Protein 8Q0N (pdb70)

Sequence (1009 aa):
ELPEDNETAVYTLMPMVMADQHRSVSELLSNSKFDVNYAFGRVKRSLLHIAANCGSVECLVLLLKKGANPNYQDISGCTPLHLAARNGQKKCMSKLLEYSADVNICNNEGLTAIHWLAVNGRTELLHDLVQHVSDVDVEDAMGQTALHVACQNGHKTTVQCLLDSGADINRPNVSGATPLYFACSHGQRDTAQILLLRGAKYLPDKNGVTPLDLCVQGGYGETCEVLIQYHPRLFQTIIQMTQNEDLRENMLRQVLEHLSQQSESQYLKILTSLAEVATTNGHKLLSLSSNYDAQMKSLLRIVRMFCHVFRIGPSSPNKTPRSQVFKPLELLWHSLDEWLVLIATELMKNKRDSTEITSILLKQASADCQDVISMTANRLSAVIQAFYMCCSCQMPPGMTSPRFIEFVCKHDEVLKCFVNRNPKIIFDHFHFLLECPELMSRFMHIIKAQPFKDRCEWFYEHLHSGQPDSDMVHRPVNENDILLVHRDSIFRSSCEVVSKANCAKLKQGIAVRFHGEEGMGQGVVREWFDILSNEIVNPDYALFTQSADGTTFQPNSNSYVNPDHLNYFRFAGQILGLALNHRQLVNIYFTRSFYKHILGIPVNYQDVASIDPEYAKNLQWILDNDISDLGLELTFSVETDVFGAMEEVPLKPGGGSILVTQNNKAEYVQLVTELRMTRAIQPQINAFLQGFHMFIPPSLIQLFDEYELELLLSGMPEIDVSDWIKNTEYTSGYEREDPVIQWFWEVVEDITQEERVLLLQFVTGSSRVPHGGFANIMGGSGLQNFTIAAVPYTPNLLPTSSTCINMLKLPEYPSKEILKDRLLVALHCGSMQAIKCVVVGDGAVGKTCLLISYTTNAFPGEYIPTVFDNYSANVMVDGKPVNLGLWDTAGLEDYDRLRPLSYPQTDVFLICFSLVSPASFENVRAKWYPEVRHHCPNTPIILVGTKLDLRDDKDTIEKLKEKKLTPITYPQGLAMAKEIGAVKYLECSALTQRGLKTVFDEAIRAVLC

GO terms:
  GO:0004842 ubiquitin-protein transferase activity (F, IDA)
  GO:0000139 Golgi membrane (C, IDA)
  GO:0031267 small GTPase binding (F, IDA)
  GO:0016567 protein ubiquitination (P, IDA)
  GO:0006511 ubiquitin-dependent protein catabolic process (P, IDA)
  GO:0007030 Golgi organization (P, IDA)
  GO:0070936 protein K48-linked ubiquitination (P, IDA)
  GO:0016601 Rac protein signal transduction (P, TAS)
  GO:0030334 regulation of cell migration (P, IMP)
  GO:0061025 membrane fusion (P, IMP)
  GO:0031267 small GTPase binding (F, IPI)
  GO:0005515 protein binding (F, IPI)
  GO:0005783 endoplasmic reticulum (C, IDA)

Organism: Homo sapiens (NCBI:txid9606)

Secondary structure (DSSP, 8-state):
---SSHHHHHHHHHHHHHHT-HHHHHHHHHT----TT-EETTTTEEHHHHHHHSS-HHHHHHHHHTT--TT---TT---HHHHHHHHT-HHHHHHHHHTT--S----TT---HHHHHHHHT-HHHHHHHHHH-S-S----TTS--HHHHHHHTT-HHHHHHHHHTT--SS---SS---HHHHHHHTT-SHHHHHHHHHT------TTS--HHHHHHHHT-HHHHHHHHHH-THHHHHHHHHTT-TTS-HHHHHHHHHHHHHH-HHHHHHHHHHHHHHHHHHHHHHHSSSS-HHHHHHHHHHHHHHHHHHHHS-------THHHHTHHHHHHHHHHHHHHHHHHHHHHHHHHHHHHHHHHHHHH--HHHHHHHHHHHHHHHHHHHHHHHHHHHTTSSTT---HHHHHHHHHTHHHHHHHHHH-THHHHHT--GGGT-HHHHHHHHHHHHHS-HHHHHHHHHHHHHHT----TTT--PPPTTTSEEE-SSSHHHHHHHHHHHS-HHHHHT---EEETT-----HHHHHHHHHHHHHHHH-TTTTSEEE-SSSS-EEE-TTGGGSTTHHHHHHHHHHHHHHHHHHT------B-HHHHHHHHTPPP-GGGGGGT-HHHHHHHHHHHHS--TTTT---BSEEEEEETTEEEEEESSTTGGGSB--TTTHHHHHHHHHIIIIISTTHHHHHHHHHHHTTTS-HHHHHTS-HHHHHHHHH-BS---THHHHT-S--S-SSSSSHHHHHHHHHHHHHS-HHHHHHHHHHHHS-SSB-TTGGGG-EETTEE---EEEEE---TT---B--TTS-EEEEE--SSHHHHHHHHHHHHHHH-/-EEEEEEEEE-TTSSHHHHHHHHHH-----S----S-EEEEEEEEETTEEEEEEEEE---SHHHHHHHHHT-TT--EEEEEEESS-HHHHHHIIIIIHHHHHHH--SS-EEEEEE-HHHHH-HHHHHHHHHTT-----HHHHHHHHHHTT-SEEEE--SSS-TTHHHHHHHHHHHHH-

Structure (mmCIF, N/CA/C/O backbone):
data_8Q0N
#
_entry.id   8Q0N
#
_cell.length_a   1.00
_cell.length_b   1.00
_cell.length_c   1.00
_cell.angle_alpha   90.00
_cell.angle_beta   90.00
_cell.angle_gamma   90.00
#
_symmetry.space_group_name_H-M   'P 1'
#
loop_
_entity.id
_entity.type
_entity.pdbx_description
1 polymer 'E3 ubiquitin-protein ligase HACE1'
2 polymer 'Ras-related C3 botulinum toxin substrate 1'
3 non-polymer 'iodoacetic acid'
4 non-polymer "GUANOSINE-5'-TRIPHOSPHATE"
#
loop_
_atom_site.group_PDB
_atom_site.id
_atom_site.type_symbol
_atom_site.label_atom_id
_atom_site.label_alt_id
_atom_site.label_comp_id
_atom_site.label_asym_id
_atom_site.label_entity_id
_atom_site.label_seq_id
_atom_site.pdbx_PDB_ins_code
_atom_site.Cartn_x
_atom_site.Cartn_y
_atom_site.Cartn_z
_atom_site.occupancy
_atom_site.B_iso_or_equiv
_atom_site.auth_seq_id
_atom_site.auth_comp_id
_atom_site.auth_asym_id
_atom_site.auth_atom_id
_atom_site.pdbx_PDB_model_num
ATOM 1 N N . GLU A 1 2 ? 119.164 150.323 182.162 1.00 554.67 22 GLU B N 1
ATOM 2 C CA . GLU A 1 2 ? 118.905 148.894 182.503 1.00 554.67 22 GLU B CA 1
ATOM 3 C C . GLU A 1 2 ? 117.768 148.340 181.654 1.00 554.67 22 GLU B C 1
ATOM 4 O O . GLU A 1 2 ? 117.055 149.091 180.987 1.00 554.67 22 GLU B O 1
ATOM 16 N N . LEU A 1 3 ? 117.603 147.021 181.680 1.00 451.55 23 LEU B N 1
ATOM 17 C CA . LEU A 1 3 ? 116.546 146.397 180.901 1.00 451.55 23 LEU B CA 1
ATOM 18 C C . LEU A 1 3 ? 115.181 146.779 181.473 1.00 451.55 23 LEU B C 1
ATOM 19 O O . LEU A 1 3 ? 115.030 146.892 182.694 1.00 451.55 23 LEU B O 1
ATOM 35 N N . PRO A 1 4 ? 114.171 146.984 180.629 1.00 434.17 24 PRO B N 1
ATOM 36 C CA . PRO A 1 4 ? 112.822 147.237 181.147 1.00 434.17 24 PRO B CA 1
ATOM 37 C C . PRO A 1 4 ? 112.208 145.970 181.724 1.00 434.17 24 PRO B C 1
ATOM 38 O O . PRO A 1 4 ? 112.668 144.851 181.491 1.00 434.17 24 PRO B O 1
ATOM 49 N N . GLU A 1 5 ? 111.140 146.167 182.500 1.00 437.13 25 GLU B N 1
ATOM 50 C CA . GLU A 1 5 ? 110.428 145.028 183.068 1.00 437.13 25 GLU B CA 1
ATOM 51 C C . GLU A 1 5 ? 109.842 144.137 181.980 1.00 437.13 25 GLU B C 1
ATOM 52 O O . GLU A 1 5 ? 109.646 142.936 182.201 1.00 437.13 25 GLU B O 1
ATOM 64 N N . ASP A 1 6 ? 109.558 144.699 180.808 1.00 421.47 26 ASP B N 1
ATOM 65 C CA . ASP A 1 6 ? 109.004 143.926 179.706 1.00 421.47 26 ASP B CA 1
ATOM 66 C C . ASP A 1 6 ? 110.088 143.056 179.082 1.00 421.47 26 ASP B C 1
ATOM 67 O O . ASP A 1 6 ? 111.175 143.541 178.752 1.00 421.47 26 ASP B O 1
ATOM 76 N N . ASN A 1 7 ? 109.788 141.765 178.921 1.00 422.16 27 ASN B N 1
ATOM 77 C CA . ASN A 1 7 ? 110.769 140.842 178.361 1.00 422.16 27 ASN B CA 1
ATOM 78 C C . ASN A 1 7 ? 111.056 141.152 176.897 1.00 422.16 27 ASN B C 1
ATOM 79 O O . ASN A 1 7 ? 112.204 141.046 176.449 1.00 422.16 27 ASN B O 1
ATOM 90 N N . GLU A 1 8 ? 110.029 141.533 176.134 1.00 440.76 28 GLU B N 1
ATOM 91 C CA . GLU A 1 8 ? 110.227 141.785 174.709 1.00 440.76 28 GLU B CA 1
ATOM 92 C C . GLU A 1 8 ? 111.259 142.881 174.483 1.00 440.76 28 GLU B C 1
ATOM 93 O O . GLU A 1 8 ? 112.143 142.746 173.629 1.00 440.76 28 GLU B O 1
ATOM 105 N N . THR A 1 9 ? 111.164 143.978 175.236 1.00 440.36 29 THR B N 1
ATOM 106 C CA . THR A 1 9 ? 112.184 145.017 175.147 1.00 440.36 29 THR B CA 1
ATOM 107 C C . THR A 1 9 ? 113.517 144.524 175.698 1.00 440.36 29 THR B C 1
ATOM 108 O O . THR A 1 9 ? 114.582 144.907 175.199 1.00 440.36 29 THR B O 1
ATOM 119 N N . ALA A 1 10 ? 113.478 143.677 176.729 1.00 430.02 30 ALA B N 1
ATOM 120 C CA . ALA A 1 10 ? 114.710 143.191 177.340 1.00 430.02 30 ALA B CA 1
ATOM 121 C C . ALA A 1 10 ? 115.540 142.386 176.347 1.00 430.02 30 ALA B C 1
ATOM 122 O O . ALA A 1 10 ? 116.749 142.608 176.207 1.00 430.02 30 ALA B O 1
ATOM 129 N N . VAL A 1 11 ? 114.908 141.441 175.647 1.00 407.08 31 VAL B N 1
ATOM 130 C CA . VAL A 1 11 ? 115.649 140.609 174.703 1.00 407.08 31 VAL B CA 1
ATOM 131 C C . VAL A 1 11 ? 116.132 141.444 173.523 1.00 407.08 31 VAL B C 1
ATOM 132 O O . VAL A 1 11 ? 117.255 141.263 173.038 1.00 407.08 31 VAL B O 1
ATOM 145 N N . TYR A 1 12 ? 115.296 142.366 173.039 1.00 425.72 32 TYR B N 1
ATOM 146 C CA . TYR A 1 12 ? 115.739 143.270 171.981 1.00 425.72 32 TYR B CA 1
ATOM 147 C C . TYR A 1 12 ? 116.963 144.074 172.406 1.00 425.72 32 TYR B C 1
ATOM 148 O O . TYR A 1 12 ? 117.789 144.433 171.560 1.00 425.72 32 TYR B O 1
ATOM 166 N N . THR A 1 13 ? 117.086 144.387 173.700 1.00 400.55 33 THR B N 1
ATOM 167 C CA . THR A 1 13 ? 118.296 145.027 174.212 1.00 400.55 33 THR B CA 1
ATOM 168 C C . THR A 1 13 ? 119.434 144.027 174.392 1.00 400.55 33 THR B C 1
ATOM 169 O O . THR A 1 13 ? 120.586 144.332 174.066 1.00 400.55 33 THR B O 1
ATOM 180 N N . LEU A 1 14 ? 119.134 142.833 174.908 1.00 354.43 34 LEU B N 1
ATOM 181 C CA . LEU A 1 14 ? 120.177 141.834 175.123 1.00 354.43 34 LEU B CA 1
ATOM 182 C C . LEU A 1 14 ? 120.686 141.269 173.801 1.00 354.43 34 LEU B C 1
ATOM 183 O O . LEU A 1 14 ? 121.875 140.957 173.668 1.00 354.43 34 LEU B O 1
ATOM 199 N N . MET A 1 15 ? 119.798 141.119 172.821 1.00 338.04 35 MET B N 1
ATOM 200 C CA . MET A 1 15 ? 120.182 140.481 171.566 1.00 338.04 35 MET B CA 1
ATOM 201 C C . MET A 1 15 ? 121.351 141.171 170.868 1.00 338.04 35 MET B C 1
ATOM 202 O O . MET A 1 15 ? 122.230 140.457 170.357 1.00 338.04 35 MET B O 1
ATOM 216 N N . PRO A 1 16 ? 121.428 142.502 170.782 1.00 330.29 36 PRO B N 1
ATOM 217 C CA . PRO A 1 16 ? 122.609 143.109 170.145 1.00 330.29 36 PRO B CA 1
ATOM 218 C C . PRO A 1 16 ? 123.902 142.955 170.936 1.00 330.29 36 PRO B C 1
ATOM 219 O O . PRO A 1 16 ? 124.961 142.802 170.316 1.00 330.29 36 PRO B O 1
ATOM 230 N N . MET A 1 17 ? 123.868 142.989 172.274 1.00 340.35 37 MET B N 1
ATOM 231 C CA . MET A 1 17 ? 125.128 142.902 173.013 1.00 340.35 37 MET B CA 1
ATOM 232 C C . MET A 1 17 ? 125.754 141.512 172.940 1.00 340.35 37 MET B C 1
ATOM 233 O O . MET A 1 17 ? 126.984 141.396 172.983 1.00 340.35 37 MET B O 1
ATOM 247 N N . VAL A 1 18 ? 124.951 140.450 172.832 1.00 321.88 38 VAL B N 1
ATOM 248 C CA . VAL A 1 18 ? 125.520 139.106 172.934 1.00 321.88 38 VAL B CA 1
ATOM 249 C C . VAL A 1 18 ? 126.537 138.867 171.820 1.00 321.88 38 VAL B C 1
ATOM 250 O O . VAL A 1 18 ? 127.559 138.204 172.031 1.00 321.88 38 VAL B O 1
ATOM 263 N N . MET A 1 19 ? 126.278 139.396 170.619 1.00 326.87 39 MET B N 1
ATOM 264 C CA . MET A 1 19 ? 127.284 139.323 169.561 1.00 326.87 39 MET B CA 1
ATOM 265 C C . MET A 1 19 ? 128.549 140.081 169.943 1.00 326.87 39 MET B C 1
ATOM 266 O O . MET A 1 19 ? 129.663 139.575 169.760 1.00 326.87 39 MET B O 1
ATOM 280 N N . ALA A 1 20 ? 128.400 141.294 170.478 1.00 327.45 40 ALA B N 1
ATOM 281 C CA . ALA A 1 20 ? 129.564 142.089 170.850 1.00 327.45 40 ALA B CA 1
ATOM 282 C C . ALA A 1 20 ? 130.377 141.435 171.958 1.00 327.45 40 ALA B C 1
ATOM 283 O O . ALA A 1 20 ? 131.568 141.731 172.095 1.00 327.45 40 ALA B O 1
ATOM 290 N N . ASP A 1 21 ? 129.762 140.554 172.746 1.00 365.10 41 ASP B N 1
ATOM 291 C CA . ASP A 1 21 ? 130.443 139.839 173.823 1.00 365.10 41 ASP B CA 1
ATOM 292 C C . ASP A 1 21 ? 131.039 140.821 174.834 1.00 365.10 41 ASP B C 1
ATOM 293 O O . ASP A 1 21 ? 132.249 140.871 175.063 1.00 365.10 41 ASP B O 1
ATOM 302 N N . GLN A 1 22 ? 130.157 141.621 175.427 1.00 378.39 42 GLN B N 1
ATOM 303 C CA . GLN A 1 22 ? 130.513 142.457 176.572 1.00 378.39 42 GLN B CA 1
ATOM 304 C C . GLN A 1 22 ? 130.273 141.624 177.824 1.00 378.39 42 GLN B C 1
ATOM 305 O O . GLN A 1 22 ? 129.189 141.633 178.409 1.00 378.39 42 GLN B O 1
ATOM 319 N N . HIS A 1 23 ? 131.307 140.888 178.235 1.00 375.41 43 HIS B N 1
ATOM 320 C CA . HIS A 1 23 ? 131.164 139.972 179.362 1.00 375.41 43 HIS B CA 1
ATOM 321 C C . HIS A 1 23 ? 130.730 140.709 180.623 1.00 375.41 43 HIS B C 1
ATOM 322 O O . HIS A 1 23 ? 129.854 140.235 181.356 1.00 375.41 43 HIS B O 1
ATOM 336 N N . ARG A 1 24 ? 131.329 141.870 180.894 1.00 402.51 44 ARG B N 1
ATOM 337 C CA . ARG A 1 24 ? 130.961 142.622 182.089 1.00 402.51 44 ARG B CA 1
ATOM 338 C C . ARG A 1 24 ? 129.563 143.215 181.959 1.00 402.51 44 ARG B C 1
ATOM 339 O O . ARG A 1 24 ? 128.743 143.096 182.876 1.00 402.51 44 ARG B O 1
ATOM 360 N N . SER A 1 25 ? 129.265 143.835 180.815 1.00 389.78 45 SER B N 1
ATOM 361 C CA . SER A 1 25 ? 128.035 144.614 180.687 1.00 389.78 45 SER B CA 1
ATOM 362 C C . SER A 1 25 ? 126.802 143.752 180.936 1.00 389.78 45 SER B C 1
ATOM 363 O O . SER A 1 25 ? 125.887 144.154 181.664 1.00 389.78 45 SER B O 1
ATOM 371 N N . VAL A 1 26 ? 126.759 142.561 180.337 1.00 394.63 46 VAL B N 1
ATOM 372 C CA . VAL A 1 26 ? 125.604 141.686 180.522 1.00 394.63 46 VAL B CA 1
ATOM 373 C C . VAL A 1 26 ? 125.490 141.241 181.974 1.00 394.63 46 VAL B C 1
ATOM 374 O O . VAL A 1 26 ? 124.381 141.027 182.479 1.00 394.63 46 VAL B O 1
ATOM 387 N N . SER A 1 27 ? 126.621 141.097 182.668 1.00 400.40 47 SER B N 1
ATOM 388 C CA . SER A 1 27 ? 126.595 140.571 184.030 1.00 400.40 47 SER B CA 1
ATOM 389 C C . SER A 1 27 ? 125.686 141.402 184.930 1.00 400.40 47 SER B C 1
ATOM 390 O O . SER A 1 27 ? 124.825 140.857 185.630 1.00 400.40 47 SER B O 1
ATOM 398 N N . GLU A 1 28 ? 125.862 142.726 184.929 1.00 439.31 48 GLU B N 1
ATOM 399 C CA . GLU A 1 28 ? 125.021 143.568 185.777 1.00 439.31 48 GLU B CA 1
ATOM 400 C C . GLU A 1 28 ? 123.558 143.473 185.364 1.00 439.31 48 GLU B C 1
ATOM 401 O O . GLU A 1 28 ? 122.670 143.364 186.218 1.00 439.31 48 GLU B O 1
ATOM 413 N N . LEU A 1 29 ? 123.286 143.514 184.058 1.00 420.85 49 LEU B N 1
ATOM 414 C CA . LEU A 1 29 ? 121.905 143.434 183.593 1.00 420.85 49 LEU B CA 1
ATOM 415 C C . LEU A 1 29 ? 121.279 142.095 183.963 1.00 420.85 49 LEU B C 1
ATOM 416 O O . LEU A 1 29 ? 120.126 142.041 184.408 1.00 420.85 49 LEU B O 1
ATOM 432 N N . LEU A 1 30 ? 122.024 141.001 183.786 1.00 421.73 50 LEU B N 1
ATOM 433 C CA . LEU A 1 30 ? 121.515 139.689 184.175 1.00 421.73 50 LEU B CA 1
ATOM 434 C C . LEU A 1 30 ? 121.266 139.615 185.676 1.00 421.73 50 LEU B C 1
ATOM 435 O O . LEU A 1 30 ? 120.245 139.074 186.118 1.00 421.73 50 LEU B O 1
ATOM 451 N N . SER A 1 31 ? 122.188 140.153 186.477 1.00 420.82 51 SER B N 1
ATOM 452 C CA . SER A 1 31 ? 122.072 140.030 187.927 1.00 420.82 51 SER B CA 1
ATOM 453 C C . SER A 1 31 ? 120.958 140.912 188.480 1.00 420.82 51 SER B C 1
ATOM 454 O O . SER A 1 31 ? 120.195 140.481 189.352 1.00 420.82 51 SER B O 1
ATOM 462 N N . ASN A 1 32 ? 120.846 142.146 187.987 1.00 415.10 52 ASN B N 1
ATOM 463 C CA . ASN A 1 32 ? 119.945 143.139 188.555 1.00 415.10 52 ASN B CA 1
ATOM 464 C C . ASN A 1 32 ? 118.618 143.233 187.808 1.00 415.10 52 ASN B C 1
ATOM 465 O O . ASN A 1 32 ? 117.922 144.248 187.925 1.00 415.10 52 ASN B O 1
ATOM 476 N N . SER A 1 33 ? 118.251 142.205 187.047 1.00 412.03 53 SER B N 1
ATOM 477 C CA . SER A 1 33 ? 116.990 142.185 186.322 1.00 412.03 53 SER B CA 1
ATOM 478 C C . SER A 1 33 ? 116.301 140.844 186.532 1.00 412.03 53 SER B C 1
ATOM 479 O O . SER A 1 33 ? 116.952 139.822 186.765 1.00 412.03 53 SER B O 1
ATOM 487 N N . LYS A 1 34 ? 114.971 140.861 186.448 1.00 391.37 54 LYS B N 1
ATOM 488 C CA . LYS A 1 34 ? 114.150 139.690 186.724 1.00 391.37 54 LYS B CA 1
ATOM 489 C C . LYS A 1 34 ? 113.734 138.935 185.468 1.00 391.37 54 LYS B C 1
ATOM 490 O O . LYS A 1 34 ? 112.961 137.977 185.569 1.00 391.37 54 LYS B O 1
ATOM 509 N N . PHE A 1 35 ? 114.219 139.333 184.294 1.00 404.50 55 PHE B N 1
ATOM 510 C CA . PHE A 1 35 ? 113.804 138.674 183.063 1.00 404.50 55 PHE B CA 1
ATOM 511 C C . PHE A 1 35 ? 114.243 137.213 183.066 1.00 404.50 55 PHE B C 1
ATOM 512 O O . PHE A 1 35 ? 115.304 136.860 183.588 1.00 404.50 55 PHE B O 1
ATOM 529 N N . ASP A 1 36 ? 113.411 136.361 182.474 1.00 397.28 56 ASP B N 1
ATOM 530 C CA . ASP A 1 36 ? 113.677 134.929 182.409 1.00 397.28 56 ASP B CA 1
ATOM 531 C C . ASP A 1 36 ? 114.481 134.621 181.151 1.00 397.28 56 ASP B C 1
ATOM 532 O O . ASP A 1 36 ? 114.064 134.969 180.040 1.00 397.28 56 ASP B O 1
ATOM 541 N N . VAL A 1 37 ? 115.630 133.967 181.327 1.00 373.90 57 VAL B N 1
ATOM 542 C CA . VAL A 1 37 ? 116.465 133.611 180.184 1.00 373.90 57 VAL B CA 1
ATOM 543 C C . VAL A 1 37 ? 115.764 132.576 179.312 1.00 373.90 57 VAL B C 1
ATOM 544 O O . VAL A 1 37 ? 115.863 132.613 178.080 1.00 373.90 57 VAL B O 1
ATOM 557 N N . ASN A 1 38 ? 115.048 131.637 179.933 1.00 385.59 58 ASN B N 1
ATOM 558 C CA . ASN A 1 38 ? 114.378 130.574 179.192 1.00 385.59 58 ASN B CA 1
ATOM 559 C C . ASN A 1 38 ? 113.201 131.074 178.365 1.00 385.59 58 ASN B C 1
ATOM 560 O O . ASN A 1 38 ? 112.675 130.309 177.550 1.00 385.59 58 ASN B O 1
ATOM 571 N N . TYR A 1 39 ? 112.774 132.322 178.554 1.00 374.64 59 TYR B N 1
ATOM 572 C CA . TYR A 1 39 ? 111.622 132.837 177.827 1.00 374.64 59 TYR B CA 1
ATOM 573 C C . TYR A 1 39 ? 111.839 132.729 176.323 1.00 374.64 59 TYR B C 1
ATOM 574 O O . TYR A 1 39 ? 112.913 133.061 175.811 1.00 374.64 59 TYR B O 1
ATOM 592 N N . ALA A 1 40 ? 110.813 132.264 175.617 1.00 355.41 60 ALA B N 1
ATOM 593 C CA . ALA A 1 40 ? 110.838 132.148 174.165 1.00 355.41 60 ALA B CA 1
ATOM 594 C C . ALA A 1 40 ? 110.178 133.375 173.551 1.00 355.41 60 ALA B C 1
ATOM 595 O O . ALA A 1 40 ? 109.095 133.784 173.982 1.00 355.41 60 ALA B O 1
ATOM 602 N N . PHE A 1 41 ? 110.831 133.957 172.548 1.00 331.21 61 PHE B N 1
ATOM 603 C CA . PHE A 1 41 ? 110.365 135.175 171.902 1.00 331.21 61 PHE B CA 1
ATOM 604 C C . PHE A 1 41 ? 110.144 134.927 170.417 1.00 331.21 61 PHE B C 1
ATOM 605 O O . PHE A 1 41 ? 110.906 134.193 169.779 1.00 331.21 61 PHE B O 1
ATOM 622 N N . GLY A 1 42 ? 109.098 135.544 169.873 1.00 307.61 62 GLY B N 1
ATOM 623 C CA . GLY A 1 42 ? 108.799 135.452 168.461 1.00 307.61 62 GLY B CA 1
ATOM 624 C C . GLY A 1 42 ? 107.994 134.214 168.107 1.00 307.61 62 GLY B C 1
ATOM 625 O O . GLY A 1 42 ? 107.762 133.317 168.921 1.00 307.61 62 GLY B O 1
ATOM 629 N N . ARG A 1 43 ? 107.558 134.176 166.846 1.00 321.64 63 ARG B N 1
ATOM 630 C CA . ARG A 1 43 ? 106.807 133.023 166.359 1.00 321.64 63 ARG B CA 1
ATOM 631 C C . ARG A 1 43 ? 107.652 131.758 166.414 1.00 321.64 63 ARG B C 1
ATOM 632 O O . ARG A 1 43 ? 107.161 130.688 166.794 1.00 321.64 63 ARG B O 1
ATOM 653 N N . VAL A 1 44 ? 108.930 131.860 166.038 1.00 341.87 64 VAL B N 1
ATOM 654 C CA . VAL A 1 44 ? 109.826 130.712 166.104 1.00 341.87 64 VAL B CA 1
ATOM 655 C C . VAL A 1 44 ? 110.010 130.229 167.535 1.00 341.87 64 VAL B C 1
ATOM 656 O O . VAL A 1 44 ? 110.380 129.070 167.753 1.00 341.87 64 VAL B O 1
ATOM 669 N N . LYS A 1 45 ? 109.763 131.092 168.521 1.00 318.51 65 LYS B N 1
ATOM 670 C CA . LYS A 1 45 ? 109.871 130.723 169.933 1.00 318.51 65 LYS B CA 1
ATOM 671 C C . LYS A 1 45 ? 111.277 130.228 170.269 1.00 318.51 65 LYS B C 1
ATOM 672 O O . LYS A 1 45 ? 111.454 129.277 171.033 1.00 318.51 65 LYS B O 1
ATOM 691 N N . ARG A 1 46 ? 112.285 130.879 169.694 1.00 319.67 66 ARG B N 1
ATOM 692 C CA . ARG A 1 46 ? 113.671 130.533 169.978 1.00 319.67 66 ARG B CA 1
ATOM 693 C C . ARG A 1 46 ? 114.130 131.225 171.255 1.00 319.67 66 ARG B C 1
ATOM 694 O O . ARG A 1 46 ? 113.965 132.439 171.409 1.00 319.67 66 ARG B O 1
ATOM 715 N N . SER A 1 47 ? 114.704 130.449 172.169 1.00 314.41 67 SER B N 1
ATOM 716 C CA . SER A 1 47 ? 115.205 131.000 173.418 1.00 314.41 67 SER B CA 1
ATOM 717 C C . SER A 1 47 ? 116.461 131.833 173.172 1.00 314.41 67 SER B C 1
ATOM 718 O O . SER A 1 47 ? 117.162 131.676 172.169 1.00 314.41 67 SER B O 1
ATOM 726 N N . LEU A 1 48 ? 116.737 132.739 174.114 1.00 327.69 68 LEU B N 1
ATOM 727 C CA . LEU A 1 48 ? 117.932 133.570 174.010 1.00 327.69 68 LEU B CA 1
ATOM 728 C C . LEU A 1 48 ? 119.198 132.725 173.970 1.00 327.69 68 LEU B C 1
ATOM 729 O O . LEU A 1 48 ? 120.200 133.137 173.374 1.00 327.69 68 LEU B O 1
ATOM 745 N N . LEU A 1 49 ? 119.176 131.546 174.596 1.00 319.34 69 LEU B N 1
ATOM 746 C CA . LEU A 1 49 ? 120.353 130.686 174.590 1.00 319.34 69 LEU B CA 1
ATOM 747 C C . LEU A 1 49 ? 120.710 130.237 173.180 1.00 319.34 69 LEU B C 1
ATOM 748 O O . LEU A 1 49 ? 121.893 130.067 172.864 1.00 319.34 69 LEU B O 1
ATOM 764 N N . HIS A 1 50 ? 119.708 130.037 172.321 1.00 325.64 70 HIS B N 1
ATOM 765 C CA . HIS A 1 50 ? 119.981 129.625 170.948 1.00 325.64 70 HIS B CA 1
ATOM 766 C C . HIS A 1 50 ? 120.824 130.666 170.220 1.00 325.64 70 HIS B C 1
ATOM 767 O O . HIS A 1 50 ? 121.792 130.326 169.530 1.00 325.64 70 HIS B O 1
ATOM 781 N N . ILE A 1 51 ? 120.468 131.944 170.362 1.00 323.50 71 ILE B N 1
ATOM 782 C CA . ILE A 1 51 ? 121.219 133.000 169.687 1.00 323.50 71 ILE B CA 1
ATOM 783 C C . ILE A 1 51 ? 122.640 133.072 170.230 1.00 323.50 71 ILE B C 1
ATOM 784 O O . ILE A 1 51 ? 123.607 133.194 169.468 1.00 323.50 71 ILE B O 1
ATOM 800 N N . ALA A 1 52 ? 122.791 133.000 171.554 1.00 312.02 72 ALA B N 1
ATOM 801 C CA . ALA A 1 52 ? 124.123 133.048 172.147 1.00 312.02 72 ALA B CA 1
ATOM 802 C C . ALA A 1 52 ? 124.964 131.855 171.710 1.00 312.02 72 ALA B C 1
ATOM 803 O O . ALA A 1 52 ? 126.144 132.007 171.372 1.00 312.02 72 ALA B O 1
ATOM 810 N N . ALA A 1 53 ? 124.372 130.659 171.707 1.00 317.93 73 ALA B N 1
ATOM 811 C CA . ALA A 1 53 ? 125.116 129.465 171.319 1.00 317.93 73 ALA B CA 1
ATOM 812 C C . ALA A 1 53 ? 125.556 129.536 169.863 1.00 317.93 73 ALA B C 1
ATOM 813 O O . ALA A 1 53 ? 126.665 129.110 169.520 1.00 317.93 73 ALA B O 1
ATOM 820 N N . ASN A 1 54 ? 124.698 130.067 168.989 1.00 306.91 74 ASN B N 1
ATOM 821 C CA . ASN A 1 54 ? 125.027 130.127 167.568 1.00 306.91 74 ASN B CA 1
ATOM 822 C C . ASN A 1 54 ? 126.311 130.914 167.335 1.00 306.91 74 ASN B C 1
ATOM 823 O O . ASN A 1 54 ? 127.181 130.492 166.564 1.00 306.91 74 ASN B O 1
ATOM 834 N N . CYS A 1 55 ? 126.446 132.060 167.992 1.00 331.51 75 CYS B N 1
ATOM 835 C CA . CYS A 1 55 ? 127.612 132.912 167.828 1.00 331.51 75 CYS B CA 1
ATOM 836 C C . CYS A 1 55 ? 128.743 132.458 168.749 1.00 331.51 75 CYS B C 1
ATOM 837 O O . CYS A 1 55 ? 128.580 131.576 169.595 1.00 331.51 75 CYS B O 1
ATOM 845 N N . GLY A 1 56 ? 129.906 133.078 168.572 1.00 319.65 76 GLY B N 1
ATOM 846 C CA . GLY A 1 56 ? 131.105 132.731 169.303 1.00 319.65 76 GLY B CA 1
ATOM 847 C C . GLY A 1 56 ? 131.273 133.417 170.640 1.00 319.65 76 GLY B C 1
ATOM 848 O O . GLY A 1 56 ? 132.348 133.316 171.240 1.00 319.65 76 GLY B O 1
ATOM 852 N N . SER A 1 57 ? 130.248 134.114 171.131 1.00 337.48 77 SER B N 1
ATOM 853 C CA . SER A 1 57 ? 130.323 134.805 172.418 1.00 337.48 77 SER B CA 1
ATOM 854 C C . SER A 1 57 ? 130.220 133.766 173.532 1.00 337.48 77 SER B C 1
ATOM 855 O O . SER A 1 57 ? 129.161 133.528 174.118 1.00 337.48 77 SER B O 1
ATOM 863 N N . VAL A 1 58 ? 131.361 133.141 173.830 1.00 337.30 78 VAL B N 1
ATOM 864 C CA . VAL A 1 58 ? 131.392 132.067 174.820 1.00 337.30 78 VAL B CA 1
ATOM 865 C C . VAL A 1 58 ? 130.975 132.586 176.190 1.00 337.30 78 VAL B C 1
ATOM 866 O O . VAL A 1 58 ? 130.328 131.874 176.968 1.00 337.30 78 VAL B O 1
ATOM 879 N N . GLU A 1 59 ? 131.345 133.826 176.513 1.00 351.35 79 GLU B N 1
ATOM 880 C CA . GLU A 1 59 ? 131.094 134.345 177.854 1.00 351.35 79 GLU B CA 1
ATOM 881 C C . GLU A 1 59 ? 129.605 134.341 178.179 1.00 351.35 79 GLU B C 1
ATOM 882 O O . GLU A 1 59 ? 129.198 133.919 179.267 1.00 351.35 79 GLU B O 1
ATOM 894 N N . CYS A 1 60 ? 128.772 134.795 177.242 1.00 352.90 80 CYS B N 1
ATOM 895 C CA . CYS A 1 60 ? 127.343 134.883 177.525 1.00 352.90 80 CYS B CA 1
ATOM 896 C C . CYS A 1 60 ? 126.743 133.514 177.817 1.00 352.90 80 CYS B C 1
ATOM 897 O O . CYS A 1 60 ? 125.782 133.412 178.588 1.00 352.90 80 CYS B O 1
ATOM 905 N N . LEU A 1 61 ? 127.287 132.454 177.215 1.00 319.84 81 LEU B N 1
ATOM 906 C CA . LEU A 1 61 ? 126.768 131.114 177.472 1.00 319.84 81 LEU B CA 1
ATOM 907 C C . LEU A 1 61 ? 126.857 130.766 178.954 1.00 319.84 81 LEU B C 1
ATOM 908 O O . LEU A 1 61 ? 125.873 130.330 179.561 1.00 319.84 81 LEU B O 1
ATOM 924 N N . VAL A 1 62 ? 128.032 130.962 179.556 1.00 305.71 82 VAL B N 1
ATOM 925 C CA . VAL A 1 62 ? 128.229 130.535 180.939 1.00 305.71 82 VAL B CA 1
ATOM 926 C C . VAL A 1 62 ? 127.394 131.382 181.895 1.00 305.71 82 VAL B C 1
ATOM 927 O O . VAL A 1 62 ? 126.850 130.869 182.880 1.00 305.71 82 VAL B O 1
ATOM 940 N N . LEU A 1 63 ? 127.277 132.687 181.631 1.00 278.18 83 LEU B N 1
ATOM 941 C CA . LEU A 1 63 ? 126.399 133.521 182.448 1.00 278.18 83 LEU B CA 1
ATOM 942 C C . LEU A 1 63 ? 124.946 133.077 182.323 1.00 278.18 83 LEU B C 1
ATOM 943 O O . LEU A 1 63 ? 124.234 132.958 183.327 1.00 278.18 83 LEU B O 1
ATOM 959 N N . LEU A 1 64 ? 124.487 132.824 181.095 1.00 297.81 84 LEU B N 1
ATOM 960 C CA . LEU A 1 64 ? 123.104 132.398 180.904 1.00 297.81 84 LEU B CA 1
ATOM 961 C C . LEU A 1 64 ? 122.843 131.052 181.569 1.00 297.81 84 LEU B C 1
ATOM 962 O O . LEU A 1 64 ? 121.820 130.870 182.240 1.00 297.81 84 LEU B O 1
ATOM 978 N N . LEU A 1 65 ? 123.757 130.094 181.394 1.00 307.49 85 LEU B N 1
ATOM 979 C CA . LEU A 1 65 ? 123.565 128.777 181.993 1.00 307.49 85 LEU B CA 1
ATOM 980 C C . LEU A 1 65 ? 123.547 128.860 183.514 1.00 307.49 85 LEU B C 1
ATOM 981 O O . LEU A 1 65 ? 122.733 128.199 184.170 1.00 307.49 85 LEU B O 1
ATOM 997 N N . LYS A 1 66 ? 124.438 129.666 184.096 1.00 287.31 86 LYS B N 1
ATOM 998 C CA . LYS A 1 66 ? 124.454 129.823 185.546 1.00 287.31 86 LYS B CA 1
ATOM 999 C C . LYS A 1 66 ? 123.185 130.486 186.065 1.00 287.31 86 LYS B C 1
ATOM 1000 O O . LYS A 1 66 ? 122.866 130.346 187.251 1.00 287.31 86 LYS B O 1
ATOM 1019 N N . LYS A 1 67 ? 122.456 131.200 185.208 1.00 299.98 87 LYS B N 1
ATOM 1020 C CA . LYS A 1 67 ? 121.200 131.830 185.594 1.00 299.98 87 LYS B CA 1
ATOM 1021 C C . LYS A 1 67 ? 120.012 130.881 185.516 1.00 299.98 87 LYS B C 1
ATOM 1022 O O . LYS A 1 67 ? 118.892 131.290 185.840 1.00 299.98 87 LYS B O 1
ATOM 1041 N N . GLY A 1 68 ? 120.225 129.633 185.098 1.00 300.70 88 GLY B N 1
ATOM 1042 C CA . GLY A 1 68 ? 119.158 128.660 184.973 1.00 300.70 88 GLY B CA 1
ATOM 1043 C C . GLY A 1 68 ? 118.752 128.343 183.551 1.00 300.70 88 GLY B C 1
ATOM 1044 O O . GLY A 1 68 ? 117.789 127.591 183.358 1.00 300.70 88 GLY B O 1
ATOM 1048 N N . ALA A 1 69 ? 119.443 128.886 182.552 1.00 319.05 89 ALA B N 1
ATOM 1049 C CA . ALA A 1 69 ? 119.123 128.569 181.167 1.00 319.05 89 ALA B CA 1
ATOM 1050 C C . ALA A 1 69 ? 119.289 127.075 180.921 1.00 319.05 89 ALA B C 1
ATOM 1051 O O . ALA A 1 69 ? 120.281 126.470 181.339 1.00 319.05 89 ALA B O 1
ATOM 1058 N N . ASN A 1 70 ? 118.312 126.481 180.236 1.00 315.29 90 ASN B N 1
ATOM 1059 C CA . ASN A 1 70 ? 118.301 125.043 180.006 1.00 315.29 90 ASN B CA 1
ATOM 1060 C C . ASN A 1 70 ? 119.039 124.731 178.709 1.00 315.29 90 ASN B C 1
ATOM 1061 O O . ASN A 1 70 ? 118.570 125.136 177.634 1.00 315.29 90 ASN B O 1
ATOM 1072 N N . PRO A 1 71 ? 120.175 124.027 178.748 1.00 306.34 91 PRO B N 1
ATOM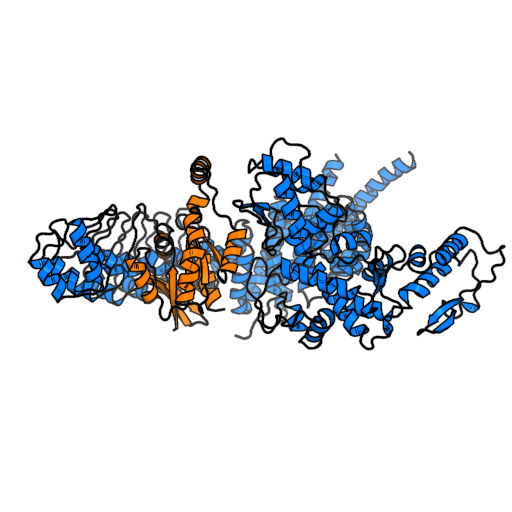 1073 C CA . PRO A 1 71 ? 120.844 123.659 177.489 1.00 306.34 91 PRO B CA 1
ATOM 1074 C C . PRO A 1 71 ? 120.104 122.596 176.697 1.00 306.34 91 PRO B C 1
ATOM 1075 O O . PRO A 1 71 ? 120.395 122.420 175.508 1.00 306.34 91 PRO B O 1
ATOM 1086 N N . ASN A 1 72 ? 119.165 121.880 177.314 1.00 338.34 92 ASN B N 1
ATOM 1087 C CA . ASN A 1 72 ? 118.412 120.832 176.639 1.00 338.34 92 ASN B CA 1
ATOM 1088 C C . ASN A 1 72 ? 117.164 121.367 175.944 1.00 338.34 92 ASN B C 1
ATOM 1089 O O . ASN A 1 72 ? 116.498 120.613 175.227 1.00 338.34 92 ASN B O 1
ATOM 1100 N N . TYR A 1 73 ? 116.842 122.646 176.122 1.00 316.61 93 TYR B N 1
ATOM 1101 C CA . TYR A 1 73 ? 115.621 123.194 175.547 1.00 316.61 93 TYR B CA 1
ATOM 1102 C C . TYR A 1 73 ? 115.647 123.101 174.027 1.00 316.61 93 TYR B C 1
ATOM 1103 O O . TYR A 1 73 ? 116.679 123.329 173.389 1.00 316.61 93 TYR B O 1
ATOM 1121 N N . GLN A 1 74 ? 114.498 122.761 173.448 1.00 331.63 94 GLN B N 1
ATOM 1122 C CA . GLN A 1 74 ? 114.331 122.654 172.007 1.00 331.63 94 GLN B CA 1
ATOM 1123 C C . GLN A 1 74 ? 113.203 123.572 171.558 1.00 331.63 94 GLN B C 1
ATOM 1124 O O . GLN A 1 74 ? 112.166 123.669 172.223 1.00 331.63 94 GLN B O 1
ATOM 1138 N N . ASP A 1 75 ? 113.410 124.243 170.429 1.00 366.80 95 ASP B N 1
ATOM 1139 C CA . ASP A 1 75 ? 112.416 125.157 169.882 1.00 366.80 95 ASP B CA 1
ATOM 1140 C C . ASP A 1 75 ? 111.367 124.362 169.104 1.00 366.80 95 ASP B C 1
ATOM 1141 O O . ASP A 1 75 ? 111.315 123.130 169.161 1.00 366.80 95 ASP B O 1
ATOM 1150 N N . ILE A 1 76 ? 110.509 125.068 168.364 1.00 364.62 96 ILE B N 1
ATOM 1151 C CA . ILE A 1 76 ? 109.488 124.392 167.567 1.00 364.62 96 ILE B CA 1
ATOM 1152 C C . ILE A 1 76 ? 110.140 123.488 166.530 1.00 364.62 96 ILE B C 1
ATOM 1153 O O . ILE A 1 76 ? 109.649 122.388 166.245 1.00 364.62 96 ILE B O 1
ATOM 1169 N N . SER A 1 77 ? 111.255 123.934 165.947 1.00 379.79 97 SER B N 1
ATOM 1170 C CA . SER A 1 77 ? 111.979 123.107 164.990 1.00 379.79 97 SER B CA 1
ATOM 1171 C C . SER A 1 77 ? 112.631 121.900 165.651 1.00 379.79 97 SER B C 1
ATOM 1172 O O . SER A 1 77 ? 113.045 120.973 164.947 1.00 379.79 97 SER B O 1
ATOM 1180 N N . GLY A 1 78 ? 112.733 121.891 166.978 1.00 367.34 98 GLY B N 1
ATOM 1181 C CA . GLY A 1 78 ? 113.365 120.804 167.693 1.00 367.34 98 GLY B CA 1
ATOM 1182 C C . GLY A 1 78 ? 114.868 120.912 167.819 1.00 367.34 98 GLY B C 1
ATOM 1183 O O . GLY A 1 78 ? 115.482 120.042 168.449 1.00 367.34 98 GLY B O 1
ATOM 1187 N N . CYS A 1 79 ? 115.481 121.944 167.245 1.00 326.64 99 CYS B N 1
ATOM 1188 C CA . CYS A 1 79 ? 116.922 122.124 167.347 1.00 326.64 99 CYS B CA 1
ATOM 1189 C C . CYS A 1 79 ? 117.270 122.780 168.677 1.00 326.64 99 CYS B C 1
ATOM 1190 O O . CYS A 1 79 ? 116.680 123.797 169.053 1.00 326.64 99 CYS B O 1
ATOM 1198 N N . THR A 1 80 ? 118.225 122.197 169.380 1.00 292.77 100 THR B N 1
ATOM 1199 C CA . THR A 1 80 ? 118.672 122.664 170.682 1.00 292.77 100 THR B CA 1
ATOM 1200 C C . THR A 1 80 ? 119.953 123.470 170.541 1.00 292.77 100 THR B C 1
ATOM 1201 O O . THR A 1 80 ? 120.536 123.558 169.457 1.00 292.77 100 THR B O 1
ATOM 1212 N N . PRO A 1 81 ? 120.427 124.085 171.628 1.00 302.82 101 PRO B N 1
ATOM 1213 C CA . PRO A 1 81 ? 121.700 124.818 171.543 1.00 302.82 101 PRO B CA 1
ATOM 1214 C C . PRO A 1 81 ? 122.852 123.960 171.056 1.00 302.82 101 PRO B C 1
ATOM 1215 O O . PRO A 1 81 ? 123.815 124.493 170.491 1.00 302.82 101 PRO B O 1
ATOM 1226 N N . LEU A 1 82 ? 122.787 122.643 171.263 1.00 281.53 102 LEU B N 1
ATOM 1227 C CA . LEU A 1 82 ? 123.834 121.761 170.760 1.00 281.53 102 LEU B CA 1
ATOM 1228 C C . LEU A 1 82 ? 123.965 121.884 169.246 1.00 281.53 102 LEU B C 1
ATOM 1229 O O . LEU A 1 82 ? 125.076 121.973 168.710 1.00 281.53 102 LEU B O 1
ATOM 1245 N N . HIS A 1 83 ? 122.833 121.892 168.540 1.00 322.67 103 HIS B N 1
ATOM 1246 C CA . HIS A 1 83 ? 122.862 121.882 167.081 1.00 322.67 103 HIS B CA 1
ATOM 1247 C C . HIS A 1 83 ? 123.488 123.158 166.530 1.00 322.67 103 HIS B C 1
ATOM 1248 O O . HIS A 1 83 ? 124.386 123.106 165.682 1.00 322.67 103 HIS B O 1
ATOM 1262 N N . LEU A 1 84 ? 123.024 124.318 167.000 1.00 329.03 104 LEU B N 1
ATOM 1263 C CA . LEU A 1 84 ? 123.530 125.582 166.470 1.00 329.03 104 LEU B CA 1
ATOM 1264 C C . LEU A 1 84 ? 125.023 125.728 166.737 1.00 329.03 104 LEU B C 1
ATOM 1265 O O . LEU A 1 84 ? 125.787 126.133 165.854 1.00 329.03 104 LEU B O 1
ATOM 1281 N N . ALA A 1 85 ? 125.459 125.400 167.955 1.00 321.67 105 ALA B N 1
ATOM 1282 C CA . ALA A 1 85 ? 126.885 125.437 168.258 1.00 321.67 105 ALA B CA 1
ATOM 1283 C C . ALA A 1 85 ? 127.644 124.361 167.493 1.00 321.67 105 ALA B C 1
ATOM 1284 O O . ALA A 1 85 ? 128.796 124.578 167.099 1.00 321.67 105 ALA B O 1
ATOM 1291 N N . ALA A 1 86 ? 127.022 123.200 167.277 1.00 316.13 106 ALA B N 1
ATOM 1292 C CA . ALA A 1 86 ? 127.691 122.124 166.553 1.00 316.13 106 ALA B CA 1
ATOM 1293 C C . ALA A 1 86 ? 128.011 122.535 165.121 1.00 316.13 106 ALA B C 1
ATOM 1294 O O . ALA A 1 86 ? 129.098 122.238 164.611 1.00 316.13 106 ALA B O 1
ATOM 1301 N N . ARG A 1 87 ? 127.077 123.216 164.454 1.00 313.49 107 ARG B N 1
ATOM 1302 C CA . ARG A 1 87 ? 127.294 123.597 163.062 1.00 313.49 107 ARG B CA 1
ATOM 1303 C C . ARG A 1 87 ? 128.518 124.494 162.923 1.00 313.49 107 ARG B C 1
ATOM 1304 O O . ARG A 1 87 ? 129.350 124.297 162.030 1.00 313.49 107 ARG B O 1
ATOM 1325 N N . ASN A 1 88 ? 128.645 125.489 163.802 1.00 337.53 108 ASN B N 1
ATOM 1326 C CA . ASN A 1 88 ? 129.764 126.419 163.740 1.00 337.53 108 ASN B CA 1
ATOM 1327 C C . ASN A 1 88 ? 131.049 125.843 164.320 1.00 337.53 108 ASN B C 1
ATOM 1328 O O . ASN A 1 88 ? 132.109 126.459 164.162 1.00 337.53 108 ASN B O 1
ATOM 1339 N N . GLY A 1 89 ? 130.985 124.689 164.979 1.00 324.57 109 GLY B N 1
ATOM 1340 C CA . GLY A 1 89 ? 132.177 124.038 165.486 1.00 324.57 109 GLY B CA 1
ATOM 1341 C C . GLY A 1 89 ? 132.934 124.859 166.509 1.00 324.57 109 GLY B C 1
ATOM 1342 O O . GLY A 1 89 ? 134.162 124.968 166.439 1.00 324.57 109 GLY B O 1
ATOM 1346 N N . GLN A 1 90 ? 132.216 125.443 167.466 1.00 319.04 110 GLN B N 1
ATOM 1347 C CA . GLN A 1 90 ? 132.831 126.226 168.535 1.00 319.04 110 GLN B CA 1
ATOM 1348 C C . GLN A 1 90 ? 133.225 125.262 169.647 1.00 319.04 110 GLN B C 1
ATOM 1349 O O . GLN A 1 90 ? 132.392 124.859 170.463 1.00 319.04 110 GLN B O 1
ATOM 1363 N N . LYS A 1 91 ? 134.507 124.889 169.680 1.00 343.30 111 LYS B N 1
ATOM 1364 C CA . LYS A 1 91 ? 134.965 123.906 170.657 1.00 343.30 111 LYS B CA 1
ATOM 1365 C C . LYS A 1 91 ? 134.800 124.421 172.082 1.00 343.30 111 LYS B C 1
ATOM 1366 O O . LYS A 1 91 ? 134.500 123.646 172.998 1.00 343.30 111 LYS B O 1
ATOM 1385 N N . LYS A 1 92 ? 134.996 125.725 172.294 1.00 349.20 112 LYS B N 1
ATOM 1386 C CA . LYS A 1 92 ? 134.770 126.290 173.621 1.00 349.20 112 LYS B CA 1
ATOM 1387 C C . LYS A 1 92 ? 133.320 126.112 174.053 1.00 349.20 112 LYS B C 1
ATOM 1388 O O . LYS A 1 92 ? 133.047 125.742 175.200 1.00 349.20 112 LYS B O 1
ATOM 1407 N N . CYS A 1 93 ? 132.376 126.370 173.146 1.00 342.53 113 CYS B N 1
ATOM 1408 C CA . CYS A 1 93 ? 130.966 126.199 173.480 1.00 342.53 113 CYS B CA 1
ATOM 1409 C C . CYS A 1 93 ? 130.656 124.747 173.824 1.00 342.53 113 CYS B C 1
ATOM 1410 O O . CYS A 1 93 ? 129.919 124.470 174.777 1.00 342.53 113 CYS B O 1
ATOM 1418 N N . MET A 1 94 ? 131.209 123.806 173.056 1.00 335.14 114 MET B N 1
ATOM 1419 C CA . MET A 1 94 ? 130.963 122.393 173.326 1.00 335.14 114 MET B CA 1
ATOM 1420 C C . MET A 1 94 ? 131.449 122.010 174.718 1.00 335.14 114 MET B C 1
ATOM 1421 O O . MET A 1 94 ? 130.737 121.341 175.475 1.00 335.14 114 MET B O 1
ATOM 1435 N N . SER A 1 95 ? 132.663 122.431 175.077 1.00 335.51 115 SER B N 1
ATOM 1436 C CA . SER A 1 95 ? 133.217 122.065 176.377 1.00 335.51 115 SER B CA 1
ATOM 1437 C C . SER A 1 95 ? 132.353 122.598 177.513 1.00 335.51 115 SER B C 1
ATOM 1438 O O . SER A 1 95 ? 132.044 121.874 178.467 1.00 335.51 115 SER B O 1
ATOM 1446 N N . LYS A 1 96 ? 131.942 123.865 177.425 1.00 336.39 116 LYS B N 1
ATOM 1447 C CA . LYS A 1 96 ? 131.137 124.450 178.491 1.00 336.39 116 LYS B CA 1
ATOM 1448 C C . LYS A 1 96 ? 129.721 123.890 178.501 1.00 336.39 116 LYS B C 1
ATOM 1449 O O . LYS A 1 96 ? 129.123 123.746 179.573 1.00 336.39 116 LYS B O 1
ATOM 1468 N N . LEU A 1 97 ? 129.167 123.573 177.330 1.00 318.37 117 LEU B N 1
ATOM 1469 C CA . LEU A 1 97 ? 127.844 122.958 177.286 1.00 318.37 117 LEU B CA 1
ATOM 1470 C C . LEU A 1 97 ? 127.847 121.617 178.009 1.00 318.37 117 LEU B C 1
ATOM 1471 O O . LEU A 1 97 ? 126.979 121.345 178.846 1.00 318.37 117 LEU B O 1
ATOM 1487 N N . LEU A 1 98 ? 128.835 120.770 177.711 1.00 343.19 118 LEU B N 1
ATOM 1488 C CA . LEU A 1 98 ? 128.925 119.472 178.374 1.00 343.19 118 LEU B CA 1
ATOM 1489 C C . LEU A 1 98 ? 129.175 119.633 179.867 1.00 343.19 118 LEU B C 1
ATOM 1490 O O . LEU A 1 98 ? 128.640 118.870 180.680 1.00 343.19 118 LEU B O 1
ATOM 1506 N N . GLU A 1 99 ? 129.993 120.618 180.247 1.00 355.18 119 GLU B N 1
ATOM 1507 C CA . GLU A 1 99 ? 130.327 120.811 181.655 1.00 355.18 119 GLU B CA 1
ATOM 1508 C C . GLU A 1 99 ? 129.077 120.957 182.515 1.00 355.18 119 GLU B C 1
ATOM 1509 O O . GLU A 1 99 ? 129.043 120.487 183.658 1.00 355.18 119 GLU B O 1
ATOM 1521 N N . TYR A 1 100 ? 128.038 121.600 181.983 1.00 325.10 120 TYR B N 1
ATOM 1522 C CA . TYR A 1 100 ? 126.851 121.962 182.752 1.00 325.10 120 TYR B CA 1
ATOM 1523 C C . TYR A 1 100 ? 125.631 121.138 182.343 1.00 325.10 120 TYR B C 1
ATOM 1524 O O . TYR A 1 100 ? 124.515 121.653 182.253 1.00 325.10 120 TYR B O 1
ATOM 1542 N N . SER A 1 101 ? 125.837 119.845 182.088 1.00 349.85 121 SER B N 1
ATOM 1543 C CA . SER A 1 101 ? 124.750 118.878 181.944 1.00 349.85 121 SER B CA 1
ATOM 1544 C C . SER A 1 101 ? 124.034 118.981 180.599 1.00 349.85 121 SER B C 1
ATOM 1545 O O . SER A 1 101 ? 122.829 118.736 180.516 1.00 349.85 121 SER B O 1
ATOM 1553 N N . ALA A 1 102 ? 124.749 119.342 179.537 1.00 350.33 122 ALA B N 1
ATOM 1554 C CA . ALA A 1 102 ? 124.172 119.301 178.200 1.00 350.33 122 ALA B CA 1
ATOM 1555 C C . ALA A 1 102 ? 124.352 117.907 177.610 1.00 350.33 122 ALA B C 1
ATOM 1556 O O . ALA A 1 102 ? 125.475 117.398 177.532 1.00 350.33 122 ALA B O 1
ATOM 1563 N N . ASP A 1 103 ? 123.248 117.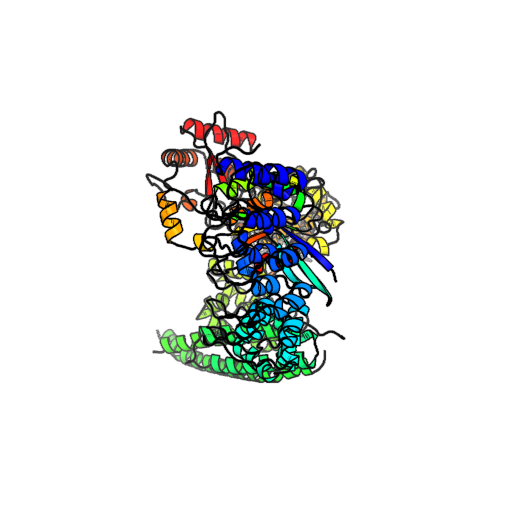295 177.191 1.00 364.13 123 ASP B N 1
ATOM 1564 C CA . ASP A 1 103 ? 123.259 115.943 176.650 1.00 364.13 123 ASP B CA 1
ATOM 1565 C C . ASP A 1 103 ? 123.220 115.998 175.129 1.00 364.13 123 ASP B C 1
ATOM 1566 O O . ASP A 1 103 ? 122.505 116.816 174.543 1.00 364.13 123 ASP B O 1
ATOM 1575 N N . VAL A 1 104 ? 123.997 115.115 174.493 1.00 321.18 124 VAL B N 1
ATOM 1576 C CA . VAL A 1 104 ? 124.184 115.160 173.044 1.00 321.18 124 VAL B CA 1
ATOM 1577 C C . VAL A 1 104 ? 123.230 114.253 172.279 1.00 321.18 124 VAL B C 1
ATOM 1578 O O . VAL A 1 104 ? 123.159 114.352 171.044 1.00 321.18 124 VAL B O 1
ATOM 1591 N N . ASN A 1 105 ? 122.495 113.374 172.962 1.00 351.79 125 ASN B N 1
ATOM 1592 C CA . ASN A 1 105 ? 121.672 112.382 172.282 1.00 351.79 125 ASN B CA 1
ATOM 1593 C C . ASN A 1 105 ? 120.315 112.914 171.836 1.00 351.79 125 ASN B C 1
ATOM 1594 O O . ASN A 1 105 ? 119.581 112.185 171.159 1.00 351.79 125 ASN B O 1
ATOM 1605 N N . ILE A 1 106 ? 119.959 114.151 172.187 1.00 324.93 126 ILE B N 1
ATOM 1606 C CA . ILE A 1 106 ? 118.662 114.685 171.789 1.00 324.93 126 ILE B CA 1
ATOM 1607 C C . ILE A 1 106 ? 118.630 114.878 170.277 1.00 324.93 126 ILE B C 1
ATOM 1608 O O . ILE A 1 106 ? 119.648 115.183 169.639 1.00 324.93 126 ILE B O 1
ATOM 1624 N N . CYS A 1 107 ? 117.445 114.698 169.695 1.00 337.58 127 CYS B N 1
ATOM 1625 C CA . CYS A 1 107 ? 117.253 114.785 168.256 1.00 337.58 127 CYS B CA 1
ATOM 1626 C C . CYS A 1 107 ? 116.138 115.772 167.945 1.00 337.58 127 CYS B C 1
ATOM 1627 O O . CYS A 1 107 ? 115.261 116.027 168.775 1.00 337.58 127 CYS B O 1
ATOM 1635 N N . ASN A 1 108 ? 116.186 116.328 166.738 1.00 342.35 128 ASN B N 1
ATOM 1636 C CA . ASN A 1 108 ? 115.192 117.295 166.293 1.00 342.35 128 ASN B CA 1
ATOM 1637 C C . ASN A 1 108 ? 113.965 116.559 165.755 1.00 342.35 128 ASN B C 1
ATOM 1638 O O . ASN A 1 108 ? 113.819 115.343 165.908 1.00 342.35 128 ASN B O 1
ATOM 1649 N N . ASN A 1 109 ? 113.058 117.301 165.113 1.00 328.71 129 ASN B N 1
ATOM 1650 C CA . ASN A 1 109 ? 111.849 116.688 164.574 1.00 328.71 129 ASN B CA 1
ATOM 1651 C C . ASN A 1 109 ? 112.182 115.653 163.506 1.00 328.71 129 ASN B C 1
ATOM 1652 O O . ASN A 1 109 ? 111.581 114.573 163.468 1.00 328.71 129 ASN B O 1
ATOM 1663 N N . GLU A 1 110 ? 113.136 115.963 162.630 1.00 357.25 130 GLU B N 1
ATOM 1664 C CA . GLU A 1 110 ? 113.510 115.064 161.546 1.00 357.25 130 GLU B CA 1
ATOM 1665 C C . GLU A 1 110 ? 114.530 114.014 161.967 1.00 357.25 130 GLU B C 1
ATOM 1666 O O . GLU A 1 110 ? 114.917 113.185 161.136 1.00 357.25 130 GLU B O 1
ATOM 1678 N N . GLY A 1 111 ? 114.973 114.025 163.224 1.00 350.65 131 GLY B N 1
ATOM 1679 C CA . GLY A 1 111 ? 115.930 113.058 163.712 1.00 350.65 131 GLY B CA 1
ATOM 1680 C C . GLY A 1 111 ? 117.377 113.494 163.641 1.00 350.65 131 GLY B C 1
ATOM 1681 O O . GLY A 1 111 ? 118.246 112.777 164.154 1.00 350.65 131 GLY B O 1
ATOM 1685 N N . LEU A 1 112 ? 117.668 114.635 163.022 1.00 353.90 132 LEU B N 1
ATOM 1686 C CA . LEU A 1 112 ? 119.040 115.124 162.971 1.00 353.90 132 LEU B CA 1
ATOM 1687 C C . LEU A 1 112 ? 119.541 115.422 164.378 1.00 353.90 132 LEU B C 1
ATOM 1688 O O . LEU A 1 112 ? 118.856 116.076 165.170 1.00 353.90 132 LEU B O 1
ATOM 1704 N N . THR A 1 113 ? 120.740 114.941 164.685 1.00 343.80 133 THR B N 1
ATOM 1705 C CA . THR A 1 113 ? 121.367 115.117 165.988 1.00 343.80 133 THR B CA 1
ATOM 1706 C C . THR A 1 113 ? 122.706 115.831 165.820 1.00 343.80 133 THR B C 1
ATOM 1707 O O . THR A 1 113 ? 123.076 116.261 164.725 1.00 343.80 133 THR B O 1
ATOM 1718 N N . ALA A 1 114 ? 123.435 115.954 166.931 1.00 352.45 134 ALA B N 1
ATOM 1719 C CA . ALA A 1 114 ? 124.721 116.643 166.899 1.00 352.45 134 ALA B CA 1
ATOM 1720 C C . ALA A 1 114 ? 125.701 115.942 165.967 1.00 352.45 134 ALA B C 1
ATOM 1721 O O . ALA A 1 114 ? 126.465 116.598 165.250 1.00 352.45 134 ALA B O 1
ATOM 1728 N N . ILE A 1 115 ? 125.698 114.607 165.966 1.00 325.32 135 ILE B N 1
ATOM 1729 C CA . ILE A 1 115 ? 126.637 113.866 165.126 1.00 325.32 135 ILE B CA 1
ATOM 1730 C C . ILE A 1 115 ? 126.379 114.161 163.653 1.00 325.32 135 ILE B C 1
ATOM 1731 O O . ILE A 1 115 ? 127.317 114.278 162.855 1.00 325.32 135 ILE B O 1
ATOM 1747 N N . HIS A 1 116 ? 125.106 114.286 163.268 1.00 312.93 136 HIS B N 1
ATOM 1748 C CA . HIS A 1 116 ? 124.781 114.521 161.864 1.00 312.93 136 HIS B CA 1
ATOM 1749 C C . HIS A 1 116 ? 125.291 115.881 161.401 1.00 312.93 136 HIS B C 1
ATOM 1750 O O . HIS A 1 116 ? 125.973 115.982 160.375 1.00 312.93 136 HIS B O 1
ATOM 1764 N N . TRP A 1 117 ? 124.974 116.941 162.148 1.00 361.75 137 TRP B N 1
ATOM 1765 C CA . TRP A 1 117 ? 125.498 118.260 161.805 1.00 361.75 137 TRP B CA 1
ATOM 1766 C C . TRP A 1 117 ? 127.018 118.270 161.863 1.00 361.75 137 TRP B C 1
ATOM 1767 O O . TRP A 1 117 ? 127.680 118.839 160.987 1.00 361.75 137 TRP B O 1
ATOM 1788 N N . LEU A 1 118 ? 127.589 117.643 162.893 1.00 338.15 138 LEU B N 1
ATOM 1789 C CA . LEU A 1 118 ? 129.041 117.563 162.998 1.00 338.15 138 LEU B CA 1
ATOM 1790 C C . LEU A 1 118 ? 129.631 116.781 161.831 1.00 338.15 138 LEU B C 1
ATOM 1791 O O . LEU A 1 118 ? 130.673 117.158 161.283 1.00 338.15 138 LEU B O 1
ATOM 1807 N N . ALA A 1 119 ? 128.976 115.686 161.437 1.00 348.18 139 ALA B N 1
ATOM 1808 C CA . ALA A 1 119 ? 129.461 114.897 160.309 1.00 348.18 139 ALA B CA 1
ATOM 1809 C C . ALA A 1 119 ? 129.427 115.702 159.015 1.00 348.18 139 ALA B C 1
ATOM 1810 O O . ALA A 1 119 ? 130.355 115.622 158.201 1.00 348.18 139 ALA B O 1
ATOM 1817 N N . VAL A 1 120 ? 128.363 116.480 158.804 1.00 354.00 140 VAL B N 1
ATOM 1818 C CA . VAL A 1 120 ? 128.232 117.243 157.565 1.00 354.00 140 VAL B CA 1
ATOM 1819 C C . VAL A 1 120 ? 129.402 118.207 157.410 1.00 354.00 140 VAL B C 1
ATOM 1820 O O . VAL A 1 120 ? 130.007 118.310 156.336 1.00 354.00 140 VAL B O 1
ATOM 1833 N N . ASN A 1 121 ? 129.737 118.930 158.479 1.00 334.29 141 ASN B N 1
ATOM 1834 C CA . ASN A 1 121 ? 130.858 119.860 158.432 1.00 334.29 141 ASN B CA 1
ATOM 1835 C C . ASN A 1 121 ? 132.206 119.155 158.515 1.00 334.29 141 ASN B C 1
ATOM 1836 O O . ASN A 1 121 ? 133.227 119.758 158.169 1.00 334.29 141 ASN B O 1
ATOM 1847 N N . GLY A 1 122 ? 132.232 117.904 158.963 1.00 322.16 142 GLY B N 1
ATOM 1848 C CA . GLY A 1 122 ? 133.462 117.131 158.984 1.00 322.16 142 GLY B CA 1
ATOM 1849 C C . GLY A 1 122 ? 134.522 117.648 159.933 1.00 322.16 142 GLY B C 1
ATOM 1850 O O . GLY A 1 122 ? 135.706 117.678 159.573 1.00 322.16 142 GLY B O 1
ATOM 1854 N N . ARG A 1 123 ? 134.129 118.057 161.138 1.00 336.23 143 ARG B N 1
ATOM 1855 C CA . ARG A 1 123 ? 135.081 118.464 162.172 1.00 336.23 143 ARG B CA 1
ATOM 1856 C C . ARG A 1 123 ? 135.479 117.213 162.946 1.00 336.23 143 ARG B C 1
ATOM 1857 O O . ARG A 1 123 ? 134.876 116.862 163.961 1.00 336.23 143 ARG B O 1
ATOM 1878 N N . THR A 1 124 ? 136.514 116.530 162.453 1.00 341.37 144 THR B N 1
ATOM 1879 C CA . THR A 1 124 ? 136.906 115.249 163.034 1.00 341.37 144 THR B CA 1
ATOM 1880 C C . THR A 1 124 ? 137.421 115.413 164.458 1.00 341.37 144 THR B C 1
ATOM 1881 O O . THR A 1 124 ? 137.220 114.532 165.302 1.00 341.37 144 THR B O 1
ATOM 1892 N N . GLU A 1 125 ? 138.092 116.530 164.746 1.00 342.49 145 GLU B N 1
ATOM 1893 C CA . GLU A 1 125 ? 138.621 116.743 166.090 1.00 342.49 145 GLU B CA 1
ATOM 1894 C C . GLU A 1 125 ? 137.504 116.712 167.125 1.00 342.49 145 GLU B C 1
ATOM 1895 O O . GLU A 1 125 ? 137.638 116.086 168.183 1.00 342.49 145 GLU B O 1
ATOM 1907 N N . LEU A 1 126 ? 136.389 117.386 166.837 1.00 328.09 146 LEU B N 1
ATOM 1908 C CA . LEU A 1 126 ? 135.239 117.322 167.732 1.00 328.09 146 LEU B CA 1
ATOM 1909 C C . LEU A 1 126 ? 134.637 115.922 167.755 1.00 328.09 146 LEU B C 1
ATOM 1910 O O . LEU A 1 126 ? 134.171 115.458 168.802 1.00 328.09 146 LEU B O 1
ATOM 1926 N N . LEU A 1 127 ? 134.635 115.235 166.609 1.00 325.67 147 LEU B N 1
ATOM 1927 C CA . LEU A 1 127 ? 134.081 113.885 166.559 1.00 325.67 147 LEU B CA 1
ATOM 1928 C C . LEU A 1 127 ? 134.827 112.945 167.499 1.00 325.67 147 LEU B C 1
ATOM 1929 O O . LEU A 1 127 ? 134.221 112.056 168.107 1.00 325.67 147 LEU B O 1
ATOM 1945 N N . HIS A 1 128 ? 136.143 113.124 167.628 1.00 325.15 148 HIS B N 1
ATOM 1946 C CA . HIS A 1 128 ? 136.934 112.231 168.468 1.00 325.15 148 HIS B CA 1
ATOM 1947 C C . HIS A 1 128 ? 136.382 112.181 169.888 1.00 325.15 148 HIS B C 1
ATOM 1948 O O . HIS A 1 128 ? 136.171 111.101 170.451 1.00 325.15 148 HIS B O 1
ATOM 1962 N N . ASP A 1 129 ? 136.145 113.350 170.486 1.00 348.40 149 ASP B N 1
ATOM 1963 C CA . ASP A 1 129 ? 135.619 113.397 171.846 1.00 348.40 149 ASP B CA 1
ATOM 1964 C C . ASP A 1 129 ? 134.126 113.091 171.888 1.00 348.40 149 ASP B C 1
ATOM 1965 O O . ASP A 1 129 ? 133.651 112.435 172.822 1.00 348.40 149 ASP B O 1
ATOM 1974 N N . LEU A 1 130 ? 133.371 113.556 170.889 1.00 334.40 150 LEU B N 1
ATOM 1975 C CA . LEU A 1 130 ? 131.918 113.422 170.937 1.00 334.40 150 LEU B CA 1
ATOM 1976 C C . LEU A 1 130 ? 131.487 111.960 170.929 1.00 334.40 150 LEU B C 1
ATOM 1977 O O . LEU A 1 130 ? 130.585 111.570 171.679 1.00 334.40 150 LEU B O 1
ATOM 1993 N N . VAL A 1 131 ? 132.118 111.135 170.091 1.00 313.35 151 VAL B N 1
ATOM 1994 C CA . VAL A 1 131 ? 131.704 109.738 169.979 1.00 313.35 151 VAL B CA 1
ATOM 1995 C C . VAL A 1 131 ? 131.848 109.030 171.320 1.00 313.35 151 VAL B C 1
ATOM 1996 O O . VAL A 1 131 ? 131.031 108.172 171.676 1.00 313.35 151 VAL B O 1
ATOM 2009 N N . GLN A 1 132 ? 132.889 109.371 172.083 1.00 334.05 152 GLN B N 1
ATOM 2010 C CA . GLN A 1 132 ? 133.054 108.773 173.404 1.00 334.05 152 GLN B CA 1
ATOM 2011 C C . GLN A 1 132 ? 131.844 109.039 174.290 1.00 334.05 152 GLN B C 1
ATOM 2012 O O . GLN A 1 132 ? 131.528 108.228 175.168 1.00 334.05 152 GLN B O 1
ATOM 2026 N N . HIS A 1 133 ? 131.157 110.161 174.077 1.00 337.03 153 HIS B N 1
ATOM 2027 C CA . HIS A 1 133 ? 129.972 110.495 174.856 1.00 337.03 153 HIS B CA 1
ATOM 2028 C C . HIS A 1 133 ? 128.683 110.012 174.204 1.00 337.03 153 HIS B C 1
ATOM 2029 O O . HIS A 1 133 ? 127.728 109.676 174.913 1.00 337.03 153 HIS B O 1
ATOM 2043 N N . VAL A 1 134 ? 128.634 109.968 172.871 1.00 318.39 154 VAL B N 1
ATOM 2044 C CA . VAL A 1 134 ? 127.419 109.562 172.177 1.00 318.39 154 VAL B CA 1
ATOM 2045 C C . VAL A 1 134 ? 127.130 108.094 172.456 1.00 318.39 154 VAL B C 1
ATOM 2046 O O . VAL A 1 134 ? 128.023 107.238 172.391 1.00 318.39 154 VAL B O 1
ATOM 2059 N N . SER A 1 135 ? 125.868 107.795 172.771 1.00 332.61 155 SER B N 1
ATOM 2060 C CA . SER A 1 135 ? 125.482 106.420 173.069 1.00 332.61 155 SER B CA 1
ATOM 2061 C C . SER A 1 135 ? 125.555 105.544 171.824 1.00 332.61 155 SER B C 1
ATOM 2062 O O . SER A 1 135 ? 126.122 104.446 171.858 1.00 332.61 155 SER B O 1
ATOM 2070 N N . ASP A 1 136 ? 124.986 106.013 170.714 1.00 345.14 156 ASP B N 1
ATOM 2071 C CA . ASP A 1 136 ? 124.945 105.255 169.472 1.00 345.14 156 ASP B CA 1
ATOM 2072 C C . ASP A 1 136 ? 125.383 106.140 168.315 1.00 345.14 156 ASP B C 1
ATOM 2073 O O . ASP A 1 136 ? 124.961 107.295 168.210 1.00 345.14 156 ASP B O 1
ATOM 2082 N N 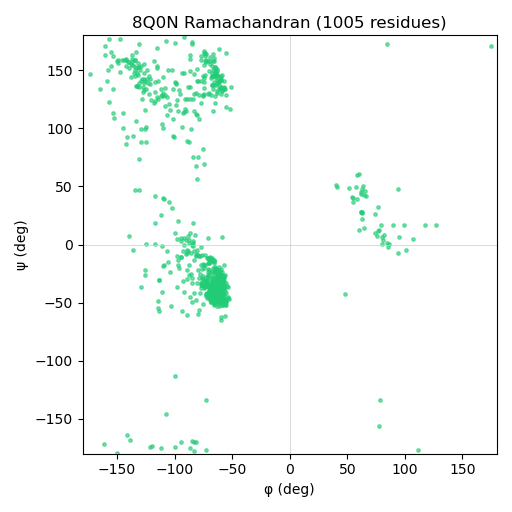. VAL A 1 137 ? 126.227 105.584 167.443 1.00 351.08 157 VAL B N 1
ATOM 2083 C CA . VAL A 1 137 ? 126.744 106.320 166.292 1.00 351.08 157 VAL B CA 1
ATOM 2084 C C . VAL A 1 137 ? 125.972 106.034 165.011 1.00 351.08 157 VAL B C 1
ATOM 2085 O O . VAL A 1 137 ? 126.146 106.766 164.023 1.00 351.08 157 VAL B O 1
ATOM 2098 N N . ASP A 1 138 ? 125.130 105.002 164.991 1.00 344.94 158 ASP B N 1
ATOM 2099 C CA . ASP A 1 138 ? 124.363 104.622 163.805 1.00 344.94 158 ASP B CA 1
ATOM 2100 C C . ASP A 1 138 ? 122.900 105.029 163.923 1.00 344.94 158 ASP B C 1
ATOM 2101 O O . ASP A 1 138 ? 122.007 104.307 163.471 1.00 344.94 158 ASP B O 1
ATOM 2110 N N . VAL A 1 139 ? 122.627 106.185 164.526 1.00 335.36 159 VAL B N 1
ATOM 2111 C CA . VAL A 1 139 ? 121.252 106.644 164.680 1.00 335.36 159 VAL B CA 1
ATOM 2112 C C . VAL A 1 139 ? 120.685 107.003 163.314 1.00 335.36 159 VAL B C 1
ATOM 2113 O O . VAL A 1 139 ? 121.289 107.770 162.553 1.00 335.36 159 VAL B O 1
ATOM 2126 N N . GLU A 1 140 ? 119.518 106.449 162.997 1.00 316.74 160 GLU B N 1
ATOM 2127 C CA . GLU A 1 140 ? 118.861 106.702 161.725 1.00 316.74 160 GLU B CA 1
ATOM 2128 C C . GLU A 1 140 ? 117.870 107.852 161.852 1.00 316.74 160 GLU B C 1
ATOM 2129 O O . GLU A 1 140 ? 117.261 108.062 162.905 1.00 316.74 160 GLU B O 1
ATOM 2141 N N . ASP A 1 141 ? 117.716 108.597 160.762 1.00 321.49 161 ASP B N 1
ATOM 2142 C CA . ASP A 1 141 ? 116.787 109.714 160.710 1.00 321.49 161 ASP B CA 1
ATOM 2143 C C . ASP A 1 141 ? 115.391 109.194 160.366 1.00 321.49 161 ASP B C 1
ATOM 2144 O O . ASP A 1 141 ? 115.133 107.987 160.375 1.00 321.49 161 ASP B O 1
ATOM 2153 N N . ALA A 1 142 ? 114.468 110.109 160.060 1.00 310.57 162 ALA B N 1
ATOM 2154 C CA . ALA A 1 142 ? 113.121 109.695 159.682 1.00 310.57 162 ALA B CA 1
ATOM 2155 C C . ALA A 1 142 ? 113.144 108.847 158.417 1.00 310.57 162 ALA B C 1
ATOM 2156 O O . ALA A 1 142 ? 112.415 107.853 158.313 1.00 310.57 162 ALA B O 1
ATOM 2163 N N . MET A 1 143 ? 113.974 109.222 157.446 1.00 323.71 163 MET B N 1
ATOM 2164 C CA . MET A 1 143 ? 114.107 108.474 156.203 1.00 323.71 163 MET B CA 1
ATOM 2165 C C . MET A 1 143 ? 115.042 107.275 156.332 1.00 323.71 163 MET B C 1
ATOM 2166 O O . MET A 1 143 ? 115.369 106.652 155.316 1.00 323.71 163 MET B O 1
ATOM 2180 N N . GLY A 1 144 ? 115.477 106.942 157.545 1.00 313.00 164 GLY B N 1
ATOM 2181 C CA . GLY A 1 144 ? 116.311 105.772 157.747 1.00 313.00 164 GLY B CA 1
ATOM 2182 C C . GLY A 1 144 ? 117.742 105.926 157.285 1.00 313.00 164 GLY B C 1
ATOM 2183 O O . GLY A 1 144 ? 118.387 104.926 156.954 1.00 313.00 164 GLY B O 1
ATOM 2187 N N . GLN A 1 145 ? 118.260 107.150 157.254 1.00 333.43 165 GLN B N 1
ATOM 2188 C CA . GLN A 1 145 ? 119.630 107.414 156.832 1.00 333.43 165 GLN B CA 1
ATOM 2189 C C . GLN A 1 145 ? 120.507 107.633 158.058 1.00 333.43 165 GLN B C 1
ATOM 2190 O O . GLN A 1 145 ? 120.126 108.364 158.978 1.00 333.43 165 GLN B O 1
ATOM 2204 N N . THR A 1 146 ? 121.674 106.992 158.069 1.00 360.33 166 THR B N 1
ATOM 2205 C CA . THR A 1 146 ? 122.588 107.072 159.195 1.00 360.33 166 THR B CA 1
ATOM 2206 C C . THR A 1 146 ? 123.590 108.208 158.986 1.00 360.33 166 THR B C 1
ATOM 2207 O O . THR A 1 146 ? 123.588 108.899 157.965 1.00 360.33 166 THR B O 1
ATOM 2218 N N . ALA A 1 147 ? 124.464 108.402 159.978 1.00 379.72 167 ALA B N 1
ATOM 2219 C CA . ALA A 1 147 ? 125.433 109.491 159.910 1.00 379.72 167 ALA B CA 1
ATOM 2220 C C . ALA A 1 147 ? 126.398 109.306 158.745 1.00 379.72 167 ALA B C 1
ATOM 2221 O O . ALA A 1 147 ? 126.724 110.269 158.041 1.00 379.72 167 ALA B O 1
ATOM 2228 N N . LEU A 1 148 ? 126.871 108.077 158.529 1.00 360.85 168 LEU B N 1
ATOM 2229 C CA . LEU A 1 148 ? 127.846 107.838 157.469 1.00 360.85 168 LEU B CA 1
ATOM 2230 C C . LEU A 1 148 ? 127.284 108.176 156.095 1.00 360.85 168 LEU B C 1
ATOM 2231 O O . LEU A 1 148 ? 128.044 108.522 155.184 1.00 360.85 168 LEU B O 1
ATOM 2247 N N . HIS A 1 149 ? 125.964 108.079 155.921 1.00 347.41 169 HIS B N 1
ATOM 2248 C CA . HIS A 1 149 ? 125.370 108.346 154.614 1.00 347.41 169 HIS B CA 1
ATOM 2249 C C . HIS A 1 149 ? 125.691 109.759 154.141 1.00 347.41 169 HIS B C 1
ATOM 2250 O O . HIS A 1 149 ? 126.180 109.957 153.023 1.00 347.41 169 HIS B O 1
ATOM 2264 N N . VAL A 1 150 ? 125.422 110.758 154.982 1.00 382.12 170 VAL B N 1
ATOM 2265 C CA . VAL A 1 150 ? 125.679 112.140 154.590 1.00 382.12 170 VAL B CA 1
ATOM 2266 C C . VAL A 1 150 ? 127.173 112.447 154.594 1.00 382.12 170 VAL B C 1
ATOM 2267 O O . VAL A 1 150 ? 127.652 113.218 153.754 1.00 382.12 170 VAL B O 1
ATOM 2280 N N . ALA A 1 151 ? 127.931 111.864 155.525 1.00 358.35 171 ALA B N 1
ATOM 2281 C CA . ALA A 1 151 ? 129.363 112.140 155.591 1.00 358.35 171 ALA B CA 1
ATOM 2282 C C . ALA A 1 151 ? 130.061 111.719 154.303 1.00 358.35 171 ALA B C 1
ATOM 2283 O O . ALA A 1 151 ? 130.893 112.456 153.763 1.00 358.35 171 ALA B O 1
ATOM 2290 N N . CYS A 1 152 ? 129.732 110.529 153.796 1.00 383.56 172 CYS B N 1
ATOM 2291 C CA . CYS A 1 152 ? 130.322 110.071 152.543 1.00 383.56 172 CYS B CA 1
ATOM 2292 C C . CYS A 1 152 ? 129.857 110.925 151.370 1.00 383.56 172 CYS B C 1
ATOM 2293 O O . CYS A 1 152 ? 130.623 111.170 150.430 1.00 383.56 172 CYS B O 1
ATOM 2301 N N . GLN A 1 153 ? 128.605 111.386 151.407 1.00 353.88 173 GLN B N 1
ATOM 2302 C CA . GLN A 1 153 ? 128.063 112.156 150.292 1.00 353.88 173 GLN B CA 1
ATOM 2303 C C . GLN A 1 153 ? 128.840 113.451 150.085 1.00 353.88 173 GLN B C 1
ATOM 2304 O O . GLN A 1 153 ? 129.090 113.858 148.944 1.00 353.88 173 GLN B O 1
ATOM 2318 N N . ASN A 1 154 ? 129.230 114.113 151.173 1.00 306.30 174 ASN B N 1
ATOM 2319 C CA . ASN A 1 154 ? 129.973 115.365 151.091 1.00 306.30 174 ASN B CA 1
ATOM 2320 C C . ASN A 1 154 ? 131.472 115.157 150.916 1.00 306.30 174 ASN B C 1
ATOM 2321 O O . ASN A 1 154 ? 132.214 116.143 150.855 1.00 306.30 174 ASN B O 1
ATOM 2332 N N . GLY A 1 155 ? 131.933 113.911 150.835 1.00 309.28 175 GLY B N 1
ATOM 2333 C CA . GLY A 1 155 ? 133.321 113.629 150.524 1.00 309.28 175 GLY B CA 1
ATOM 2334 C C . GLY A 1 155 ? 134.322 114.093 151.563 1.00 309.28 175 GLY B C 1
ATOM 2335 O O . GLY A 1 155 ? 135.342 114.697 151.217 1.00 309.28 175 GLY B O 1
ATOM 2339 N N . HIS A 1 156 ? 134.049 113.822 152.838 1.00 319.28 176 HIS B N 1
ATOM 2340 C CA . HIS A 1 156 ? 134.991 114.121 153.916 1.00 319.28 176 HIS B CA 1
ATOM 2341 C C . HIS A 1 156 ? 135.819 112.869 154.177 1.00 319.28 176 HIS B C 1
ATOM 2342 O O . HIS A 1 156 ? 135.364 111.933 154.839 1.00 319.28 176 HIS B O 1
ATOM 2356 N N . LYS A 1 157 ? 137.047 112.851 153.652 1.00 314.28 177 LYS B N 1
ATOM 2357 C CA . LYS A 1 157 ? 137.883 111.660 153.761 1.00 314.28 177 LYS B CA 1
ATOM 2358 C C . LYS A 1 157 ? 138.225 111.346 155.213 1.00 314.28 177 LYS B C 1
ATOM 2359 O O . LYS A 1 157 ? 138.215 110.179 155.621 1.00 314.28 177 LYS B O 1
ATOM 2378 N N . THR A 1 158 ? 138.541 112.370 156.008 1.00 309.23 178 THR B N 1
ATOM 2379 C CA . THR A 1 158 ? 138.930 112.124 157.393 1.00 309.23 178 THR B CA 1
ATOM 2380 C C . THR A 1 158 ? 137.729 111.763 158.258 1.00 309.23 178 THR B C 1
ATOM 2381 O O . THR A 1 158 ? 137.873 111.013 159.231 1.00 309.23 178 THR B O 1
ATOM 2392 N N . THR A 1 159 ? 136.545 112.281 157.928 1.00 308.38 179 THR B N 1
ATOM 2393 C CA . THR A 1 159 ? 135.359 111.987 158.726 1.00 308.38 179 THR B CA 1
ATOM 2394 C C . THR A 1 159 ? 135.011 110.504 158.667 1.00 308.38 179 THR B C 1
ATOM 2395 O O . THR A 1 159 ? 134.714 109.882 159.693 1.00 308.38 179 THR B O 1
ATOM 2406 N N . VAL A 1 160 ? 135.042 109.919 157.468 1.00 300.40 180 VAL B N 1
ATOM 2407 C CA . VAL A 1 160 ? 134.700 108.506 157.331 1.00 300.40 180 VAL B CA 1
ATOM 2408 C C . VAL A 1 160 ? 135.721 107.638 158.057 1.00 300.40 180 VAL B C 1
ATOM 2409 O O . VAL A 1 160 ? 135.363 106.641 158.695 1.00 300.40 180 VAL B O 1
ATOM 2422 N N . GLN A 1 161 ? 137.002 108.005 157.984 1.00 314.65 181 GLN B N 1
ATOM 2423 C CA . GLN A 1 161 ? 138.032 107.205 158.638 1.00 314.65 181 GLN B CA 1
ATOM 2424 C C . GLN A 1 161 ? 137.782 107.106 160.138 1.00 314.65 181 GLN B C 1
ATOM 2425 O O . GLN A 1 161 ? 137.893 106.022 160.723 1.00 314.65 181 GLN B O 1
ATOM 2439 N N . CYS A 1 162 ? 137.442 108.226 160.778 1.00 318.27 182 CYS B N 1
ATOM 2440 C CA . CYS A 1 162 ? 137.158 108.202 162.209 1.00 318.27 182 CYS B CA 1
ATOM 2441 C C . CYS A 1 162 ? 135.937 107.341 162.512 1.00 318.27 182 CYS B C 1
ATOM 2442 O O . CYS A 1 162 ? 135.948 106.535 163.450 1.00 318.27 182 CYS B O 1
ATOM 2450 N N . LEU A 1 163 ? 134.869 107.500 161.726 1.00 324.60 183 LEU B N 1
ATOM 2451 C CA . LEU A 1 163 ? 133.640 106.760 161.997 1.00 324.60 183 LEU B CA 1
ATOM 2452 C C . LEU A 1 163 ? 133.852 105.258 161.855 1.00 324.60 183 LEU B C 1
ATOM 2453 O O . LEU A 1 163 ? 133.379 104.476 162.689 1.00 324.60 183 LEU B O 1
ATOM 2469 N N . LEU A 1 164 ? 134.560 104.831 160.806 1.00 341.25 184 LEU B N 1
ATOM 2470 C CA . LEU A 1 164 ? 134.834 103.407 160.640 1.00 341.25 184 LEU B CA 1
ATOM 2471 C C . LEU A 1 164 ? 135.662 102.868 161.799 1.00 341.25 184 LEU B C 1
ATOM 2472 O O . LEU A 1 164 ? 135.406 101.763 162.294 1.00 341.25 184 LEU B O 1
ATOM 2488 N N . ASP A 1 165 ? 136.661 103.632 162.248 1.00 351.72 185 ASP B N 1
ATOM 2489 C CA . ASP A 1 165 ? 137.456 103.202 163.393 1.00 351.72 185 ASP B CA 1
ATOM 2490 C C . ASP A 1 165 ? 136.599 103.059 164.645 1.00 351.72 185 ASP B C 1
ATOM 2491 O O . ASP A 1 165 ? 136.958 102.309 165.559 1.00 351.72 185 ASP B O 1
ATOM 2500 N N . SER A 1 166 ? 135.472 103.765 164.705 1.00 338.32 186 SER B N 1
ATOM 2501 C CA . SER A 1 166 ? 134.564 103.694 165.842 1.00 338.32 186 SER B CA 1
ATOM 2502 C C . SER A 1 166 ? 133.537 102.576 165.713 1.00 338.32 186 SER B C 1
ATOM 2503 O O . SER A 1 166 ? 132.692 102.426 166.602 1.00 338.32 186 SER B O 1
ATOM 2511 N N . GLY A 1 167 ? 133.586 101.794 164.637 1.00 370.71 187 GLY B N 1
ATOM 2512 C CA . GLY A 1 167 ? 132.643 100.711 164.445 1.00 370.71 187 GLY B CA 1
ATOM 2513 C C . GLY A 1 167 ? 131.378 101.087 163.711 1.00 370.71 187 GLY B C 1
ATOM 2514 O O . GLY A 1 167 ? 130.398 100.335 163.774 1.00 370.71 187 GLY B O 1
ATOM 2518 N N . ALA A 1 168 ? 131.361 102.224 163.020 1.00 371.40 188 ALA B N 1
ATOM 2519 C CA . ALA A 1 168 ? 130.170 102.636 162.290 1.00 371.40 188 ALA B CA 1
ATOM 2520 C C . ALA A 1 168 ? 129.823 101.615 161.214 1.00 371.40 188 ALA B C 1
ATOM 2521 O O . ALA A 1 168 ? 130.705 101.047 160.564 1.00 371.40 188 ALA B O 1
ATOM 2528 N N . ASP A 1 169 ? 128.526 101.383 161.031 1.00 335.47 189 ASP B N 1
ATOM 2529 C CA . ASP A 1 169 ? 128.074 100.419 160.037 1.00 335.47 189 ASP B CA 1
ATOM 2530 C C . ASP A 1 169 ? 128.520 100.843 158.644 1.00 335.47 189 ASP B C 1
ATOM 2531 O O . ASP A 1 169 ? 128.493 102.027 158.297 1.00 335.47 189 ASP B O 1
ATOM 2540 N N . ILE A 1 170 ? 128.930 99.863 157.843 1.00 317.00 190 ILE B N 1
ATOM 2541 C CA . ILE A 1 170 ? 129.406 100.119 156.490 1.00 317.00 190 ILE B CA 1
ATOM 2542 C C . ILE A 1 170 ? 128.396 99.712 155.424 1.00 317.00 190 ILE B C 1
ATOM 2543 O O . ILE A 1 170 ? 128.548 100.129 154.265 1.00 317.00 190 ILE B O 1
ATOM 2559 N N . ASN A 1 171 ? 127.381 98.922 155.765 1.00 312.65 191 ASN B N 1
ATOM 2560 C CA . ASN A 1 171 ? 126.399 98.425 154.807 1.00 312.65 191 ASN B CA 1
ATOM 2561 C C . ASN A 1 171 ? 124.989 98.576 155.362 1.00 312.65 191 ASN B C 1
ATOM 2562 O O . ASN A 1 171 ? 124.167 97.659 155.307 1.00 312.65 191 ASN B O 1
ATOM 2573 N N . ARG A 1 172 ? 124.691 99.753 155.912 1.00 292.33 192 ARG B N 1
ATOM 2574 C CA . ARG A 1 172 ? 123.360 100.037 156.432 1.00 292.33 192 ARG B CA 1
ATOM 2575 C C . ARG A 1 172 ? 122.447 100.484 155.295 1.00 292.33 192 ARG B C 1
ATOM 2576 O O . ARG A 1 172 ? 122.681 101.542 154.698 1.00 292.33 192 ARG B O 1
ATOM 2597 N N . PRO A 1 173 ? 121.404 99.722 154.963 1.00 255.42 193 PRO B N 1
ATOM 2598 C CA . PRO A 1 173 ? 120.504 100.147 153.886 1.00 255.42 193 PRO B CA 1
ATOM 2599 C C . PRO A 1 173 ? 119.508 101.196 154.354 1.00 255.42 193 PRO B C 1
ATOM 2600 O O . PRO A 1 173 ? 118.975 101.130 155.465 1.00 255.42 193 PRO B O 1
ATOM 2611 N N . ASN A 1 174 ? 119.260 102.173 153.485 1.00 247.74 194 ASN B N 1
ATOM 2612 C CA . ASN A 1 174 ? 118.264 103.198 153.751 1.00 247.74 194 ASN B CA 1
ATOM 2613 C C . ASN A 1 174 ? 116.863 102.601 153.620 1.00 247.74 194 ASN B C 1
ATOM 2614 O O . ASN A 1 174 ? 116.685 101.401 153.388 1.00 247.74 194 ASN B O 1
ATOM 2625 N N . VAL A 1 175 ? 115.848 103.452 153.776 1.00 247.08 195 VAL B N 1
ATOM 2626 C CA . VAL A 1 175 ? 114.477 103.008 153.540 1.00 247.08 195 VAL B CA 1
ATOM 2627 C C . VAL A 1 175 ? 114.325 102.526 152.104 1.00 247.08 195 VAL B C 1
ATOM 2628 O O . VAL A 1 175 ? 113.685 101.501 151.840 1.00 247.08 195 VAL B O 1
ATOM 2641 N N . SER A 1 176 ? 114.909 103.257 151.154 1.00 242.18 196 SER B N 1
ATOM 2642 C CA . SER A 1 176 ? 114.929 102.830 149.762 1.00 242.18 196 SER B CA 1
ATOM 2643 C C . SER A 1 176 ? 116.008 101.793 149.478 1.00 242.18 196 SER B C 1
ATOM 2644 O O . SER A 1 176 ? 116.030 101.234 148.376 1.00 242.18 196 SER B O 1
ATOM 2652 N N . GLY A 1 177 ? 116.893 101.524 150.432 1.00 245.89 197 GLY B N 1
ATOM 2653 C CA . GLY A 1 177 ? 117.967 100.574 150.241 1.00 245.89 197 GLY B CA 1
ATOM 2654 C C . GLY A 1 177 ? 119.310 101.177 149.892 1.00 245.89 197 GLY B C 1
ATOM 2655 O O . GLY A 1 177 ? 120.186 100.448 149.414 1.00 245.89 197 GLY B O 1
ATOM 2659 N N . ALA A 1 178 ? 119.501 102.475 150.114 1.00 268.50 198 ALA B N 1
ATOM 2660 C CA . ALA A 1 178 ? 120.741 103.126 149.718 1.00 268.50 198 ALA B CA 1
ATOM 2661 C C . ALA A 1 178 ? 121.913 102.627 150.555 1.00 268.50 198 ALA B C 1
ATOM 2662 O O . ALA A 1 178 ? 121.774 102.329 151.744 1.00 268.50 198 ALA B O 1
ATOM 2669 N N . THR A 1 179 ? 123.073 102.542 149.915 1.00 308.16 199 THR B N 1
ATOM 2670 C CA . THR A 1 179 ? 124.355 102.128 150.459 1.00 308.16 199 THR B CA 1
ATOM 2671 C C . THR A 1 179 ? 125.293 103.333 150.536 1.00 308.16 199 THR B C 1
ATOM 2672 O O . THR A 1 179 ? 125.242 104.208 149.667 1.00 308.16 199 THR B O 1
ATOM 2683 N N . PRO A 1 180 ? 126.156 103.438 151.554 1.00 335.30 200 PRO B N 1
ATOM 2684 C CA . PRO A 1 180 ? 127.024 104.626 151.611 1.00 335.30 200 PRO B CA 1
ATOM 2685 C C . PRO A 1 180 ? 127.902 104.792 150.383 1.00 335.30 200 PRO B C 1
ATOM 2686 O O . PRO A 1 180 ? 128.331 105.915 150.091 1.00 335.30 200 PRO B O 1
ATOM 2697 N N . LEU A 1 181 ? 128.191 103.710 149.656 1.00 298.18 201 LEU B N 1
ATOM 2698 C CA . LEU A 1 181 ? 128.769 103.859 148.324 1.00 298.18 201 LEU B CA 1
ATOM 2699 C C . LEU A 1 181 ? 127.772 104.503 147.365 1.00 298.18 201 LEU B C 1
ATOM 2700 O O . LEU A 1 181 ? 128.153 105.316 146.514 1.00 298.18 201 LEU B O 1
ATOM 2716 N N . TYR A 1 182 ? 126.490 104.147 147.486 1.00 308.87 202 TYR B N 1
ATOM 2717 C CA . TYR A 1 182 ? 125.471 104.687 146.588 1.00 308.87 202 TYR B CA 1
ATOM 2718 C C . TYR A 1 182 ? 125.394 106.206 146.691 1.00 308.87 202 TYR B C 1
ATOM 2719 O O . TYR A 1 182 ? 125.323 106.904 145.673 1.00 308.87 202 TYR B O 1
ATOM 2737 N N . PHE A 1 183 ? 125.406 106.738 147.915 1.00 355.67 203 PHE B N 1
ATOM 2738 C CA . PHE A 1 183 ? 125.368 108.188 148.078 1.00 355.67 203 PHE B CA 1
ATOM 2739 C C . PHE A 1 183 ? 126.689 108.833 147.677 1.00 355.67 203 PHE B C 1
ATOM 2740 O O . PHE A 1 183 ? 126.695 109.957 147.161 1.00 355.67 203 PHE B O 1
ATOM 2757 N N . ALA A 1 184 ? 127.811 108.147 147.904 1.00 357.30 204 ALA B N 1
ATOM 2758 C CA . ALA A 1 184 ? 129.100 108.692 147.489 1.00 357.30 204 ALA B CA 1
ATOM 2759 C C . ALA A 1 184 ? 129.155 108.875 145.978 1.00 357.30 204 ALA B C 1
ATOM 2760 O O . ALA A 1 184 ? 129.648 109.896 145.485 1.00 357.30 204 ALA B O 1
ATOM 2767 N N . CYS A 1 185 ? 128.654 107.893 145.225 1.00 399.29 205 CYS B N 1
ATOM 2768 C CA . CYS A 1 185 ? 128.620 108.019 143.773 1.00 399.29 205 CYS B CA 1
ATOM 2769 C C . CYS A 1 185 ? 127.589 109.047 143.323 1.00 399.29 205 CYS B C 1
ATOM 2770 O O . CYS A 1 185 ? 127.706 109.598 142.223 1.00 399.29 205 CYS B O 1
ATOM 2778 N N . SER A 1 186 ? 126.576 109.314 144.152 1.00 392.77 206 SER B N 1
ATOM 2779 C CA . SER A 1 186 ? 125.558 110.290 143.778 1.00 392.77 206 SER B CA 1
ATOM 2780 C C . SER A 1 186 ? 126.171 111.668 143.560 1.00 392.77 206 SER B C 1
ATOM 2781 O O . SER A 1 186 ? 125.827 112.362 142.596 1.00 392.77 206 SER B O 1
ATOM 2789 N N . HIS A 1 187 ? 127.080 112.079 144.442 1.00 374.91 207 HIS B N 1
ATOM 2790 C CA . HIS A 1 187 ? 127.786 113.346 144.310 1.00 374.91 207 HIS B CA 1
ATOM 2791 C C . HIS A 1 187 ? 129.187 113.175 143.733 1.00 374.91 207 HIS B C 1
ATOM 2792 O O . HIS A 1 187 ? 129.970 114.130 143.736 1.00 374.91 207 HIS B O 1
ATOM 2806 N N . GLY A 1 188 ? 129.517 111.984 143.235 1.00 346.02 208 GLY B N 1
ATOM 2807 C CA . GLY A 1 188 ? 130.774 111.764 142.547 1.00 346.02 208 GLY B CA 1
ATOM 2808 C C . GLY A 1 188 ? 132.012 111.981 143.394 1.00 346.02 208 GLY B C 1
ATOM 2809 O O . GLY A 1 188 ? 132.947 112.662 142.964 1.00 346.02 208 GLY B O 1
ATOM 2813 N N . GLN A 1 189 ? 132.035 111.411 144.596 1.00 347.95 209 GLN B N 1
ATOM 2814 C CA . GLN A 1 189 ? 133.195 111.508 145.470 1.00 347.95 209 GLN B CA 1
ATOM 2815 C C . GLN A 1 189 ? 134.186 110.395 145.156 1.00 347.95 209 GLN B C 1
ATOM 2816 O O . GLN A 1 189 ? 133.802 109.235 144.977 1.00 347.95 209 GLN B O 1
ATOM 2830 N N . ARG A 1 190 ? 135.468 110.757 145.093 1.00 325.85 210 ARG B N 1
ATOM 2831 C CA . ARG A 1 190 ? 136.526 109.810 144.751 1.00 325.85 210 ARG B CA 1
ATOM 2832 C C . ARG A 1 190 ? 137.156 109.192 145.997 1.00 325.85 210 ARG B C 1
ATOM 2833 O O . ARG A 1 190 ? 137.178 107.967 146.147 1.00 325.85 210 ARG B O 1
ATOM 2854 N N . ASP A 1 191 ? 137.674 110.032 146.896 1.00 345.25 211 ASP B N 1
ATOM 2855 C CA . ASP A 1 191 ? 138.412 109.522 148.048 1.00 345.25 211 ASP B CA 1
ATOM 2856 C C . ASP A 1 191 ? 137.531 108.634 148.920 1.00 345.25 211 ASP B C 1
ATOM 2857 O O . ASP A 1 191 ? 137.942 107.541 149.327 1.00 345.25 211 ASP B O 1
ATOM 2866 N N . THR A 1 192 ? 136.311 109.087 149.217 1.00 354.46 212 THR B N 1
ATOM 2867 C CA . THR A 1 192 ? 135.423 108.295 150.062 1.00 354.46 212 THR B CA 1
ATOM 2868 C C . THR A 1 192 ? 135.063 106.973 149.396 1.00 354.46 212 THR B C 1
ATOM 2869 O O . THR A 1 192 ? 135.055 105.923 150.049 1.00 354.46 212 THR B O 1
ATOM 2880 N N . ALA A 1 193 ? 134.760 107.001 148.097 1.00 344.84 213 ALA B N 1
ATOM 2881 C CA . ALA A 1 193 ? 134.444 105.766 147.388 1.00 344.84 213 ALA B CA 1
ATOM 2882 C C . ALA A 1 193 ? 135.629 104.809 147.409 1.00 344.84 213 ALA B C 1
ATOM 2883 O O . ALA A 1 193 ? 135.473 103.613 147.682 1.00 344.84 213 ALA B O 1
ATOM 2890 N N . GLN A 1 194 ? 136.830 105.323 147.132 1.00 357.72 214 GLN B N 1
ATOM 2891 C CA . GLN A 1 194 ? 138.016 104.473 147.149 1.00 357.72 214 GLN B CA 1
ATOM 2892 C C . GLN A 1 194 ? 138.255 103.893 148.537 1.00 357.72 214 GLN B C 1
ATOM 2893 O O . GLN A 1 194 ? 138.619 102.719 148.674 1.00 357.72 214 GLN B O 1
ATOM 2907 N N . ILE A 1 195 ? 138.058 104.703 149.579 1.00 323.65 215 ILE B N 1
ATOM 2908 C CA . ILE A 1 195 ? 138.236 104.214 150.944 1.00 323.65 215 ILE B CA 1
ATOM 2909 C C . ILE A 1 195 ? 137.249 103.092 151.240 1.00 323.65 215 ILE B C 1
ATOM 2910 O O . ILE A 1 195 ? 137.604 102.078 151.852 1.00 323.65 215 ILE B O 1
ATOM 2926 N N . LEU A 1 196 ? 135.995 103.256 150.812 1.00 296.56 216 LEU B N 1
ATOM 2927 C CA . LEU A 1 196 ? 134.981 102.243 151.091 1.00 296.56 216 LEU B CA 1
ATOM 2928 C C . LEU A 1 196 ? 135.340 100.908 150.449 1.00 296.56 216 LEU B C 1
ATOM 2929 O O . LEU A 1 196 ? 135.156 99.849 151.060 1.00 296.56 216 LEU B O 1
ATOM 2945 N N . LEU A 1 197 ? 135.851 100.935 149.216 1.00 319.47 217 LEU B N 1
ATOM 2946 C CA . LEU A 1 197 ? 136.244 99.694 148.557 1.00 319.47 217 LEU B CA 1
ATOM 2947 C C . LEU A 1 197 ? 137.338 98.977 149.339 1.00 319.47 217 LEU B C 1
ATOM 2948 O O . LEU A 1 197 ? 137.328 97.745 149.447 1.00 319.47 217 LEU B O 1
ATOM 2964 N N . LEU A 1 198 ? 138.292 99.729 149.891 1.00 308.15 218 LEU B N 1
ATOM 2965 C CA . LEU A 1 198 ? 139.366 99.111 150.662 1.00 308.15 218 LEU B CA 1
ATOM 2966 C C . LEU A 1 198 ? 138.807 98.342 151.853 1.00 308.15 218 LEU B C 1
ATOM 2967 O O . LEU A 1 198 ? 139.223 97.211 152.128 1.00 308.15 218 LEU B O 1
ATOM 2983 N N . ARG A 1 199 ? 137.858 98.943 152.575 1.00 316.61 219 ARG B N 1
ATOM 2984 C CA . ARG A 1 199 ? 137.235 98.258 153.701 1.00 316.61 219 ARG B CA 1
ATOM 2985 C C . ARG A 1 199 ? 136.330 97.117 153.254 1.00 316.61 219 ARG B C 1
ATOM 2986 O O . ARG A 1 199 ? 135.978 96.265 154.077 1.00 316.61 219 ARG B O 1
ATOM 3007 N N . GLY A 1 200 ? 135.947 97.080 151.980 1.00 307.72 220 GLY B N 1
ATOM 3008 C CA . GLY A 1 200 ? 135.124 96.004 151.466 1.00 307.72 220 GLY B CA 1
ATOM 3009 C C . GLY A 1 200 ? 133.642 96.315 151.492 1.00 307.72 220 GLY B C 1
ATOM 3010 O O . GLY A 1 200 ? 132.838 95.499 151.952 1.00 307.72 220 GLY B O 1
ATOM 3014 N N . ALA A 1 201 ? 133.268 97.494 151.002 1.00 312.22 221 ALA B N 1
ATOM 3015 C CA . ALA A 1 201 ? 131.861 97.860 150.935 1.00 312.22 221 ALA B CA 1
ATOM 3016 C C . ALA A 1 201 ? 131.131 96.980 149.929 1.00 312.22 221 ALA B C 1
ATOM 3017 O O . ALA A 1 201 ? 131.632 96.711 148.833 1.00 312.22 221 ALA B O 1
ATOM 3024 N N . LYS A 1 202 ? 129.938 96.531 150.307 1.00 306.02 222 LYS B N 1
ATOM 3025 C CA . LYS A 1 202 ? 129.150 95.658 149.450 1.00 306.02 222 LYS B CA 1
ATOM 3026 C C . LYS A 1 202 ? 128.410 96.462 148.388 1.00 306.02 222 LYS B C 1
ATOM 3027 O O . LYS A 1 202 ? 128.056 97.627 148.589 1.00 306.02 222 LYS B O 1
ATOM 3046 N N . TYR A 1 203 ? 128.178 95.819 147.245 1.00 261.46 223 TYR B N 1
ATOM 3047 C CA . TYR A 1 203 ? 127.450 96.407 146.126 1.00 261.46 223 TYR B CA 1
ATOM 3048 C C . TYR A 1 203 ? 126.075 95.753 146.055 1.00 261.46 223 TYR B C 1
ATOM 3049 O O . TYR A 1 203 ? 125.963 94.566 145.731 1.00 261.46 223 TYR B O 1
ATOM 3067 N N . LEU A 1 204 ? 125.037 96.525 146.358 1.00 259.52 224 LEU B N 1
ATOM 3068 C CA . LEU A 1 204 ? 123.663 96.052 146.301 1.00 259.52 224 LEU B CA 1
ATOM 3069 C C . LEU A 1 204 ? 122.782 97.143 145.712 1.00 259.52 224 LEU B C 1
ATOM 3070 O O . LEU A 1 204 ? 123.097 98.332 145.839 1.00 259.52 224 LEU B O 1
ATOM 3086 N N . PRO A 1 205 ? 121.681 96.773 145.063 1.00 233.80 225 PRO B N 1
ATOM 3087 C CA . PRO A 1 205 ? 120.767 97.776 144.515 1.00 233.80 225 PRO B CA 1
ATOM 3088 C C . PRO A 1 205 ? 119.733 98.235 145.534 1.00 233.80 225 PRO B C 1
ATOM 3089 O O . PRO A 1 205 ? 119.490 97.592 146.558 1.00 233.80 225 PRO B O 1
ATOM 3100 N N . ASP A 1 206 ? 119.121 99.375 145.228 1.00 248.28 226 ASP B N 1
ATOM 3101 C CA . ASP A 1 206 ? 118.085 99.923 146.088 1.00 248.28 226 ASP B CA 1
ATOM 3102 C C . ASP A 1 206 ? 116.802 99.105 145.971 1.00 248.28 226 ASP B C 1
ATOM 3103 O O . ASP A 1 206 ? 116.573 98.386 144.993 1.00 248.28 226 ASP B O 1
ATOM 3112 N N . LYS A 1 207 ? 115.955 99.221 146.997 1.00 255.96 227 LYS B N 1
ATOM 3113 C CA . LYS A 1 207 ? 114.663 98.544 146.966 1.00 255.96 227 LYS B CA 1
ATOM 3114 C C . LYS A 1 207 ? 113.828 98.998 145.778 1.00 255.96 227 LYS B C 1
ATOM 3115 O O . LYS A 1 207 ? 113.046 98.211 145.231 1.00 255.96 227 LYS B O 1
ATOM 3134 N N . ASN A 1 208 ? 113.975 100.258 145.365 1.00 263.39 228 ASN B N 1
ATOM 3135 C CA . ASN A 1 208 ? 113.257 100.767 144.203 1.00 263.39 228 ASN B CA 1
ATOM 3136 C C . ASN A 1 208 ? 113.718 100.129 142.899 1.00 263.39 228 ASN B C 1
ATOM 3137 O O . ASN A 1 208 ? 113.036 100.285 141.881 1.00 263.39 228 ASN B O 1
ATOM 3148 N N . GLY A 1 209 ? 114.846 99.424 142.904 1.00 244.18 229 GLY B N 1
ATOM 3149 C CA . GLY A 1 209 ? 115.364 98.795 141.708 1.00 244.18 229 GLY B CA 1
ATOM 3150 C C . GLY A 1 209 ? 116.396 99.600 140.952 1.00 244.18 229 GLY B C 1
ATOM 3151 O O . GLY A 1 209 ? 116.798 99.185 139.859 1.00 244.18 229 GLY B O 1
ATOM 3155 N N . VAL A 1 210 ? 116.838 100.731 141.494 1.00 230.36 230 VAL B N 1
ATOM 3156 C CA . VAL A 1 210 ? 117.834 101.574 140.843 1.00 230.36 230 VAL B CA 1
ATOM 3157 C C . VAL A 1 210 ? 119.208 101.146 141.345 1.00 230.36 230 VAL B C 1
ATOM 3158 O O . VAL A 1 210 ? 119.525 101.302 142.527 1.00 230.36 230 VAL B O 1
ATOM 3171 N N . THR A 1 211 ? 120.027 100.604 140.445 1.00 294.48 231 THR B N 1
ATOM 3172 C CA . THR A 1 211 ? 121.367 100.187 140.813 1.00 294.48 231 THR B CA 1
ATOM 3173 C C . THR A 1 211 ? 122.259 101.407 141.032 1.00 294.48 231 THR B C 1
ATOM 3174 O O . THR A 1 211 ? 121.982 102.492 140.517 1.00 294.48 231 THR B O 1
ATOM 3185 N N . PRO A 1 212 ? 123.340 101.255 141.804 1.00 312.83 232 PRO B N 1
ATOM 3186 C CA . PRO A 1 212 ? 124.230 102.408 142.028 1.00 312.83 232 PRO B CA 1
ATOM 3187 C C . PRO A 1 212 ? 124.783 103.000 140.743 1.00 312.83 232 PRO B C 1
ATOM 3188 O O . PRO A 1 212 ? 124.935 104.224 140.645 1.00 312.83 232 PRO B O 1
ATOM 3199 N N . LEU A 1 213 ? 125.091 102.163 139.750 1.00 312.99 233 LEU B N 1
ATOM 3200 C CA . LEU A 1 213 ? 125.631 102.666 138.492 1.00 312.99 233 LEU B CA 1
ATOM 3201 C C . LEU A 1 213 ? 124.597 103.437 137.683 1.00 312.99 233 LEU B C 1
ATOM 3202 O O . LEU A 1 213 ? 124.972 104.161 136.755 1.00 312.99 233 LEU B O 1
ATOM 3218 N N . ASP A 1 214 ? 123.309 103.300 138.007 1.00 350.65 234 ASP B N 1
ATOM 3219 C CA . ASP A 1 214 ? 122.290 104.073 137.304 1.00 350.65 234 ASP B CA 1
ATOM 3220 C C . ASP A 1 214 ? 122.518 105.568 137.485 1.00 350.65 234 ASP B C 1
ATOM 3221 O O . ASP A 1 214 ? 122.410 106.341 136.526 1.00 350.65 234 ASP B O 1
ATOM 3230 N N . LEU A 1 215 ? 122.829 105.995 138.710 1.00 356.01 235 LEU B N 1
ATOM 3231 C CA . LEU A 1 215 ? 123.125 107.403 138.950 1.00 356.01 235 LEU B CA 1
ATOM 3232 C C . LEU A 1 215 ? 124.520 107.772 138.462 1.00 356.01 235 LEU B C 1
ATOM 3233 O O . LEU A 1 215 ? 124.735 108.891 137.981 1.00 356.01 235 LEU B O 1
ATOM 3249 N N . CYS A 1 216 ? 125.478 106.851 138.578 1.00 357.82 236 CYS B N 1
ATOM 3250 C CA . CYS A 1 216 ? 126.847 107.153 138.173 1.00 357.82 236 CYS B CA 1
ATOM 3251 C C . CYS A 1 216 ? 126.916 107.488 136.688 1.00 357.82 236 CYS B C 1
ATOM 3252 O O . CYS A 1 216 ? 127.557 108.467 136.289 1.00 357.82 236 CYS B O 1
ATOM 3260 N N . VAL A 1 217 ? 126.258 106.683 135.851 1.00 353.66 237 VAL B N 1
ATOM 3261 C CA . VAL A 1 217 ? 126.210 106.985 134.423 1.00 353.66 237 VAL B CA 1
ATOM 3262 C C . VAL A 1 217 ? 125.432 108.272 134.182 1.00 353.66 237 VAL B C 1
ATOM 3263 O O . VAL A 1 217 ? 125.824 109.108 133.360 1.00 353.66 237 VAL B O 1
ATOM 3276 N N . GLN A 1 218 ? 124.316 108.451 134.893 1.00 353.01 238 GLN B N 1
ATOM 3277 C CA . GLN A 1 218 ? 123.551 109.687 134.765 1.00 353.01 238 GLN B CA 1
ATOM 3278 C C . GLN A 1 218 ? 124.372 110.889 135.215 1.00 353.01 238 GLN B C 1
ATOM 3279 O O . GLN A 1 218 ? 124.345 111.945 134.573 1.00 353.01 238 GLN B O 1
ATOM 3293 N N . GLY A 1 219 ? 125.109 110.747 136.319 1.00 333.29 239 GLY B N 1
ATOM 3294 C CA . GLY A 1 219 ? 125.940 111.841 136.790 1.00 333.29 239 GLY B CA 1
ATOM 3295 C C . GLY A 1 219 ? 127.150 112.091 135.914 1.00 333.29 239 GLY B C 1
ATOM 3296 O O . GLY A 1 219 ? 127.667 113.211 135.870 1.00 333.29 239 GLY B O 1
ATOM 3300 N N . GLY A 1 220 ? 127.616 111.066 135.208 1.00 313.29 240 GLY B N 1
ATOM 3301 C CA . GLY A 1 220 ? 128.774 111.225 134.341 1.00 313.29 240 GLY B CA 1
ATOM 3302 C C . GLY A 1 220 ? 130.050 111.551 135.085 1.00 313.29 240 GLY B C 1
ATOM 3303 O O . GLY A 1 220 ? 130.823 112.410 134.641 1.00 313.29 240 GLY B O 1
ATOM 3307 N N . TYR A 1 221 ? 130.291 110.883 136.211 1.00 349.44 241 TYR B N 1
ATOM 3308 C CA . TYR A 1 221 ? 131.502 111.081 137.008 1.00 349.44 241 TYR B CA 1
ATOM 3309 C C . TYR A 1 221 ? 132.462 109.942 136.679 1.00 349.44 241 TYR B C 1
ATOM 3310 O O . TYR A 1 221 ? 132.424 108.873 137.288 1.00 349.44 241 TYR B O 1
ATOM 3328 N N . GLY A 1 222 ? 133.333 110.182 135.697 1.00 357.48 242 GLY B N 1
ATOM 3329 C CA . GLY A 1 222 ? 134.258 109.146 135.266 1.00 357.48 242 GLY B CA 1
ATOM 3330 C C . GLY A 1 222 ? 135.224 108.713 136.350 1.00 357.48 242 GLY B C 1
ATOM 3331 O O . GLY A 1 222 ? 135.693 107.572 136.348 1.00 357.48 242 GLY B O 1
ATOM 3335 N N . GLU A 1 223 ? 135.540 109.611 137.286 1.00 368.05 243 GLU B N 1
ATOM 3336 C CA . GLU A 1 223 ? 136.492 109.272 138.339 1.00 368.05 243 GLU B CA 1
ATOM 3337 C C . GLU A 1 223 ? 135.996 108.097 139.173 1.00 368.05 243 GLU B C 1
ATOM 3338 O O . GLU A 1 223 ? 136.772 107.197 139.515 1.00 368.05 243 GLU B O 1
ATOM 3350 N N . THR A 1 224 ? 134.706 108.090 139.516 1.00 379.09 244 THR B N 1
ATOM 3351 C CA . THR A 1 224 ? 134.162 106.995 140.312 1.00 379.09 244 THR B CA 1
ATOM 3352 C C . THR A 1 224 ? 134.054 105.707 139.505 1.00 379.09 244 THR B C 1
ATOM 3353 O O . THR A 1 224 ? 134.108 104.613 140.077 1.00 379.09 244 THR B O 1
ATOM 3364 N N . CYS A 1 225 ? 133.889 105.811 138.185 1.00 405.98 245 CYS B N 1
ATOM 3365 C CA . CYS A 1 225 ? 133.725 104.614 137.366 1.00 405.98 245 CYS B CA 1
ATOM 3366 C C . CYS A 1 225 ? 134.990 103.763 137.365 1.00 405.98 245 CYS B C 1
ATOM 3367 O O . CYS A 1 225 ? 134.926 102.538 137.520 1.00 405.98 245 CYS B O 1
ATOM 3375 N N . GLU A 1 226 ? 136.153 104.395 137.194 1.00 412.86 246 GLU B N 1
ATOM 3376 C CA . GLU A 1 226 ? 137.385 103.626 137.038 1.00 412.86 246 GLU B CA 1
ATOM 3377 C C . GLU A 1 226 ? 137.717 102.846 138.305 1.00 412.86 246 GLU B C 1
ATOM 3378 O O . GLU A 1 226 ? 138.173 101.699 138.230 1.00 412.86 246 GLU B O 1
ATOM 3390 N N . VAL A 1 227 ? 137.499 103.446 139.478 1.00 350.44 247 VAL B N 1
ATOM 3391 C CA . VAL A 1 227 ? 137.708 102.712 140.723 1.00 350.44 247 VAL B CA 1
ATOM 3392 C C . VAL A 1 227 ? 136.720 101.555 140.830 1.00 350.44 247 VAL B C 1
ATOM 3393 O O . VAL A 1 227 ? 137.089 100.442 141.225 1.00 350.44 247 VAL B O 1
ATOM 3406 N N . LEU A 1 228 ? 135.453 101.793 140.483 1.00 352.32 248 LEU B N 1
ATOM 3407 C CA . LEU A 1 228 ? 134.454 100.731 140.550 1.00 352.32 248 LEU B CA 1
ATOM 3408 C C . LEU A 1 228 ? 134.791 99.599 139.586 1.00 352.32 248 LEU B C 1
ATOM 3409 O O . LEU A 1 228 ? 134.750 98.420 139.955 1.00 352.32 248 LEU B O 1
ATOM 3425 N N . ILE A 1 229 ? 135.128 99.941 138.340 1.00 368.30 249 ILE B N 1
ATOM 3426 C CA . ILE A 1 229 ? 135.496 98.923 137.363 1.00 368.30 249 ILE B CA 1
ATOM 3427 C C . ILE A 1 229 ? 136.789 98.220 137.750 1.00 368.30 249 ILE B C 1
ATOM 3428 O O . ILE A 1 229 ? 137.026 97.086 137.318 1.00 368.30 249 ILE B O 1
ATOM 3444 N N . GLN A 1 230 ? 137.636 98.863 138.558 1.00 335.01 250 GLN B N 1
ATOM 3445 C CA . GLN A 1 230 ? 138.882 98.229 138.976 1.00 335.01 250 GLN B CA 1
ATOM 3446 C C . GLN A 1 230 ? 138.611 96.938 139.738 1.00 335.01 250 GLN B C 1
ATOM 3447 O O . GLN A 1 230 ? 139.291 95.927 139.526 1.00 335.01 250 GLN B O 1
ATOM 3461 N N . TYR A 1 231 ? 137.620 96.951 140.631 1.00 322.36 251 TYR B N 1
ATOM 3462 C CA . TYR A 1 231 ? 137.273 95.775 141.417 1.00 322.36 251 TYR B CA 1
ATOM 3463 C C . TYR A 1 231 ? 136.117 94.976 140.832 1.00 322.36 251 TYR B C 1
ATOM 3464 O O . TYR A 1 231 ? 135.948 93.808 141.198 1.00 322.36 251 TYR B O 1
ATOM 3482 N N . HIS A 1 232 ? 135.324 95.567 139.939 1.00 337.98 252 HIS B N 1
ATOM 3483 C CA . HIS A 1 232 ? 134.165 94.905 139.339 1.00 337.98 252 HIS B CA 1
ATOM 3484 C C . HIS A 1 232 ? 134.203 95.084 137.826 1.00 337.98 252 HIS B C 1
ATOM 3485 O O . HIS A 1 232 ? 133.429 95.864 137.258 1.00 337.98 252 HIS B O 1
ATOM 3499 N N . PRO A 1 233 ? 135.099 94.371 137.139 1.00 334.05 253 PRO B N 1
ATOM 3500 C CA . PRO A 1 233 ? 135.112 94.452 135.669 1.00 334.05 253 PRO B CA 1
ATOM 3501 C C . PRO A 1 233 ? 133.812 93.996 135.033 1.00 334.05 253 PRO B C 1
ATOM 3502 O O . PRO A 1 233 ? 133.495 94.422 133.916 1.00 334.05 253 PRO B O 1
ATOM 3513 N N . ARG A 1 234 ? 133.049 93.134 135.712 1.00 323.43 254 ARG B N 1
ATOM 3514 C CA . ARG A 1 234 ? 131.792 92.653 135.149 1.00 323.43 254 ARG B CA 1
ATOM 3515 C C . ARG A 1 234 ? 130.859 93.809 134.809 1.00 323.43 254 ARG B C 1
ATOM 3516 O O . ARG A 1 234 ? 130.157 93.773 133.792 1.00 323.43 254 ARG B O 1
ATOM 3537 N N . LEU A 1 235 ? 130.839 94.846 135.649 1.00 307.59 255 LEU B N 1
ATOM 3538 C CA . LEU A 1 235 ? 129.946 95.977 135.432 1.00 307.59 255 LEU B CA 1
ATOM 3539 C C . LEU A 1 235 ? 130.346 96.824 134.232 1.00 307.59 255 LEU B C 1
ATOM 3540 O O . LEU A 1 235 ? 129.558 97.679 133.812 1.00 307.59 255 LEU B O 1
ATOM 3556 N N . PHE A 1 236 ? 131.541 96.616 133.674 1.00 267.30 256 PHE B N 1
ATOM 3557 C CA . PHE A 1 236 ? 131.930 97.354 132.477 1.00 267.30 256 PHE B CA 1
ATOM 3558 C C . PHE A 1 236 ? 130.958 97.084 131.335 1.00 267.30 256 PHE B C 1
ATOM 3559 O O . PHE A 1 236 ? 130.569 98.006 130.609 1.00 267.30 256 PHE B O 1
ATOM 3576 N N . GLN A 1 237 ? 130.555 95.824 131.162 1.00 271.33 257 GLN B N 1
ATOM 3577 C CA . GLN A 1 237 ? 129.591 95.493 130.119 1.00 271.33 257 GLN B CA 1
ATOM 3578 C C . GLN A 1 237 ? 128.242 96.149 130.388 1.00 271.33 257 GLN B C 1
ATOM 3579 O O . GLN A 1 237 ? 127.547 96.563 129.453 1.00 271.33 257 GLN B O 1
ATOM 3593 N N . THR A 1 238 ? 127.854 96.253 131.663 1.00 289.10 258 THR B N 1
ATOM 3594 C CA . THR A 1 238 ? 126.568 96.858 131.997 1.00 289.10 258 THR B CA 1
ATOM 3595 C C . THR A 1 238 ? 126.458 98.276 131.453 1.00 289.10 258 THR B C 1
ATOM 3596 O O . THR A 1 238 ? 125.358 98.724 131.111 1.00 289.10 258 THR B O 1
ATOM 3607 N N . ILE A 1 239 ? 127.578 98.997 131.368 1.00 273.47 259 ILE B N 1
ATOM 3608 C CA . ILE A 1 239 ? 127.549 100.338 130.791 1.00 273.47 259 ILE B CA 1
ATOM 3609 C C . ILE A 1 239 ? 127.091 100.276 129.340 1.00 273.47 259 ILE B C 1
ATOM 3610 O O . ILE A 1 239 ? 126.279 101.096 128.892 1.00 273.47 259 ILE B O 1
ATOM 3626 N N . ILE A 1 240 ? 127.604 99.305 128.582 1.00 261.62 260 ILE B N 1
ATOM 3627 C CA . ILE A 1 240 ? 127.202 99.159 127.186 1.00 261.62 260 ILE B CA 1
ATOM 3628 C C . ILE A 1 240 ? 125.715 98.841 127.094 1.00 261.62 260 ILE B C 1
ATOM 3629 O O . ILE A 1 240 ? 125.000 99.385 126.243 1.00 261.62 260 ILE B O 1
ATOM 3645 N N . GLN A 1 241 ? 125.226 97.954 127.964 1.00 303.77 261 GLN B N 1
ATOM 3646 C CA . GLN A 1 241 ? 123.810 97.600 127.938 1.00 303.77 261 GLN B CA 1
ATOM 3647 C C . GLN A 1 241 ? 122.935 98.816 128.215 1.00 303.77 261 GLN B C 1
ATOM 3648 O O . GLN A 1 241 ? 121.885 98.991 127.586 1.00 303.77 261 GLN B O 1
ATOM 3662 N N . MET A 1 242 ? 123.350 99.667 129.156 1.00 294.94 262 MET B N 1
ATOM 3663 C CA . MET A 1 242 ? 122.566 100.850 129.489 1.00 294.94 262 MET B CA 1
ATOM 3664 C C . MET A 1 242 ? 122.377 101.772 128.292 1.00 294.94 262 MET B C 1
ATOM 3665 O O . MET A 1 242 ? 121.446 102.586 128.291 1.00 294.94 262 MET B O 1
ATOM 3679 N N . THR A 1 243 ? 123.238 101.668 127.276 1.00 278.48 263 THR B N 1
ATOM 3680 C CA . THR A 1 243 ? 123.081 102.496 126.084 1.00 278.48 263 THR B CA 1
ATOM 3681 C C . THR A 1 243 ? 121.716 102.296 125.439 1.00 278.48 263 THR B C 1
ATOM 3682 O O . THR A 1 243 ? 121.148 103.242 124.883 1.00 278.48 263 THR B O 1
ATOM 3693 N N . GLN A 1 244 ? 121.174 101.077 125.501 1.00 293.05 264 GLN B N 1
ATOM 3694 C CA . GLN A 1 244 ? 119.895 100.804 124.854 1.00 293.05 264 GLN B CA 1
ATOM 3695 C C . GLN A 1 244 ? 118.778 101.645 125.459 1.00 293.05 264 GLN B C 1
ATOM 3696 O O . GLN A 1 244 ? 117.915 102.157 124.735 1.00 293.05 264 GLN B O 1
ATOM 3710 N N . ASN A 1 245 ? 118.773 101.796 126.782 1.00 261.87 265 ASN B N 1
ATOM 3711 C CA . ASN A 1 245 ? 117.724 102.562 127.443 1.00 261.87 265 ASN B CA 1
ATOM 3712 C C . ASN A 1 245 ? 117.707 103.997 126.930 1.00 261.87 265 ASN B C 1
ATOM 3713 O O . ASN A 1 245 ? 118.755 104.634 126.790 1.00 261.87 265 ASN B O 1
ATOM 3724 N N . GLU A 1 246 ? 116.505 104.504 126.651 1.00 263.35 266 GLU B N 1
ATOM 3725 C CA . GLU A 1 246 ? 116.342 105.856 126.132 1.00 263.35 266 GLU B CA 1
ATOM 3726 C C . GLU A 1 246 ? 116.275 106.912 127.228 1.00 263.35 266 GLU B C 1
ATOM 3727 O O . GLU A 1 246 ? 116.277 108.107 126.911 1.00 263.35 266 GLU B O 1
ATOM 3739 N N . ASP A 1 247 ? 116.216 106.509 128.497 1.00 295.33 267 ASP B N 1
ATOM 3740 C CA . ASP A 1 247 ? 116.077 107.457 129.596 1.00 295.33 267 ASP B CA 1
ATOM 3741 C C . ASP A 1 247 ? 117.380 108.161 129.953 1.00 295.33 267 ASP B C 1
ATOM 3742 O O . ASP A 1 247 ? 117.351 109.113 130.740 1.00 295.33 267 ASP B O 1
ATOM 3751 N N . LEU A 1 248 ? 118.511 107.726 129.404 1.00 313.06 268 LEU B N 1
ATOM 3752 C CA . LEU A 1 248 ? 119.810 108.298 129.727 1.00 313.06 268 LEU B CA 1
ATOM 3753 C C . LEU A 1 248 ? 120.224 109.304 128.661 1.00 313.06 268 LEU B C 1
ATOM 3754 O O . LEU A 1 248 ? 120.040 109.068 127.463 1.00 313.06 268 LEU B O 1
ATOM 3770 N N . ARG A 1 249 ? 120.785 110.426 129.106 1.00 321.60 269 ARG B N 1
ATOM 3771 C CA . ARG A 1 249 ? 121.196 111.485 128.195 1.00 321.60 269 ARG B CA 1
ATOM 3772 C C . ARG A 1 249 ? 122.471 111.094 127.458 1.00 321.60 269 ARG B C 1
ATOM 3773 O O . ARG A 1 249 ? 123.388 110.504 128.037 1.00 321.60 269 ARG B O 1
ATOM 3794 N N . GLU A 1 250 ? 122.520 111.429 126.167 1.00 319.08 270 GLU B N 1
ATOM 3795 C CA . GLU A 1 250 ? 123.668 111.057 125.345 1.00 319.08 270 GLU B CA 1
ATOM 3796 C C . GLU A 1 250 ? 124.911 111.854 125.724 1.00 319.08 270 GLU B C 1
ATOM 3797 O O . GLU A 1 250 ? 126.026 111.321 125.702 1.00 319.08 270 GLU B O 1
ATOM 3809 N N . ASN A 1 251 ? 124.742 113.133 126.070 1.00 314.00 271 ASN B N 1
ATOM 3810 C CA . ASN A 1 251 ? 125.898 113.981 126.342 1.00 314.00 271 ASN B CA 1
ATOM 3811 C C . ASN A 1 251 ? 126.735 113.428 127.489 1.00 314.00 271 ASN B C 1
ATOM 3812 O O . ASN A 1 251 ? 127.969 113.401 127.410 1.00 314.00 271 ASN B O 1
ATOM 3823 N N . MET A 1 252 ? 126.083 112.982 128.565 1.00 312.54 272 MET B N 1
ATOM 3824 C CA . MET A 1 252 ? 126.822 112.472 129.715 1.00 312.54 272 MET B CA 1
ATOM 3825 C C . MET A 1 252 ? 127.644 111.243 129.345 1.00 312.54 272 MET B C 1
ATOM 3826 O O . MET A 1 252 ? 128.800 111.112 129.765 1.00 312.54 272 MET B O 1
ATOM 3840 N N . LEU A 1 253 ? 127.067 110.331 128.559 1.00 314.40 273 LEU B N 1
ATOM 3841 C CA . LEU A 1 253 ? 127.766 109.091 128.239 1.00 314.40 273 LEU B CA 1
ATOM 3842 C C . LEU A 1 253 ? 129.024 109.345 127.420 1.00 314.40 273 LEU B C 1
ATOM 3843 O O . LEU A 1 253 ? 129.984 108.571 127.505 1.00 314.40 273 LEU B O 1
ATOM 3859 N N . ARG A 1 254 ? 129.043 110.408 126.613 1.00 341.85 274 ARG B N 1
ATOM 3860 C CA . ARG A 1 254 ? 130.249 110.722 125.855 1.00 341.85 274 ARG B CA 1
ATOM 3861 C C . ARG A 1 254 ? 131.405 111.054 126.791 1.00 341.85 274 ARG B C 1
ATOM 3862 O O . ARG A 1 254 ? 132.482 110.455 126.703 1.00 341.85 274 ARG B O 1
ATOM 3883 N N . GLN A 1 255 ? 131.187 111.989 127.718 1.00 315.80 275 GLN B N 1
ATOM 3884 C CA . GLN A 1 255 ? 132.279 112.457 128.567 1.00 315.80 275 GLN B CA 1
ATOM 3885 C C . GLN A 1 255 ? 132.851 111.325 129.411 1.00 315.80 275 GLN B C 1
ATOM 3886 O O . GLN A 1 255 ? 134.073 111.200 129.547 1.00 315.80 275 GLN B O 1
ATOM 3900 N N . VAL A 1 256 ? 131.984 110.491 129.989 1.00 312.48 276 VAL B N 1
ATOM 3901 C CA . VAL A 1 256 ? 132.464 109.391 130.820 1.00 312.48 276 VAL B CA 1
ATOM 3902 C C . VAL A 1 256 ? 133.267 108.403 129.983 1.00 312.48 276 VAL B C 1
ATOM 3903 O O . VAL A 1 256 ? 134.315 107.908 130.416 1.00 312.48 276 VAL B O 1
ATOM 3916 N N . LEU A 1 257 ? 132.791 108.096 128.773 1.00 336.17 277 LEU B N 1
ATOM 3917 C CA . LEU A 1 257 ? 133.535 107.191 127.903 1.00 336.17 277 LEU B CA 1
ATOM 3918 C C . LEU A 1 257 ? 134.851 107.807 127.448 1.00 336.17 277 LEU B C 1
ATOM 3919 O O . LEU A 1 257 ? 135.841 107.086 127.278 1.00 336.17 277 LEU B O 1
ATOM 3935 N N . GLU A 1 258 ? 134.887 109.125 127.240 1.00 355.92 278 GLU B N 1
ATOM 3936 C CA . GLU A 1 258 ? 136.151 109.777 126.913 1.00 355.92 278 GLU B CA 1
ATOM 3937 C C . GLU A 1 258 ? 137.179 109.544 128.012 1.00 355.92 278 GLU B C 1
ATOM 3938 O O . GLU A 1 258 ? 138.284 109.058 127.748 1.00 355.92 278 GLU B O 1
ATOM 3950 N N . HIS A 1 259 ? 136.813 109.844 129.262 1.00 308.26 279 HIS B N 1
ATOM 3951 C CA . HIS A 1 259 ? 137.770 109.756 130.362 1.00 308.26 279 HIS B CA 1
ATOM 3952 C C . HIS A 1 259 ? 138.371 108.360 130.464 1.00 308.26 279 HIS B C 1
ATOM 3953 O O . HIS A 1 259 ? 139.583 108.210 130.656 1.00 308.26 279 HIS B O 1
ATOM 3967 N N . LEU A 1 260 ? 137.537 107.325 130.345 1.00 332.28 280 LEU B N 1
ATOM 3968 C CA . LEU A 1 260 ? 138.054 105.962 130.362 1.00 332.28 280 LEU B CA 1
ATOM 3969 C C . LEU A 1 260 ? 139.015 105.718 129.205 1.00 332.28 280 LEU B C 1
ATOM 3970 O O . LEU A 1 260 ? 139.946 104.914 129.330 1.00 332.28 280 LEU B O 1
ATOM 3986 N N . SER A 1 261 ? 138.806 106.399 128.076 1.00 340.19 281 SER B N 1
ATOM 3987 C CA . SER A 1 261 ? 139.617 106.138 126.891 1.00 340.19 281 SER B CA 1
ATOM 3988 C C . SER A 1 261 ? 141.076 106.531 127.105 1.00 340.19 281 SER B C 1
ATOM 3989 O O . SER A 1 261 ? 141.985 105.768 126.760 1.00 340.19 281 SER B O 1
ATOM 3997 N N . GLN A 1 262 ? 141.326 107.717 127.672 1.00 340.57 282 GLN B N 1
ATOM 3998 C CA . GLN A 1 262 ? 142.706 108.172 127.813 1.00 340.57 282 GLN B CA 1
ATOM 3999 C C . GLN A 1 262 ? 143.509 107.304 128.773 1.00 340.57 282 GLN B C 1
ATOM 4000 O O . GLN A 1 262 ? 144.742 107.384 128.772 1.00 340.57 282 GLN B O 1
ATOM 4014 N N . GLN A 1 263 ? 142.846 106.485 129.591 1.00 279.74 283 GLN B N 1
ATOM 4015 C CA . GLN A 1 263 ? 143.557 105.683 130.580 1.00 279.74 283 GLN B CA 1
ATOM 4016 C C . GLN A 1 263 ? 144.613 104.805 129.918 1.00 279.74 283 GLN B C 1
ATOM 4017 O O . GLN A 1 263 ? 145.811 104.927 130.199 1.00 279.74 283 GLN B O 1
ATOM 4031 N N . SER A 1 264 ? 144.183 103.910 129.032 1.00 264.34 284 SER B N 1
ATOM 4032 C CA . SER A 1 264 ? 145.110 103.041 128.320 1.00 264.34 284 SER B CA 1
ATOM 4033 C C . SER A 1 264 ? 144.472 102.607 127.010 1.00 264.34 284 SER B C 1
ATOM 4034 O O . SER A 1 264 ? 143.245 102.566 126.885 1.00 264.34 284 SER B O 1
ATOM 4042 N N . GLU A 1 265 ? 145.324 102.287 126.033 1.00 286.36 285 GLU B N 1
ATOM 4043 C CA . GLU A 1 265 ? 144.827 101.859 124.730 1.00 286.36 285 GLU B CA 1
ATOM 4044 C C . GLU A 1 265 ? 143.992 100.590 124.837 1.00 286.36 285 GLU B C 1
ATOM 4045 O O . GLU A 1 265 ? 143.073 100.383 124.036 1.00 286.36 285 GLU B O 1
ATOM 4057 N N . SER A 1 266 ? 144.293 99.728 125.811 1.00 292.40 286 SER B N 1
ATOM 4058 C CA . SER A 1 266 ? 143.555 98.475 125.944 1.00 292.40 286 SER B CA 1
ATOM 4059 C C . SER A 1 266 ? 142.071 98.737 126.174 1.00 292.40 286 SER B C 1
ATOM 4060 O O . SER A 1 266 ? 141.213 98.137 125.516 1.00 292.40 286 SER B O 1
ATOM 4068 N N . GLN A 1 267 ? 141.749 99.632 127.110 1.00 292.96 287 GLN B N 1
ATOM 4069 C CA . GLN A 1 267 ? 140.352 99.990 127.330 1.00 292.96 287 GLN B CA 1
ATOM 4070 C C . GLN A 1 267 ? 139.777 100.739 126.136 1.00 292.96 287 GLN B C 1
ATOM 4071 O O . GLN A 1 267 ? 138.582 100.616 125.843 1.00 292.96 287 GLN B O 1
ATOM 4085 N N . TYR A 1 268 ? 140.609 101.517 125.438 1.00 305.09 288 TYR B N 1
ATOM 4086 C CA . TYR A 1 268 ? 140.151 102.200 124.232 1.00 305.09 288 TYR B CA 1
ATOM 4087 C C . TYR A 1 268 ? 139.681 101.191 123.191 1.00 305.09 288 TYR B C 1
ATOM 4088 O O . TYR A 1 268 ? 138.626 101.371 122.570 1.00 305.09 288 TYR B O 1
ATOM 4106 N N . LEU A 1 269 ? 140.450 100.119 122.991 1.00 268.99 289 LEU B N 1
ATOM 4107 C CA . LEU A 1 269 ? 140.016 99.050 122.097 1.00 268.99 289 LEU B CA 1
ATOM 4108 C C . LEU A 1 269 ? 138.759 98.370 122.624 1.00 268.99 289 LEU B C 1
ATOM 4109 O O . LEU A 1 269 ? 137.845 98.052 121.853 1.00 268.99 289 LEU B O 1
ATOM 4125 N N . LYS A 1 270 ? 138.695 98.136 123.937 1.00 292.64 290 LYS B N 1
ATOM 4126 C CA . LYS A 1 270 ? 137.535 97.462 124.512 1.00 292.64 290 LYS B CA 1
ATOM 4127 C C . LYS A 1 270 ? 136.258 98.255 124.266 1.00 292.64 290 LYS B C 1
ATOM 4128 O O . LYS A 1 270 ? 135.218 97.680 123.925 1.00 292.64 290 LYS B O 1
ATOM 4147 N N . ILE A 1 271 ? 136.316 99.577 124.435 1.00 270.87 291 ILE B N 1
ATOM 4148 C CA . ILE A 1 271 ? 135.138 100.408 124.202 1.00 270.87 291 ILE B CA 1
ATOM 4149 C C . ILE A 1 271 ? 134.691 100.291 122.750 1.00 270.87 291 ILE B C 1
ATOM 4150 O O . ILE A 1 271 ? 133.501 100.123 122.458 1.00 270.87 291 ILE B O 1
ATOM 4166 N N . LEU A 1 272 ? 135.641 100.381 121.817 1.00 267.61 292 LEU B N 1
ATOM 4167 C CA . LEU A 1 272 ? 135.295 100.303 120.402 1.00 267.61 292 LEU B CA 1
ATOM 4168 C C . LEU A 1 272 ? 134.710 98.941 120.049 1.00 267.61 292 LEU B C 1
ATOM 4169 O O . LEU A 1 272 ? 133.706 98.855 119.332 1.00 267.61 292 LEU B O 1
ATOM 4185 N N . THR A 1 273 ? 135.324 97.864 120.543 1.00 265.69 293 THR B N 1
ATOM 4186 C CA . THR A 1 273 ? 134.844 96.524 120.218 1.00 265.69 293 THR B CA 1
ATOM 4187 C C . THR A 1 273 ? 133.439 96.297 120.764 1.00 265.69 293 THR B C 1
ATOM 4188 O O . THR A 1 273 ? 132.569 95.759 120.069 1.00 265.69 293 THR B O 1
ATOM 4199 N N . SER A 1 274 ? 133.200 96.702 122.013 1.00 264.88 294 SER B N 1
ATOM 4200 C CA . SER A 1 274 ? 131.880 96.516 122.606 1.00 264.88 294 SER B CA 1
ATOM 4201 C C . SER A 1 274 ? 130.822 97.312 121.854 1.00 264.88 294 SER B C 1
ATOM 4202 O O . SER A 1 274 ? 129.717 96.813 121.606 1.00 264.88 294 SER B O 1
ATOM 4210 N N . LEU A 1 275 ? 131.140 98.554 121.481 1.00 267.63 295 LEU B N 1
ATOM 4211 C CA . LEU A 1 275 ? 130.183 99.368 120.740 1.00 267.63 295 LEU B CA 1
ATOM 4212 C C . LEU A 1 275 ? 129.855 98.738 119.392 1.00 267.63 295 LEU B C 1
ATOM 4213 O O . LEU A 1 275 ? 128.694 98.729 118.968 1.00 267.63 295 LEU B O 1
ATOM 4229 N N . ALA A 1 276 ? 130.868 98.211 118.700 1.00 256.72 296 ALA B N 1
ATOM 4230 C CA . ALA A 1 276 ? 130.621 97.545 117.426 1.00 256.72 296 ALA B CA 1
ATOM 4231 C C . ALA A 1 276 ? 129.761 96.301 117.614 1.00 256.72 296 ALA B C 1
ATOM 4232 O O . ALA A 1 276 ? 128.848 96.042 116.821 1.00 256.72 296 ALA B O 1
ATOM 4239 N N . GLU A 1 277 ? 130.040 95.516 118.657 1.00 249.55 297 GLU B N 1
ATOM 4240 C CA . GLU A 1 277 ? 129.278 94.294 118.890 1.00 249.55 297 GLU B CA 1
ATOM 4241 C C . GLU A 1 277 ? 127.807 94.613 119.130 1.00 249.55 297 GLU B C 1
ATOM 4242 O O . GLU A 1 277 ? 126.922 94.076 118.454 1.00 249.55 297 GLU B O 1
ATOM 4254 N N . VAL A 1 278 ? 127.527 95.515 120.074 1.00 233.16 298 VAL B N 1
ATOM 4255 C CA . VAL A 1 278 ? 126.142 95.879 120.360 1.00 233.16 298 VAL B CA 1
ATOM 4256 C C . VAL A 1 278 ? 125.501 96.526 119.138 1.00 233.16 298 VAL B C 1
ATOM 4257 O O . VAL A 1 278 ? 124.316 96.314 118.854 1.00 233.16 298 VAL B O 1
ATOM 4270 N N . ALA A 1 279 ? 126.272 97.326 118.397 1.00 242.37 299 ALA B N 1
ATOM 4271 C CA . ALA A 1 279 ? 125.748 97.923 117.173 1.00 242.37 299 ALA B CA 1
ATOM 4272 C C . ALA A 1 279 ? 125.363 96.851 116.163 1.00 242.37 299 ALA B C 1
ATOM 4273 O O . ALA A 1 279 ? 124.332 96.961 115.490 1.00 242.37 299 ALA B O 1
ATOM 4280 N N . THR A 1 280 ? 126.184 95.805 116.040 1.00 224.77 300 THR B N 1
ATOM 4281 C CA . THR A 1 280 ? 125.856 94.713 115.128 1.00 224.77 300 THR B CA 1
ATOM 4282 C C . THR A 1 280 ? 124.553 94.036 115.532 1.00 224.77 300 THR B C 1
ATOM 4283 O O . THR A 1 280 ? 123.708 93.738 114.679 1.00 224.77 300 THR B O 1
ATOM 4294 N N . THR A 1 281 ? 124.372 93.782 116.830 1.00 237.07 301 THR B N 1
ATOM 4295 C CA . THR A 1 281 ? 123.137 93.156 117.293 1.00 237.07 301 THR B CA 1
ATOM 4296 C C . THR A 1 281 ? 121.931 94.039 117.001 1.00 237.07 301 THR B C 1
ATOM 4297 O O . THR A 1 281 ? 120.890 93.552 116.544 1.00 237.07 301 THR B O 1
ATOM 4308 N N . ASN A 1 282 ? 122.051 95.343 117.260 1.00 244.78 302 ASN B N 1
ATOM 4309 C CA . ASN A 1 282 ? 120.938 96.251 117.005 1.00 244.78 302 ASN B CA 1
ATOM 4310 C C . ASN A 1 282 ? 120.618 96.329 115.518 1.00 244.78 302 ASN B C 1
ATOM 4311 O O . ASN A 1 282 ? 119.445 96.387 115.130 1.00 244.78 302 ASN B O 1
ATOM 4322 N N . GLY A 1 283 ? 121.648 96.334 114.669 1.00 236.01 303 GLY B N 1
ATOM 4323 C CA . GLY A 1 283 ? 121.406 96.422 113.237 1.00 236.01 303 GLY B CA 1
ATOM 4324 C C . GLY A 1 283 ? 120.550 95.280 112.725 1.00 236.01 303 GLY B C 1
ATOM 4325 O O . GLY A 1 283 ? 119.584 95.492 111.989 1.00 236.01 303 GLY B O 1
ATOM 4329 N N . HIS A 1 284 ? 120.888 94.050 113.117 1.00 232.32 304 HIS B N 1
ATOM 4330 C CA . HIS A 1 284 ? 120.083 92.903 112.709 1.00 232.32 304 HIS B CA 1
ATOM 4331 C C . HIS A 1 284 ? 118.670 93.003 113.271 1.00 232.32 304 HIS B C 1
ATOM 4332 O O . HIS A 1 284 ? 117.694 92.687 112.580 1.00 232.32 304 HIS B O 1
ATOM 4346 N N . LYS A 1 285 ? 118.542 93.440 114.525 1.00 246.29 305 LYS B N 1
ATOM 4347 C CA . LYS A 1 285 ? 117.218 93.672 115.093 1.00 246.29 305 LYS B CA 1
ATOM 4348 C C . LYS A 1 285 ? 116.483 94.767 114.331 1.00 246.29 305 LYS B C 1
ATOM 4349 O O . LYS A 1 285 ? 115.268 94.677 114.115 1.00 246.29 305 LYS B O 1
ATOM 4368 N N . LEU A 1 286 ? 117.204 95.811 113.918 1.00 265.12 306 LEU B N 1
ATOM 4369 C CA . LEU A 1 286 ? 116.574 96.910 113.193 1.00 265.12 306 LEU B CA 1
ATOM 4370 C C . LEU A 1 286 ? 115.960 96.430 111.884 1.00 265.12 306 LEU B C 1
ATOM 4371 O O . LEU A 1 286 ? 114.848 96.834 111.527 1.00 265.12 306 LEU B O 1
ATOM 4387 N N . LEU A 1 287 ? 116.669 95.565 111.154 1.00 264.77 307 LEU B N 1
ATOM 4388 C CA . LEU A 1 287 ? 116.163 95.104 109.864 1.00 264.77 307 LEU B CA 1
ATOM 4389 C C . LEU A 1 287 ? 114.854 94.341 110.022 1.00 264.77 307 LEU B C 1
ATOM 4390 O O . LEU A 1 287 ? 113.976 94.415 109.153 1.00 264.77 307 LEU B O 1
ATOM 4406 N N . SER A 1 288 ? 114.703 93.600 111.118 1.00 325.43 308 SER B N 1
ATOM 4407 C CA . SER A 1 288 ? 113.491 92.819 111.329 1.00 325.43 308 SER B CA 1
ATOM 4408 C C . SER A 1 288 ? 112.267 93.726 111.335 1.00 325.43 308 SER B C 1
ATOM 4409 O O . SER A 1 288 ? 112.248 94.763 112.005 1.00 325.43 308 SER B O 1
ATOM 4417 N N . LEU A 1 289 ? 111.240 93.328 110.581 1.00 373.53 309 LEU B N 1
ATOM 4418 C CA . LEU A 1 289 ? 110.037 94.148 110.472 1.00 373.53 309 LEU B CA 1
ATOM 4419 C C . LEU A 1 289 ? 109.268 94.196 111.788 1.00 373.53 309 LEU B C 1
ATOM 4420 O O . LEU A 1 289 ? 108.691 95.232 112.138 1.00 373.53 309 LEU B O 1
ATOM 4436 N N . SER A 1 290 ? 109.247 93.088 112.532 1.00 373.67 310 SER B N 1
ATOM 4437 C CA . SER A 1 290 ? 108.438 93.025 113.746 1.00 373.67 310 SER B CA 1
ATOM 4438 C C . SER A 1 290 ? 108.955 93.967 114.827 1.00 373.67 310 SER B C 1
ATOM 4439 O O . SER A 1 290 ? 108.160 94.524 115.592 1.00 373.67 310 SER B O 1
ATOM 4447 N N . SER A 1 291 ? 110.270 94.156 114.909 1.00 314.71 311 SER B N 1
ATOM 4448 C CA . SER A 1 291 ? 110.845 94.952 115.984 1.00 314.71 311 SER B CA 1
ATOM 4449 C C . SER A 1 291 ? 110.369 96.399 115.904 1.00 314.71 311 SER B C 1
ATOM 4450 O O . SER A 1 291 ? 110.063 96.920 114.828 1.00 314.71 311 SER B O 1
ATOM 4458 N N . ASN A 1 292 ? 110.304 97.047 117.067 1.00 250.09 312 ASN B N 1
ATOM 4459 C CA . ASN A 1 292 ? 109.924 98.452 117.122 1.00 250.09 312 ASN B CA 1
ATOM 4460 C C . ASN A 1 292 ? 110.859 99.277 116.247 1.00 250.09 312 ASN B C 1
ATOM 4461 O O . ASN A 1 292 ? 112.081 99.113 116.297 1.00 250.09 312 ASN B O 1
ATOM 4472 N N . TYR A 1 293 ? 110.279 100.168 115.442 1.00 256.60 313 TYR B N 1
ATOM 4473 C CA . TYR A 1 293 ? 111.074 100.876 114.444 1.00 256.60 313 TYR B CA 1
ATOM 4474 C C . TYR A 1 293 ? 111.752 102.110 115.035 1.00 256.60 313 TYR B C 1
ATOM 4475 O O . TYR A 1 293 ? 112.959 102.298 114.859 1.00 256.60 313 TYR B O 1
ATOM 4493 N N . ASP A 1 294 ? 111.002 102.955 115.748 1.00 260.36 314 ASP B N 1
ATOM 4494 C CA . ASP A 1 294 ? 111.596 104.163 116.318 1.00 260.36 314 ASP B CA 1
ATOM 4495 C C . ASP A 1 294 ? 112.693 103.821 117.320 1.00 260.36 314 ASP B C 1
ATOM 4496 O O . ASP A 1 294 ? 113.795 104.379 117.267 1.00 260.36 314 ASP B O 1
ATOM 4505 N N . ALA A 1 295 ? 112.405 102.905 118.247 1.00 233.10 315 ALA B N 1
ATOM 4506 C CA . ALA A 1 295 ? 113.354 102.615 119.317 1.00 233.10 315 ALA B CA 1
ATOM 4507 C C . ALA A 1 295 ? 114.662 102.059 118.767 1.00 233.10 315 ALA B C 1
ATOM 4508 O O . ALA A 1 295 ? 115.747 102.444 119.219 1.00 233.10 315 ALA B O 1
ATOM 4515 N N . GLN A 1 296 ? 114.581 101.153 117.792 1.00 239.54 316 GLN B N 1
ATOM 4516 C CA . GLN A 1 296 ? 115.784 100.485 117.306 1.00 239.54 316 GLN B CA 1
ATOM 4517 C C . GLN A 1 296 ? 116.698 101.453 116.563 1.00 239.54 316 GLN B C 1
ATOM 4518 O O . GLN A 1 296 ? 117.906 101.499 116.822 1.00 239.54 316 GLN B O 1
ATOM 4532 N N . MET A 1 297 ? 116.144 102.237 115.634 1.00 269.07 317 MET B N 1
ATOM 4533 C CA . MET A 1 297 ? 116.982 103.164 114.878 1.00 269.07 317 MET B CA 1
ATOM 4534 C C . MET A 1 297 ? 117.601 104.208 115.797 1.00 269.07 317 MET B C 1
ATOM 4535 O O . MET A 1 297 ? 118.778 104.557 115.650 1.00 269.07 317 MET B O 1
ATOM 4549 N N . LYS A 1 298 ? 116.822 104.718 116.753 1.00 256.16 318 LYS B N 1
ATOM 4550 C CA . LYS A 1 298 ? 117.360 105.684 117.704 1.00 256.16 318 LYS B CA 1
ATOM 4551 C C . LYS A 1 298 ? 118.492 105.073 118.519 1.00 256.16 318 LYS B C 1
ATOM 4552 O O . LYS A 1 298 ? 119.527 105.713 118.738 1.00 256.16 318 LYS B O 1
ATOM 4571 N N . SER A 1 299 ? 118.314 103.832 118.976 1.00 286.45 319 SER B N 1
ATOM 4572 C CA . SER A 1 299 ? 119.368 103.162 119.730 1.00 286.45 319 SER B CA 1
ATOM 4573 C C . SER A 1 299 ? 120.609 102.956 118.869 1.00 286.45 319 SER B C 1
ATOM 4574 O O . SER A 1 299 ? 121.736 103.203 119.314 1.00 286.45 319 SER B O 1
ATOM 4582 N N . LEU A 1 300 ? 120.420 102.501 117.628 1.00 254.75 320 LEU B N 1
ATOM 4583 C CA . LEU A 1 300 ? 121.560 102.276 116.744 1.00 254.75 320 LEU B CA 1
ATOM 4584 C C . LEU A 1 300 ? 122.282 103.583 116.444 1.00 254.75 320 LEU B C 1
ATOM 4585 O O . LEU A 1 300 ? 123.513 103.660 116.526 1.00 254.75 320 LEU B O 1
ATOM 4601 N N . LEU A 1 301 ? 121.528 104.628 116.096 1.00 276.66 321 LEU B N 1
ATOM 4602 C CA . LEU A 1 301 ? 122.143 105.930 115.860 1.00 276.66 321 LEU B CA 1
ATOM 4603 C C . LEU A 1 301 ? 122.798 106.458 117.130 1.00 276.66 321 LEU B C 1
ATOM 4604 O O . LEU A 1 301 ? 123.886 107.042 117.081 1.00 276.66 321 LEU B O 1
ATOM 4620 N N . ARG A 1 302 ? 122.143 106.264 118.276 1.00 289.25 322 ARG B N 1
ATOM 4621 C CA . ARG A 1 302 ? 122.726 106.679 119.547 1.00 289.25 322 ARG B CA 1
ATOM 4622 C C . ARG A 1 302 ? 124.098 106.046 119.750 1.00 289.25 322 ARG B C 1
ATOM 4623 O O . ARG A 1 302 ? 125.085 106.743 120.009 1.00 289.25 322 ARG B O 1
ATOM 4644 N N . ILE A 1 303 ? 124.180 104.721 119.617 1.00 269.94 323 ILE B N 1
ATOM 4645 C CA . ILE A 1 303 ? 125.440 104.022 119.859 1.00 269.94 323 ILE B CA 1
ATOM 4646 C C . ILE A 1 303 ? 126.489 104.437 118.836 1.00 269.94 323 ILE B C 1
ATOM 4647 O O . ILE A 1 303 ? 127.658 104.653 119.176 1.00 269.94 323 ILE B O 1
ATOM 4663 N N . VAL A 1 304 ? 126.092 104.550 117.567 1.00 265.85 324 VAL B N 1
ATOM 4664 C CA . VAL A 1 304 ? 127.052 104.878 116.516 1.00 265.85 324 VAL B CA 1
ATOM 4665 C C . VAL A 1 304 ? 127.691 106.235 116.781 1.00 265.85 324 VAL B C 1
ATOM 4666 O O . VAL A 1 304 ? 128.882 106.438 116.515 1.00 265.85 324 VAL B O 1
ATOM 4679 N N . ARG A 1 305 ? 126.914 107.186 117.304 1.00 290.74 325 ARG B N 1
ATOM 4680 C CA . ARG A 1 305 ? 127.449 108.525 117.534 1.00 290.74 325 ARG B CA 1
ATOM 4681 C C . ARG A 1 305 ? 128.614 108.497 118.516 1.00 290.74 325 ARG B C 1
ATOM 4682 O O . ARG A 1 305 ? 129.636 109.156 118.293 1.00 290.74 325 ARG B O 1
ATOM 4703 N N . MET A 1 306 ? 128.484 107.741 119.610 1.00 290.48 326 MET B N 1
ATOM 4704 C CA . MET A 1 306 ? 129.599 107.623 120.546 1.00 290.48 326 MET B CA 1
ATOM 4705 C C . MET A 1 306 ? 130.799 106.956 119.887 1.00 290.48 326 MET B C 1
ATOM 4706 O O . MET A 1 306 ? 131.941 107.392 120.074 1.00 290.48 326 MET B O 1
ATOM 4720 N N . PHE A 1 307 ? 130.562 105.897 119.112 1.00 261.95 327 PHE B N 1
ATOM 4721 C CA . PHE A 1 307 ? 131.665 105.209 118.449 1.00 261.95 327 PHE B CA 1
ATOM 4722 C C . PHE A 1 307 ? 132.392 106.142 117.490 1.00 261.95 327 PHE B C 1
ATOM 4723 O O . PHE A 1 307 ? 133.628 106.154 117.440 1.00 261.95 327 PHE B O 1
ATOM 4740 N N . CYS A 1 308 ? 131.642 106.932 116.720 1.00 289.95 328 CYS B N 1
ATOM 4741 C CA . CYS A 1 308 ? 132.265 107.862 115.784 1.00 289.95 328 CYS B CA 1
ATOM 4742 C C . CYS A 1 308 ? 133.091 108.910 116.520 1.00 289.95 328 CYS B C 1
ATOM 4743 O O . CYS A 1 308 ? 134.227 109.209 116.132 1.00 289.95 328 CYS B O 1
ATOM 4751 N N . HIS A 1 309 ? 132.536 109.481 117.592 1.00 325.03 329 HIS B N 1
ATOM 4752 C CA . HIS A 1 309 ? 133.251 110.519 118.329 1.00 325.03 329 HIS B CA 1
ATOM 4753 C C . HIS A 1 309 ? 134.453 109.942 119.066 1.00 325.03 329 HIS B C 1
ATOM 4754 O O . HIS A 1 309 ? 135.560 110.488 118.992 1.00 325.03 329 HIS B O 1
ATOM 4768 N N . VAL A 1 310 ? 134.255 108.833 119.784 1.00 306.26 330 VAL B N 1
ATOM 4769 C CA . VAL A 1 310 ? 135.352 108.235 120.540 1.00 306.26 330 VAL B CA 1
ATOM 4770 C C . VAL A 1 310 ? 136.474 107.802 119.609 1.00 306.26 330 VAL B C 1
ATOM 4771 O O . VAL A 1 310 ? 137.655 107.860 119.976 1.00 306.26 330 VAL B O 1
ATOM 4784 N N . PHE A 1 311 ? 136.135 107.358 118.397 1.00 333.62 331 PHE B N 1
ATOM 4785 C CA . PHE A 1 311 ? 137.167 106.977 117.438 1.00 333.62 331 PHE B CA 1
ATOM 4786 C C . PHE A 1 311 ? 138.062 108.161 117.098 1.00 333.62 331 PHE B C 1
ATOM 4787 O O . PHE A 1 311 ? 139.284 108.014 116.984 1.00 333.62 331 PHE B O 1
ATOM 4804 N N . ARG A 1 312 ? 137.470 109.345 116.931 1.00 340.78 332 ARG B N 1
ATOM 4805 C CA . ARG A 1 312 ? 138.243 110.524 116.560 1.00 340.78 332 ARG B CA 1
ATOM 4806 C C . ARG A 1 312 ? 139.128 111.022 117.696 1.00 340.78 332 ARG B C 1
ATOM 4807 O O . ARG A 1 312 ? 140.100 111.739 117.437 1.00 340.78 332 ARG B O 1
ATOM 4828 N N . ILE A 1 313 ? 138.822 110.660 118.940 1.00 337.84 333 ILE B N 1
ATOM 4829 C CA . ILE A 1 313 ? 139.627 111.078 120.084 1.00 337.84 333 ILE B CA 1
ATOM 4830 C C . ILE A 1 313 ? 140.838 110.155 120.170 1.00 337.84 333 ILE B C 1
ATOM 4831 O O . ILE A 1 313 ? 140.705 108.965 120.467 1.00 337.84 333 ILE B O 1
ATOM 4847 N N . GLY A 1 314 ? 142.022 110.702 119.908 1.00 331.13 334 GLY B N 1
ATOM 4848 C CA . GLY A 1 314 ? 143.242 109.932 119.946 1.00 331.13 334 GLY B CA 1
ATOM 4849 C C . GLY A 1 314 ? 143.723 109.683 121.362 1.00 331.13 334 GLY B C 1
ATOM 4850 O O . GLY A 1 314 ? 143.314 110.362 122.309 1.00 331.13 334 GLY B O 1
ATOM 4854 N N . PRO A 1 315 ? 144.602 108.703 121.535 1.00 354.88 335 PRO B N 1
ATOM 4855 C CA . PRO A 1 315 ? 145.141 108.397 122.862 1.00 354.88 335 PRO B CA 1
ATOM 4856 C C . PRO A 1 315 ? 146.303 109.324 123.208 1.00 354.88 335 PRO B C 1
ATOM 4857 O O . PRO A 1 315 ? 146.662 110.224 122.452 1.00 354.88 335 PRO B O 1
ATOM 4868 N N . SER A 1 316 ? 146.890 109.084 124.379 1.00 384.02 336 SER B N 1
ATOM 4869 C CA . SER A 1 316 ? 148.010 109.878 124.862 1.00 384.02 336 SER B CA 1
ATOM 4870 C C . SER A 1 316 ? 149.049 108.954 125.482 1.00 384.02 336 SER B C 1
ATOM 4871 O O . SER A 1 316 ? 148.738 107.851 125.937 1.00 384.02 336 SER B O 1
ATOM 4879 N N . SER A 1 317 ? 150.297 109.423 125.492 1.00 492.85 337 SER B N 1
ATOM 4880 C CA . SER A 1 317 ? 151.386 108.615 126.036 1.00 492.85 337 SER B CA 1
ATOM 4881 C C . SER A 1 317 ? 151.185 108.277 127.507 1.00 492.85 337 SER B C 1
ATOM 4882 O O . SER A 1 317 ? 151.373 107.105 127.879 1.00 492.85 337 SER B O 1
ATOM 4890 N N . PRO A 1 318 ? 150.817 109.220 128.392 1.00 573.90 338 PRO B N 1
ATOM 4891 C CA . PRO A 1 318 ? 150.654 108.874 129.809 1.00 573.90 338 PRO B CA 1
ATOM 4892 C C . PRO A 1 318 ? 149.610 107.785 130.039 1.00 573.90 338 PRO B C 1
ATOM 4893 O O . PRO A 1 318 ? 149.297 107.494 131.194 1.00 573.90 338 PRO B O 1
ATOM 4904 N N . ASN A 1 329 ? 146.538 104.153 116.369 1.00 404.68 349 ASN B N 1
ATOM 4905 C CA . ASN A 1 329 ? 147.455 104.535 115.302 1.00 404.68 349 ASN B CA 1
ATOM 4906 C C . ASN A 1 329 ? 148.035 103.296 114.617 1.00 404.68 349 ASN B C 1
ATOM 4907 O O . ASN A 1 329 ? 149.035 103.382 113.905 1.00 404.68 349 ASN B O 1
ATOM 4918 N N . LYS A 1 330 ? 147.390 102.155 114.830 1.00 451.58 350 LYS B N 1
ATOM 4919 C CA . LYS A 1 330 ? 147.852 100.869 114.314 1.00 451.58 350 LYS B CA 1
ATOM 4920 C C . LYS A 1 330 ? 146.625 100.078 113.866 1.00 451.58 350 LYS B C 1
ATOM 4921 O O . LYS A 1 330 ? 145.532 100.626 113.688 1.00 451.58 350 LYS B O 1
ATOM 4940 N N . THR A 1 331 ? 146.804 98.770 113.677 1.00 368.04 351 THR B N 1
ATOM 4941 C CA . THR A 1 331 ? 145.707 97.925 113.211 1.00 368.04 351 THR B CA 1
ATOM 4942 C C . THR A 1 331 ? 144.484 97.904 114.126 1.00 368.04 351 THR B C 1
ATOM 4943 O O . THR A 1 331 ? 143.361 97.941 113.593 1.00 368.04 351 THR B O 1
ATOM 4954 N N . PRO A 1 332 ? 144.596 97.839 115.461 1.00 335.75 352 PRO B N 1
ATOM 4955 C CA . PRO A 1 332 ? 143.397 97.550 116.270 1.00 335.75 352 PRO B CA 1
ATOM 4956 C C . PRO A 1 332 ? 142.254 98.531 116.061 1.00 335.75 352 PRO B C 1
ATOM 4957 O O . PRO A 1 332 ? 141.117 98.207 116.427 1.00 335.75 352 PRO B O 1
ATOM 4968 N N . ARG A 1 333 ? 142.510 99.710 115.492 1.00 342.82 353 ARG B N 1
ATOM 4969 C CA . ARG A 1 333 ? 141.415 100.598 115.120 1.00 342.82 353 ARG B CA 1
ATOM 4970 C C . ARG A 1 333 ? 140.650 100.071 113.913 1.00 342.82 353 ARG B C 1
ATOM 4971 O O . ARG A 1 333 ? 139.459 100.365 113.763 1.00 342.82 353 ARG B O 1
ATOM 4992 N N . SER A 1 334 ? 141.312 99.306 113.044 1.00 329.23 354 SER B N 1
ATOM 4993 C CA . SER A 1 334 ? 140.643 98.698 111.902 1.00 329.23 354 SER B CA 1
ATOM 4994 C C . SER A 1 334 ? 140.025 97.347 112.235 1.00 329.23 354 SER B C 1
ATOM 4995 O O . SER A 1 334 ? 139.060 96.939 111.579 1.00 329.23 354 SER B O 1
ATOM 5003 N N . GLN A 1 335 ? 140.559 96.640 113.235 1.00 299.16 355 GLN B N 1
ATOM 5004 C CA . GLN A 1 335 ? 139.991 95.348 113.606 1.00 299.16 355 GLN B CA 1
ATOM 5005 C C . GLN A 1 335 ? 138.572 95.499 114.139 1.00 299.16 355 GLN B C 1
ATOM 5006 O O . GLN A 1 335 ? 137.705 94.667 113.850 1.00 299.16 355 GLN B O 1
ATOM 5020 N N . VAL A 1 336 ? 138.314 96.550 114.923 1.00 257.03 356 VAL B N 1
ATOM 5021 C CA . VAL A 1 336 ? 136.967 96.782 115.428 1.00 257.03 356 VAL B CA 1
ATOM 5022 C C . VAL A 1 336 ? 135.987 97.033 114.292 1.00 257.03 356 VAL B C 1
ATOM 5023 O O . VAL A 1 336 ? 134.778 96.843 114.466 1.00 257.03 356 VAL B O 1
ATOM 5036 N N . PHE A 1 337 ? 136.476 97.461 113.126 1.00 239.71 357 PHE B N 1
ATOM 5037 C CA . PHE A 1 337 ? 135.605 97.574 111.963 1.00 239.71 357 PHE B CA 1
ATOM 5038 C C . PHE A 1 337 ? 135.253 96.213 111.376 1.00 239.71 357 PHE B C 1
ATOM 5039 O O . PHE A 1 337 ? 134.287 96.116 110.611 1.00 239.71 357 PHE B O 1
ATOM 5056 N N . LYS A 1 338 ? 136.009 95.164 111.708 1.00 267.80 358 LYS B N 1
ATOM 5057 C CA . LYS A 1 338 ? 135.641 93.826 111.249 1.00 267.80 358 LYS B CA 1
ATOM 5058 C C . LYS A 1 338 ? 134.299 93.382 111.814 1.00 267.80 358 LYS B C 1
ATOM 5059 O O . LYS A 1 338 ? 133.474 92.860 111.046 1.00 267.80 358 LYS B O 1
ATOM 5078 N N . PRO A 1 339 ? 134.007 93.542 113.106 1.00 240.87 359 PRO B N 1
ATOM 5079 C CA . PRO A 1 339 ? 132.614 93.372 113.541 1.00 240.87 359 PRO B CA 1
ATOM 5080 C C . PRO A 1 339 ? 131.658 94.270 112.780 1.00 240.87 359 PRO B C 1
ATOM 5081 O O . PRO A 1 339 ? 130.508 93.881 112.541 1.00 240.87 359 PRO B O 1
ATOM 5092 N N . LEU A 1 340 ? 132.104 95.466 112.390 1.00 224.55 360 LEU B N 1
ATOM 5093 C CA . LEU A 1 340 ? 131.266 96.362 111.604 1.00 224.55 360 LEU B CA 1
ATOM 5094 C C . LEU A 1 340 ? 131.188 95.945 110.139 1.00 224.55 360 LEU B C 1
ATOM 5095 O O . LEU A 1 340 ? 130.150 96.154 109.502 1.00 224.55 360 LEU B O 1
ATOM 5111 N N . GLU A 1 341 ? 132.255 95.364 109.580 1.00 262.24 361 GLU B N 1
ATOM 5112 C CA . GLU A 1 341 ? 132.169 94.910 108.195 1.00 262.24 361 GLU B CA 1
ATOM 5113 C C . GLU A 1 341 ? 131.155 93.783 108.057 1.00 262.24 361 GLU B C 1
ATOM 5114 O O . GLU A 1 341 ? 130.573 93.604 106.981 1.00 262.24 361 GLU B O 1
ATOM 5126 N N . LEU A 1 342 ? 130.927 93.021 109.128 1.00 251.83 362 LEU B N 1
ATOM 5127 C CA . LEU A 1 342 ? 129.792 92.106 109.148 1.00 251.83 362 LEU B CA 1
ATOM 5128 C C . LEU A 1 342 ? 128.489 92.877 108.983 1.00 251.83 362 LEU B C 1
ATOM 5129 O O . LEU A 1 342 ? 127.603 92.473 108.221 1.00 251.83 362 LEU B O 1
ATOM 5145 N N . LEU A 1 343 ? 128.358 93.997 109.696 1.00 237.26 363 LEU B N 1
ATOM 5146 C CA . LEU A 1 343 ? 127.199 94.863 109.508 1.00 237.26 363 LEU B CA 1
ATOM 5147 C C . LEU A 1 343 ? 127.194 95.467 108.109 1.00 237.26 363 LEU B C 1
ATOM 5148 O O . LEU A 1 343 ? 126.145 95.532 107.457 1.00 237.26 363 LEU B O 1
ATOM 5164 N N . TRP A 1 344 ? 128.357 95.915 107.628 1.00 232.65 364 TRP B N 1
ATOM 5165 C CA . TRP A 1 344 ? 128.434 96.447 106.271 1.00 232.65 364 TRP B CA 1
ATOM 5166 C C . TRP A 1 344 ? 128.150 95.359 105.241 1.00 232.65 364 TRP B C 1
ATOM 5167 O O . TRP A 1 344 ? 127.474 95.608 104.236 1.00 232.65 364 TRP B O 1
ATOM 5188 N N . HIS A 1 345 ? 128.662 94.147 105.472 1.00 251.98 365 HIS B N 1
ATOM 5189 C CA . HIS A 1 345 ? 128.397 93.050 104.547 1.00 251.98 365 HIS B CA 1
ATOM 5190 C C . HIS A 1 345 ? 126.901 92.788 104.426 1.00 251.98 365 HIS B C 1
ATOM 5191 O O . HIS A 1 345 ? 126.384 92.597 103.319 1.00 251.98 365 HIS B O 1
ATOM 5205 N N . SER A 1 346 ? 126.189 92.776 105.554 1.00 247.98 366 SER B N 1
ATOM 5206 C CA . SER A 1 346 ? 124.738 92.629 105.505 1.00 247.98 366 SER B CA 1
ATOM 5207 C C . SER A 1 346 ? 124.097 93.803 104.778 1.00 247.98 366 SER B C 1
ATOM 5208 O O . SER A 1 346 ? 123.150 93.622 104.004 1.00 247.98 366 SER B O 1
ATOM 5216 N N . LEU A 1 347 ? 124.600 95.017 105.014 1.00 238.05 367 LEU B N 1
ATOM 5217 C CA . LEU A 1 347 ? 124.078 96.180 104.305 1.00 238.05 367 LEU B CA 1
ATOM 5218 C C . LEU A 1 347 ? 124.282 96.040 102.803 1.00 238.05 367 LEU B C 1
ATOM 5219 O O . LEU A 1 347 ? 123.376 96.336 102.015 1.00 238.05 367 LEU B O 1
ATOM 5235 N N . ASP A 1 348 ? 125.467 95.590 102.386 1.00 273.35 368 ASP B N 1
ATOM 5236 C CA . ASP A 1 348 ? 125.707 95.360 100.966 1.00 273.35 368 ASP B CA 1
ATOM 5237 C C . ASP A 1 348 ? 124.750 94.307 100.423 1.00 273.35 368 ASP B C 1
ATOM 5238 O O . ASP A 1 348 ? 124.120 94.504 99.378 1.00 273.35 368 ASP B O 1
ATOM 5247 N N . GLU A 1 349 ? 124.603 93.190 101.141 1.00 273.75 369 GLU B N 1
ATOM 5248 C CA . GLU A 1 349 ? 123.681 92.149 100.702 1.00 273.75 369 GLU B CA 1
ATOM 5249 C C . GLU A 1 349 ? 122.256 92.680 100.625 1.00 273.75 369 GLU B C 1
ATOM 5250 O O . GLU A 1 349 ? 121.518 92.367 99.684 1.00 273.75 369 GLU B O 1
ATOM 5262 N N . TRP A 1 350 ? 121.850 93.485 101.609 1.00 291.72 370 TRP B N 1
ATOM 5263 C CA . TRP A 1 350 ? 120.534 94.111 101.546 1.00 291.72 370 TRP B CA 1
ATOM 5264 C C . TRP A 1 350 ? 120.445 95.064 100.362 1.00 291.72 370 TRP B C 1
ATOM 5265 O O . TRP A 1 350 ? 119.404 95.151 99.700 1.00 291.72 370 TRP B O 1
ATOM 5286 N N . LEU A 1 351 ? 121.529 95.795 100.083 1.00 305.64 371 LEU B N 1
ATOM 5287 C CA . LEU A 1 351 ? 121.550 96.665 98.912 1.00 305.64 371 LEU B CA 1
ATOM 5288 C C . LEU A 1 351 ? 121.499 95.860 97.617 1.00 305.64 371 LEU B C 1
ATOM 5289 O O . LEU A 1 351 ? 120.995 96.357 96.603 1.00 305.64 371 LEU B O 1
ATOM 5305 N N . VAL A 1 352 ? 122.038 94.637 97.614 1.00 309.60 372 VAL B N 1
ATOM 5306 C CA . VAL A 1 352 ? 121.799 93.737 96.488 1.00 309.60 372 VAL B CA 1
ATOM 5307 C C . VAL A 1 352 ? 120.359 93.240 96.507 1.00 309.60 372 VAL B C 1
ATOM 5308 O O . VAL A 1 352 ? 119.699 93.167 95.463 1.00 309.60 372 VAL B O 1
ATOM 5321 N N . LEU A 1 353 ? 119.845 92.892 97.690 1.00 330.30 373 LEU B N 1
ATOM 5322 C CA . LEU A 1 353 ? 118.484 92.372 97.779 1.00 330.30 373 LEU B CA 1
ATOM 5323 C C . LEU A 1 353 ? 117.467 93.407 97.317 1.00 330.30 373 LEU B C 1
ATOM 5324 O O . LEU A 1 353 ? 116.521 93.078 96.591 1.00 330.30 373 LEU B O 1
ATOM 5340 N N . ILE A 1 354 ? 117.638 94.664 97.732 1.00 343.23 374 ILE B N 1
ATOM 5341 C CA . ILE A 1 354 ? 116.763 95.721 97.238 1.00 343.23 374 ILE B CA 1
ATOM 5342 C C . ILE A 1 354 ? 116.975 95.919 95.743 1.00 343.23 374 ILE B C 1
ATOM 5343 O O . ILE A 1 354 ? 116.039 96.254 95.007 1.00 343.23 374 ILE B O 1
ATOM 5359 N N . ALA A 1 355 ? 118.209 95.725 95.269 1.00 345.13 375 ALA B N 1
ATOM 5360 C CA . ALA A 1 355 ? 118.459 95.769 93.832 1.00 345.13 375 ALA B CA 1
ATOM 5361 C C . ALA A 1 355 ? 117.671 94.682 93.112 1.00 345.13 375 ALA B C 1
ATOM 5362 O O . ALA A 1 355 ? 117.094 94.927 92.046 1.00 345.13 375 ALA B O 1
ATOM 5369 N N . THR A 1 356 ? 117.635 93.471 93.678 1.00 372.92 376 THR B N 1
ATOM 5370 C CA . THR A 1 356 ? 116.722 92.454 93.166 1.00 372.92 376 THR B CA 1
ATOM 5371 C C . THR A 1 356 ? 115.277 92.912 93.301 1.00 372.92 376 THR B C 1
ATOM 5372 O O . THR A 1 356 ? 114.437 92.609 92.445 1.00 372.92 376 THR B O 1
ATOM 5383 N N . GLU A 1 357 ? 114.965 93.639 94.377 1.00 411.72 377 GLU B N 1
ATOM 5384 C CA . GLU A 1 357 ? 113.626 94.198 94.520 1.00 411.72 377 GLU B CA 1
ATOM 5385 C C . GLU A 1 357 ? 113.317 95.159 93.381 1.00 411.72 377 GLU B C 1
ATOM 5386 O O . GLU A 1 357 ? 112.200 95.167 92.852 1.00 411.72 377 GLU B O 1
ATOM 5398 N N . LEU A 1 358 ? 114.296 95.979 92.987 1.00 420.64 378 LEU B N 1
ATOM 5399 C CA . LEU A 1 358 ? 114.104 96.837 91.824 1.00 420.64 378 LEU B CA 1
ATOM 5400 C C . LEU A 1 358 ? 113.780 96.010 90.587 1.00 420.64 378 LEU B C 1
ATOM 5401 O O . LEU A 1 358 ? 112.957 96.416 89.758 1.00 420.64 378 LEU B O 1
ATOM 5417 N N . MET A 1 359 ? 114.420 94.847 90.440 1.00 459.01 379 MET B N 1
ATOM 5418 C CA . MET A 1 359 ? 114.061 93.952 89.346 1.00 459.01 379 MET B CA 1
ATOM 5419 C C . MET A 1 359 ? 112.611 93.504 89.469 1.00 459.01 379 MET B C 1
ATOM 5420 O O . MET A 1 359 ? 111.880 93.460 88.473 1.00 459.01 379 MET B O 1
ATOM 5434 N N . LYS A 1 360 ? 112.176 93.166 90.685 1.00 498.81 380 LYS B N 1
ATOM 5435 C CA . LYS A 1 360 ? 110.767 92.854 90.903 1.00 498.81 380 LYS B CA 1
ATOM 5436 C C . LYS A 1 360 ? 109.894 94.062 90.590 1.00 498.81 380 LYS B C 1
ATOM 5437 O O . LYS A 1 360 ? 108.861 93.941 89.921 1.00 498.81 380 LYS B O 1
ATOM 5456 N N . ASN A 1 361 ? 110.297 95.243 91.065 1.00 533.40 381 ASN B N 1
ATOM 5457 C CA . ASN A 1 361 ? 109.567 96.460 90.723 1.00 533.40 381 ASN B CA 1
ATOM 5458 C C . ASN A 1 361 ? 109.625 96.725 89.225 1.00 533.40 381 ASN B C 1
ATOM 5459 O O . ASN A 1 361 ? 108.616 97.089 88.610 1.00 533.40 381 ASN B O 1
ATOM 5470 N N . LYS A 1 362 ? 110.802 96.548 88.618 1.00 594.71 382 LYS B N 1
ATOM 5471 C CA . LYS A 1 362 ? 110.907 96.677 87.169 1.00 594.71 382 LYS B CA 1
ATOM 5472 C C . LYS A 1 362 ? 110.070 95.614 86.470 1.00 594.71 382 LYS B C 1
ATOM 5473 O O . LYS A 1 362 ? 109.392 95.900 85.477 1.00 594.71 382 LYS B O 1
ATOM 5492 N N . ARG A 1 363 ? 110.103 94.379 86.978 1.00 625.09 383 ARG B N 1
ATOM 5493 C CA . ARG A 1 363 ? 109.236 93.339 86.435 1.00 625.09 383 ARG B CA 1
ATOM 5494 C C . ARG A 1 363 ? 107.770 93.710 86.613 1.00 625.09 383 ARG B C 1
ATOM 5495 O O . ARG A 1 363 ? 106.955 93.509 85.704 1.00 625.09 383 ARG B O 1
ATOM 5516 N N . ASP A 1 364 ? 107.415 94.254 87.779 1.00 699.79 384 ASP B N 1
ATOM 5517 C CA . ASP A 1 364 ? 106.071 94.791 87.960 1.00 699.79 384 ASP B CA 1
ATOM 5518 C C . ASP A 1 364 ? 105.830 95.987 87.050 1.00 699.79 384 ASP B C 1
ATOM 5519 O O . ASP A 1 364 ? 104.702 96.201 86.591 1.00 699.79 384 ASP B O 1
ATOM 5528 N N . SER A 1 365 ? 106.873 96.777 86.780 1.00 804.38 385 SER B N 1
ATOM 5529 C CA . SER A 1 365 ? 106.724 97.912 85.877 1.00 804.38 385 SER B CA 1
ATOM 5530 C C . SER A 1 365 ? 106.379 97.459 84.465 1.00 804.38 385 SER B C 1
ATOM 5531 O O . SER A 1 365 ? 105.666 98.166 83.745 1.00 804.38 385 SER B O 1
ATOM 5539 N N . THR A 1 366 ? 106.873 96.290 84.050 1.00 898.35 386 THR B N 1
ATOM 5540 C CA . THR A 1 366 ? 106.517 95.773 82.732 1.00 898.35 386 THR B CA 1
ATOM 5541 C C . THR A 1 366 ? 105.013 95.560 82.619 1.00 898.35 386 THR B C 1
ATOM 5542 O O . THR A 1 366 ? 104.404 95.905 81.600 1.00 898.35 386 THR B O 1
ATOM 5553 N N . GLU A 1 367 ? 104.397 94.993 83.658 1.00 946.32 387 GLU B N 1
ATOM 5554 C CA . GLU A 1 367 ? 102.946 94.838 83.658 1.00 946.32 387 GLU B CA 1
ATOM 5555 C C . GLU A 1 367 ? 102.252 96.194 83.635 1.00 946.32 387 GLU B C 1
ATOM 5556 O O . GLU A 1 367 ? 101.271 96.387 82.907 1.00 946.32 387 GLU B O 1
ATOM 5568 N N . ILE A 1 368 ? 102.747 97.147 84.428 1.00 1024.8 388 ILE B N 1
ATOM 5569 C CA . ILE A 1 368 ? 102.142 98.475 84.462 1.00 1024.8 388 ILE B CA 1
ATOM 5570 C C . ILE A 1 368 ? 102.370 99.196 83.139 1.00 1024.8 388 ILE B C 1
ATOM 5571 O O . ILE A 1 368 ? 101.444 99.778 82.562 1.00 1024.8 388 ILE B O 1
ATOM 5587 N N . THR A 1 369 ? 103.608 99.170 82.639 1.00 1063.4 389 THR B N 1
ATOM 5588 C CA . THR A 1 369 ? 103.904 99.833 81.373 1.00 1063.4 389 THR B CA 1
ATOM 5589 C C . THR A 1 369 ? 103.162 99.172 80.219 1.00 1063.4 389 THR B C 1
ATOM 5590 O O . THR A 1 369 ? 102.663 99.857 79.318 1.00 1063.4 389 THR B O 1
ATOM 5601 N N . SER A 1 370 ? 103.078 97.839 80.227 1.00 1063.4 390 SER B N 1
ATOM 5602 C CA . SER A 1 370 ? 102.361 97.143 79.164 1.00 1063.4 390 SER B CA 1
ATOM 5603 C C . SER A 1 370 ? 100.898 97.563 79.128 1.00 1063.4 390 SER B C 1
ATOM 5604 O O . SER A 1 370 ? 100.335 97.791 78.050 1.00 1063.4 390 SER B O 1
ATOM 5612 N N . ILE A 1 371 ? 100.264 97.671 80.297 1.00 1063.4 391 ILE B N 1
ATOM 5613 C CA . ILE A 1 371 ? 98.892 98.165 80.353 1.00 1063.4 391 ILE B CA 1
ATOM 5614 C C . ILE A 1 371 ? 98.831 99.606 79.862 1.00 1063.4 391 ILE B C 1
ATOM 5615 O O . ILE A 1 371 ? 97.928 99.983 79.106 1.00 1063.4 391 ILE B O 1
ATOM 5631 N N . LEU A 1 372 ? 99.790 100.433 80.285 1.00 1063.4 392 LEU B N 1
ATOM 5632 C CA . LEU A 1 372 ? 99.802 101.829 79.862 1.00 1063.4 392 LEU B CA 1
ATOM 5633 C C . LEU A 1 372 ? 99.949 101.946 78.350 1.00 1063.4 392 LEU B C 1
ATOM 5634 O O . LEU A 1 372 ? 99.262 102.753 77.712 1.00 1063.4 392 LEU B O 1
ATOM 5650 N N . LEU A 1 373 ? 100.841 101.150 77.757 1.00 1063.4 393 LEU B N 1
ATOM 5651 C CA . LEU A 1 373 ? 101.030 101.204 76.311 1.00 1063.4 393 LEU B CA 1
ATOM 5652 C C . LEU A 1 373 ? 99.757 100.803 75.575 1.00 1063.4 393 LEU B C 1
ATOM 5653 O O . LEU A 1 373 ? 99.376 101.440 74.586 1.00 1063.4 393 LEU B O 1
ATOM 5669 N N . LYS A 1 374 ? 99.086 99.749 76.043 1.00 1063.4 394 LYS B N 1
ATOM 5670 C CA . LYS A 1 374 ? 97.850 99.305 75.413 1.00 1063.4 394 LYS B CA 1
ATOM 5671 C C . LYS A 1 374 ? 96.667 100.206 75.742 1.00 1063.4 394 LYS B C 1
ATOM 5672 O O . LYS A 1 374 ? 95.649 100.149 75.043 1.00 1063.4 394 LYS B O 1
ATOM 5691 N N . GLN A 1 375 ? 96.775 101.031 76.779 1.00 1063.4 395 GLN B N 1
ATOM 5692 C CA . GLN A 1 375 ? 95.693 101.931 77.158 1.00 1063.4 395 GLN B CA 1
ATOM 5693 C C . GLN A 1 375 ? 95.573 103.081 76.164 1.00 1063.4 395 GLN B C 1
ATOM 5694 O O . GLN A 1 375 ? 94.507 103.677 76.014 1.00 1063.4 395 GLN B O 1
ATOM 5708 N N . ALA A 1 417 ? 96.439 95.541 97.797 1.00 1032.5 437 ALA B N 1
ATOM 5709 C CA . ALA A 1 417 ? 97.344 94.690 98.559 1.00 1032.5 437 ALA B CA 1
ATOM 5710 C C . ALA A 1 417 ? 98.792 95.116 98.345 1.00 1032.5 437 ALA B C 1
ATOM 5711 O O . ALA A 1 417 ? 99.580 95.169 99.289 1.00 1032.5 437 ALA B O 1
ATOM 5718 N N . SER A 1 418 ? 99.137 95.421 97.091 1.00 939.13 438 SER B N 1
ATOM 5719 C CA . SER A 1 418 ? 100.499 95.844 96.785 1.00 939.13 438 SER B CA 1
ATOM 5720 C C . SER A 1 418 ? 100.848 97.152 97.483 1.00 939.13 438 SER B C 1
ATOM 5721 O O . SER A 1 418 ? 102.013 97.377 97.829 1.00 939.13 438 SER B O 1
ATOM 5729 N N . ALA A 1 419 ? 99.860 98.024 97.696 1.00 882.19 439 ALA B N 1
ATOM 5730 C CA . ALA A 1 419 ? 100.128 99.288 98.372 1.00 882.19 439 ALA B CA 1
ATOM 5731 C C . ALA A 1 419 ? 100.652 99.056 99.783 1.00 882.19 439 ALA B C 1
ATOM 5732 O O . ALA A 1 419 ? 101.615 99.704 100.212 1.00 882.19 439 ALA B O 1
ATOM 5739 N N . ASP A 1 420 ? 100.031 98.134 100.523 1.00 799.31 440 ASP B N 1
ATOM 5740 C CA . ASP A 1 420 ? 100.519 97.816 101.861 1.00 799.31 440 ASP B CA 1
ATOM 5741 C C . ASP A 1 420 ? 101.915 97.210 101.805 1.00 799.31 440 ASP B C 1
ATOM 5742 O O . ASP A 1 420 ? 102.783 97.557 102.614 1.00 799.31 440 ASP B O 1
ATOM 5751 N N . CYS A 1 421 ? 102.152 96.306 100.852 1.00 717.80 441 CYS B N 1
ATOM 5752 C CA . CYS A 1 421 ? 103.476 95.707 100.717 1.00 717.80 441 CYS B CA 1
ATOM 5753 C C . CYS A 1 421 ? 104.525 96.766 100.403 1.00 717.80 441 CYS B C 1
ATOM 5754 O O . CYS A 1 421 ? 105.630 96.742 100.958 1.00 717.80 441 CYS B O 1
ATOM 5762 N N . GLN A 1 422 ? 104.198 97.705 99.512 1.00 666.78 442 GLN B N 1
ATOM 5763 C CA . GLN A 1 422 ? 105.128 98.788 99.209 1.00 666.78 442 GLN B CA 1
ATOM 5764 C C . GLN A 1 422 ? 105.392 99.643 100.442 1.00 666.78 442 GLN B C 1
ATOM 5765 O O . GLN A 1 422 ? 106.525 100.079 100.674 1.00 666.78 442 GLN B O 1
ATOM 5779 N N . ASP A 1 423 ? 104.355 99.895 101.244 1.00 567.61 443 ASP B N 1
ATOM 5780 C CA . ASP A 1 423 ? 104.536 100.691 102.453 1.00 567.61 443 ASP B CA 1
ATOM 5781 C C . ASP A 1 423 ? 105.513 100.022 103.412 1.00 567.61 443 ASP B C 1
ATOM 5782 O O . ASP A 1 423 ? 106.388 100.686 103.981 1.00 567.61 443 ASP B O 1
ATOM 5791 N N . VAL A 1 424 ? 105.385 98.707 103.602 1.00 468.19 444 VAL B N 1
ATOM 5792 C CA . VAL A 1 424 ? 106.304 97.996 104.488 1.00 468.19 444 VAL B CA 1
ATOM 5793 C C . VAL A 1 424 ? 107.731 98.109 103.971 1.00 468.19 444 VAL B C 1
ATOM 5794 O O . VAL A 1 424 ? 108.668 98.355 104.740 1.00 468.19 444 VAL B O 1
ATOM 5807 N N . ILE A 1 425 ? 107.922 97.929 102.662 1.00 393.32 445 ILE B N 1
ATOM 5808 C CA . ILE A 1 425 ? 109.251 98.102 102.082 1.00 393.32 445 ILE B CA 1
ATOM 5809 C C . ILE A 1 425 ? 109.729 99.534 102.282 1.00 393.32 445 ILE B C 1
ATOM 5810 O O . ILE A 1 425 ? 110.899 99.774 102.606 1.00 393.32 445 ILE B O 1
ATOM 5826 N N . SER A 1 426 ? 108.837 100.508 102.088 1.00 353.87 446 SER B N 1
ATOM 5827 C CA . SER A 1 426 ? 109.199 101.897 102.355 1.00 353.87 446 SER B CA 1
ATOM 5828 C C . SER A 1 426 ? 109.568 102.091 103.820 1.00 353.87 446 SER B C 1
ATOM 5829 O O . SER A 1 426 ? 110.546 102.779 104.136 1.00 353.87 446 SER B O 1
ATOM 5837 N N . MET A 1 427 ? 108.795 101.495 104.731 1.00 308.79 447 MET B N 1
ATOM 5838 C CA . MET A 1 427 ? 109.176 101.513 106.139 1.00 308.79 447 MET B CA 1
ATOM 5839 C C . MET A 1 427 ? 110.506 100.802 106.347 1.00 308.79 447 MET B C 1
ATOM 5840 O O . MET A 1 427 ? 111.362 101.275 107.104 1.00 308.79 447 MET B O 1
ATOM 5854 N N . THR A 1 428 ? 110.698 99.660 105.682 1.00 287.08 448 THR B N 1
ATOM 5855 C CA . THR A 1 428 ? 111.994 98.994 105.724 1.00 287.08 448 THR B CA 1
ATOM 5856 C C . THR A 1 428 ? 113.075 99.884 105.123 1.00 287.08 448 THR B C 1
ATOM 5857 O O . THR A 1 428 ? 114.207 99.923 105.619 1.00 287.08 448 THR B O 1
ATOM 5868 N N . ALA A 1 429 ? 112.742 100.607 104.051 1.00 277.13 449 ALA B N 1
ATOM 5869 C CA . ALA A 1 429 ? 113.690 101.554 103.473 1.00 277.13 449 ALA B CA 1
ATOM 5870 C C . ALA A 1 429 ? 114.059 102.639 104.476 1.00 277.13 449 ALA B C 1
ATOM 5871 O O . ALA A 1 429 ? 115.230 103.022 104.585 1.00 277.13 449 ALA B O 1
ATOM 5878 N N . ASN A 1 430 ? 113.072 103.151 105.215 1.00 275.37 450 ASN B N 1
ATOM 5879 C CA . ASN A 1 430 ? 113.361 104.139 106.249 1.00 275.37 450 ASN B CA 1
ATOM 5880 C C . ASN A 1 430 ? 114.336 103.575 107.274 1.00 275.37 450 ASN B C 1
ATOM 5881 O O . ASN A 1 430 ? 115.304 104.240 107.663 1.00 275.37 450 ASN B O 1
ATOM 5892 N N . ARG A 1 431 ? 114.094 102.343 107.726 1.00 285.00 451 ARG B N 1
ATOM 5893 C CA . ARG A 1 431 ? 115.032 101.693 108.634 1.00 285.00 451 ARG B CA 1
ATOM 5894 C C . ARG A 1 431 ? 116.367 101.429 107.948 1.00 285.00 451 ARG B C 1
ATOM 5895 O O . ARG A 1 431 ? 117.429 101.591 108.561 1.00 285.00 451 ARG B O 1
ATOM 5916 N N . LEU A 1 432 ? 116.337 101.022 106.675 1.00 289.64 452 LEU B N 1
ATOM 5917 C CA . LEU A 1 432 ? 117.580 100.877 105.924 1.00 289.64 452 LEU B CA 1
ATOM 5918 C C . LEU A 1 432 ? 118.293 102.212 105.768 1.00 289.64 452 LEU B C 1
ATOM 5919 O O . LEU A 1 432 ? 119.524 102.250 105.667 1.00 289.64 452 LEU B O 1
ATOM 5935 N N . SER A 1 433 ? 117.541 103.314 105.735 1.00 304.05 453 SER B N 1
ATOM 5936 C CA . SER A 1 433 ? 118.165 104.626 105.606 1.00 304.05 453 SER B CA 1
ATOM 5937 C C . SER A 1 433 ? 118.964 104.992 106.849 1.00 304.05 453 SER B C 1
ATOM 5938 O O . SER A 1 433 ? 119.933 105.755 106.759 1.00 304.05 453 SER B O 1
ATOM 5946 N N . ALA A 1 434 ? 118.576 104.468 108.014 1.00 321.21 454 ALA B N 1
ATOM 5947 C CA . ALA A 1 434 ? 119.310 104.767 109.240 1.00 321.21 454 ALA B CA 1
ATOM 5948 C C . ALA A 1 434 ? 120.680 104.099 109.240 1.00 321.21 454 ALA B C 1
ATOM 5949 O O . ALA A 1 434 ? 121.688 104.727 109.584 1.00 321.21 454 ALA B O 1
ATOM 5956 N N . VAL A 1 435 ? 120.737 102.821 108.859 1.00 324.09 455 VAL B N 1
ATOM 5957 C CA . VAL A 1 435 ? 122.004 102.095 108.901 1.00 324.09 455 VAL B CA 1
ATOM 5958 C C . VAL A 1 435 ? 122.998 102.686 107.908 1.00 324.09 455 VAL B C 1
ATOM 5959 O O . VAL A 1 435 ? 124.184 102.849 108.222 1.00 324.09 455 VAL B O 1
ATOM 5972 N N . ILE A 1 436 ? 122.542 103.015 106.697 1.00 283.51 456 ILE B N 1
ATOM 5973 C CA . ILE A 1 436 ? 123.438 103.620 105.714 1.00 283.51 456 ILE B CA 1
ATOM 5974 C C . ILE A 1 436 ? 123.959 104.954 106.234 1.00 283.51 456 ILE B C 1
ATOM 5975 O O . ILE A 1 436 ? 125.121 105.315 106.009 1.00 283.51 456 ILE B O 1
ATOM 5991 N N . GLN A 1 437 ? 123.108 105.708 106.934 1.00 300.72 457 GLN B N 1
ATOM 5992 C CA . GLN A 1 437 ? 123.564 106.945 107.558 1.00 300.72 457 GLN B CA 1
ATOM 5993 C C . GLN A 1 437 ? 124.675 106.669 108.562 1.00 300.72 457 GLN B C 1
ATOM 5994 O O . GLN A 1 437 ? 125.666 107.407 108.624 1.00 300.72 457 GLN B O 1
ATOM 6008 N N . ALA A 1 438 ? 124.527 105.609 109.360 1.00 284.25 458 ALA B N 1
ATOM 6009 C CA . ALA A 1 438 ? 125.588 105.227 110.284 1.00 284.25 458 ALA B CA 1
ATOM 6010 C C . ALA A 1 438 ? 126.861 104.860 109.533 1.00 284.25 458 ALA B C 1
ATOM 6011 O O . ALA A 1 438 ? 127.968 105.200 109.967 1.00 284.25 458 ALA B O 1
ATOM 6018 N N . PHE A 1 439 ? 126.724 104.163 108.402 1.00 229.30 459 PHE B N 1
ATOM 6019 C CA . PHE A 1 439 ? 127.899 103.768 107.633 1.00 229.30 459 PHE B CA 1
ATOM 6020 C C . PHE A 1 439 ? 128.657 104.991 107.133 1.00 229.30 459 PHE B C 1
ATOM 6021 O O . PHE A 1 439 ? 129.894 105.004 107.124 1.00 229.30 459 PHE B O 1
ATOM 6038 N N . TYR A 1 440 ? 127.933 106.029 106.710 1.00 262.78 460 TYR B N 1
ATOM 6039 C CA . TYR A 1 440 ? 128.586 107.260 106.277 1.00 262.78 460 TYR B CA 1
ATOM 6040 C C . TYR A 1 440 ? 129.408 107.869 107.406 1.00 262.78 460 TYR B C 1
ATOM 6041 O O . TYR A 1 440 ? 130.557 108.278 107.205 1.00 262.78 460 TYR B O 1
ATOM 6059 N N . MET A 1 441 ? 128.831 107.940 108.608 1.00 280.78 461 MET B N 1
ATOM 6060 C CA . MET A 1 441 ? 129.546 108.530 109.735 1.00 280.78 461 MET B CA 1
ATOM 6061 C C . MET A 1 441 ? 130.806 107.738 110.058 1.00 280.78 461 MET B C 1
ATOM 6062 O O . MET A 1 441 ? 131.861 108.321 110.334 1.00 280.78 461 MET B O 1
ATOM 6076 N N . CYS A 1 442 ? 130.717 106.407 110.032 1.00 240.41 462 CYS B N 1
ATOM 6077 C CA . CYS A 1 442 ? 131.898 105.587 110.278 1.00 240.41 462 CYS B CA 1
ATOM 6078 C C . CYS A 1 442 ? 132.968 105.841 109.223 1.00 240.41 462 CYS B C 1
ATOM 6079 O O . CYS A 1 442 ? 134.158 105.940 109.545 1.00 240.41 462 CYS B O 1
ATOM 6087 N N . CYS A 1 443 ? 132.563 105.949 107.955 1.00 259.62 463 CYS B N 1
ATOM 6088 C CA . CYS A 1 443 ? 133.518 106.278 106.902 1.00 259.62 463 CYS B CA 1
ATOM 6089 C C . CYS A 1 443 ? 134.091 107.676 107.094 1.00 259.62 463 CYS B C 1
ATOM 6090 O O . CYS A 1 443 ? 135.282 107.906 106.856 1.00 259.62 463 CYS B O 1
ATOM 6098 N N . SER A 1 444 ? 133.256 108.625 107.525 1.00 291.06 464 SER B N 1
ATOM 6099 C CA . SER A 1 444 ? 133.717 110.001 107.682 1.00 291.06 464 SER B CA 1
ATOM 6100 C C . SER A 1 444 ? 134.851 110.091 108.696 1.00 291.06 464 SER B C 1
ATOM 6101 O O . SER A 1 444 ? 135.839 110.800 108.472 1.00 291.06 464 SER B O 1
ATOM 6109 N N . CYS A 1 445 ? 134.729 109.381 109.815 1.00 291.54 465 CYS B N 1
ATOM 6110 C CA . CYS A 1 445 ? 135.763 109.378 110.842 1.00 291.54 465 CYS B CA 1
ATOM 6111 C C . CYS A 1 445 ? 136.919 108.443 110.516 1.00 291.54 465 CYS B C 1
ATOM 6112 O O . CYS A 1 445 ? 137.905 108.420 111.261 1.00 291.54 465 CYS B O 1
ATOM 6120 N N . GLN A 1 446 ? 136.826 107.674 109.429 1.00 298.20 466 GLN B N 1
ATOM 6121 C CA . GLN A 1 446 ? 137.873 106.725 109.076 1.00 298.20 466 GLN B CA 1
ATOM 6122 C C . GLN A 1 446 ? 139.177 107.400 108.670 1.00 298.20 466 GLN B C 1
ATOM 6123 O O . GLN A 1 446 ? 140.205 106.719 108.590 1.00 298.20 466 GLN B O 1
ATOM 6137 N N . MET A 1 447 ? 139.166 108.709 108.415 1.00 345.68 467 MET B N 1
ATOM 6138 C CA . MET A 1 447 ? 140.368 109.429 108.011 1.00 345.68 467 MET B CA 1
ATOM 6139 C C . MET A 1 447 ? 140.161 110.901 108.358 1.00 345.68 467 MET B C 1
ATOM 6140 O O . MET A 1 447 ? 139.081 111.262 108.845 1.00 345.68 467 MET B O 1
ATOM 6154 N N . PRO A 1 448 ? 141.143 111.777 108.148 1.00 393.98 468 PRO B N 1
ATOM 6155 C CA . PRO A 1 448 ? 140.948 113.197 108.483 1.00 393.98 468 PRO B CA 1
ATOM 6156 C C . PRO A 1 448 ? 139.723 113.768 107.791 1.00 393.98 468 PRO B C 1
ATOM 6157 O O . PRO A 1 448 ? 139.191 113.165 106.847 1.00 393.98 468 PRO B O 1
ATOM 6168 N N . PRO A 1 449 ? 139.247 114.931 108.229 1.00 407.89 469 PRO B N 1
ATOM 6169 C CA . PRO A 1 449 ? 137.988 115.468 107.700 1.00 407.89 469 PRO B CA 1
ATOM 6170 C C . PRO A 1 449 ? 138.154 116.030 106.296 1.00 407.89 469 PRO B C 1
ATOM 6171 O O . PRO A 1 449 ? 139.259 116.252 105.798 1.00 407.89 469 PRO B O 1
ATOM 6182 N N . GLY A 1 450 ? 137.009 116.267 105.656 1.00 394.88 470 GLY B N 1
ATOM 6183 C CA . GLY A 1 450 ? 136.966 116.846 104.331 1.00 394.88 470 GLY B CA 1
ATOM 6184 C C . GLY A 1 450 ? 137.090 115.862 103.189 1.00 394.88 470 GLY B C 1
ATOM 6185 O O . GLY A 1 450 ? 137.077 116.288 102.026 1.00 394.88 470 GLY B O 1
ATOM 6189 N N . MET A 1 451 ? 137.210 114.566 103.472 1.00 385.77 471 MET B N 1
ATOM 6190 C CA . MET A 1 451 ? 137.337 113.545 102.443 1.00 385.77 471 MET B CA 1
ATOM 6191 C C . MET A 1 451 ? 136.289 112.464 102.659 1.00 385.77 471 MET B C 1
ATOM 6192 O O . MET A 1 451 ? 136.025 112.058 103.795 1.00 385.77 471 MET B O 1
ATOM 6206 N N . THR A 1 452 ? 135.692 112.008 101.562 1.00 306.66 472 THR B N 1
ATOM 6207 C CA . THR A 1 452 ? 134.737 110.910 101.582 1.00 306.66 472 THR B CA 1
ATOM 6208 C C . THR A 1 452 ? 135.440 109.624 101.169 1.00 306.66 472 THR B C 1
ATOM 6209 O O . THR A 1 452 ? 136.260 109.622 100.246 1.00 306.66 472 THR B O 1
ATOM 6220 N N . SER A 1 453 ? 135.121 108.537 101.860 1.00 255.32 473 SER B N 1
ATOM 6221 C CA . SER A 1 453 ? 135.803 107.276 101.612 1.00 255.32 473 SER B CA 1
ATOM 6222 C C . SER A 1 453 ? 135.602 106.850 100.160 1.00 255.32 473 SER B C 1
ATOM 6223 O O . SER A 1 453 ? 134.461 106.829 99.679 1.00 255.32 473 SER B O 1
ATOM 6231 N N . PRO A 1 454 ? 136.669 106.510 99.428 1.00 276.85 474 PRO B N 1
ATOM 6232 C CA . PRO A 1 454 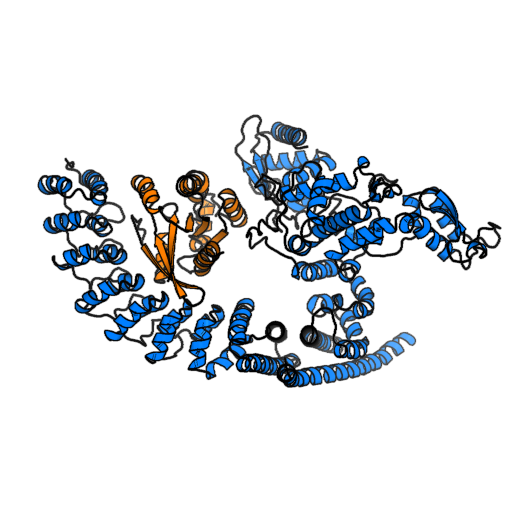? 136.466 105.973 98.073 1.00 276.85 474 PRO B CA 1
ATOM 6233 C C . PRO A 1 454 ? 135.604 104.726 98.062 1.00 276.85 474 PRO B C 1
ATOM 6234 O O . PRO A 1 454 ? 134.869 104.495 97.093 1.00 276.85 474 PRO B O 1
ATOM 6245 N N . ARG A 1 455 ? 135.672 103.910 99.117 1.00 268.31 475 ARG B N 1
ATOM 6246 C CA . ARG A 1 455 ? 134.744 102.793 99.245 1.00 268.31 475 ARG B CA 1
AT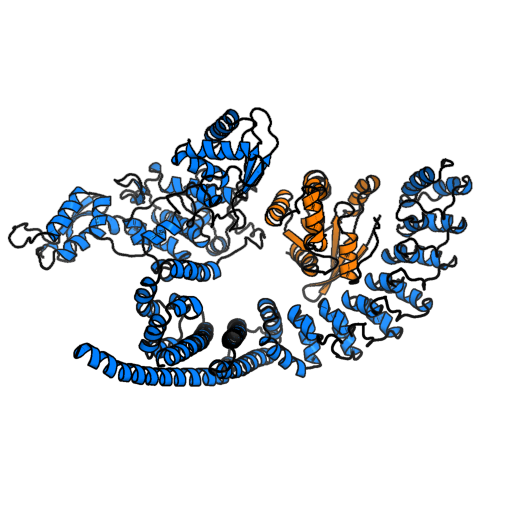OM 6247 C C . ARG A 1 455 ? 133.308 103.290 99.348 1.00 268.31 475 ARG B C 1
ATOM 6248 O O . ARG A 1 455 ? 132.390 102.680 98.790 1.00 268.31 475 ARG B O 1
ATOM 6269 N N . PHE A 1 456 ? 133.093 104.390 100.072 1.00 254.70 476 PHE B N 1
ATOM 6270 C CA . PHE A 1 456 ? 131.748 104.940 100.187 1.00 254.70 476 PHE B CA 1
ATOM 6271 C C . PHE A 1 456 ? 131.222 105.404 98.834 1.00 254.70 476 PHE B C 1
ATOM 6272 O O . PHE A 1 456 ? 130.056 105.167 98.497 1.00 254.70 476 PHE B O 1
ATOM 6289 N N . ILE A 1 457 ? 132.069 106.067 98.045 1.00 245.76 477 ILE B N 1
ATOM 6290 C CA . ILE A 1 457 ? 131.617 106.645 96.785 1.00 245.76 477 ILE B CA 1
ATOM 6291 C C . ILE A 1 457 ? 131.261 105.553 95.782 1.00 245.76 477 ILE B C 1
ATOM 6292 O O . ILE A 1 457 ? 130.323 105.703 94.990 1.00 245.76 477 ILE B O 1
ATOM 6308 N N . GLU A 1 458 ? 132.008 104.447 95.783 1.00 262.12 478 GLU B N 1
ATOM 6309 C CA . GLU A 1 458 ? 131.856 103.465 94.714 1.00 262.12 478 GLU B CA 1
ATOM 6310 C C . GLU A 1 458 ? 130.515 102.740 94.803 1.00 262.12 478 GLU B C 1
ATOM 6311 O O . GLU A 1 458 ? 129.829 102.570 93.788 1.00 262.12 478 GLU B O 1
ATOM 6323 N N . PHE A 1 459 ? 130.117 102.305 96.003 1.00 239.79 479 PHE B N 1
ATOM 6324 C CA . PHE A 1 459 ? 128.897 101.509 96.104 1.00 239.79 479 PHE B CA 1
ATOM 6325 C C . PHE A 1 459 ? 127.647 102.380 96.096 1.00 239.79 479 PHE B C 1
ATOM 6326 O O . PHE A 1 459 ? 126.607 101.954 95.583 1.00 239.79 479 PHE B O 1
ATOM 6343 N N . VAL A 1 460 ? 127.722 103.589 96.657 1.00 236.42 480 VAL B N 1
ATOM 6344 C CA . VAL A 1 460 ? 126.559 104.473 96.656 1.00 236.42 480 VAL B CA 1
ATOM 6345 C C . VAL A 1 460 ? 126.155 104.804 95.226 1.00 236.42 480 VAL B C 1
ATOM 6346 O O . VAL A 1 460 ? 124.964 104.825 94.889 1.00 236.42 480 VAL B O 1
ATOM 6359 N N . CYS A 1 461 ? 127.137 105.067 94.361 1.00 268.60 481 CYS B N 1
ATOM 6360 C CA . CYS A 1 461 ? 126.844 105.233 92.942 1.00 268.60 481 CYS B CA 1
ATOM 6361 C C . CYS A 1 461 ? 126.371 103.922 92.326 1.00 268.60 481 CYS B C 1
ATOM 6362 O O . CYS A 1 461 ? 125.489 103.919 91.459 1.00 268.60 481 CYS B O 1
ATOM 6370 N N . LYS A 1 462 ? 126.947 102.799 92.761 1.00 233.32 482 LYS B N 1
ATOM 6371 C CA . LYS A 1 462 ? 126.540 101.497 92.243 1.00 233.32 482 LYS B CA 1
ATOM 6372 C C . LYS A 1 462 ? 125.069 101.209 92.508 1.00 233.32 482 LYS B C 1
ATOM 6373 O O . LYS A 1 462 ? 124.457 100.433 91.766 1.00 233.32 482 LYS B O 1
ATOM 6392 N N . HIS A 1 463 ? 124.490 101.812 93.544 1.00 248.02 483 HIS B N 1
ATOM 6393 C CA . HIS A 1 463 ? 123.080 101.661 93.880 1.00 248.02 483 HIS B CA 1
ATOM 6394 C C . HIS A 1 463 ? 122.361 103.001 93.778 1.00 248.02 483 HIS B C 1
ATOM 6395 O O . HIS A 1 463 ? 121.534 103.353 94.622 1.00 248.02 483 HIS B O 1
ATOM 6409 N N . ASP A 1 464 ? 122.675 103.766 92.730 1.00 285.55 484 ASP B N 1
ATOM 6410 C CA . ASP A 1 464 ? 122.060 105.078 92.559 1.00 285.55 484 ASP B CA 1
ATOM 6411 C C . ASP A 1 464 ? 120.552 104.961 92.379 1.00 285.55 484 ASP B C 1
ATOM 6412 O O . ASP A 1 464 ? 119.789 105.760 92.934 1.00 285.55 484 ASP B O 1
ATOM 6421 N N . GLU A 1 465 ? 120.103 103.972 91.603 1.00 287.77 485 GLU B N 1
ATOM 6422 C CA . GLU A 1 465 ? 118.671 103.813 91.368 1.00 287.77 485 GLU B CA 1
ATOM 6423 C C . GLU A 1 465 ? 117.928 103.539 92.669 1.00 287.77 485 GLU B C 1
ATOM 6424 O O . GLU A 1 465 ? 116.807 104.023 92.866 1.00 287.77 485 GLU B O 1
ATOM 6436 N N . VAL A 1 466 ? 118.534 102.761 93.569 1.00 274.30 486 VAL B N 1
ATOM 6437 C CA . VAL A 1 466 ? 117.882 102.444 94.837 1.00 274.30 486 VAL B CA 1
ATOM 6438 C C . VAL A 1 466 ? 117.588 103.721 95.613 1.00 274.30 486 VAL B C 1
ATOM 6439 O O . VAL A 1 466 ? 116.477 103.922 96.119 1.00 274.30 486 VAL B O 1
ATOM 6452 N N . LEU A 1 467 ? 118.582 104.605 95.720 1.00 279.95 487 LEU B N 1
ATOM 6453 C CA . LEU A 1 467 ? 118.394 105.842 96.472 1.00 279.95 487 LEU B CA 1
ATOM 6454 C C . LEU A 1 467 ? 117.370 106.745 95.795 1.00 279.95 487 LEU B C 1
ATOM 6455 O O . LEU A 1 467 ? 116.470 107.283 96.450 1.00 279.95 487 LEU B O 1
ATOM 6471 N N . LYS A 1 468 ? 117.489 106.922 94.477 1.00 264.76 488 LYS B N 1
ATOM 6472 C CA . LYS A 1 468 ? 116.552 107.785 93.766 1.00 264.76 488 LYS B CA 1
ATOM 6473 C C . LYS A 1 468 ? 115.138 107.220 93.794 1.00 264.76 488 LYS B C 1
ATOM 6474 O O . LYS A 1 468 ? 114.165 107.980 93.726 1.00 264.76 488 LYS B O 1
ATOM 6493 N N . CYS A 1 469 ? 115.001 105.896 93.881 1.00 266.01 489 CYS B N 1
ATOM 6494 C CA . CYS A 1 469 ? 113.675 105.301 94.002 1.00 266.01 489 CYS B CA 1
ATOM 6495 C C . CYS A 1 469 ? 113.064 105.602 95.366 1.00 266.01 489 CYS B C 1
ATOM 6496 O O . CYS A 1 469 ? 111.884 105.957 95.465 1.00 266.01 489 CYS B O 1
ATOM 6504 N N . PHE A 1 470 ? 113.857 105.468 96.432 1.00 279.20 490 PHE B N 1
ATOM 6505 C CA . PHE A 1 470 ? 113.332 105.685 97.777 1.00 279.20 490 PHE B CA 1
ATOM 6506 C C . PHE A 1 470 ? 112.872 107.124 97.972 1.00 279.20 490 PHE B C 1
ATOM 6507 O O . PHE A 1 470 ? 111.800 107.368 98.537 1.00 279.20 490 PHE B O 1
ATOM 6524 N N . VAL A 1 471 ? 113.667 108.093 97.513 1.00 250.18 491 VAL B N 1
ATOM 6525 C CA . VAL A 1 471 ? 113.312 109.495 97.717 1.00 250.18 491 VAL B CA 1
ATOM 6526 C C . VAL A 1 471 ? 111.989 109.814 97.032 1.00 250.18 491 VAL B C 1
ATOM 6527 O O . VAL A 1 471 ? 111.158 110.557 97.570 1.00 250.18 491 VAL B O 1
ATOM 6540 N N . ASN A 1 472 ? 111.771 109.263 95.837 1.00 266.21 492 ASN B N 1
ATOM 6541 C CA . ASN A 1 472 ? 110.503 109.484 95.149 1.00 266.21 492 ASN B CA 1
ATOM 6542 C C . ASN A 1 472 ? 109.340 108.914 95.951 1.00 266.21 492 ASN B C 1
ATOM 6543 O O . ASN A 1 472 ? 108.295 109.562 96.091 1.00 266.21 492 ASN B O 1
ATOM 6554 N N . ARG A 1 473 ? 109.501 107.702 96.484 1.00 267.66 493 ARG B N 1
ATOM 6555 C CA . ARG A 1 473 ? 108.445 107.100 97.293 1.00 267.66 493 ARG B CA 1
ATOM 6556 C C . ARG A 1 473 ? 108.210 107.898 98.569 1.00 267.66 493 ARG B C 1
ATOM 6557 O O . ARG A 1 473 ? 107.064 108.174 98.941 1.00 267.66 493 ARG B O 1
ATOM 6578 N N . ASN A 1 474 ? 109.288 108.278 99.254 1.00 232.88 494 ASN B N 1
ATOM 6579 C CA . ASN A 1 474 ? 109.215 109.013 100.516 1.00 232.88 494 ASN B CA 1
ATOM 6580 C C . ASN A 1 474 ? 110.116 110.236 100.422 1.00 232.88 494 ASN B C 1
ATOM 6581 O O . ASN A 1 474 ? 111.300 110.177 100.785 1.00 232.88 494 ASN B O 1
ATOM 6592 N N . PRO A 1 475 ? 109.595 111.365 99.936 1.00 248.97 495 PRO B N 1
ATOM 6593 C CA . PRO A 1 475 ? 110.428 112.577 99.872 1.00 248.97 495 PRO B CA 1
ATOM 6594 C C . PRO A 1 475 ? 110.963 113.007 101.225 1.00 248.97 495 PRO B C 1
ATOM 6595 O O . PRO A 1 475 ? 112.016 113.654 101.290 1.00 248.97 495 PRO B O 1
ATOM 6606 N N . LYS A 1 476 ? 110.268 112.667 102.312 1.00 250.17 496 LYS B N 1
ATOM 6607 C CA . LYS A 1 476 ? 110.723 113.026 103.649 1.00 250.17 496 LYS B CA 1
ATOM 6608 C C . LYS A 1 476 ? 112.021 112.334 104.040 1.00 250.17 496 LYS B C 1
ATOM 6609 O O . LYS A 1 476 ? 112.646 112.744 105.023 1.00 250.17 496 LYS B O 1
ATOM 6628 N N . ILE A 1 477 ? 112.444 111.306 103.300 1.00 247.63 497 ILE B N 1
ATOM 6629 C CA . ILE A 1 477 ? 113.619 110.539 103.704 1.00 247.63 497 ILE B CA 1
ATOM 6630 C C . ILE A 1 477 ? 114.856 111.430 103.741 1.00 247.63 497 ILE B C 1
ATOM 6631 O O . ILE A 1 477 ? 115.716 111.284 104.618 1.00 247.63 497 ILE B O 1
ATOM 6647 N N . ILE A 1 478 ? 114.970 112.365 102.793 1.00 239.29 498 ILE B N 1
ATOM 6648 C CA . ILE A 1 478 ? 116.070 113.324 102.844 1.00 239.29 498 ILE B CA 1
ATOM 6649 C C . ILE A 1 478 ? 115.979 114.160 104.112 1.00 239.29 498 ILE B C 1
ATOM 6650 O O . ILE A 1 478 ? 116.997 114.490 104.734 1.00 239.29 498 ILE B O 1
ATOM 6666 N N . PHE A 1 479 ? 114.763 114.513 104.515 1.00 233.66 499 PHE B N 1
ATOM 6667 C CA . PHE A 1 479 ? 114.532 115.351 105.682 1.00 233.66 499 PHE B CA 1
ATOM 6668 C C . PHE A 1 479 ? 114.378 114.548 106.967 1.00 233.66 499 PHE B C 1
ATOM 6669 O O . PHE A 1 479 ? 114.111 115.139 108.019 1.00 233.66 499 PHE B O 1
ATOM 6686 N N . ASP A 1 480 ? 114.537 113.225 106.911 1.00 253.38 500 ASP B N 1
ATOM 6687 C CA . ASP A 1 480 ? 114.471 112.375 108.093 1.00 253.38 500 ASP B CA 1
ATOM 6688 C C . ASP A 1 480 ? 115.810 111.718 108.402 1.00 253.38 500 ASP B C 1
ATOM 6689 O O . ASP A 1 480 ? 116.320 111.857 109.518 1.00 253.38 500 ASP B O 1
ATOM 6698 N N . HIS A 1 481 ? 116.397 111.004 107.445 1.00 269.20 501 HIS B N 1
ATOM 6699 C CA . HIS A 1 481 ? 117.654 110.295 107.671 1.00 269.20 501 HIS B CA 1
ATOM 6700 C C . HIS A 1 481 ? 118.711 110.582 106.615 1.00 269.20 501 HIS B C 1
ATOM 6701 O O . HIS A 1 481 ? 119.895 110.667 106.950 1.00 269.20 501 HIS B O 1
ATOM 6715 N N . PHE A 1 482 ? 118.317 110.734 105.350 1.00 278.34 502 PHE B N 1
ATOM 6716 C CA . PHE A 1 482 ? 119.265 110.855 104.241 1.00 278.34 502 PHE B CA 1
ATOM 6717 C C . PHE A 1 482 ? 119.722 112.312 104.125 1.00 278.34 502 PHE B C 1
ATOM 6718 O O . PHE A 1 482 ? 119.318 113.066 103.237 1.00 278.34 502 PHE B O 1
ATOM 6735 N N . HIS A 1 483 ? 120.595 112.701 105.058 1.00 277.89 503 HIS B N 1
ATOM 6736 C CA . HIS A 1 483 ? 121.050 114.082 105.172 1.00 277.89 503 HIS B CA 1
ATOM 6737 C C . HIS A 1 483 ? 122.454 114.317 104.631 1.00 277.89 503 HIS B C 1
ATOM 6738 O O . HIS A 1 483 ? 122.775 115.455 104.269 1.00 277.89 503 HIS B O 1
ATOM 6752 N N . PHE A 1 484 ? 123.295 113.285 104.566 1.00 310.44 504 PHE B N 1
ATOM 6753 C CA . PHE A 1 484 ? 124.719 113.475 104.301 1.00 310.44 504 PHE B CA 1
ATOM 6754 C C . PHE A 1 484 ? 125.029 113.909 102.872 1.00 310.44 504 PHE B C 1
ATOM 6755 O O . PHE A 1 484 ? 126.213 113.992 102.525 1.00 310.44 504 PHE B O 1
ATOM 6772 N N . LEU A 1 485 ? 124.026 114.187 102.035 1.00 329.49 505 LEU B N 1
ATOM 6773 C CA . LEU A 1 485 ? 124.317 114.607 100.667 1.00 329.49 505 LEU B CA 1
ATOM 6774 C C . LEU A 1 485 ? 125.098 115.915 100.630 1.00 329.49 505 LEU B C 1
ATOM 6775 O O . LEU A 1 485 ? 125.910 116.126 99.721 1.00 329.49 505 LEU B O 1
ATOM 6791 N N . LEU A 1 486 ? 124.871 116.801 101.601 1.00 325.96 506 LEU B N 1
ATOM 6792 C CA . LEU A 1 486 ? 125.463 118.133 101.569 1.00 325.96 506 LEU B CA 1
ATOM 6793 C C . LEU A 1 486 ? 126.981 118.120 101.694 1.00 325.96 506 LEU B C 1
ATOM 6794 O O . LEU A 1 486 ? 127.612 119.146 101.417 1.00 325.96 506 LEU B O 1
ATOM 6810 N N . GLU A 1 487 ? 127.582 117.001 102.101 1.00 319.55 507 GLU B N 1
ATOM 6811 C CA . GLU A 1 487 ? 129.032 116.952 102.249 1.00 319.55 507 GLU B CA 1
ATOM 6812 C C . GLU A 1 487 ? 129.721 116.718 100.908 1.00 319.55 507 GLU B C 1
ATOM 6813 O O . GLU A 1 487 ? 130.680 117.418 100.565 1.00 319.55 507 GLU B O 1
ATOM 6825 N N . CYS A 1 488 ? 129.244 115.741 100.136 1.00 320.34 508 CYS B N 1
ATOM 6826 C CA . CYS A 1 488 ? 129.882 115.376 98.878 1.00 320.34 508 CYS B CA 1
ATOM 6827 C C . CYS A 1 488 ? 129.237 116.153 97.737 1.00 320.34 508 CYS B C 1
ATOM 6828 O O . CYS A 1 488 ? 128.056 115.920 97.436 1.00 320.34 508 CYS B O 1
ATOM 6836 N N . PRO A 1 489 ? 129.950 117.074 97.078 1.00 321.25 509 PRO B N 1
ATOM 6837 C CA . PRO A 1 489 ? 129.337 117.769 95.932 1.00 321.25 509 PRO B CA 1
ATOM 6838 C C . PRO A 1 489 ? 128.938 116.832 94.805 1.00 321.25 509 PRO B C 1
ATOM 6839 O O . PRO A 1 489 ? 127.924 117.071 94.137 1.00 321.25 509 PRO B O 1
ATOM 6850 N N . GLU A 1 490 ? 129.712 115.769 94.570 1.00 313.45 510 GLU B N 1
ATOM 6851 C CA . GLU A 1 490 ? 129.395 114.857 93.476 1.00 313.45 510 GLU B CA 1
ATOM 6852 C C . GLU A 1 490 ? 128.048 114.180 93.694 1.00 313.45 510 GLU B C 1
ATOM 6853 O O . GLU A 1 490 ? 127.235 114.087 92.768 1.00 313.45 510 GLU B O 1
ATOM 6865 N N . LEU A 1 491 ? 127.792 113.701 94.914 1.00 310.97 511 LEU B N 1
ATOM 6866 C CA . LEU A 1 491 ? 126.499 113.093 95.205 1.00 310.97 511 LEU B CA 1
ATOM 6867 C C . LEU A 1 491 ? 125.387 114.133 95.221 1.00 310.97 511 LEU B C 1
ATOM 6868 O O . LEU A 1 491 ? 124.220 113.796 94.988 1.00 310.97 511 LEU B O 1
ATOM 6884 N N . MET A 1 492 ? 125.725 115.395 95.495 1.00 303.67 512 MET B N 1
ATOM 6885 C CA . MET A 1 492 ? 124.717 116.449 95.491 1.00 303.67 512 MET B CA 1
ATOM 6886 C C . MET A 1 492 ? 124.099 116.613 94.108 1.00 303.67 512 MET B C 1
ATOM 6887 O O . MET A 1 492 ? 122.880 116.780 93.979 1.00 303.67 512 MET B O 1
ATOM 6901 N N . SER A 1 493 ? 124.924 116.561 93.059 1.00 295.32 513 SER B N 1
ATOM 6902 C CA . SER A 1 493 ? 124.421 116.781 91.707 1.00 295.32 513 SER B CA 1
ATOM 6903 C C . SER A 1 493 ? 123.348 115.764 91.341 1.00 295.32 513 SER B C 1
ATOM 6904 O O . SER A 1 493 ? 122.373 116.097 90.656 1.00 295.32 513 SER B O 1
ATOM 6912 N N . ARG A 1 494 ? 123.513 114.514 91.777 1.00 286.13 514 ARG B N 1
ATOM 6913 C CA . ARG A 1 494 ? 122.529 113.488 91.450 1.00 286.13 514 ARG B CA 1
ATOM 6914 C C . ARG A 1 494 ? 121.181 113.784 92.097 1.00 286.13 514 ARG B C 1
ATOM 6915 O O . ARG A 1 494 ? 120.131 113.568 91.481 1.00 286.13 514 ARG B O 1
ATOM 6936 N N . PHE A 1 495 ? 121.187 114.278 93.337 1.00 284.46 515 PHE B N 1
ATOM 6937 C CA . PHE A 1 495 ? 119.961 114.502 94.089 1.00 284.46 515 PHE B CA 1
ATOM 6938 C C . PHE A 1 495 ? 119.581 115.970 94.233 1.00 284.46 515 PHE B C 1
ATOM 6939 O O . PHE A 1 495 ? 118.505 116.257 94.770 1.00 284.46 515 PHE B O 1
ATOM 6956 N N . MET A 1 496 ? 120.420 116.903 93.778 1.00 260.80 516 MET B N 1
ATOM 6957 C CA . MET A 1 496 ? 120.086 118.318 93.922 1.00 260.80 516 MET B CA 1
ATOM 6958 C C . MET A 1 496 ? 118.795 118.652 93.186 1.00 260.80 516 MET B C 1
ATOM 6959 O O . MET A 1 496 ? 117.925 119.350 93.719 1.00 260.80 516 MET B O 1
ATOM 6973 N N . HIS A 1 497 ? 118.652 118.160 91.953 1.00 250.27 517 HIS B N 1
ATOM 6974 C CA . HIS A 1 497 ? 117.423 118.405 91.206 1.00 250.27 517 HIS B CA 1
ATOM 6975 C C . HIS A 1 497 ? 116.228 117.749 91.888 1.00 250.27 517 HIS B C 1
ATOM 6976 O O . HIS A 1 497 ? 115.128 118.313 91.906 1.00 250.27 517 HIS B O 1
ATOM 6990 N N . ILE A 1 498 ? 116.424 116.556 92.453 1.00 251.23 518 ILE B N 1
ATOM 6991 C CA . ILE A 1 498 ? 115.346 115.906 93.193 1.00 251.23 518 ILE B CA 1
ATOM 6992 C C . ILE A 1 498 ? 114.992 116.716 94.434 1.00 251.23 518 ILE B C 1
ATOM 6993 O O . ILE A 1 498 ? 113.812 116.932 94.736 1.00 251.23 518 ILE B O 1
ATOM 7009 N N . ILE A 1 499 ? 116.005 117.177 95.172 1.00 269.17 519 ILE B N 1
ATOM 7010 C CA . ILE A 1 499 ? 115.753 117.921 96.404 1.00 269.17 519 ILE B CA 1
ATOM 7011 C C . ILE A 1 499 ? 115.026 119.225 96.098 1.00 269.17 519 ILE B C 1
ATOM 7012 O O . ILE A 1 499 ? 114.062 119.595 96.778 1.00 269.17 519 ILE B O 1
ATOM 7028 N N . LYS A 1 500 ? 115.481 119.945 95.069 1.00 272.52 520 LYS B N 1
ATOM 7029 C CA . LYS A 1 500 ? 114.875 121.232 94.749 1.00 272.52 520 LYS B CA 1
ATOM 7030 C C . LYS A 1 500 ? 113.406 121.083 94.376 1.00 272.52 520 LYS B C 1
ATOM 7031 O O . LYS A 1 500 ? 112.614 122.008 94.595 1.00 272.52 520 LYS B O 1
ATOM 7050 N N . ALA A 1 501 ? 113.021 119.935 93.814 1.00 278.88 521 ALA B N 1
ATOM 7051 C CA . ALA A 1 501 ? 111.619 119.701 93.495 1.00 278.88 521 ALA B CA 1
ATOM 7052 C C . ALA A 1 501 ? 110.750 119.640 94.743 1.00 278.88 521 ALA B C 1
ATOM 7053 O O . ALA A 1 501 ? 109.538 119.867 94.655 1.00 278.88 521 ALA B O 1
ATOM 7060 N N . GLN A 1 502 ? 111.338 119.341 95.899 1.00 271.48 522 GLN B N 1
ATOM 7061 C CA . GLN A 1 502 ? 110.580 119.263 97.133 1.00 271.48 522 GLN B CA 1
ATOM 7062 C C . GLN A 1 502 ? 110.189 120.661 97.608 1.00 271.48 522 GLN B C 1
ATOM 7063 O O . GLN A 1 502 ? 110.763 121.661 97.168 1.00 271.48 522 GLN B O 1
ATOM 7077 N N . PRO A 1 503 ? 109.207 120.758 98.506 1.00 274.59 523 PRO B N 1
ATOM 7078 C CA . PRO A 1 503 ? 108.765 122.079 98.969 1.00 274.59 523 PRO B CA 1
ATOM 7079 C C . PRO A 1 503 ? 109.901 122.859 99.614 1.00 274.59 523 PRO B C 1
ATOM 7080 O O . PRO A 1 503 ? 110.790 122.296 100.257 1.00 274.59 523 PRO B O 1
ATOM 7091 N N . PHE A 1 504 ? 109.860 124.181 99.429 1.00 291.23 524 PHE B N 1
ATOM 7092 C CA . PHE A 1 504 ? 110.911 125.038 99.968 1.00 291.23 524 PHE B CA 1
ATOM 7093 C C . PHE A 1 504 ? 110.977 124.943 101.487 1.00 291.23 524 PHE B C 1
ATOM 7094 O O . PHE A 1 504 ? 112.067 124.982 102.071 1.00 291.23 524 PHE B O 1
ATOM 7111 N N . LYS A 1 505 ? 109.822 124.824 102.146 1.00 260.96 525 LYS B N 1
ATOM 7112 C CA . LYS A 1 505 ? 109.807 124.759 103.605 1.00 260.96 525 LYS B CA 1
ATOM 7113 C C . LYS A 1 505 ? 110.677 123.616 104.110 1.00 260.96 525 LYS B C 1
ATOM 7114 O O . LYS A 1 505 ? 111.510 123.803 105.004 1.00 260.96 525 LYS B O 1
ATOM 7133 N N . ASP A 1 506 ? 110.499 122.419 103.545 1.00 269.83 526 ASP B N 1
ATOM 7134 C CA . ASP A 1 506 ? 111.298 121.277 103.974 1.00 269.83 526 ASP B CA 1
ATOM 7135 C C . ASP A 1 506 ? 112.778 121.492 103.686 1.00 269.83 526 ASP B C 1
ATOM 7136 O O . ASP A 1 506 ? 113.633 120.911 104.364 1.00 269.83 526 ASP B O 1
ATOM 7145 N N . ARG A 1 507 ? 113.100 122.307 102.680 1.00 260.50 527 ARG B N 1
ATOM 7146 C CA . ARG A 1 507 ? 114.497 122.619 102.402 1.00 260.50 527 ARG B CA 1
ATOM 7147 C C . ARG A 1 507 ? 115.060 123.623 103.402 1.00 260.50 527 ARG B C 1
ATOM 7148 O O . ARG A 1 507 ? 116.251 123.568 103.728 1.00 260.50 527 ARG B O 1
ATOM 7169 N N . CYS A 1 508 ? 114.226 124.542 103.895 1.00 266.23 528 CYS B N 1
ATOM 7170 C CA . CYS A 1 508 ? 114.724 125.612 104.756 1.00 266.23 528 CYS B CA 1
ATOM 7171 C C . CYS A 1 508 ? 115.257 125.066 106.077 1.00 266.23 528 CYS B C 1
ATOM 7172 O O . CYS A 1 508 ? 116.388 125.369 106.474 1.00 266.23 528 CYS B O 1
ATOM 7180 N N . GLU A 1 509 ? 114.456 124.257 106.777 1.00 266.00 529 GLU B N 1
ATOM 7181 C CA . GLU A 1 509 ? 114.867 123.791 108.100 1.00 266.00 529 GLU B CA 1
ATOM 7182 C C . GLU A 1 509 ? 116.042 122.827 108.004 1.00 266.00 529 GLU B C 1
ATOM 7183 O O . GLU A 1 509 ? 116.938 122.845 108.857 1.00 266.00 529 GLU B O 1
ATOM 7195 N N . TRP A 1 510 ? 116.057 121.975 106.977 1.00 280.84 530 TRP B N 1
ATOM 7196 C CA . TRP A 1 510 ? 117.187 121.073 106.787 1.00 280.84 530 TRP B CA 1
ATOM 7197 C C . TRP A 1 510 ? 118.485 121.855 106.623 1.00 280.84 530 TRP B C 1
ATOM 7198 O O . TRP A 1 510 ? 119.536 121.443 107.127 1.00 280.84 530 TRP B O 1
ATOM 7219 N N . PHE A 1 511 ? 118.429 122.986 105.917 1.00 294.18 531 PHE B N 1
ATOM 7220 C CA . PHE A 1 511 ? 119.593 123.859 105.823 1.00 294.18 531 PHE B CA 1
ATOM 7221 C C . PHE A 1 511 ? 119.987 124.398 107.195 1.00 294.18 531 PHE B C 1
ATOM 7222 O O . PHE A 1 511 ? 121.176 124.462 107.528 1.00 294.18 531 PHE B O 1
ATOM 7239 N N . TYR A 1 512 ? 119.000 124.781 108.009 1.00 292.43 532 TYR B N 1
ATOM 7240 C CA . TYR A 1 512 ? 119.296 125.450 109.273 1.00 292.43 532 TYR B CA 1
ATOM 7241 C C . TYR A 1 512 ? 120.047 124.526 110.225 1.00 292.43 532 TYR B C 1
ATOM 7242 O O . TYR A 1 512 ? 121.054 124.921 110.824 1.00 292.43 532 TYR B O 1
ATOM 7260 N N . GLU A 1 513 ? 119.568 123.290 110.383 1.00 313.89 533 GLU B N 1
ATOM 7261 C CA . GLU A 1 513 ? 120.153 122.400 111.382 1.00 313.89 533 GLU B CA 1
ATOM 7262 C C . GLU A 1 513 ? 121.601 122.066 111.045 1.00 313.89 533 GLU B C 1
ATOM 7263 O O . GLU A 1 513 ? 122.445 121.959 111.944 1.00 313.89 533 GLU B O 1
ATOM 7275 N N . HIS A 1 514 ? 121.913 121.900 109.759 1.00 310.00 534 HIS B N 1
ATOM 7276 C CA . HIS A 1 514 ? 123.282 121.578 109.372 1.00 310.00 534 HIS B CA 1
ATOM 7277 C C . HIS A 1 514 ? 124.210 122.761 109.625 1.00 310.00 534 HIS B C 1
ATOM 7278 O O . HIS A 1 514 ? 125.266 122.613 110.251 1.00 310.00 534 HIS B O 1
ATOM 7292 N N . LEU A 1 515 ? 123.825 123.950 109.155 1.00 324.19 535 LEU B N 1
ATOM 7293 C CA . LEU A 1 515 ? 124.700 125.111 109.286 1.00 324.19 535 LEU B CA 1
ATOM 7294 C C . LEU A 1 515 ? 124.899 125.496 110.747 1.00 324.19 535 LEU B C 1
ATOM 7295 O O . LEU A 1 515 ? 126.024 125.785 111.171 1.00 324.19 535 LEU B O 1
ATOM 7311 N N . HIS A 1 516 ? 123.821 125.507 111.533 1.00 357.86 536 HIS B N 1
ATOM 7312 C CA . HIS A 1 516 ? 123.914 125.900 112.934 1.00 357.86 536 HIS B CA 1
ATOM 7313 C C . HIS A 1 516 ? 124.712 124.912 113.774 1.00 357.86 536 HIS B C 1
ATOM 7314 O O . HIS A 1 516 ? 125.086 125.249 114.902 1.00 357.86 536 HIS B O 1
ATOM 7328 N N . SER A 1 517 ? 124.979 123.710 113.259 1.00 330.62 537 SER B N 1
ATOM 7329 C CA . SER A 1 517 ? 125.780 122.749 114.011 1.00 330.62 537 SER B CA 1
ATOM 7330 C C . SER A 1 517 ? 127.194 123.270 114.239 1.00 330.62 537 SER B C 1
ATOM 7331 O O . SER A 1 517 ? 127.774 123.065 115.311 1.00 330.62 537 SER B O 1
ATOM 7339 N N . GLY A 1 518 ? 127.762 123.944 113.245 1.00 376.64 538 GLY B N 1
ATOM 7340 C CA . GLY A 1 518 ? 129.104 124.480 113.321 1.00 376.64 538 GLY B CA 1
ATOM 7341 C C . GLY A 1 518 ? 129.204 125.875 113.898 1.00 376.64 538 GLY B C 1
ATOM 7342 O O . GLY A 1 518 ? 130.288 126.466 113.869 1.00 376.64 538 GLY B O 1
ATOM 7346 N N . GLN A 1 519 ? 128.111 126.421 114.419 1.00 415.35 539 GLN B N 1
ATOM 7347 C CA . GLN A 1 519 ? 128.146 127.766 114.970 1.00 415.35 539 GLN B CA 1
ATOM 7348 C C . GLN A 1 519 ? 129.061 127.816 116.193 1.00 415.35 539 GLN B C 1
ATOM 7349 O O . GLN A 1 519 ? 129.115 126.855 116.968 1.00 415.35 539 GLN B O 1
ATOM 7363 N N . PRO A 1 520 ? 129.799 128.927 116.400 1.00 507.09 540 PRO B N 1
ATOM 7364 C CA . PRO A 1 520 ? 130.465 129.179 117.682 1.00 507.09 540 PRO B CA 1
ATOM 7365 C C . PRO A 1 520 ? 129.503 129.753 118.722 1.00 507.09 540 PRO B C 1
ATOM 7366 O O . PRO A 1 520 ? 129.734 130.821 119.291 1.00 507.09 540 PRO B O 1
ATOM 7377 N N . ASP A 1 521 ? 128.413 129.030 118.969 1.00 616.01 541 ASP B N 1
ATOM 7378 C CA . ASP A 1 521 ? 127.303 129.572 119.741 1.00 616.01 541 ASP B CA 1
ATOM 7379 C C . ASP A 1 521 ? 127.722 129.897 121.168 1.00 616.01 541 ASP B C 1
ATOM 7380 O O . ASP A 1 521 ? 128.467 129.148 121.806 1.00 616.01 541 ASP B O 1
ATOM 7389 N N . SER A 1 522 ? 127.231 131.036 121.666 1.00 653.92 542 SER B N 1
ATOM 7390 C CA . SER A 1 522 ? 127.432 131.422 123.056 1.00 653.92 542 SER B CA 1
ATOM 7391 C C . SER A 1 522 ? 126.178 132.042 123.664 1.00 653.92 542 SER B C 1
ATOM 7392 O O . SER A 1 522 ? 126.241 132.542 124.795 1.00 653.92 542 SER B O 1
ATOM 7400 N N . ASP A 1 523 ? 125.049 132.030 122.953 1.00 637.42 543 ASP B N 1
ATOM 7401 C CA . ASP A 1 523 ? 123.848 132.706 123.435 1.00 637.42 543 ASP B CA 1
ATOM 7402 C C . ASP A 1 523 ? 123.403 132.148 124.782 1.00 637.42 543 ASP B C 1
ATOM 7403 O O . ASP A 1 523 ? 123.411 132.853 125.797 1.00 637.42 543 ASP B O 1
ATOM 7412 N N . MET A 1 524 ? 123.006 130.873 124.809 1.00 640.72 544 MET B N 1
ATOM 7413 C CA . MET A 1 524 ? 122.542 130.278 126.058 1.00 640.72 544 MET B CA 1
ATOM 7414 C C . MET A 1 524 ? 123.660 130.208 127.090 1.00 640.72 544 MET B C 1
ATOM 7415 O O . MET A 1 524 ? 123.398 130.313 128.293 1.00 640.72 544 MET B O 1
ATOM 7429 N N . VAL A 1 525 ? 124.904 130.031 126.643 1.00 557.87 545 VAL B N 1
ATOM 7430 C CA . VAL A 1 525 ? 126.027 129.998 127.573 1.00 557.87 545 VAL B CA 1
ATOM 7431 C C . VAL A 1 525 ? 126.256 131.378 128.178 1.00 557.87 545 VAL B C 1
ATOM 7432 O O . VAL A 1 525 ? 126.573 131.504 129.367 1.00 557.87 545 VAL B O 1
ATOM 7445 N N . HIS A 1 526 ? 126.091 132.427 127.374 1.00 465.11 546 HIS B N 1
ATOM 7446 C CA . HIS A 1 526 ? 126.310 133.814 127.791 1.00 465.11 546 HIS B CA 1
ATOM 7447 C C . HIS A 1 526 ? 127.558 133.943 128.662 1.00 465.11 546 HIS B C 1
ATOM 7448 O O . HIS A 1 526 ? 127.546 134.540 129.741 1.00 465.11 546 HIS B O 1
ATOM 7462 N N . ARG A 1 527 ? 128.655 133.368 128.170 1.00 439.77 547 ARG B N 1
ATOM 7463 C CA . ARG A 1 527 ? 129.973 133.533 128.768 1.00 439.77 547 ARG B CA 1
ATOM 7464 C C . ARG A 1 527 ? 130.786 134.483 127.902 1.00 439.77 547 ARG B C 1
ATOM 7465 O O . ARG A 1 527 ? 130.989 134.192 126.714 1.00 439.77 547 ARG B O 1
ATOM 7486 N N . PRO A 1 528 ? 131.263 135.614 128.424 1.00 433.89 548 PRO B N 1
ATOM 7487 C CA . PRO A 1 528 ? 131.963 136.574 127.563 1.00 433.89 548 PRO B CA 1
ATOM 7488 C C . PRO A 1 528 ? 133.195 135.959 126.916 1.00 433.89 548 PRO B C 1
ATOM 7489 O O . PRO A 1 528 ? 133.919 135.172 127.530 1.00 433.89 548 PRO B O 1
ATOM 7500 N N . VAL A 1 529 ? 133.427 136.331 125.655 1.00 412.98 549 VAL B N 1
ATOM 7501 C CA . VAL A 1 529 ? 134.592 135.832 124.935 1.00 412.98 549 VAL B CA 1
ATOM 7502 C C . VAL A 1 529 ? 135.855 136.511 125.459 1.00 412.98 549 VAL B C 1
ATOM 7503 O O . VAL A 1 529 ? 135.820 137.596 126.051 1.00 412.98 549 VAL B O 1
ATOM 7516 N N . ASN A 1 530 ? 136.991 135.848 125.245 1.00 428.94 550 ASN B N 1
ATOM 7517 C CA . ASN A 1 530 ? 138.269 136.408 125.664 1.00 428.94 550 ASN B CA 1
ATOM 7518 C C . ASN A 1 530 ? 138.480 137.773 125.023 1.00 428.94 550 ASN B C 1
ATOM 7519 O O . ASN A 1 530 ? 138.273 137.947 123.818 1.00 428.94 550 ASN B O 1
ATOM 7530 N N . GLU A 1 531 ? 138.902 138.746 125.836 1.00 436.26 551 GLU B N 1
ATOM 7531 C CA . GLU A 1 531 ? 139.073 140.105 125.333 1.00 436.26 551 GLU B CA 1
ATOM 7532 C C . GLU A 1 531 ? 140.072 140.159 124.185 1.00 436.26 551 GLU B C 1
ATOM 7533 O O . GLU A 1 531 ? 139.938 140.997 123.287 1.00 436.26 551 GLU B O 1
ATOM 7545 N N . ASN A 1 532 ? 141.077 139.281 124.196 1.00 456.28 552 ASN B N 1
ATOM 7546 C CA . ASN A 1 532 ? 142.043 139.259 123.102 1.00 456.28 552 ASN B CA 1
ATOM 7547 C C . ASN A 1 532 ? 141.369 138.967 121.768 1.00 456.28 552 ASN B C 1
ATOM 7548 O O . ASN A 1 532 ? 141.848 139.414 120.720 1.00 456.28 552 ASN B O 1
ATOM 7559 N N . ASP A 1 533 ? 140.261 138.225 121.785 1.00 449.40 553 ASP B N 1
ATOM 7560 C CA . ASP A 1 533 ? 139.543 137.894 120.561 1.00 449.40 553 ASP B CA 1
ATOM 7561 C C . ASP A 1 533 ? 138.493 138.933 120.194 1.00 449.40 553 ASP B C 1
ATOM 7562 O O . ASP A 1 533 ? 138.208 139.121 119.006 1.00 449.40 553 ASP B O 1
ATOM 7571 N N . ILE A 1 534 ? 137.911 139.612 121.183 1.00 411.83 554 ILE B N 1
ATOM 7572 C CA . ILE A 1 534 ? 136.873 140.598 120.907 1.00 411.83 554 ILE B CA 1
ATOM 7573 C C . ILE A 1 534 ? 137.509 141.864 120.351 1.00 411.83 554 ILE B C 1
ATOM 7574 O O . ILE A 1 534 ? 138.446 142.420 120.939 1.00 411.83 554 ILE B O 1
ATOM 7590 N N . LEU A 1 535 ? 137.000 142.326 119.213 1.00 426.39 555 LEU B N 1
ATOM 7591 C CA . LEU A 1 535 ? 137.483 143.564 118.621 1.00 426.39 555 LEU B CA 1
ATOM 7592 C C . LEU A 1 535 ? 137.100 144.756 119.491 1.00 426.39 555 LEU B C 1
ATOM 7593 O O . LEU A 1 535 ? 136.040 144.781 120.122 1.00 426.39 555 LEU B O 1
ATOM 7609 N N . LEU A 1 536 ? 137.989 145.751 119.527 1.00 443.93 556 LEU B N 1
ATOM 7610 C CA . LEU A 1 536 ? 137.768 146.988 120.284 1.00 443.93 556 LEU B CA 1
ATOM 7611 C C . LEU A 1 536 ? 138.194 148.148 119.387 1.00 443.93 556 LEU B C 1
ATOM 7612 O O . LEU A 1 536 ? 139.368 148.526 119.358 1.00 443.93 556 LEU B O 1
ATOM 7628 N N . VAL A 1 537 ? 137.230 148.709 118.656 1.00 450.69 557 VAL B N 1
ATOM 7629 C CA . VAL A 1 537 ? 137.478 149.811 117.739 1.00 450.69 557 VAL B CA 1
ATOM 7630 C C . VAL A 1 537 ? 136.445 150.902 117.987 1.00 450.69 557 VAL B C 1
ATOM 7631 O O . VAL A 1 537 ? 135.352 150.654 118.500 1.00 450.69 557 VAL B O 1
ATOM 7644 N N . HIS A 1 538 ? 136.811 152.124 117.611 1.00 425.43 558 HIS B N 1
ATOM 7645 C CA . HIS A 1 538 ? 135.911 153.261 117.741 1.00 425.43 558 HIS B CA 1
ATOM 7646 C C . HIS A 1 538 ? 134.922 153.285 116.583 1.00 425.43 558 HIS B C 1
ATOM 7647 O O . HIS A 1 538 ? 135.277 152.997 115.436 1.00 425.43 558 HIS B O 1
ATOM 7661 N N . ARG A 1 539 ? 133.670 153.633 116.891 1.00 436.39 559 ARG B N 1
ATOM 7662 C CA . ARG A 1 539 ? 132.619 153.571 115.880 1.00 436.39 559 ARG B CA 1
ATOM 7663 C C . ARG A 1 539 ? 132.865 154.555 114.743 1.00 436.39 559 ARG B C 1
ATOM 7664 O O . ARG A 1 539 ? 132.470 154.289 113.602 1.00 436.39 559 ARG B O 1
ATOM 7685 N N . ASP A 1 540 ? 133.503 155.689 115.025 1.00 462.56 560 ASP B N 1
ATOM 7686 C CA . ASP A 1 540 ? 133.791 156.655 113.972 1.00 462.56 560 ASP B CA 1
ATOM 7687 C C . ASP A 1 540 ? 134.604 155.990 112.869 1.00 462.56 560 ASP B C 1
ATOM 7688 O O . ASP A 1 540 ? 135.564 155.263 113.140 1.00 462.56 560 ASP B O 1
ATOM 7697 N N . SER A 1 541 ? 134.212 156.236 111.620 1.00 436.65 561 SER B N 1
ATOM 7698 C CA . SER A 1 541 ? 134.789 155.542 110.471 1.00 436.65 561 SER B CA 1
ATOM 7699 C C . SER A 1 541 ? 134.561 154.035 110.602 1.00 436.65 561 SER B C 1
ATOM 7700 O O . SER A 1 541 ? 135.496 153.233 110.663 1.00 436.65 561 SER B O 1
ATOM 7708 N N . ILE A 1 542 ? 133.280 153.664 110.647 1.00 392.12 562 ILE B N 1
ATOM 7709 C CA . ILE A 1 542 ? 132.910 152.272 110.898 1.00 392.12 562 ILE B CA 1
ATOM 7710 C C . ILE A 1 542 ? 133.490 151.365 109.820 1.00 392.12 562 ILE B C 1
ATOM 7711 O O . ILE A 1 542 ? 134.039 150.296 110.112 1.00 392.12 562 ILE B O 1
ATOM 7727 N N . PHE A 1 543 ? 133.376 151.775 108.555 1.00 388.27 563 PHE B N 1
ATOM 7728 C CA . PHE A 1 543 ? 133.903 150.958 107.467 1.00 388.27 563 PHE B CA 1
ATOM 7729 C C . PHE A 1 543 ? 135.416 150.808 107.581 1.00 388.27 563 PHE B C 1
ATOM 7730 O O . PHE A 1 543 ? 135.958 149.710 107.417 1.00 388.27 563 PHE B O 1
ATOM 7747 N N . ARG A 1 544 ? 136.115 151.909 107.864 1.00 383.72 564 ARG B N 1
ATOM 7748 C CA . ARG A 1 544 ? 137.569 151.857 107.964 1.00 383.72 564 ARG B CA 1
ATOM 7749 C C . ARG A 1 544 ? 138.007 151.136 109.234 1.00 383.72 564 ARG B C 1
ATOM 7750 O O . ARG A 1 544 ? 138.899 150.281 109.198 1.00 383.72 564 ARG B O 1
ATOM 7771 N N . SER A 1 545 ? 137.389 151.471 110.369 1.00 397.95 565 SER B N 1
ATOM 7772 C CA . SER A 1 545 ? 137.816 150.898 111.642 1.00 397.95 565 SER B CA 1
ATOM 7773 C C . SER A 1 545 ? 137.603 149.390 111.674 1.00 397.95 565 SER B C 1
ATOM 7774 O O . SER A 1 545 ? 138.479 148.641 112.122 1.00 397.95 565 SER B O 1
ATOM 7782 N N . SER A 1 546 ? 136.443 148.924 111.206 1.00 361.72 566 SER B N 1
ATOM 7783 C CA . SER A 1 546 ? 136.144 147.497 111.266 1.00 361.72 566 SER B CA 1
ATOM 7784 C C . SER A 1 546 ? 137.129 146.690 110.430 1.00 361.72 566 SER B C 1
ATOM 7785 O O . SER A 1 546 ? 137.603 145.633 110.863 1.00 361.72 566 SER B O 1
ATOM 7793 N N . CYS A 1 547 ? 137.445 147.167 109.226 1.00 353.49 567 CYS B N 1
ATOM 7794 C CA . CYS A 1 547 ? 138.343 146.422 108.350 1.00 353.49 567 CYS B CA 1
ATOM 7795 C C . CYS A 1 547 ? 139.765 146.392 108.899 1.00 353.49 567 CYS B C 1
ATOM 7796 O O . CYS A 1 547 ? 140.459 145.376 108.780 1.00 353.49 567 CYS B O 1
ATOM 7804 N N . GLU A 1 548 ? 140.217 147.496 109.499 1.00 379.17 568 GLU B N 1
ATOM 7805 C CA . GLU A 1 548 ? 141.599 147.573 109.964 1.00 379.17 568 GLU B CA 1
ATOM 7806 C C . GLU A 1 548 ? 141.909 146.465 110.963 1.00 379.17 568 GLU B C 1
ATOM 7807 O O . GLU A 1 548 ? 142.928 145.774 110.846 1.00 379.17 568 GLU B O 1
ATOM 7819 N N . VAL A 1 549 ? 141.039 146.279 111.957 1.00 344.32 569 VAL B N 1
ATOM 7820 C CA . VAL A 1 549 ? 141.287 145.258 112.969 1.00 344.32 569 VAL B CA 1
ATOM 7821 C C . VAL A 1 549 ? 141.180 143.864 112.361 1.00 344.32 569 VAL B C 1
ATOM 7822 O O . VAL A 1 549 ? 141.949 142.961 112.711 1.00 344.32 569 VAL B O 1
ATOM 7835 N N . VAL A 1 550 ? 140.229 143.664 111.447 1.00 341.16 570 VAL B N 1
ATOM 7836 C CA . VAL A 1 550 ? 140.030 142.338 110.865 1.00 341.16 570 VAL B CA 1
ATOM 7837 C C . VAL A 1 550 ? 141.279 141.894 110.114 1.00 341.16 570 VAL B C 1
ATOM 7838 O O . VAL A 1 550 ? 141.753 140.763 110.275 1.00 341.16 570 VAL B O 1
ATOM 7851 N N . SER A 1 551 ? 141.830 142.777 109.278 1.00 347.67 571 SER B N 1
ATOM 7852 C CA . SER A 1 551 ? 143.018 142.418 108.511 1.00 347.67 571 SER B CA 1
ATOM 7853 C C . SER A 1 551 ? 144.249 142.322 109.405 1.00 347.67 571 SER B C 1
ATOM 7854 O O . SER A 1 551 ? 145.055 141.395 109.262 1.00 347.67 571 SER B O 1
ATOM 7862 N N . LYS A 1 552 ? 144.411 143.268 110.332 1.00 352.63 572 LYS B N 1
ATOM 7863 C CA . LYS A 1 552 ? 145.605 143.284 111.171 1.00 352.63 572 LYS B CA 1
ATOM 7864 C C . LYS A 1 552 ? 145.578 142.163 112.203 1.00 352.63 572 LYS B C 1
ATOM 7865 O O . LYS A 1 552 ? 146.595 141.496 112.428 1.00 352.63 572 LYS B O 1
ATOM 7884 N N . ALA A 1 553 ? 144.430 141.938 112.837 1.00 340.93 573 ALA B N 1
ATOM 7885 C CA . ALA A 1 553 ? 144.335 140.916 113.867 1.00 340.93 573 ALA B CA 1
ATOM 7886 C C . ALA A 1 553 ? 144.445 139.522 113.256 1.00 340.93 573 ALA B C 1
ATOM 7887 O O . ALA A 1 553 ? 144.192 139.309 112.066 1.00 340.93 573 ALA B O 1
ATOM 7894 N N . ASN A 1 554 ? 144.834 138.564 114.094 1.00 402.27 574 ASN B N 1
ATOM 7895 C CA . ASN A 1 554 ? 144.992 137.189 113.638 1.00 402.27 574 ASN B CA 1
ATOM 7896 C C . ASN A 1 554 ? 143.671 136.653 113.102 1.00 402.27 574 ASN B C 1
ATOM 7897 O O . ASN A 1 554 ? 142.616 136.835 113.715 1.00 402.27 574 ASN B O 1
ATOM 7908 N N . CYS A 1 555 ? 143.736 135.986 111.947 1.00 419.29 575 CYS B N 1
ATOM 7909 C CA . CYS A 1 555 ? 142.522 135.467 111.324 1.00 419.29 575 CYS B CA 1
ATOM 7910 C C . CYS A 1 555 ? 141.855 134.414 112.200 1.00 419.29 575 CYS B C 1
ATOM 7911 O O . CYS A 1 555 ? 140.626 134.401 112.341 1.00 419.29 575 CYS B O 1
ATOM 7919 N N . ALA A 1 556 ? 142.648 133.523 112.799 1.00 430.55 576 ALA B N 1
ATOM 7920 C CA . ALA A 1 556 ? 142.074 132.446 113.600 1.00 430.55 576 ALA B CA 1
ATOM 7921 C C . ALA A 1 556 ? 141.286 132.993 114.784 1.00 430.55 576 ALA B C 1
ATOM 7922 O O . ALA A 1 556 ? 140.185 132.513 115.081 1.00 430.55 576 ALA B O 1
ATOM 7929 N N . LYS A 1 557 ? 141.832 133.996 115.474 1.00 428.03 577 LYS B N 1
ATOM 7930 C CA . LYS A 1 557 ? 141.148 134.546 116.640 1.00 428.03 577 LYS B CA 1
ATOM 7931 C C . LYS A 1 557 ? 139.809 135.165 116.258 1.00 428.03 577 LYS B C 1
ATOM 7932 O O . LYS A 1 557 ? 138.805 134.970 116.952 1.00 428.03 577 LYS B O 1
ATOM 7951 N N . LEU A 1 558 ? 139.776 135.915 115.155 1.00 416.42 578 LEU B N 1
ATOM 7952 C CA . LEU A 1 558 ? 138.551 136.601 114.757 1.00 416.42 578 LEU B CA 1
ATOM 7953 C C . LEU A 1 558 ? 137.435 135.608 114.456 1.00 416.42 578 LEU B C 1
ATOM 7954 O O . LEU A 1 558 ? 136.289 135.793 114.883 1.00 416.42 578 LEU B O 1
ATOM 7970 N N . LYS A 1 559 ? 137.753 134.543 113.719 1.00 400.18 579 LYS B N 1
ATOM 7971 C CA . LYS A 1 559 ? 136.745 133.573 113.312 1.00 400.18 579 LYS B CA 1
ATOM 7972 C C . LYS A 1 559 ? 136.212 132.749 114.477 1.00 400.18 579 LYS B C 1
ATOM 7973 O O . LYS A 1 559 ? 135.200 132.059 114.310 1.00 400.18 579 LYS B O 1
ATOM 7992 N N . GLN A 1 560 ? 136.859 132.801 115.639 1.00 441.87 580 GLN B N 1
ATOM 7993 C CA . GLN A 1 560 ? 136.439 132.035 116.804 1.00 441.87 580 GLN B CA 1
ATOM 7994 C C . GLN A 1 560 ? 135.544 132.825 117.751 1.00 441.87 580 GLN B C 1
ATOM 7995 O O . GLN A 1 560 ? 135.173 132.300 118.806 1.00 441.87 580 GLN B O 1
ATOM 8009 N N . GLY A 1 561 ? 135.186 134.064 117.407 1.00 470.96 581 GLY B N 1
ATOM 8010 C CA . GLY A 1 561 ? 134.404 134.898 118.290 1.00 470.96 581 GLY B CA 1
ATOM 8011 C C . GLY A 1 561 ? 133.261 135.572 117.556 1.00 470.96 581 GLY B C 1
ATOM 8012 O O . GLY A 1 561 ? 133.213 135.612 116.326 1.00 470.96 581 GLY B O 1
ATOM 8016 N N . ILE A 1 562 ? 132.330 136.104 118.346 1.00 444.40 582 ILE B N 1
ATOM 8017 C CA . ILE A 1 562 ? 131.168 136.800 117.810 1.00 444.40 582 ILE B CA 1
ATOM 8018 C C . ILE A 1 562 ? 131.001 138.202 118.381 1.00 444.40 582 ILE B C 1
ATOM 8019 O O . ILE A 1 562 ? 130.342 139.038 117.742 1.00 444.40 582 ILE B O 1
ATOM 8035 N N . ALA A 1 563 ? 131.568 138.500 119.548 1.00 423.65 583 ALA B N 1
ATOM 8036 C CA . ALA A 1 563 ? 131.296 139.766 120.214 1.00 423.65 583 ALA B CA 1
ATOM 8037 C C . ALA A 1 563 ? 131.818 140.941 119.395 1.00 423.65 583 ALA B C 1
ATOM 8038 O O . ALA A 1 563 ? 132.852 140.857 118.727 1.00 423.65 583 ALA B O 1
ATOM 8045 N N . VAL A 1 564 ? 131.083 142.050 119.456 1.00 411.23 584 VAL B N 1
ATOM 8046 C CA . VAL A 1 564 ? 131.449 143.297 118.790 1.00 411.23 584 VAL B CA 1
ATOM 8047 C C . VAL A 1 564 ? 131.356 144.395 119.843 1.00 411.23 584 VAL B C 1
ATOM 8048 O O . VAL A 1 564 ? 130.263 144.890 120.139 1.00 411.23 584 VAL B O 1
ATOM 8061 N N . ARG A 1 565 ? 132.497 144.779 120.410 1.00 478.59 585 ARG B N 1
ATOM 8062 C CA . ARG A 1 565 ? 132.565 145.800 121.445 1.00 478.59 585 ARG B CA 1
ATOM 8063 C C . ARG A 1 565 ? 133.376 146.988 120.947 1.00 478.59 585 ARG B C 1
ATOM 8064 O O . ARG A 1 565 ? 134.397 146.817 120.274 1.00 478.59 585 ARG B O 1
ATOM 8085 N N . PHE A 1 566 ? 132.915 148.190 121.282 1.00 467.21 586 PHE B N 1
ATOM 8086 C CA . PHE A 1 566 ? 133.611 149.404 120.888 1.00 467.21 586 PHE B CA 1
ATOM 8087 C C . PHE A 1 566 ? 134.741 149.714 121.864 1.00 467.21 586 PHE B C 1
ATOM 8088 O O . PHE A 1 566 ? 134.651 149.436 123.063 1.00 467.21 586 PHE B O 1
ATOM 8105 N N . HIS A 1 567 ? 135.815 150.294 121.333 1.00 441.46 587 HIS B N 1
ATOM 8106 C CA . HIS A 1 567 ? 136.967 150.631 122.158 1.00 441.46 587 HIS B CA 1
ATOM 8107 C C . HIS A 1 567 ? 136.575 151.631 123.238 1.00 441.46 587 HIS B C 1
ATOM 8108 O O . HIS A 1 567 ? 135.886 152.619 122.968 1.00 441.46 587 HIS B O 1
ATOM 8122 N N . GLY A 1 568 ? 137.018 151.370 124.466 1.00 476.95 588 GLY B N 1
ATOM 8123 C CA . GLY A 1 568 ? 136.744 152.257 125.576 1.00 476.95 588 GLY B CA 1
ATOM 8124 C C . GLY A 1 568 ? 135.336 152.189 126.119 1.00 476.95 588 GLY B C 1
ATOM 8125 O O . GLY A 1 568 ? 134.981 153.008 126.975 1.00 476.95 588 GLY B O 1
ATOM 8129 N N . GLU A 1 569 ? 134.521 151.244 125.654 1.00 508.60 589 GLU B N 1
ATOM 8130 C CA . GLU A 1 569 ? 133.145 151.111 126.107 1.00 508.60 589 GLU B CA 1
ATOM 8131 C C . GLU A 1 569 ? 132.839 149.647 126.379 1.00 508.60 589 GLU B C 1
ATOM 8132 O O . GLU A 1 569 ? 133.365 148.751 125.713 1.00 508.60 589 GLU B O 1
ATOM 8144 N N . GLU A 1 570 ? 131.978 149.415 127.367 1.00 532.87 590 GLU B N 1
ATOM 8145 C CA . GLU A 1 570 ? 131.543 148.077 127.740 1.00 532.87 590 GLU B CA 1
ATOM 8146 C C . GLU A 1 570 ? 130.239 147.675 127.060 1.00 532.87 590 GLU B C 1
ATOM 8147 O O . GLU A 1 570 ? 129.700 146.606 127.367 1.00 532.87 590 GLU B O 1
ATOM 8159 N N . GLY A 1 571 ? 129.723 148.501 126.153 1.00 496.42 591 GLY B N 1
ATOM 8160 C CA . GLY A 1 571 ? 128.458 148.223 125.502 1.00 496.42 591 GLY B CA 1
ATOM 8161 C C . GLY A 1 571 ? 128.421 146.874 124.814 1.00 496.42 591 GLY B C 1
ATOM 8162 O O . GLY A 1 571 ? 129.307 146.547 124.019 1.00 496.42 591 GLY B O 1
ATOM 8166 N N . MET A 1 572 ? 127.394 146.082 125.115 1.00 424.01 592 MET B N 1
ATOM 8167 C CA . MET A 1 572 ? 127.235 144.761 124.512 1.00 424.01 592 MET B CA 1
ATOM 8168 C C . MET A 1 572 ? 125.749 144.431 124.496 1.00 424.01 592 MET B C 1
ATOM 8169 O O . MET A 1 572 ? 125.159 144.177 125.550 1.00 424.01 592 MET B O 1
ATOM 8183 N N . GLY A 1 573 ? 125.152 144.436 123.308 1.00 413.27 593 GLY B N 1
ATOM 8184 C CA . GLY A 1 573 ? 123.742 144.133 123.166 1.00 413.27 593 GLY B CA 1
ATOM 8185 C C . GLY A 1 573 ? 123.382 143.703 121.760 1.00 413.27 593 GLY B C 1
ATOM 8186 O O . GLY A 1 573 ? 123.892 144.262 120.784 1.00 413.27 593 GLY B O 1
ATOM 8190 N N . GLN A 1 574 ? 122.499 142.709 121.641 1.00 417.52 594 GLN B N 1
ATOM 8191 C CA . GLN A 1 574 ? 122.122 142.215 120.320 1.00 417.52 594 GLN B CA 1
ATOM 8192 C C . GLN A 1 574 ? 121.519 143.326 119.470 1.00 417.52 594 GLN B C 1
ATOM 8193 O O . GLN A 1 574 ? 121.845 143.457 118.284 1.00 417.52 594 GLN B O 1
ATOM 8207 N N . GLY A 1 575 ? 120.636 144.136 120.056 1.00 424.11 595 GLY B N 1
ATOM 8208 C CA . GLY A 1 575 ? 120.080 145.258 119.318 1.00 424.11 595 GLY B CA 1
ATOM 8209 C C . GLY A 1 575 ? 121.138 146.266 118.914 1.00 424.11 595 GLY B C 1
ATOM 8210 O O . GLY A 1 575 ? 121.136 146.767 117.787 1.00 424.11 595 GLY B O 1
ATOM 8214 N N . VAL A 1 576 ? 122.058 146.580 119.829 1.00 409.57 596 VAL B N 1
ATOM 8215 C CA . VAL A 1 576 ? 123.142 147.505 119.507 1.00 409.57 596 VAL B CA 1
ATOM 8216 C C . VAL A 1 576 ? 124.022 146.921 118.410 1.00 409.57 596 VAL B C 1
ATOM 8217 O O . VAL A 1 576 ? 124.387 147.608 117.448 1.00 409.57 596 VAL B O 1
ATOM 8230 N N . VAL A 1 577 ? 124.377 145.641 118.537 1.00 338.40 597 VAL B N 1
ATOM 8231 C CA . VAL A 1 577 ? 125.162 144.985 117.496 1.00 338.40 597 VAL B CA 1
ATOM 8232 C C . VAL A 1 577 ? 124.352 144.878 116.210 1.00 338.40 597 VAL B C 1
ATOM 8233 O O . VAL A 1 577 ? 124.895 145.003 115.106 1.00 338.40 597 VAL B O 1
ATOM 8246 N N . ARG A 1 578 ? 123.045 144.636 116.327 1.00 390.01 598 ARG B N 1
ATOM 8247 C CA . ARG A 1 578 ? 122.197 144.629 115.140 1.00 390.01 598 ARG B CA 1
ATOM 8248 C C . ARG A 1 578 ? 122.184 146.000 114.477 1.00 390.01 598 ARG B C 1
ATOM 8249 O O . ARG A 1 578 ? 122.206 146.104 113.244 1.00 390.01 598 ARG B O 1
ATOM 8270 N N . GLU A 1 579 ? 122.149 147.067 115.279 1.00 363.58 599 GLU B N 1
ATOM 8271 C CA . GLU A 1 579 ? 122.288 148.410 114.727 1.00 363.58 599 GLU B CA 1
ATOM 8272 C C . GLU A 1 579 ? 123.654 148.605 114.083 1.00 363.58 599 GLU B C 1
ATOM 8273 O O . GLU A 1 579 ? 123.776 149.336 113.094 1.00 363.58 599 GLU B O 1
ATOM 8285 N N . TRP A 1 580 ? 124.691 147.964 114.629 1.00 331.78 600 TRP B N 1
ATOM 8286 C CA . TRP A 1 580 ? 126.022 148.075 114.041 1.00 331.78 600 TRP B CA 1
ATOM 8287 C C . TRP A 1 580 ? 126.026 147.573 112.602 1.00 331.78 600 TRP B C 1
ATOM 8288 O O . TRP A 1 580 ? 126.694 148.151 111.737 1.00 331.78 600 TRP B O 1
ATOM 8309 N N . PHE A 1 581 ? 125.286 146.496 112.327 1.00 316.89 601 PHE B N 1
ATOM 8310 C CA . PHE A 1 581 ? 125.157 146.025 110.952 1.00 316.89 601 PHE B CA 1
ATOM 8311 C C . PHE A 1 581 ? 124.495 147.079 110.074 1.00 316.89 601 PHE B C 1
ATOM 8312 O O . PHE A 1 581 ? 124.910 147.295 108.929 1.00 316.89 601 PHE B O 1
ATOM 8329 N N . ASP A 1 582 ? 123.460 147.744 110.593 1.00 351.73 602 ASP B N 1
ATOM 8330 C CA . ASP A 1 582 ? 122.747 148.741 109.802 1.00 351.73 602 ASP B CA 1
ATOM 8331 C C . ASP A 1 582 ? 123.674 149.877 109.386 1.00 351.73 602 ASP B C 1
ATOM 8332 O O . ASP A 1 582 ? 123.734 150.245 108.208 1.00 351.73 602 ASP B O 1
ATOM 8341 N N . ILE A 1 583 ? 124.412 150.443 110.343 1.00 325.54 603 ILE B N 1
ATOM 8342 C CA . ILE A 1 583 ? 125.316 151.546 110.027 1.00 325.54 603 ILE B CA 1
ATOM 8343 C C . ILE A 1 583 ? 126.406 151.075 109.072 1.00 325.54 603 ILE B C 1
ATOM 8344 O O . ILE A 1 583 ? 126.731 151.750 108.088 1.00 325.54 603 ILE B O 1
ATOM 8360 N N . LEU A 1 584 ? 126.989 149.907 109.350 1.00 317.69 604 LEU B N 1
ATOM 8361 C CA . LEU A 1 584 ? 128.019 149.370 108.467 1.00 317.69 604 LEU B CA 1
ATOM 8362 C C . LEU A 1 584 ? 127.459 149.079 107.081 1.00 317.69 604 LEU B C 1
ATOM 8363 O O . LEU A 1 584 ? 128.106 149.367 106.068 1.00 317.69 604 LEU B O 1
ATOM 8379 N N . SER A 1 585 ? 126.254 148.506 107.016 1.00 331.45 605 SER B N 1
ATOM 8380 C CA . SER A 1 585 ? 125.657 148.188 105.724 1.00 331.45 605 SER B CA 1
ATOM 8381 C C . SER A 1 585 ? 125.426 149.446 104.894 1.00 331.45 605 SER B C 1
ATOM 8382 O O . SER A 1 585 ? 125.719 149.469 103.694 1.00 331.45 605 SER B O 1
ATOM 8390 N N . ASN A 1 586 ? 124.911 150.508 105.518 1.00 304.20 606 ASN B N 1
ATOM 8391 C CA . ASN A 1 586 ? 124.652 151.738 104.774 1.00 304.20 606 ASN B CA 1
ATOM 8392 C C . ASN A 1 586 ? 125.938 152.312 104.194 1.00 304.20 606 ASN B C 1
ATOM 8393 O O . ASN A 1 586 ? 125.954 152.793 103.055 1.00 304.20 606 ASN B O 1
ATOM 8404 N N . GLU A 1 587 ? 127.029 152.272 104.963 1.00 279.63 607 GLU B N 1
ATOM 8405 C CA . GLU A 1 587 ? 128.298 152.791 104.466 1.00 279.63 607 GLU B CA 1
ATOM 8406 C C . GLU A 1 587 ? 128.772 152.012 103.245 1.00 279.63 607 GLU B C 1
ATOM 8407 O O . GLU A 1 587 ? 129.381 152.583 102.332 1.00 279.63 607 GLU B O 1
ATOM 8419 N N . ILE A 1 588 ? 128.505 150.705 103.210 1.00 313.74 608 ILE B N 1
ATOM 8420 C CA . ILE A 1 588 ? 128.917 149.895 102.066 1.00 313.74 608 ILE B CA 1
ATOM 8421 C C . ILE A 1 588 ? 128.238 150.388 100.795 1.00 313.74 608 ILE B C 1
ATOM 8422 O O . ILE A 1 588 ? 128.876 150.518 99.743 1.00 313.74 608 ILE B O 1
ATOM 8438 N N . VAL A 1 589 ? 126.932 150.671 100.868 1.00 295.87 609 VAL B N 1
ATOM 8439 C CA . VAL A 1 589 ? 126.199 151.189 99.716 1.00 295.87 609 VAL B CA 1
ATOM 8440 C C . VAL A 1 589 ? 126.256 152.707 99.625 1.00 295.87 609 VAL B C 1
ATOM 8441 O O . VAL A 1 589 ? 125.615 153.288 98.738 1.00 295.87 609 VAL B O 1
ATOM 8454 N N . ASN A 1 590 ? 126.997 153.365 100.507 1.00 280.55 610 ASN B N 1
ATOM 8455 C CA . ASN A 1 590 ? 127.110 154.814 100.446 1.00 280.55 610 ASN B CA 1
ATOM 8456 C C . ASN A 1 590 ? 127.811 155.218 99.150 1.00 280.55 610 ASN B C 1
ATOM 8457 O O . ASN A 1 590 ? 128.900 154.704 98.857 1.00 280.55 610 ASN B O 1
ATOM 8468 N N . PRO A 1 591 ? 127.234 156.121 98.352 1.00 300.46 611 PRO B N 1
ATOM 8469 C CA . PRO A 1 591 ? 127.914 156.530 97.111 1.00 300.46 611 PRO B CA 1
ATOM 8470 C C . PRO A 1 591 ? 129.276 157.159 97.340 1.00 300.46 611 PRO B C 1
ATOM 8471 O O . PRO A 1 591 ? 130.105 157.152 96.421 1.00 300.46 611 PRO B O 1
ATOM 8482 N N . ASP A 1 592 ? 129.537 157.706 98.530 1.00 329.45 612 ASP B N 1
ATOM 8483 C CA . ASP A 1 592 ? 130.834 158.323 98.790 1.00 329.45 612 ASP B CA 1
ATOM 8484 C C . ASP A 1 592 ? 131.962 157.308 98.644 1.00 329.45 612 ASP B C 1
ATOM 8485 O O . ASP A 1 592 ? 133.005 157.601 98.047 1.00 329.45 612 ASP B O 1
ATOM 8494 N N . TYR A 1 593 ? 131.772 156.103 99.188 1.00 315.29 613 TYR B N 1
ATOM 8495 C CA . TYR A 1 593 ? 132.791 155.067 99.056 1.00 315.29 613 TYR B CA 1
ATOM 8496 C C . TYR A 1 593 ? 132.927 154.594 97.614 1.00 315.29 613 TYR B C 1
ATOM 8497 O O . TYR A 1 593 ? 133.987 154.089 97.227 1.00 315.29 613 TYR B O 1
ATOM 8515 N N . ALA A 1 594 ? 131.872 154.740 96.812 1.00 310.12 614 ALA B N 1
ATOM 8516 C CA . ALA A 1 594 ? 131.831 154.327 95.413 1.00 310.12 614 ALA B CA 1
ATOM 8517 C C . ALA A 1 594 ? 131.952 152.820 95.242 1.00 310.12 614 ALA B C 1
ATOM 8518 O O . ALA A 1 594 ? 132.189 152.349 94.122 1.00 310.12 614 ALA B O 1
ATOM 8525 N N . LEU A 1 595 ? 131.796 152.044 96.317 1.00 306.99 615 LEU B N 1
ATOM 8526 C CA . LEU A 1 595 ? 131.893 150.593 96.197 1.00 306.99 615 LEU B CA 1
ATOM 8527 C C . LEU A 1 595 ? 130.703 150.020 95.437 1.00 306.99 615 LEU B C 1
ATOM 8528 O O . LEU A 1 595 ? 130.863 149.101 94.626 1.00 306.99 615 LEU B O 1
ATOM 8544 N N . PHE A 1 596 ? 129.506 150.548 95.686 1.00 312.92 616 PHE B N 1
ATOM 8545 C CA . PHE A 1 596 ? 128.289 150.077 95.041 1.00 312.92 616 PHE B CA 1
ATOM 8546 C C . PHE A 1 596 ? 127.564 151.250 94.398 1.00 312.92 616 PHE B C 1
ATOM 8547 O O . PHE A 1 596 ? 127.618 152.381 94.890 1.00 312.92 616 PHE B O 1
ATOM 8564 N N . THR A 1 597 ? 126.885 150.967 93.289 1.00 321.07 617 THR B N 1
ATOM 8565 C CA . THR A 1 597 ? 126.144 151.966 92.533 1.00 321.07 617 THR B CA 1
ATOM 8566 C C . THR A 1 597 ? 124.657 151.649 92.583 1.00 321.07 617 THR B C 1
ATOM 8567 O O . THR A 1 597 ? 124.258 150.482 92.517 1.00 321.07 617 THR B O 1
ATOM 8578 N N . GLN A 1 598 ? 123.841 152.695 92.700 1.00 339.35 618 GLN B N 1
ATOM 8579 C CA . GLN A 1 598 ? 122.397 152.514 92.747 1.00 339.35 618 GLN B CA 1
ATOM 8580 C C . GLN A 1 598 ? 121.891 151.913 91.442 1.00 339.35 618 GLN B C 1
ATOM 8581 O O . GLN A 1 598 ? 122.364 152.254 90.354 1.00 339.35 618 GLN B O 1
ATOM 8595 N N . SER A 1 599 ? 120.921 151.010 91.557 1.00 434.67 619 SER B N 1
ATOM 8596 C CA . SER A 1 599 ? 120.328 150.390 90.384 1.00 434.67 619 SER B CA 1
ATOM 8597 C C . SER A 1 599 ? 119.394 151.368 89.676 1.00 434.67 619 SER B C 1
ATOM 8598 O O . SER A 1 599 ? 118.998 152.402 90.221 1.00 434.67 619 SER B O 1
ATOM 8606 N N . ALA A 1 600 ? 119.041 151.025 88.435 1.00 511.99 620 ALA B N 1
ATOM 8607 C CA . ALA A 1 600 ? 118.134 151.872 87.668 1.00 511.99 620 ALA B CA 1
ATOM 8608 C C . ALA A 1 600 ? 116.782 151.994 88.359 1.00 511.99 620 ALA B C 1
ATOM 8609 O O . ALA A 1 600 ? 116.204 153.085 88.423 1.00 511.99 620 ALA B O 1
ATOM 8616 N N . ASP A 1 601 ? 116.260 150.882 88.882 1.00 541.37 621 ASP B N 1
ATOM 8617 C CA . ASP A 1 601 ? 114.998 150.925 89.610 1.00 541.37 621 ASP B CA 1
ATOM 8618 C C . ASP A 1 601 ? 115.095 151.764 90.877 1.00 541.37 621 ASP B C 1
ATOM 8619 O O . ASP A 1 601 ? 114.072 152.262 91.358 1.00 541.37 621 ASP B O 1
ATOM 8628 N N . GLY A 1 602 ? 116.296 151.930 91.426 1.00 515.59 622 GLY B N 1
ATOM 8629 C CA . GLY A 1 602 ? 116.479 152.709 92.632 1.00 515.59 622 GLY B CA 1
ATOM 8630 C C . GLY A 1 602 ? 116.172 151.980 93.919 1.00 515.59 622 GLY B C 1
ATOM 8631 O O . GLY A 1 602 ? 116.158 152.613 94.981 1.00 515.59 622 GLY B O 1
ATOM 8635 N N . THR A 1 603 ? 115.926 150.670 93.863 1.00 494.23 623 THR B N 1
ATOM 8636 C CA . THR A 1 603 ? 115.614 149.881 95.046 1.00 494.23 623 THR B CA 1
ATOM 8637 C C . THR A 1 603 ? 116.646 148.800 95.336 1.00 494.23 623 THR B C 1
ATOM 8638 O O . THR A 1 603 ? 116.485 148.062 96.315 1.00 494.23 623 THR B O 1
ATOM 8649 N N . THR A 1 604 ? 117.696 148.683 94.524 1.00 404.99 624 THR B N 1
ATOM 8650 C CA . THR A 1 604 ? 118.702 147.647 94.707 1.00 404.99 624 THR B CA 1
ATOM 8651 C C . THR A 1 604 ? 120.084 148.220 94.422 1.00 404.99 624 THR B C 1
ATOM 8652 O O . THR A 1 604 ? 120.232 149.218 93.713 1.00 404.99 624 THR B O 1
ATOM 8663 N N . PHE A 1 605 ? 121.098 147.569 94.989 1.00 333.96 625 PHE B N 1
ATOM 8664 C CA . PHE A 1 605 ? 122.487 147.991 94.868 1.00 333.96 625 PHE B CA 1
ATOM 8665 C C . PHE A 1 605 ? 123.333 146.863 94.295 1.00 333.96 625 PHE B C 1
ATOM 8666 O O . PHE A 1 605 ? 123.118 145.689 94.613 1.00 333.96 625 PHE B O 1
ATOM 8683 N N . GLN A 1 606 ? 124.290 147.225 93.452 1.00 328.07 626 GLN B N 1
ATOM 8684 C CA . GLN A 1 606 ? 125.287 146.305 92.930 1.00 328.07 626 GLN B CA 1
ATOM 8685 C C . GLN A 1 606 ? 126.615 147.039 92.843 1.00 328.07 626 GLN B C 1
ATOM 8686 O O . GLN A 1 606 ? 126.647 148.275 92.826 1.00 328.07 626 GLN B O 1
ATOM 8700 N N . PRO A 1 607 ? 127.730 146.309 92.793 1.00 341.06 627 PRO B N 1
ATOM 8701 C CA . PRO A 1 607 ? 129.041 146.970 92.834 1.00 341.06 627 PRO B CA 1
ATOM 8702 C C . PRO A 1 607 ? 129.202 147.984 91.711 1.00 341.06 627 PRO B C 1
ATOM 8703 O O . PRO A 1 607 ? 128.776 147.760 90.576 1.00 341.06 627 PRO B O 1
ATOM 8714 N N . ASN A 1 608 ? 129.827 149.111 92.044 1.00 310.91 628 ASN B N 1
ATOM 8715 C CA . ASN A 1 608 ? 130.055 150.165 91.065 1.00 310.91 628 ASN B CA 1
ATOM 8716 C C . ASN A 1 608 ? 131.169 149.776 90.102 1.00 310.91 628 ASN B C 1
ATOM 8717 O O . ASN A 1 608 ? 132.154 149.139 90.487 1.00 310.91 628 ASN B O 1
ATOM 8728 N N . SER A 1 609 ? 131.007 150.165 88.835 1.00 300.54 629 SER B N 1
ATOM 8729 C CA . SER A 1 609 ? 132.051 149.916 87.847 1.00 300.54 629 SER B CA 1
ATOM 8730 C C . SER A 1 609 ? 133.300 150.741 88.130 1.00 300.54 629 SER B C 1
ATOM 8731 O O . SER A 1 609 ? 134.396 150.375 87.689 1.00 300.54 629 SER B O 1
ATOM 8739 N N . ASN A 1 610 ? 133.159 151.851 88.854 1.00 305.56 630 ASN B N 1
ATOM 8740 C CA . ASN A 1 610 ? 134.273 152.734 89.175 1.00 305.56 630 ASN B CA 1
ATOM 8741 C C . ASN A 1 610 ? 134.937 152.392 90.503 1.00 305.56 630 ASN B C 1
ATOM 8742 O O . ASN A 1 610 ? 135.824 153.129 90.946 1.00 305.56 630 ASN B O 1
ATOM 8753 N N . SER A 1 611 ? 134.534 151.293 91.146 1.00 318.61 631 SER B N 1
ATOM 8754 C CA . SER A 1 611 ? 135.080 150.949 92.454 1.00 318.61 631 SER B CA 1
ATOM 8755 C C . SER A 1 611 ? 136.565 150.611 92.398 1.00 318.61 631 SER B C 1
ATOM 8756 O O . SER A 1 611 ? 137.211 150.541 93.449 1.00 318.61 631 SER B O 1
ATOM 8764 N N . TYR A 1 612 ? 137.122 150.397 91.204 1.00 308.97 632 TYR B N 1
ATOM 8765 C CA . TYR A 1 612 ? 138.529 150.027 91.087 1.00 308.97 632 TYR B CA 1
ATOM 8766 C C . TYR A 1 612 ? 139.474 151.148 91.499 1.00 308.97 632 TYR B C 1
ATOM 8767 O O . TYR A 1 612 ? 140.675 150.895 91.646 1.00 308.97 632 TYR B O 1
ATOM 8785 N N . VAL A 1 613 ? 138.971 152.371 91.685 1.00 294.14 633 VAL B N 1
ATOM 8786 C CA . VAL A 1 613 ? 139.845 153.490 92.031 1.00 294.14 633 VAL B CA 1
ATOM 8787 C C . VAL A 1 613 ? 140.580 153.209 93.335 1.00 294.14 633 VAL B C 1
ATOM 8788 O O . VAL A 1 613 ? 141.788 153.454 93.450 1.00 294.14 633 VAL B O 1
ATOM 8801 N N . ASN A 1 614 ? 139.872 152.697 94.332 1.00 312.31 634 ASN B N 1
ATOM 8802 C CA . ASN A 1 614 ? 140.477 152.428 95.629 1.00 312.31 634 ASN B CA 1
ATOM 8803 C C . ASN A 1 614 ? 141.535 151.337 95.486 1.00 312.31 634 ASN B C 1
ATOM 8804 O O . ASN A 1 614 ? 141.208 150.226 95.041 1.00 312.31 634 ASN B O 1
ATOM 8815 N N . PRO A 1 615 ? 142.799 151.597 95.841 1.00 335.35 635 PRO B N 1
ATOM 8816 C CA . PRO A 1 615 ? 143.835 150.572 95.624 1.00 335.35 635 PRO B CA 1
ATOM 8817 C C . PRO A 1 615 ? 143.578 149.272 96.366 1.00 335.35 635 PRO B C 1
ATOM 8818 O O . PRO A 1 615 ? 143.912 148.200 95.846 1.00 335.35 635 PRO B O 1
ATOM 8829 N N . ASP A 1 616 ? 142.996 149.329 97.564 1.00 313.67 636 ASP B N 1
ATOM 8830 C CA . ASP A 1 616 ? 142.771 148.147 98.388 1.00 313.67 636 ASP B CA 1
ATOM 8831 C C . ASP A 1 616 ? 141.321 147.676 98.339 1.00 313.67 636 ASP B C 1
ATOM 8832 O O . ASP A 1 616 ? 140.813 147.131 99.326 1.00 313.67 636 ASP B O 1
ATOM 8841 N N . HIS A 1 617 ? 140.640 147.873 97.208 1.00 308.84 637 HIS B N 1
ATOM 8842 C CA . HIS A 1 617 ? 139.244 147.460 97.120 1.00 308.84 637 HIS B CA 1
ATOM 8843 C C . HIS A 1 617 ? 139.103 145.942 97.160 1.00 308.84 637 HIS B C 1
ATOM 8844 O O . HIS A 1 617 ? 138.107 145.433 97.685 1.00 308.84 637 HIS B O 1
ATOM 8858 N N . LEU A 1 618 ? 140.080 145.202 96.628 1.00 296.51 638 LEU B N 1
ATOM 8859 C CA . LEU A 1 618 ? 140.062 143.749 96.781 1.00 296.51 638 LEU B CA 1
ATOM 8860 C C . LEU A 1 618 ? 139.978 143.360 98.252 1.00 296.51 638 LEU B C 1
ATOM 8861 O O . LEU A 1 618 ? 139.111 142.574 98.653 1.00 296.51 638 LEU B O 1
ATOM 8877 N N . ASN A 1 619 ? 140.877 143.905 99.073 1.00 293.47 639 ASN B N 1
ATOM 8878 C CA . ASN A 1 619 ? 140.890 143.563 100.491 1.00 293.47 639 ASN B CA 1
ATOM 8879 C C . ASN A 1 619 ? 139.604 144.007 101.176 1.00 293.47 639 ASN B C 1
ATOM 8880 O O . ASN A 1 619 ? 139.000 143.248 101.943 1.00 293.47 639 ASN B O 1
ATOM 8891 N N . TYR A 1 620 ? 139.168 145.240 100.910 1.00 314.94 640 TYR B N 1
ATOM 8892 C CA . TYR A 1 620 ? 137.972 145.753 101.571 1.00 314.94 640 TYR B CA 1
ATOM 8893 C C . TYR A 1 620 ? 136.723 145.009 101.114 1.00 314.94 640 TYR B C 1
ATOM 8894 O O . TYR A 1 620 ? 135.835 144.722 101.926 1.00 314.94 640 TYR B O 1
ATOM 8912 N N . PHE A 1 621 ? 136.630 144.687 99.821 1.00 320.75 641 PHE B N 1
ATOM 8913 C CA . PHE A 1 621 ? 135.514 143.870 99.354 1.00 320.75 641 PHE B CA 1
ATOM 8914 C C . PHE A 1 621 ? 135.542 142.493 100.004 1.00 320.75 641 PHE B C 1
ATOM 8915 O O . PHE A 1 621 ? 134.492 141.940 100.351 1.00 320.75 641 PHE B O 1
ATOM 8932 N N . ARG A 1 622 ? 136.736 141.922 100.176 1.00 351.75 642 ARG B N 1
ATOM 8933 C CA . ARG A 1 622 ? 136.850 140.650 100.881 1.00 351.75 642 ARG B CA 1
ATOM 8934 C C . ARG A 1 622 ? 136.347 140.777 102.314 1.00 351.75 642 ARG B C 1
ATOM 8935 O O . ARG A 1 622 ? 135.643 139.892 102.815 1.00 351.75 642 ARG B O 1
ATOM 8956 N N . PHE A 1 623 ? 136.699 141.872 102.991 1.00 367.43 643 PHE B N 1
ATOM 8957 C CA . PHE A 1 623 ? 136.194 142.101 104.341 1.00 367.43 643 PHE B CA 1
ATOM 8958 C C . PHE A 1 623 ? 134.676 142.220 104.346 1.00 367.43 643 PHE B C 1
ATOM 8959 O O . PHE A 1 623 ? 134.007 141.685 105.238 1.00 367.43 643 PHE B O 1
ATOM 8976 N N . ALA A 1 624 ? 134.113 142.922 103.360 1.00 381.50 644 ALA B N 1
ATOM 8977 C CA . ALA A 1 624 ? 132.663 143.061 103.291 1.00 381.50 644 ALA B CA 1
ATOM 8978 C C . ALA A 1 624 ? 131.989 141.703 103.149 1.00 381.50 644 ALA B C 1
ATOM 8979 O O . ALA A 1 624 ? 130.952 141.448 103.772 1.00 381.50 644 ALA B O 1
ATOM 8986 N N . GLY A 1 625 ? 132.562 140.818 102.331 1.00 389.63 645 GLY B N 1
ATOM 8987 C CA . GLY A 1 625 ? 132.001 139.484 102.196 1.00 389.63 645 GLY B CA 1
ATOM 8988 C C . GLY A 1 625 ? 131.960 138.736 103.515 1.00 389.63 645 GLY B C 1
ATOM 8989 O O . GLY A 1 625 ? 130.989 138.037 103.813 1.00 389.63 645 GLY B O 1
ATOM 8993 N N . GLN A 1 626 ? 133.016 138.870 104.321 1.00 403.68 646 GLN B N 1
ATOM 8994 C CA . GLN A 1 626 ? 133.040 138.214 105.624 1.00 403.68 646 GLN B CA 1
ATOM 8995 C C . GLN A 1 626 ? 131.906 138.717 106.510 1.00 403.68 646 GLN B C 1
ATOM 8996 O O . GLN A 1 626 ? 131.213 137.927 107.162 1.00 403.68 646 GLN B O 1
ATOM 9010 N N . ILE A 1 627 ? 131.704 140.035 106.545 1.00 457.70 647 ILE B N 1
ATOM 9011 C CA . ILE A 1 627 ? 130.681 140.610 107.415 1.00 457.70 647 ILE B CA 1
ATOM 9012 C C . ILE A 1 627 ? 129.296 140.140 106.988 1.00 457.70 647 ILE B C 1
ATOM 9013 O O . ILE A 1 627 ? 128.480 139.720 107.817 1.00 457.70 647 ILE B O 1
ATOM 9029 N N . LEU A 1 628 ? 129.009 140.206 105.686 1.00 395.81 648 LEU B N 1
ATOM 9030 C CA . LEU A 1 628 ? 127.687 139.817 105.207 1.00 395.81 648 LEU B CA 1
ATOM 9031 C C . LEU A 1 628 ? 127.432 138.337 105.461 1.00 395.81 648 LEU B C 1
ATOM 9032 O O . LEU A 1 628 ? 126.352 137.954 105.928 1.00 395.81 648 LEU B O 1
ATOM 9048 N N . GLY A 1 629 ? 128.421 137.489 105.174 1.00 370.39 649 GLY B N 1
ATOM 9049 C CA . GLY A 1 629 ? 128.279 136.072 105.460 1.00 370.39 649 GLY B CA 1
ATOM 9050 C C . GLY A 1 629 ? 128.168 135.779 106.941 1.00 370.39 649 GLY B C 1
ATOM 9051 O O . GLY A 1 629 ? 127.471 134.841 107.341 1.00 370.39 649 GLY B O 1
ATOM 9055 N N . LEU A 1 630 ? 128.853 136.566 107.774 1.00 348.45 650 LEU B N 1
ATOM 9056 C CA . LEU A 1 630 ? 128.730 136.402 109.219 1.00 348.45 650 LEU B CA 1
ATOM 9057 C C . LEU A 1 630 ? 127.287 136.582 109.671 1.00 348.45 650 LEU B C 1
ATOM 9058 O O . LEU A 1 630 ? 126.792 135.822 110.512 1.00 348.45 650 LEU B O 1
ATOM 9074 N N . ALA A 1 631 ? 126.593 137.583 109.124 1.00 340.86 651 ALA B N 1
ATOM 9075 C CA . ALA A 1 631 ? 125.191 137.782 109.476 1.00 340.86 651 ALA B CA 1
ATOM 9076 C C . ALA A 1 631 ? 124.354 136.567 109.096 1.00 340.86 651 ALA B C 1
ATOM 9077 O O . ALA A 1 631 ? 123.488 136.134 109.866 1.00 340.86 651 ALA B O 1
ATOM 9084 N N . LEU A 1 632 ? 124.599 136.002 107.912 1.00 323.29 652 LEU B N 1
ATOM 9085 C CA . LEU A 1 632 ? 123.859 134.817 107.492 1.00 323.29 652 LEU B CA 1
ATOM 9086 C C . LEU A 1 632 ? 124.163 133.628 108.394 1.00 323.29 652 LEU B C 1
ATOM 9087 O O . LEU A 1 632 ? 123.273 132.819 108.684 1.00 323.29 652 LEU B O 1
ATOM 9103 N N . ASN A 1 633 ? 125.414 133.500 108.841 1.00 348.59 653 ASN B N 1
ATOM 9104 C CA . ASN A 1 633 ? 125.783 132.379 109.700 1.00 348.59 653 ASN B CA 1
ATOM 9105 C C . ASN A 1 633 ? 124.909 132.337 110.948 1.00 348.59 653 ASN B C 1
ATOM 9106 O O . ASN A 1 633 ? 124.357 131.288 111.300 1.00 348.59 653 ASN B O 1
ATOM 9117 N N . HIS A 1 634 ? 124.770 133.473 111.630 1.00 299.89 654 HIS B N 1
ATOM 9118 C CA . HIS A 1 634 ? 123.940 133.564 112.824 1.00 299.89 654 HIS B CA 1
ATOM 9119 C C . HIS A 1 634 ? 122.493 133.933 112.518 1.00 299.89 654 HIS B C 1
ATOM 9120 O O . HIS A 1 634 ? 121.659 133.908 113.430 1.00 299.89 654 HIS B O 1
ATOM 9134 N N . ARG A 1 635 ? 122.178 134.267 111.267 1.00 318.12 655 ARG B N 1
ATOM 9135 C CA . ARG A 1 635 ? 120.832 134.564 110.773 1.00 318.12 655 ARG B CA 1
ATOM 9136 C C . ARG A 1 635 ? 120.321 135.965 111.093 1.00 318.12 655 ARG B C 1
ATOM 9137 O O . ARG A 1 635 ? 119.106 136.187 110.986 1.00 318.12 655 ARG B O 1
ATOM 9158 N N . GLN A 1 636 ? 121.171 136.918 111.472 1.00 328.97 656 GLN B N 1
ATOM 9159 C CA . GLN A 1 636 ? 120.709 138.299 111.530 1.00 328.97 656 GLN B CA 1
ATOM 9160 C C . GLN A 1 636 ? 120.576 138.874 110.121 1.00 328.97 656 GLN B C 1
ATOM 9161 O O . GLN A 1 636 ? 121.241 138.443 109.175 1.00 328.97 656 GLN B O 1
ATOM 9175 N N . LEU A 1 637 ? 119.697 139.863 109.994 1.00 344.54 657 LEU B N 1
ATOM 9176 C CA . LEU A 1 637 ? 119.348 140.434 108.701 1.00 344.54 657 LEU B CA 1
ATOM 9177 C C . LEU A 1 637 ? 120.231 141.631 108.371 1.00 344.54 657 LEU B C 1
ATOM 9178 O O . LEU A 1 637 ? 120.654 142.382 109.254 1.00 344.54 657 LEU B O 1
ATOM 9194 N N . VAL A 1 638 ? 120.500 141.801 107.079 1.00 349.83 658 VAL B N 1
ATOM 9195 C CA . VAL A 1 638 ? 121.226 142.952 106.554 1.00 349.83 658 VAL B CA 1
ATOM 9196 C C . VAL A 1 638 ? 120.268 143.739 105.671 1.00 349.83 658 VAL B C 1
ATOM 9197 O O . VAL A 1 638 ? 119.654 143.178 104.755 1.00 349.83 658 VAL B O 1
ATOM 9210 N N . ASN A 1 639 ? 120.143 145.039 105.945 1.00 377.36 659 ASN B N 1
ATOM 9211 C CA . ASN A 1 639 ? 119.110 145.850 105.310 1.00 377.36 659 ASN B CA 1
ATOM 9212 C C . ASN A 1 639 ? 119.354 146.087 103.826 1.00 377.36 659 ASN B C 1
ATOM 9213 O O . ASN A 1 639 ? 118.435 146.537 103.133 1.00 377.36 659 ASN B O 1
ATOM 9224 N N . ILE A 1 640 ? 120.555 145.800 103.319 1.00 369.31 660 ILE B N 1
ATOM 9225 C CA . ILE A 1 640 ? 120.857 146.112 101.928 1.00 369.31 660 ILE B CA 1
ATOM 9226 C C . ILE A 1 640 ? 119.994 145.263 101.006 1.00 369.31 660 ILE B C 1
ATOM 9227 O O . ILE A 1 640 ? 119.798 144.061 101.229 1.00 369.31 660 ILE B O 1
ATOM 9243 N N . TYR A 1 641 ? 119.473 145.896 99.957 1.00 370.71 661 TYR B N 1
ATOM 9244 C CA . TYR A 1 641 ? 118.790 145.206 98.868 1.00 370.71 661 TYR B CA 1
ATOM 9245 C C . TYR A 1 641 ? 119.758 145.117 97.694 1.00 370.71 661 TYR B C 1
ATOM 9246 O O . TYR A 1 641 ? 120.049 146.127 97.045 1.00 370.71 661 TYR B O 1
ATOM 9264 N N . PHE A 1 642 ? 120.266 143.918 97.428 1.00 359.91 662 PHE B N 1
ATOM 9265 C CA . PHE A 1 642 ? 121.138 143.706 96.283 1.00 359.91 662 PHE B CA 1
ATOM 9266 C C . PHE A 1 642 ? 120.318 143.416 95.029 1.00 359.91 662 PHE B C 1
ATOM 9267 O O . PHE A 1 642 ? 119.150 143.026 95.092 1.00 359.91 662 PHE B O 1
ATOM 9284 N N . THR A 1 643 ? 120.955 143.616 93.878 1.00 370.24 663 THR B N 1
ATOM 9285 C CA . THR A 1 643 ? 120.302 143.384 92.601 1.00 370.24 663 THR B CA 1
ATOM 9286 C C . THR A 1 643 ? 120.157 141.888 92.335 1.00 370.24 663 THR B C 1
ATOM 9287 O O . THR A 1 643 ? 120.795 141.048 92.976 1.00 370.24 663 THR B O 1
ATOM 9298 N N . ARG A 1 644 ? 119.299 141.560 91.367 1.00 370.25 664 ARG B N 1
ATOM 9299 C CA . ARG A 1 644 ? 119.140 140.165 90.971 1.00 370.25 664 ARG B CA 1
ATOM 9300 C C . ARG A 1 644 ? 120.454 139.592 90.465 1.00 370.25 664 ARG B C 1
ATOM 9301 O O . ARG A 1 644 ? 120.787 138.435 90.748 1.00 370.25 664 ARG B O 1
ATOM 9322 N N . SER A 1 645 ? 121.217 140.386 89.713 1.00 416.98 665 SER B N 1
ATOM 9323 C CA . SER A 1 645 ? 122.504 139.914 89.217 1.00 416.98 665 SER B CA 1
ATOM 9324 C C . SER A 1 645 ? 123.428 139.549 90.371 1.00 416.98 665 SER B C 1
ATOM 9325 O O . SER A 1 645 ? 124.052 138.482 90.369 1.00 416.98 665 SER B O 1
ATOM 9333 N N . PHE A 1 646 ? 123.509 140.416 91.383 1.00 398.91 666 PHE B N 1
ATOM 9334 C CA . PHE A 1 646 ? 124.458 140.200 92.471 1.00 398.91 666 PHE B CA 1
ATOM 9335 C C . PHE A 1 646 ? 124.174 138.895 93.206 1.00 398.91 666 PHE B C 1
ATOM 9336 O O . PHE A 1 646 ? 125.092 138.115 93.483 1.00 398.91 666 PHE B O 1
ATOM 9353 N N . TYR A 1 647 ? 122.904 138.637 93.527 1.00 389.09 667 TYR B N 1
ATOM 9354 C CA . TYR A 1 647 ? 122.568 137.421 94.263 1.00 389.09 667 TYR B CA 1
ATOM 9355 C C . TYR A 1 647 ? 122.957 136.176 93.476 1.00 389.09 667 TYR B C 1
ATOM 9356 O O . TYR A 1 647 ? 123.389 135.174 94.057 1.00 389.09 667 TYR B O 1
ATOM 9374 N N . LYS A 1 648 ? 122.811 136.220 92.150 1.00 402.72 668 LYS B N 1
ATOM 9375 C CA . LYS A 1 648 ? 123.229 135.090 91.327 1.00 402.72 668 LYS B CA 1
ATOM 9376 C C . LYS A 1 648 ? 124.735 134.873 91.420 1.00 402.72 668 LYS B C 1
ATOM 9377 O O . LYS A 1 648 ? 125.205 133.729 91.440 1.00 402.72 668 LYS B O 1
ATOM 9396 N N . HIS A 1 649 ? 125.509 135.960 91.475 1.00 397.34 669 HIS B N 1
ATOM 9397 C CA . HIS A 1 649 ? 126.956 135.830 91.633 1.00 397.34 669 HIS B CA 1
ATOM 9398 C C . HIS A 1 649 ? 127.311 135.144 92.947 1.00 397.34 669 HIS B C 1
ATOM 9399 O O . HIS A 1 649 ? 128.278 134.375 93.010 1.00 397.34 669 HIS B O 1
ATOM 9413 N N . ILE A 1 650 ? 126.545 135.408 94.008 1.00 386.07 670 ILE B N 1
ATOM 9414 C CA . ILE A 1 650 ? 126.807 134.746 95.284 1.00 386.07 670 ILE B CA 1
ATOM 9415 C C . ILE A 1 650 ? 126.685 133.237 95.125 1.00 386.07 670 ILE B C 1
ATOM 9416 O O . ILE A 1 650 ? 127.527 132.474 95.616 1.00 386.07 670 ILE B O 1
ATOM 9432 N N . LEU A 1 651 ? 125.639 132.783 94.436 1.00 404.39 671 LEU B N 1
ATOM 9433 C CA . LEU A 1 651 ? 125.444 131.362 94.182 1.00 404.39 671 LEU B CA 1
ATOM 9434 C C . LEU A 1 651 ? 126.272 130.851 93.010 1.00 404.39 671 LEU B C 1
ATOM 9435 O O . LEU A 1 651 ? 126.339 129.634 92.807 1.00 404.39 671 LEU B O 1
ATOM 9451 N N . GLY A 1 652 ? 126.898 131.740 92.241 1.00 403.59 672 GLY B N 1
ATOM 9452 C CA . GLY A 1 652 ? 127.645 131.343 91.068 1.00 403.59 672 GLY B CA 1
ATOM 9453 C C . GLY A 1 652 ? 126.806 131.100 89.833 1.00 403.59 672 GLY B C 1
ATOM 9454 O O . GLY A 1 652 ? 127.357 130.691 88.803 1.00 403.59 672 GLY B O 1
ATOM 9458 N N . ILE A 1 653 ? 125.503 131.337 89.898 1.00 419.88 673 ILE B N 1
ATOM 9459 C CA . ILE A 1 653 ? 124.632 131.091 88.743 1.00 419.88 673 ILE B CA 1
ATOM 9460 C C . ILE A 1 653 ? 124.924 132.134 87.668 1.00 419.88 673 ILE B C 1
ATOM 9461 O O . ILE A 1 653 ? 124.934 133.341 87.970 1.00 419.88 673 ILE B O 1
ATOM 9477 N N . PRO A 1 654 ? 125.166 131.737 86.418 1.00 438.04 674 PRO B N 1
ATOM 9478 C CA . PRO A 1 654 ? 125.462 132.733 85.382 1.00 438.04 674 PRO B CA 1
ATOM 9479 C C . PRO A 1 654 ? 124.280 133.660 85.137 1.00 438.04 674 PRO B C 1
ATOM 9480 O O . PRO A 1 654 ? 123.117 133.270 85.259 1.00 438.04 674 PRO B O 1
ATOM 9491 N N . VAL A 1 655 ? 124.597 134.905 84.785 1.00 464.19 675 VAL B N 1
ATOM 9492 C CA . VAL A 1 655 ? 123.563 135.891 84.497 1.00 464.19 675 VAL B CA 1
ATOM 9493 C C . VAL A 1 655 ? 122.975 135.636 83.112 1.00 464.19 675 VAL B C 1
ATOM 9494 O O . VAL A 1 655 ? 123.586 134.995 82.252 1.00 464.19 675 VAL B O 1
ATOM 9507 N N . ASN A 1 656 ? 121.768 136.150 82.899 1.00 503.00 676 ASN B N 1
ATOM 9508 C CA . ASN A 1 656 ? 121.044 135.995 81.644 1.00 503.00 676 ASN B CA 1
ATOM 9509 C C . ASN A 1 656 ? 120.773 137.372 81.033 1.00 503.00 676 ASN B C 1
ATOM 9510 O O . ASN A 1 656 ? 121.253 138.400 81.520 1.00 503.00 676 ASN B O 1
ATOM 9521 N N . TYR A 1 657 ? 119.990 137.381 79.951 1.00 537.75 677 TYR B N 1
ATOM 9522 C CA . TYR A 1 657 ? 119.782 138.613 79.194 1.00 537.75 677 TYR B CA 1
ATOM 9523 C C . TYR A 1 657 ? 119.072 139.675 80.026 1.00 537.75 677 TYR B C 1
ATOM 9524 O O . TYR A 1 657 ? 119.394 140.865 79.926 1.00 537.75 677 TYR B O 1
ATOM 9542 N N . GLN A 1 658 ? 118.100 139.273 80.850 1.00 528.61 678 GLN B N 1
ATOM 9543 C CA . GLN A 1 658 ? 117.359 140.255 81.637 1.00 528.61 678 GLN B CA 1
ATOM 9544 C C . GLN A 1 658 ? 118.279 141.055 82.550 1.00 528.61 678 GLN B C 1
ATOM 9545 O O . GLN A 1 658 ? 118.003 142.227 82.833 1.00 528.61 678 GLN B O 1
ATOM 9559 N N . ASP A 1 659 ? 119.370 140.448 83.021 1.00 509.62 679 ASP B N 1
ATOM 9560 C CA . ASP A 1 659 ? 120.305 141.170 83.875 1.00 509.62 679 ASP B CA 1
ATOM 9561 C C . ASP A 1 659 ? 120.966 142.333 83.148 1.00 509.62 679 ASP B C 1
ATOM 9562 O O . ASP A 1 659 ? 121.466 143.255 83.803 1.00 509.62 679 ASP B O 1
ATOM 9571 N N . VAL A 1 660 ? 120.979 142.316 81.813 1.00 520.09 680 VAL B N 1
ATOM 9572 C CA . VAL A 1 660 ? 121.590 143.409 81.061 1.00 520.09 680 VAL B CA 1
ATOM 9573 C C . VAL A 1 660 ? 120.870 144.720 81.347 1.00 520.09 680 VAL B C 1
ATOM 9574 O O . VAL A 1 660 ? 121.497 145.781 81.453 1.00 520.09 680 VAL B O 1
ATOM 9587 N N . ALA A 1 661 ? 119.541 144.670 81.473 1.00 540.98 681 ALA B N 1
ATOM 9588 C CA . ALA A 1 661 ? 118.770 145.884 81.716 1.00 540.98 681 ALA B CA 1
ATOM 9589 C C . ALA A 1 661 ? 119.149 146.557 83.028 1.00 540.98 681 ALA B C 1
ATOM 9590 O O . ALA A 1 661 ? 118.856 147.744 83.208 1.00 540.98 681 ALA B O 1
ATOM 9597 N N . SER A 1 662 ? 119.785 145.830 83.949 1.00 530.75 682 SER B N 1
ATOM 9598 C CA . SER A 1 662 ? 120.196 146.436 85.211 1.00 530.75 682 SER B CA 1
ATOM 9599 C C . SER A 1 662 ? 121.119 147.627 84.987 1.00 530.75 682 SER B C 1
ATOM 9600 O O . SER A 1 662 ? 121.163 148.541 85.819 1.00 530.75 682 SER B O 1
ATOM 9608 N N . ILE A 1 663 ? 121.858 147.636 83.880 1.00 536.02 683 ILE B N 1
ATOM 9609 C CA . ILE A 1 663 ? 122.772 148.719 83.554 1.00 536.02 683 ILE B CA 1
ATOM 9610 C C . ILE A 1 663 ? 122.284 149.527 82.357 1.00 536.02 683 ILE B C 1
ATOM 9611 O O . ILE A 1 663 ? 122.379 150.756 82.357 1.00 536.02 683 ILE B O 1
ATOM 9627 N N . ASP A 1 664 ? 121.761 148.858 81.330 1.00 541.39 684 ASP B N 1
ATOM 9628 C CA . ASP A 1 664 ? 121.302 149.527 80.113 1.00 541.39 684 ASP B CA 1
ATOM 9629 C C . ASP A 1 664 ? 120.035 148.844 79.620 1.00 541.39 684 ASP B C 1
ATOM 9630 O O . ASP A 1 664 ? 120.092 147.864 78.865 1.00 541.39 684 ASP B O 1
ATOM 9639 N N . PRO A 1 665 ? 118.861 149.332 80.035 1.00 542.98 685 PRO B N 1
ATOM 9640 C CA . PRO A 1 665 ? 117.613 148.717 79.546 1.00 542.98 685 PRO B CA 1
ATOM 9641 C C . PRO A 1 665 ? 117.484 148.739 78.034 1.00 542.98 685 PRO B C 1
ATOM 9642 O O . PRO A 1 665 ? 116.963 147.781 77.447 1.00 542.98 685 PRO B O 1
ATOM 9653 N N . GLU A 1 666 ? 117.946 149.808 77.380 1.00 541.81 686 GLU B N 1
ATOM 9654 C CA . GLU A 1 666 ? 117.821 149.892 75.929 1.00 541.81 686 GLU B CA 1
ATOM 9655 C C . GLU A 1 666 ? 118.603 148.778 75.243 1.00 541.81 686 GLU B C 1
ATOM 9656 O O . GLU A 1 666 ? 118.120 148.174 74.278 1.00 541.81 686 GLU B O 1
ATOM 9668 N N . TYR A 1 667 ? 119.813 148.491 75.727 1.00 519.45 687 TYR B N 1
ATOM 9669 C CA . TYR A 1 667 ? 120.617 147.437 75.117 1.00 519.45 687 TYR B CA 1
ATOM 9670 C C . TYR A 1 667 ? 119.980 146.070 75.333 1.00 519.45 687 TYR B C 1
ATOM 9671 O O . TYR A 1 667 ? 120.027 145.210 74.446 1.00 519.45 687 TYR B O 1
ATOM 9689 N N . ALA A 1 668 ? 119.377 145.851 76.504 1.00 551.15 688 ALA B N 1
ATOM 9690 C CA . ALA A 1 668 ? 118.701 144.584 76.760 1.00 551.15 688 ALA B CA 1
ATOM 9691 C C . ALA A 1 668 ? 117.549 144.370 75.787 1.00 551.15 688 ALA B C 1
ATOM 9692 O O . ALA A 1 668 ? 117.351 143.258 75.282 1.00 551.15 688 ALA B O 1
ATOM 9699 N N . LYS A 1 669 ? 116.773 145.422 75.514 1.00 558.94 689 LYS B N 1
ATOM 9700 C CA . LYS A 1 669 ? 115.679 145.301 74.556 1.00 558.94 689 LYS B CA 1
ATOM 9701 C C . LYS A 1 669 ? 116.185 144.875 73.184 1.00 558.94 689 LYS B C 1
ATOM 9702 O O . LYS A 1 669 ? 115.454 144.227 72.426 1.00 558.94 689 LYS B O 1
ATOM 9721 N N . ASN A 1 670 ? 117.423 145.237 72.841 1.00 595.01 690 ASN B N 1
ATOM 9722 C CA . ASN A 1 670 ? 118.001 144.773 71.585 1.00 595.01 690 ASN B CA 1
ATOM 9723 C C . ASN A 1 670 ? 118.387 143.300 71.668 1.00 595.01 690 ASN B C 1
ATOM 9724 O O . ASN A 1 670 ? 118.254 142.561 70.686 1.00 595.01 690 ASN B O 1
ATOM 9735 N N . LEU A 1 671 ? 118.868 142.855 72.833 1.00 566.09 691 LEU B N 1
ATOM 9736 C CA . LEU A 1 671 ? 119.270 141.459 72.982 1.00 566.09 691 LEU B CA 1
ATOM 9737 C C . LEU A 1 671 ? 118.070 140.522 73.041 1.00 566.09 691 LEU B C 1
ATOM 9738 O O . LEU A 1 671 ? 118.167 139.369 72.608 1.00 566.09 691 LEU B O 1
ATOM 9754 N N . GLN A 1 672 ? 116.941 140.980 73.586 1.00 607.42 692 GLN B N 1
ATOM 9755 C CA . GLN A 1 672 ? 115.745 140.144 73.578 1.00 607.42 692 GLN B CA 1
ATOM 9756 C C . GLN A 1 672 ? 115.099 140.130 72.197 1.00 607.42 692 GLN B C 1
ATOM 9757 O O . GLN A 1 672 ? 114.552 139.105 71.772 1.00 607.42 692 GLN B O 1
ATOM 9771 N N . TRP A 1 673 ? 115.152 141.257 71.482 1.00 623.26 693 TRP B N 1
ATOM 9772 C CA . TRP A 1 673 ? 114.583 141.309 70.139 1.00 623.26 693 TRP B CA 1
ATOM 9773 C C . TRP A 1 673 ? 115.363 140.431 69.168 1.00 623.26 693 TRP B C 1
ATOM 9774 O O . TRP A 1 673 ? 114.768 139.723 68.346 1.00 623.26 693 TRP B O 1
ATOM 9795 N N . ILE A 1 674 ? 116.696 140.464 69.243 1.00 625.97 694 ILE B N 1
ATOM 9796 C CA . ILE A 1 674 ? 117.512 139.679 68.319 1.00 625.97 694 ILE B CA 1
ATOM 9797 C C . ILE A 1 674 ? 117.215 138.193 68.479 1.00 625.97 694 ILE B C 1
ATOM 9798 O O . ILE A 1 674 ? 117.127 137.453 67.492 1.00 625.97 694 ILE B O 1
ATOM 9814 N N . LEU A 1 675 ? 117.059 137.732 69.721 1.00 611.98 695 LEU B N 1
ATOM 9815 C CA . LEU A 1 675 ? 116.712 136.333 69.949 1.00 611.98 695 LEU B CA 1
ATOM 9816 C C . LEU A 1 675 ? 115.319 136.015 69.421 1.00 611.98 695 LEU B C 1
ATOM 9817 O O . LEU A 1 675 ? 115.094 134.940 68.852 1.00 611.98 695 LEU B O 1
ATOM 9833 N N . ASP A 1 676 ? 114.370 136.936 69.599 1.00 630.81 696 ASP B N 1
ATOM 9834 C CA . ASP A 1 676 ? 112.983 136.682 69.228 1.00 630.81 696 ASP B CA 1
ATOM 9835 C C . ASP A 1 676 ? 112.757 136.661 67.722 1.00 630.81 696 ASP B C 1
ATOM 9836 O O . ASP A 1 676 ? 111.680 136.237 67.286 1.00 630.81 696 ASP B O 1
ATOM 9845 N N . ASN A 1 677 ? 113.726 137.099 66.920 1.00 634.03 697 ASN B N 1
ATOM 9846 C CA . ASN A 1 677 ? 113.570 137.165 65.475 1.00 634.03 697 ASN B CA 1
ATOM 9847 C C . ASN A 1 677 ? 114.803 136.595 64.790 1.00 634.03 697 ASN B C 1
ATOM 9848 O O . ASN A 1 677 ? 115.915 136.658 65.321 1.00 634.03 697 ASN B O 1
ATOM 9859 N N . ASP A 1 678 ? 114.592 136.037 63.600 1.00 635.22 698 ASP B N 1
ATOM 9860 C CA . ASP A 1 678 ? 115.696 135.508 62.811 1.00 635.22 698 ASP B CA 1
ATOM 9861 C C . ASP A 1 678 ? 116.495 136.653 62.202 1.00 635.22 698 ASP B C 1
ATOM 9862 O O . ASP A 1 678 ? 115.924 137.601 61.654 1.00 635.22 698 ASP B O 1
ATOM 9871 N N . ILE A 1 679 ? 117.821 136.563 62.299 1.00 632.20 699 ILE B N 1
ATOM 9872 C CA . ILE A 1 679 ? 118.719 137.612 61.828 1.00 632.20 699 ILE B CA 1
ATOM 9873 C C . ILE A 1 679 ? 119.527 137.186 60.616 1.00 632.20 699 ILE B C 1
ATOM 9874 O O . ILE A 1 679 ? 120.322 137.989 60.105 1.00 632.20 699 ILE B O 1
ATOM 9890 N N . SER A 1 680 ? 119.358 135.952 60.138 1.00 633.73 700 SER B N 1
ATOM 9891 C CA . SER A 1 680 ? 120.122 135.507 58.977 1.00 633.73 700 SER B CA 1
ATOM 9892 C C . SER A 1 680 ? 119.806 136.356 57.753 1.00 633.73 700 SER B C 1
ATOM 9893 O O . SER A 1 680 ? 120.710 136.728 56.995 1.00 633.73 700 SER B O 1
ATOM 9901 N N . ASP A 1 681 ? 118.530 136.674 57.542 1.00 650.09 701 ASP B N 1
ATOM 9902 C CA . ASP A 1 681 ? 118.108 137.463 56.393 1.00 650.09 701 ASP B CA 1
ATOM 9903 C C . ASP A 1 681 ? 118.032 138.957 56.682 1.00 650.09 701 ASP B C 1
ATOM 9904 O O . ASP A 1 681 ? 117.785 139.736 55.755 1.00 650.09 701 ASP B O 1
ATOM 9913 N N . LEU A 1 682 ? 118.238 139.379 57.931 1.00 612.62 702 LEU B N 1
ATOM 9914 C CA . LEU A 1 682 ? 118.163 140.794 58.271 1.00 612.62 702 LEU B CA 1
ATOM 9915 C C . LEU A 1 682 ? 119.453 141.547 57.972 1.00 612.62 702 LEU B C 1
ATOM 9916 O O . LEU A 1 682 ? 119.442 142.783 57.976 1.00 612.62 702 LEU B O 1
ATOM 9932 N N . GLY A 1 683 ? 120.552 140.845 57.716 1.00 604.69 703 GLY B N 1
ATOM 9933 C CA . GLY A 1 683 ? 121.791 141.512 57.345 1.00 604.69 703 GLY B CA 1
ATOM 9934 C C . GLY A 1 683 ? 122.338 142.437 58.409 1.00 604.69 703 GLY B C 1
ATOM 9935 O O . GLY A 1 683 ? 122.776 143.551 58.094 1.00 604.69 703 GLY B O 1
ATOM 9939 N N . LEU A 1 684 ? 122.325 142.002 59.671 1.00 570.41 704 LEU B N 1
ATOM 9940 C CA . LEU A 1 684 ? 122.873 142.832 60.738 1.00 570.41 704 LEU B CA 1
ATOM 9941 C C . LEU A 1 684 ? 124.378 143.013 60.593 1.00 570.41 704 LEU B C 1
ATOM 9942 O O . LEU A 1 684 ? 124.909 144.073 60.944 1.00 570.41 704 LEU B O 1
ATOM 9958 N N . GLU A 1 685 ? 125.078 142.000 60.082 1.00 597.44 705 GLU B N 1
ATOM 9959 C CA . GLU A 1 685 ? 126.532 142.047 59.936 1.00 597.44 705 GLU B CA 1
ATOM 9960 C C . GLU A 1 685 ? 127.192 142.312 61.289 1.00 597.44 705 GLU B C 1
ATOM 9961 O O . GLU A 1 685 ? 128.033 143.200 61.440 1.00 597.44 705 GLU B O 1
ATOM 9973 N N . LEU A 1 686 ? 126.782 141.536 62.290 1.00 561.50 706 LEU B N 1
ATOM 9974 C CA . LEU A 1 686 ? 127.302 141.644 63.647 1.00 561.50 706 LEU B CA 1
ATOM 9975 C C . LEU A 1 686 ? 127.985 140.335 64.011 1.00 561.50 706 LEU B C 1
ATOM 9976 O O . LEU A 1 686 ? 127.355 139.273 63.980 1.00 561.50 706 LEU B O 1
ATOM 9992 N N . THR A 1 687 ? 129.267 140.413 64.354 1.00 512.36 707 THR B N 1
ATOM 9993 C CA . THR A 1 687 ? 130.054 139.253 64.730 1.00 512.36 707 THR B CA 1
ATOM 9994 C C . THR A 1 687 ? 130.143 139.166 66.252 1.00 512.36 707 THR B C 1
ATOM 9995 O O . THR A 1 687 ? 129.515 139.941 66.981 1.00 512.36 707 THR B O 1
ATOM 10006 N N . PHE A 1 688 ? 130.934 138.212 66.745 1.00 489.75 708 PHE B N 1
ATOM 10007 C CA . PHE A 1 688 ? 131.127 138.033 68.184 1.00 489.75 708 PHE B CA 1
ATOM 10008 C C . PHE A 1 688 ? 132.163 139.046 68.675 1.00 489.75 708 PHE B C 1
ATOM 10009 O O . PHE A 1 688 ? 133.279 138.715 69.080 1.00 489.75 708 PHE B O 1
ATOM 10026 N N . SER A 1 689 ? 131.764 140.316 68.628 1.00 442.05 709 SER B N 1
ATOM 10027 C CA . SER A 1 689 ? 132.619 141.409 69.085 1.00 442.05 709 SER B CA 1
ATOM 10028 C C . SER A 1 689 ? 131.731 142.586 69.449 1.00 442.05 709 SER B C 1
ATOM 10029 O O . SER A 1 689 ? 130.964 143.064 68.606 1.00 442.05 709 SER B O 1
ATOM 10037 N N . VAL A 1 690 ? 131.830 143.050 70.692 1.00 458.66 710 VAL B N 1
ATOM 10038 C CA . VAL A 1 690 ? 131.027 144.162 71.187 1.00 458.66 710 VAL B CA 1
ATOM 10039 C C . VAL A 1 690 ? 131.914 145.067 72.028 1.00 458.66 710 VAL B C 1
ATOM 10040 O O . VAL A 1 690 ? 132.806 144.593 72.740 1.00 458.66 710 VAL B O 1
ATOM 10053 N N . GLU A 1 691 ? 131.668 146.372 71.944 1.00 447.29 711 GLU B N 1
ATOM 10054 C CA . GLU A 1 691 ? 132.407 147.322 72.764 1.00 447.29 711 GLU B CA 1
ATOM 10055 C C . GLU A 1 691 ? 132.162 147.044 74.241 1.00 447.29 711 GLU B C 1
ATOM 10056 O O . GLU A 1 691 ? 131.031 146.787 74.664 1.00 447.29 711 GLU B O 1
ATOM 10068 N N . THR A 1 692 ? 133.233 147.095 75.029 1.00 489.01 712 THR B N 1
ATOM 10069 C CA . THR A 1 692 ? 133.142 146.839 76.458 1.00 489.01 712 THR B CA 1
ATOM 10070 C C . THR A 1 692 ? 134.197 147.663 77.179 1.00 489.01 712 THR B C 1
ATOM 10071 O O . THR A 1 692 ? 135.192 148.092 76.588 1.00 489.01 712 THR B O 1
ATOM 10082 N N . ASP A 1 693 ? 133.967 147.879 78.472 1.00 486.41 713 ASP B N 1
ATOM 10083 C CA . ASP A 1 693 ? 134.888 148.649 79.297 1.00 486.41 713 ASP B CA 1
ATOM 10084 C C . ASP A 1 693 ? 136.091 147.785 79.657 1.00 486.41 713 ASP B C 1
ATOM 10085 O O . ASP A 1 693 ? 135.938 146.717 80.259 1.00 486.41 713 ASP B O 1
ATOM 10094 N N . VAL A 1 694 ? 137.283 148.246 79.288 1.00 520.45 714 VAL B N 1
ATOM 10095 C CA . VAL A 1 694 ? 138.530 147.540 79.562 1.00 520.45 714 VAL B CA 1
ATOM 10096 C C . VAL A 1 694 ? 139.430 148.515 80.310 1.00 520.45 714 VAL B C 1
ATOM 10097 O O . VAL A 1 694 ? 140.044 149.401 79.704 1.00 520.45 714 VAL B O 1
ATOM 10110 N N . PHE A 1 695 ? 139.5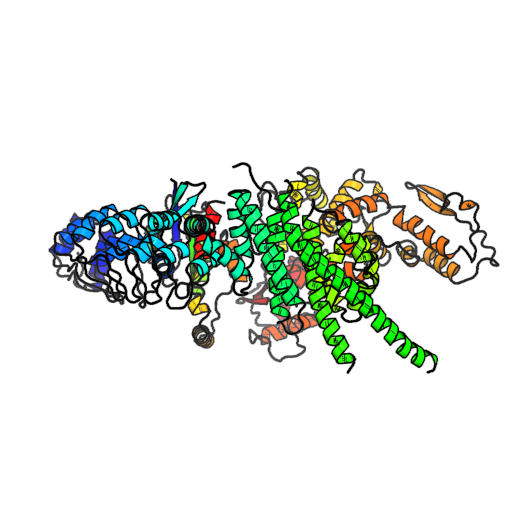14 148.355 81.631 1.00 556.40 715 PHE B N 1
ATOM 10111 C CA . PHE A 1 695 ? 140.338 149.221 82.472 1.00 556.40 715 PHE B CA 1
ATOM 10112 C C . PHE A 1 695 ? 139.969 150.689 82.271 1.00 556.40 715 PHE B C 1
ATOM 10113 O O . PHE A 1 695 ? 140.831 151.569 82.221 1.00 556.40 715 PHE B O 1
ATOM 10130 N N . GLY A 1 696 ? 138.670 150.954 82.155 1.00 541.63 716 GLY B N 1
ATOM 10131 C CA . GLY A 1 696 ? 138.185 152.308 81.990 1.00 541.63 716 GLY B CA 1
ATOM 10132 C C . GLY A 1 696 ? 138.278 152.858 80.586 1.00 541.63 716 GLY B C 1
ATOM 10133 O O . GLY A 1 696 ? 138.004 154.047 80.386 1.00 541.63 716 GLY B O 1
ATOM 10137 N N . ALA A 1 697 ? 138.655 152.039 79.607 1.00 533.32 717 ALA B N 1
ATOM 10138 C CA . ALA A 1 697 ? 138.797 152.468 78.222 1.00 533.32 717 ALA B CA 1
ATOM 10139 C C . ALA A 1 697 ? 137.795 151.717 77.358 1.00 533.32 717 ALA B C 1
ATOM 10140 O O . ALA A 1 697 ? 137.686 150.490 77.450 1.00 533.32 717 ALA B O 1
ATOM 10147 N N . MET A 1 698 ? 137.069 152.455 76.521 1.00 480.57 718 MET B N 1
ATOM 10148 C CA . MET A 1 698 ? 136.092 151.861 75.615 1.00 480.57 718 MET B CA 1
ATOM 10149 C C . MET A 1 698 ? 136.826 151.326 74.392 1.00 480.57 718 MET B C 1
ATOM 10150 O O . MET A 1 698 ? 137.373 152.099 73.599 1.00 480.57 718 MET B O 1
ATOM 10164 N N . GLU A 1 699 ? 136.841 150.003 74.236 1.00 454.33 719 GLU B N 1
ATOM 10165 C CA . GLU A 1 699 ? 137.547 149.360 73.139 1.00 454.33 719 GLU B CA 1
ATOM 10166 C C . GLU A 1 699 ? 136.709 148.210 72.601 1.00 454.33 719 GLU B C 1
ATOM 10167 O O . GLU A 1 699 ? 135.848 147.662 73.293 1.00 454.33 719 GLU B O 1
ATOM 10179 N N . GLU A 1 700 ? 136.976 147.851 71.349 1.00 428.71 720 GLU B N 1
ATOM 10180 C CA . GLU A 1 700 ? 136.304 146.736 70.695 1.00 428.71 720 GLU B CA 1
ATOM 10181 C C . GLU A 1 700 ? 137.112 145.466 70.932 1.00 428.71 720 GLU B C 1
ATOM 10182 O O . GLU A 1 700 ? 138.260 145.363 70.486 1.00 428.71 720 GLU B O 1
ATOM 10194 N N . VAL A 1 701 ? 136.515 144.506 71.632 1.00 426.01 721 VAL B N 1
ATOM 10195 C CA . VAL A 1 701 ? 137.196 143.260 71.979 1.00 426.01 721 VAL B CA 1
ATOM 10196 C C . VAL A 1 701 ? 136.296 142.086 71.611 1.00 426.01 721 VAL B C 1
ATOM 10197 O O . VAL A 1 701 ? 135.090 142.123 71.895 1.00 426.01 721 VAL B O 1
ATOM 10210 N N . PRO A 1 702 ? 136.821 141.031 70.984 1.00 423.43 722 PRO B N 1
ATOM 10211 C CA . PRO A 1 702 ? 135.974 139.873 70.677 1.00 423.43 722 PRO B CA 1
ATOM 10212 C C . PRO A 1 702 ? 135.485 139.192 71.945 1.00 423.43 722 PRO B C 1
ATOM 10213 O O . PRO A 1 702 ? 136.169 139.166 72.971 1.00 423.43 722 PRO B O 1
ATOM 10224 N N . LEU A 1 703 ? 134.276 138.633 71.864 1.00 448.27 723 LEU B N 1
ATOM 10225 C CA . LEU A 1 703 ? 133.693 137.964 73.021 1.00 448.27 723 LEU B CA 1
ATOM 10226 C C . LEU A 1 703 ? 134.368 136.626 73.296 1.00 448.27 723 LEU B C 1
ATOM 10227 O O . LEU A 1 703 ? 134.466 136.211 74.456 1.00 448.27 723 LEU B O 1
ATOM 10243 N N . LYS A 1 704 ? 134.834 135.945 72.258 1.00 435.87 724 LYS B N 1
ATOM 10244 C CA . LYS A 1 704 ? 135.596 134.714 72.378 1.00 435.87 724 LYS B CA 1
ATOM 10245 C C . LYS A 1 704 ? 136.798 134.783 71.449 1.00 435.87 724 LYS B C 1
ATOM 10246 O O . LYS A 1 704 ? 136.809 135.569 70.496 1.00 435.87 724 LYS B O 1
ATOM 10265 N N . PRO A 1 705 ? 137.836 133.978 71.708 1.00 434.17 725 PRO B N 1
ATOM 10266 C CA . PRO A 1 705 ? 139.000 133.973 70.810 1.00 434.17 725 PRO B CA 1
ATOM 10267 C C . PRO A 1 705 ? 138.603 133.775 69.356 1.00 434.17 725 PRO B C 1
ATOM 10268 O O . PRO A 1 705 ? 138.053 132.731 68.991 1.00 434.17 725 PRO B O 1
ATOM 10279 N N . GLY A 1 706 ? 138.877 134.773 68.519 1.00 460.79 726 GLY B N 1
ATOM 10280 C CA . GLY A 1 706 ? 138.473 134.725 67.130 1.00 460.79 726 GLY B CA 1
ATOM 10281 C C . GLY A 1 706 ? 137.012 135.021 66.885 1.00 460.79 726 GLY B C 1
ATOM 10282 O O . GLY A 1 706 ? 136.526 134.780 65.774 1.00 460.79 726 GLY B O 1
ATOM 10286 N N . GLY A 1 707 ? 136.294 135.535 67.886 1.00 462.40 727 GLY B N 1
ATOM 10287 C CA . GLY A 1 707 ? 134.881 135.819 67.704 1.00 462.40 727 GLY B CA 1
ATOM 10288 C C . GLY A 1 707 ? 134.614 136.876 66.652 1.00 462.40 727 GLY B C 1
ATOM 10289 O O . GLY A 1 707 ? 133.586 136.834 65.971 1.00 462.40 727 GLY B O 1
ATOM 10293 N N . GLY A 1 708 ? 135.529 137.836 66.500 1.00 469.10 728 GLY B N 1
ATOM 10294 C CA . GLY A 1 708 ? 135.322 138.895 65.528 1.00 469.10 728 GLY B CA 1
ATOM 10295 C C . GLY A 1 708 ? 135.123 138.377 64.117 1.00 469.10 728 GLY B C 1
ATOM 10296 O O . GLY A 1 708 ? 134.467 139.028 63.300 1.00 469.10 728 GLY B O 1
ATOM 10300 N N . SER A 1 709 ? 135.679 137.207 63.811 1.00 479.67 729 SER B N 1
ATOM 10301 C CA . SER A 1 709 ? 135.530 136.591 62.501 1.00 479.67 729 SER B CA 1
ATOM 10302 C C . SER A 1 709 ? 134.345 135.636 62.425 1.00 479.67 729 SER B C 1
ATOM 10303 O O . SER A 1 709 ? 134.105 135.055 61.362 1.00 479.67 729 SER B O 1
ATOM 10311 N N . ILE A 1 710 ? 133.605 135.461 63.515 1.00 478.79 730 ILE B N 1
ATOM 10312 C CA . ILE A 1 710 ? 132.454 134.566 63.558 1.00 478.79 730 ILE B CA 1
ATOM 10313 C C . ILE A 1 710 ? 131.198 135.426 63.500 1.00 478.79 730 ILE B C 1
ATOM 10314 O O . ILE A 1 710 ? 130.929 136.213 64.414 1.00 478.79 730 ILE B O 1
ATOM 10330 N N . LEU A 1 711 ? 130.427 135.277 62.427 1.00 519.54 731 LEU B N 1
ATOM 10331 C CA . LEU A 1 711 ? 129.193 136.036 62.281 1.00 519.54 731 LEU B CA 1
ATOM 10332 C C . LEU A 1 711 ? 128.111 135.471 63.193 1.00 519.54 731 LEU B C 1
ATOM 10333 O O . LEU A 1 711 ? 128.032 134.259 63.416 1.00 519.54 731 LEU B O 1
ATOM 10349 N N . VAL A 1 712 ? 127.273 136.358 63.720 1.00 559.06 732 VAL B N 1
ATOM 10350 C CA . VAL A 1 712 ? 126.167 135.968 64.587 1.00 559.06 732 VAL B CA 1
ATOM 10351 C C . VAL A 1 712 ? 124.933 135.742 63.726 1.00 559.06 732 VAL B C 1
ATOM 10352 O O . VAL A 1 712 ? 124.526 136.626 62.961 1.00 559.06 732 VAL B O 1
ATOM 10365 N N . THR A 1 713 ? 124.335 134.560 63.849 1.00 568.76 733 THR B N 1
ATOM 10366 C CA . THR A 1 713 ? 123.159 134.193 63.071 1.00 568.76 733 THR B CA 1
ATOM 10367 C C . THR A 1 713 ? 122.195 133.448 63.988 1.00 568.76 733 THR B C 1
ATOM 10368 O O . THR A 1 713 ? 122.364 133.420 65.211 1.00 568.76 733 THR B O 1
ATOM 10379 N N . GLN A 1 714 ? 121.177 132.829 63.386 1.00 594.16 734 GLN B N 1
ATOM 10380 C CA . GLN A 1 714 ? 120.159 132.139 64.171 1.00 594.16 734 GLN B CA 1
ATOM 10381 C C . GLN A 1 714 ? 120.768 131.012 64.996 1.00 594.16 734 GLN B C 1
ATOM 10382 O O . GLN A 1 714 ? 120.387 130.804 66.154 1.00 594.16 734 GLN B O 1
ATOM 10396 N N . ASN A 1 715 ? 121.712 130.270 64.416 1.00 564.52 735 ASN B N 1
ATOM 10397 C CA . ASN A 1 715 ? 122.264 129.107 65.104 1.00 564.52 735 ASN B CA 1
ATOM 10398 C C . ASN A 1 715 ? 123.021 129.508 66.366 1.00 564.52 735 ASN B C 1
ATOM 10399 O O . ASN A 1 715 ? 122.949 128.812 67.386 1.00 564.52 735 ASN B O 1
ATOM 10410 N N . ASN A 1 716 ? 123.751 130.626 66.321 1.00 563.57 736 ASN B N 1
ATOM 10411 C CA . ASN A 1 716 ? 124.651 131.009 67.405 1.00 563.57 736 ASN B CA 1
ATOM 10412 C C . ASN A 1 716 ? 124.249 132.322 68.072 1.00 563.57 736 ASN B C 1
ATOM 10413 O O . ASN A 1 716 ? 125.075 132.941 68.750 1.00 563.57 736 ASN B O 1
ATOM 10424 N N . LYS A 1 717 ? 123.002 132.765 67.899 1.00 592.49 737 LYS B N 1
ATOM 10425 C CA . LYS A 1 717 ? 122.565 133.982 68.575 1.00 592.49 737 LYS B CA 1
ATOM 10426 C C . LYS A 1 717 ? 122.283 133.742 70.052 1.00 592.49 737 LYS B C 1
ATOM 10427 O O . LYS A 1 717 ? 122.427 134.664 70.863 1.00 592.49 737 LYS B O 1
ATOM 10446 N N . ALA A 1 718 ? 121.883 132.522 70.419 1.00 548.37 738 ALA B N 1
ATOM 10447 C CA . ALA A 1 718 ? 121.528 132.245 71.807 1.00 548.37 738 ALA B CA 1
ATOM 10448 C C . ALA A 1 718 ? 122.712 132.487 72.734 1.00 548.37 738 ALA B C 1
ATOM 10449 O O . ALA A 1 718 ? 122.571 133.113 73.791 1.00 548.37 738 ALA B O 1
ATOM 10456 N N . GLU A 1 719 ? 123.894 131.997 72.355 1.00 516.33 739 GLU B N 1
ATOM 10457 C CA . GLU A 1 719 ? 125.079 132.227 73.171 1.00 516.33 739 GLU B CA 1
ATOM 10458 C C . GLU A 1 719 ? 125.599 133.652 73.032 1.00 516.33 739 GLU B C 1
ATOM 10459 O O . GLU A 1 719 ? 126.171 134.191 73.985 1.00 516.33 739 GLU B O 1
ATOM 10471 N N . TYR A 1 720 ? 125.397 134.282 71.871 1.00 538.86 740 TYR B N 1
ATOM 10472 C CA . TYR A 1 720 ? 125.898 135.638 71.673 1.00 538.86 740 TYR B CA 1
ATOM 10473 C C . TYR A 1 720 ? 125.368 136.574 72.750 1.00 538.86 740 TYR B C 1
ATOM 10474 O O . TYR A 1 720 ? 126.125 137.349 73.344 1.00 538.86 740 TYR B O 1
ATOM 10492 N N . VAL A 1 721 ? 124.063 136.512 73.020 1.00 502.12 741 VAL B N 1
ATOM 10493 C CA . VAL A 1 721 ? 123.500 137.298 74.113 1.00 502.12 741 VAL B CA 1
ATOM 10494 C C . VAL A 1 721 ? 124.082 136.842 75.444 1.00 502.12 741 VAL B C 1
ATOM 10495 O O . VAL A 1 721 ? 124.415 137.662 76.307 1.00 502.12 741 VAL B O 1
ATOM 10508 N N . GLN A 1 722 ? 124.222 135.527 75.628 1.00 462.04 742 GLN B N 1
ATOM 10509 C CA . GLN A 1 722 ? 124.766 135.009 76.879 1.00 462.04 742 GLN B CA 1
ATOM 10510 C C . GLN A 1 722 ? 126.183 135.518 77.115 1.00 462.04 742 GLN B C 1
ATOM 10511 O O . GLN A 1 722 ? 126.522 135.952 78.222 1.00 462.04 742 GLN B O 1
ATOM 10525 N N . LEU A 1 723 ? 127.028 135.472 76.082 1.00 443.67 743 LEU B N 1
ATOM 10526 C CA . LEU A 1 723 ? 128.396 135.955 76.235 1.00 443.67 743 LEU B CA 1
ATOM 10527 C C . LEU A 1 723 ? 128.417 137.438 76.577 1.00 443.67 743 LEU B C 1
ATOM 10528 O O . LEU A 1 723 ? 129.216 137.881 77.410 1.00 443.67 743 LEU B O 1
ATOM 10544 N N . VAL A 1 724 ? 127.540 138.220 75.945 1.00 465.20 744 VAL B N 1
ATOM 10545 C CA . VAL A 1 724 ? 127.502 139.658 76.194 1.00 465.20 744 VAL B CA 1
ATOM 10546 C C . VAL A 1 724 ? 127.226 139.945 77.666 1.00 465.20 744 VAL B C 1
ATOM 10547 O O . VAL A 1 724 ? 127.667 140.968 78.206 1.00 465.20 744 VAL B O 1
ATOM 10560 N N . THR A 1 725 ? 126.475 139.068 78.333 1.00 440.49 745 THR B N 1
ATOM 10561 C CA . THR A 1 725 ? 126.101 139.326 79.720 1.00 440.49 745 THR B CA 1
ATOM 10562 C C . THR A 1 725 ? 127.333 139.465 80.603 1.00 440.49 745 THR B C 1
ATOM 10563 O O . THR A 1 725 ? 127.579 140.526 81.187 1.00 440.49 745 THR B O 1
ATOM 10574 N N . GLU A 1 726 ? 128.129 138.400 80.710 1.00 424.96 746 GLU B N 1
ATOM 10575 C CA . GLU A 1 726 ? 129.321 138.484 81.546 1.00 424.96 746 GLU B CA 1
ATOM 10576 C C . GLU A 1 726 ? 130.292 139.530 81.018 1.00 424.96 746 GLU B C 1
ATOM 10577 O O . GLU A 1 726 ? 131.080 140.090 81.788 1.00 424.96 746 GLU B O 1
ATOM 10589 N N . LEU A 1 727 ? 130.238 139.819 79.718 1.00 408.86 747 LEU B N 1
ATOM 10590 C CA . LEU A 1 727 ? 131.048 140.907 79.179 1.00 408.86 747 LEU B CA 1
ATOM 10591 C C . LEU A 1 727 ? 130.771 142.208 79.920 1.00 408.86 747 LEU B C 1
ATOM 10592 O O . LEU A 1 727 ? 131.698 142.968 80.224 1.00 408.86 747 LEU B O 1
ATOM 10608 N N . ARG A 1 728 ? 129.501 142.491 80.211 1.00 438.11 748 ARG B N 1
ATOM 10609 C CA . ARG A 1 728 ? 129.149 143.773 80.805 1.00 438.11 748 ARG B CA 1
ATOM 10610 C C . ARG A 1 728 ? 129.201 143.725 82.332 1.00 438.11 748 ARG B C 1
ATOM 10611 O O . ARG A 1 728 ? 129.970 144.460 82.956 1.00 438.11 748 ARG B O 1
ATOM 10632 N N . MET A 1 729 ? 128.392 142.860 82.951 1.00 427.26 749 MET B N 1
ATOM 10633 C CA . MET A 1 729 ? 128.207 142.902 84.398 1.00 427.26 749 MET B CA 1
ATOM 10634 C C . MET A 1 729 ? 129.204 142.049 85.178 1.00 427.26 749 MET B C 1
ATOM 10635 O O . MET A 1 729 ? 129.397 142.296 86.375 1.00 427.26 749 MET B O 1
ATOM 10649 N N . THR A 1 730 ? 129.830 141.045 84.561 1.00 394.35 750 THR B N 1
ATOM 10650 C CA . THR A 1 730 ? 130.675 140.116 85.308 1.00 394.35 750 THR B CA 1
ATOM 10651 C C . THR A 1 730 ? 132.171 140.365 85.140 1.00 394.35 750 THR B C 1
ATOM 10652 O O . THR A 1 730 ? 132.877 140.517 86.143 1.00 394.35 750 THR B O 1
ATOM 10663 N N . ARG A 1 731 ? 132.671 140.428 83.903 1.00 360.93 751 ARG B N 1
ATOM 10664 C CA . ARG A 1 731 ? 134.091 140.691 83.686 1.00 360.93 751 ARG B CA 1
ATOM 10665 C C . ARG A 1 731 ? 134.470 142.068 84.202 1.00 360.93 751 ARG B C 1
ATOM 10666 O O . ARG A 1 731 ? 135.525 142.245 84.828 1.00 360.93 751 ARG B O 1
ATOM 10687 N N . ALA A 1 732 ? 133.622 143.059 83.930 1.00 344.26 752 ALA B N 1
ATOM 10688 C CA . ALA A 1 732 ? 133.941 144.430 84.303 1.00 344.26 752 ALA B CA 1
ATOM 10689 C C . ALA A 1 732 ? 134.284 144.524 85.786 1.00 344.26 752 ALA B C 1
ATOM 10690 O O . ALA A 1 732 ? 135.280 145.151 86.168 1.00 344.26 752 ALA B O 1
ATOM 10697 N N . ILE A 1 733 ? 133.482 143.885 86.633 1.00 332.33 753 ILE B N 1
ATOM 10698 C CA . ILE A 1 733 ? 133.711 143.865 88.072 1.00 332.33 753 ILE B CA 1
ATOM 10699 C C . ILE A 1 733 ? 134.103 142.469 88.557 1.00 332.33 753 ILE B C 1
ATOM 10700 O O . ILE A 1 733 ? 133.891 142.137 89.722 1.00 332.33 753 ILE B O 1
ATOM 10716 N N . GLN A 1 734 ? 134.671 141.646 87.677 1.00 332.88 754 GLN B N 1
ATOM 10717 C CA . GLN A 1 734 ? 135.099 140.310 88.087 1.00 332.88 754 GLN B CA 1
ATOM 10718 C C . GLN A 1 734 ? 136.100 140.352 89.232 1.00 332.88 754 GLN B C 1
ATOM 10719 O O . GLN A 1 734 ? 135.938 139.580 90.193 1.00 332.88 754 GLN B O 1
ATOM 10733 N N . PRO A 1 735 ? 137.140 141.193 89.207 1.00 306.59 755 PRO B N 1
ATOM 10734 C CA . PRO A 1 735 ? 138.059 141.228 90.358 1.00 306.59 755 PRO B CA 1
ATOM 10735 C C . PRO A 1 735 ? 137.355 141.540 91.666 1.00 306.59 755 PRO B C 1
ATOM 10736 O O . PRO A 1 735 ? 137.699 140.961 92.705 1.00 306.59 755 PRO B O 1
ATOM 10747 N N . GLN A 1 736 ? 136.373 142.443 91.644 1.00 323.91 756 GLN B N 1
ATOM 10748 C CA . GLN A 1 736 ? 135.618 142.740 92.857 1.00 323.91 756 GLN B CA 1
ATOM 10749 C C . GLN A 1 736 ? 134.807 141.533 93.309 1.00 323.91 756 GLN B C 1
ATOM 10750 O O . GLN A 1 736 ? 134.770 141.213 94.504 1.00 323.91 756 GLN B O 1
ATOM 10764 N N . ILE A 1 737 ? 134.150 140.849 92.370 1.00 342.38 757 ILE B N 1
ATOM 10765 C CA . ILE A 1 737 ? 133.352 139.678 92.723 1.00 342.38 757 ILE B CA 1
ATOM 10766 C C . ILE A 1 737 ? 134.241 138.583 93.295 1.00 342.38 757 ILE B C 1
ATOM 10767 O O . ILE A 1 737 ? 133.887 137.927 94.283 1.00 342.38 757 ILE B O 1
ATOM 10783 N N . ASN A 1 738 ? 135.408 138.364 92.685 1.00 366.18 758 ASN B N 1
ATOM 10784 C CA . ASN A 1 738 ? 136.312 137.322 93.162 1.00 366.18 758 ASN B CA 1
ATOM 10785 C C . ASN A 1 738 ? 136.646 137.521 94.636 1.00 366.18 758 ASN B C 1
ATOM 10786 O O . ASN A 1 738 ? 136.574 136.581 95.436 1.00 366.18 758 ASN B O 1
ATOM 10797 N N . ALA A 1 739 ? 137.015 138.747 95.014 1.00 371.33 759 ALA B N 1
ATOM 10798 C CA . ALA A 1 739 ? 137.313 139.027 96.415 1.00 371.33 759 ALA B CA 1
ATOM 10799 C C . ALA A 1 739 ? 136.077 138.850 97.288 1.00 371.33 759 ALA B C 1
ATOM 10800 O O . ALA A 1 739 ? 136.156 138.272 98.379 1.00 371.33 759 ALA B O 1
ATOM 10807 N N . PHE A 1 740 ? 134.924 139.344 96.829 1.00 386.20 760 PHE B N 1
ATOM 10808 C CA . PHE A 1 740 ? 133.710 139.241 97.632 1.00 386.20 760 PHE B CA 1
ATOM 10809 C C . PHE A 1 740 ? 133.320 137.786 97.858 1.00 386.20 760 PHE B C 1
ATOM 10810 O O . PHE A 1 740 ? 132.969 137.395 98.977 1.00 386.20 760 PHE B O 1
ATOM 10827 N N . LEU A 1 741 ? 133.376 136.967 96.805 1.00 371.40 761 LEU B N 1
ATOM 10828 C CA . LEU A 1 741 ? 133.060 135.550 96.957 1.00 371.40 761 LEU B CA 1
ATOM 10829 C C . LEU A 1 741 ? 134.031 134.872 97.914 1.00 371.40 761 LEU B C 1
ATOM 10830 O O . LEU A 1 741 ? 133.638 133.995 98.693 1.00 371.40 761 LEU B O 1
ATOM 10846 N N . GLN A 1 742 ? 135.306 135.264 97.870 1.00 380.63 762 GLN B N 1
ATOM 10847 C CA . GLN A 1 742 ? 136.292 134.684 98.775 1.00 380.63 762 GLN B CA 1
ATOM 10848 C C . GLN A 1 742 ? 135.889 134.905 100.229 1.00 380.63 762 GLN B C 1
ATOM 10849 O O . GLN A 1 742 ? 135.923 133.977 101.044 1.00 380.63 762 GLN B O 1
ATOM 10863 N N . GLY A 1 743 ? 135.503 136.136 100.570 1.00 373.86 763 GLY B N 1
ATOM 10864 C CA . GLY A 1 743 ? 135.073 136.414 101.931 1.00 373.86 763 GLY B CA 1
ATOM 10865 C C . GLY A 1 743 ? 133.775 135.717 102.294 1.00 373.86 763 GLY B C 1
ATOM 10866 O O . GLY A 1 743 ? 133.638 135.174 103.393 1.00 373.86 763 GLY B O 1
ATOM 10870 N N . PHE A 1 744 ? 132.802 135.725 101.378 1.00 351.43 764 PHE B N 1
ATOM 10871 C CA . PHE A 1 744 ? 131.486 135.177 101.692 1.00 351.43 764 PHE B CA 1
ATOM 10872 C C . PHE A 1 744 ? 131.559 133.682 101.983 1.00 351.43 764 PHE B C 1
ATOM 10873 O O . PHE A 1 744 ? 130.940 133.198 102.938 1.00 351.43 764 PHE B O 1
ATOM 10890 N N . HIS A 1 745 ? 132.309 132.933 101.172 1.00 334.99 765 HIS B N 1
ATOM 10891 C CA . HIS A 1 745 ? 132.367 131.484 101.327 1.00 334.99 765 HIS B CA 1
ATOM 10892 C C . HIS A 1 745 ? 133.172 131.042 102.541 1.00 334.99 765 HIS B C 1
ATOM 10893 O O . HIS A 1 745 ? 133.156 129.850 102.866 1.00 334.99 765 HIS B O 1
ATOM 10907 N N . MET A 1 746 ? 133.875 131.955 103.214 1.00 355.62 766 MET B N 1
ATOM 10908 C CA . MET A 1 746 ? 134.600 131.573 104.422 1.00 355.62 766 MET B CA 1
ATOM 10909 C C . MET A 1 746 ? 133.655 130.990 105.465 1.00 355.62 766 MET B C 1
ATOM 10910 O O . MET A 1 746 ? 134.010 130.039 106.172 1.00 355.62 766 MET B O 1
ATOM 10924 N N . PHE A 1 747 ? 132.447 131.547 105.576 1.00 354.44 767 PHE B N 1
ATOM 10925 C CA . PHE A 1 747 ? 131.478 131.112 106.570 1.00 354.44 767 PHE B CA 1
ATOM 10926 C C . PHE A 1 747 ? 130.286 130.375 105.977 1.00 354.44 767 PHE B C 1
ATOM 10927 O O . PHE A 1 747 ? 129.581 129.683 106.717 1.00 354.44 767 PHE B O 1
ATOM 10944 N N . ILE A 1 748 ? 130.046 130.503 104.675 1.00 339.05 768 ILE B N 1
ATOM 10945 C CA . ILE A 1 748 ? 128.906 129.867 104.019 1.00 339.05 768 ILE B CA 1
ATOM 10946 C C . ILE A 1 748 ? 129.418 129.031 102.850 1.00 339.05 768 ILE B C 1
ATOM 10947 O O . ILE A 1 748 ? 129.680 129.583 101.772 1.00 339.05 768 ILE B O 1
ATOM 10963 N N . PRO A 1 749 ? 129.574 127.717 103.003 1.00 315.45 769 PRO B N 1
ATOM 10964 C CA . PRO A 1 749 ? 130.120 126.903 101.906 1.00 315.45 769 PRO B CA 1
ATOM 10965 C C . PRO A 1 749 ? 129.253 127.003 100.664 1.00 315.45 769 PRO B C 1
ATOM 10966 O O . PRO A 1 749 ? 128.020 127.094 100.766 1.00 315.45 769 PRO B O 1
ATOM 10977 N N . PRO A 1 750 ? 129.856 126.994 99.469 1.00 313.25 770 PRO B N 1
ATOM 10978 C CA . PRO A 1 750 ? 129.037 127.133 98.251 1.00 313.25 770 PRO B CA 1
ATOM 10979 C C . PRO A 1 750 ? 127.997 126.037 98.094 1.00 313.25 770 PRO B C 1
ATOM 10980 O O . PRO A 1 750 ? 126.879 126.312 97.641 1.00 313.25 770 PRO B O 1
ATOM 10991 N N . SER A 1 751 ? 128.334 124.797 98.455 1.00 306.97 771 SER B N 1
ATOM 10992 C CA . SER A 1 751 ? 127.390 123.698 98.278 1.00 306.97 771 SER B CA 1
ATOM 10993 C C . SER A 1 751 ? 126.132 123.911 99.110 1.00 306.97 771 SER B C 1
ATOM 10994 O O . SER A 1 751 ? 125.014 123.698 98.626 1.00 306.97 771 SER B O 1
ATOM 11002 N N . LEU A 1 752 ? 126.295 124.332 100.365 1.00 300.93 772 LEU B N 1
ATOM 11003 C CA . LEU A 1 752 ? 125.142 124.516 101.240 1.00 300.93 772 LEU B CA 1
ATOM 11004 C C . LEU A 1 752 ? 124.231 125.626 100.725 1.00 300.93 772 LEU B C 1
ATOM 11005 O O . LEU A 1 752 ? 123.003 125.484 100.718 1.00 300.93 772 LEU B O 1
ATOM 11021 N N . ILE A 1 753 ? 124.818 126.741 100.287 1.00 322.34 773 ILE B N 1
ATOM 11022 C CA . ILE A 1 753 ? 124.012 127.866 99.822 1.00 322.34 773 ILE B CA 1
ATOM 11023 C C . ILE A 1 753 ? 123.475 127.621 98.416 1.00 322.34 773 ILE B C 1
ATOM 11024 O O . ILE A 1 753 ? 122.442 128.185 98.037 1.00 322.34 773 ILE B O 1
ATOM 11040 N N . GLN A 1 754 ? 124.154 126.789 97.622 1.00 317.97 774 GLN B N 1
ATOM 11041 C CA . GLN A 1 754 ? 123.682 126.503 96.271 1.00 317.97 774 GLN B CA 1
ATOM 11042 C C . GLN A 1 754 ? 122.284 125.899 96.299 1.00 317.97 774 GLN B C 1
ATOM 11043 O O . GLN A 1 754 ? 121.520 126.055 95.339 1.00 317.97 774 GLN B O 1
ATOM 11057 N N . LEU A 1 755 ? 121.919 125.240 97.401 1.00 305.35 775 LEU B N 1
ATOM 11058 C CA . LEU A 1 755 ? 120.621 124.578 97.481 1.00 305.35 775 LEU B CA 1
ATOM 11059 C C . LEU A 1 755 ? 119.470 125.549 97.245 1.00 305.35 775 LEU B C 1
ATOM 11060 O O . LEU A 1 755 ? 118.409 125.142 96.757 1.00 305.35 775 LEU B O 1
ATOM 11076 N N . PHE A 1 756 ? 119.655 126.825 97.572 1.00 316.93 776 PHE B N 1
ATOM 11077 C CA . PHE A 1 756 ? 118.623 127.838 97.411 1.00 316.93 776 PHE B CA 1
ATOM 11078 C C . PHE A 1 756 ? 118.944 128.742 96.228 1.00 316.93 776 PHE B C 1
ATOM 11079 O O . PHE A 1 756 ? 120.111 128.963 95.890 1.00 316.93 776 PHE B O 1
ATOM 11096 N N . ASP A 1 757 ? 117.892 129.264 95.603 1.00 391.72 777 ASP B N 1
ATOM 11097 C CA . ASP A 1 757 ? 118.025 130.132 94.443 1.00 391.72 777 ASP B CA 1
ATOM 11098 C C . ASP A 1 757 ? 118.221 131.578 94.900 1.00 391.72 777 ASP B C 1
ATOM 11099 O O . ASP A 1 757 ? 118.345 131.866 96.094 1.00 391.72 777 ASP B O 1
ATOM 11108 N N . GLU A 1 758 ? 118.256 132.508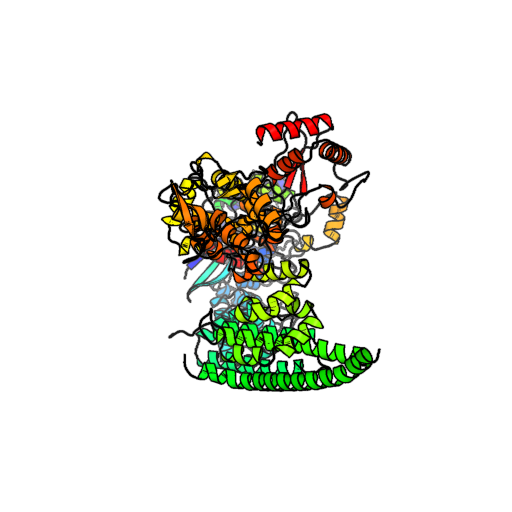 93.943 1.00 398.28 778 GLU B N 1
ATOM 11109 C CA . GLU A 1 758 ? 118.485 133.908 94.284 1.00 398.28 778 GLU B CA 1
ATOM 11110 C C . GLU A 1 758 ? 117.350 134.473 95.134 1.00 398.28 778 GLU B C 1
ATOM 11111 O O . GLU A 1 758 ? 117.599 135.199 96.104 1.00 398.28 778 GLU B O 1
ATOM 11123 N N . TYR A 1 759 ? 116.099 134.154 94.793 1.00 407.82 779 TYR B N 1
ATOM 11124 C CA . TYR A 1 759 ? 114.972 134.712 95.538 1.00 407.82 779 TYR B CA 1
ATOM 11125 C C . TYR A 1 759 ? 114.991 134.249 96.989 1.00 407.82 779 TYR B C 1
ATOM 11126 O O . TYR A 1 759 ? 114.816 135.052 97.912 1.00 407.82 779 TYR B O 1
ATOM 11144 N N . GLU A 1 760 ? 115.204 132.951 97.210 1.00 386.12 780 GLU B N 1
ATOM 11145 C CA . GLU A 1 760 ? 115.202 132.426 98.571 1.00 386.12 780 GLU B CA 1
ATOM 11146 C C . GLU A 1 760 ? 116.352 133.004 99.385 1.00 386.12 780 GLU B C 1
ATOM 11147 O O . GLU A 1 760 ? 116.208 133.254 100.588 1.00 386.12 780 GLU B O 1
ATOM 11159 N N . LEU A 1 761 ? 117.505 133.222 98.748 1.00 410.01 781 LEU B N 1
ATOM 11160 C CA . LEU A 1 761 ? 118.656 133.754 99.469 1.00 410.01 781 LEU B CA 1
ATOM 11161 C C . LEU A 1 761 ? 118.374 135.154 100.002 1.00 410.01 781 LEU B C 1
ATOM 11162 O O . LEU A 1 761 ? 118.704 135.466 101.152 1.00 410.01 781 LEU B O 1
ATOM 11178 N N . GLU A 1 762 ? 117.761 136.011 99.182 1.00 430.67 782 GLU B N 1
ATOM 11179 C CA . GLU A 1 762 ? 117.468 137.373 99.620 1.00 430.67 782 GLU B CA 1
ATOM 11180 C C . GLU A 1 762 ? 116.486 137.375 100.787 1.00 430.67 782 GLU B C 1
ATOM 11181 O O . GLU A 1 762 ? 116.664 138.114 101.762 1.00 430.67 782 GLU B O 1
ATOM 11193 N N . LEU A 1 763 ? 115.439 136.551 100.703 1.00 375.85 783 LEU B N 1
ATOM 11194 C CA . LEU A 1 763 ? 114.465 136.485 101.789 1.00 375.85 783 LEU B CA 1
ATOM 11195 C C . LEU A 1 763 ? 115.137 136.108 103.104 1.00 375.85 783 LEU B C 1
ATOM 11196 O O . LEU A 1 763 ? 114.849 136.699 104.151 1.00 375.85 783 LEU B O 1
ATOM 11212 N N . LEU A 1 764 ? 116.034 135.122 103.068 1.00 335.04 784 LEU B N 1
ATOM 11213 C CA . LEU A 1 764 ? 116.793 134.761 104.260 1.00 335.04 784 LEU B CA 1
ATOM 11214 C C . LEU A 1 764 ? 117.812 135.838 104.614 1.00 335.04 784 LEU B C 1
ATOM 11215 O O . LEU A 1 764 ? 117.991 136.169 105.792 1.00 335.04 784 LEU B O 1
ATOM 11231 N N . LEU A 1 765 ? 118.493 136.389 103.607 1.00 333.61 785 LEU B N 1
ATOM 11232 C CA . LEU A 1 765 ? 119.608 137.295 103.863 1.00 333.61 785 LEU B CA 1
ATOM 11233 C C . LEU A 1 765 ? 119.131 138.686 104.270 1.00 333.61 785 LEU B C 1
ATOM 11234 O O . LEU A 1 765 ? 119.775 139.343 105.096 1.00 333.61 785 LEU B O 1
ATOM 11250 N N . SER A 1 766 ? 118.010 139.151 103.715 1.00 359.74 786 SER B N 1
ATOM 11251 C CA . SER A 1 766 ? 117.513 140.497 103.980 1.00 359.74 786 SER B CA 1
ATOM 11252 C C . SER A 1 766 ? 116.199 140.537 104.746 1.00 359.74 786 SER B C 1
ATOM 11253 O O . SER A 1 766 ? 115.979 141.488 105.500 1.00 359.74 786 SER B O 1
ATOM 11261 N N . GLY A 1 767 ? 115.329 139.547 104.586 1.00 389.29 787 GLY B N 1
ATOM 11262 C CA . GLY A 1 767 ? 114.125 139.435 105.388 1.00 389.29 787 GLY B CA 1
ATOM 11263 C C . GLY A 1 767 ? 112.859 139.678 104.581 1.00 389.29 787 GLY B C 1
ATOM 11264 O O . GLY A 1 767 ? 112.876 139.881 103.366 1.00 389.29 787 GLY B O 1
ATOM 11268 N N . MET A 1 768 ? 111.745 139.650 105.312 1.00 435.70 788 MET B N 1
ATOM 11269 C CA . MET A 1 768 ? 110.407 139.739 104.732 1.00 435.70 788 MET B CA 1
ATOM 11270 C C . MET A 1 768 ? 110.122 141.178 104.306 1.00 435.70 788 MET B C 1
ATOM 11271 O O . MET A 1 768 ? 110.302 142.100 105.107 1.00 435.70 788 MET B O 1
ATOM 11285 N N . PRO A 1 769 ? 109.680 141.414 103.058 1.00 429.86 789 PRO B N 1
ATOM 11286 C CA . PRO A 1 769 ? 109.388 142.793 102.634 1.00 429.86 789 PRO B CA 1
ATOM 11287 C C . PRO A 1 769 ? 108.046 143.333 103.114 1.00 429.86 789 PRO B C 1
ATOM 11288 O O . PRO A 1 769 ? 107.906 144.544 103.310 1.00 429.86 789 PRO B O 1
ATOM 11299 N N . GLU A 1 770 ? 107.057 142.463 103.307 1.00 450.22 790 GLU B N 1
ATOM 11300 C CA . GLU A 1 770 ? 105.709 142.868 103.691 1.00 450.22 790 GLU B CA 1
ATOM 11301 C C . GLU A 1 770 ? 105.415 142.394 105.108 1.00 450.22 790 GLU B C 1
ATOM 11302 O O . GLU A 1 770 ? 105.676 141.236 105.446 1.00 450.22 790 GLU B O 1
ATOM 11314 N N . ILE A 1 771 ? 104.858 143.288 105.928 1.00 462.18 791 ILE B N 1
ATOM 11315 C CA . ILE A 1 771 ? 104.592 143.004 107.332 1.00 462.18 791 ILE B CA 1
ATOM 11316 C C . ILE A 1 771 ? 103.212 143.525 107.711 1.00 462.18 791 ILE B C 1
ATOM 11317 O O . ILE A 1 771 ? 102.614 144.346 107.012 1.00 462.18 791 ILE B O 1
ATOM 11333 N N . ASP A 1 772 ? 102.711 143.028 108.842 1.00 481.30 792 ASP B N 1
ATOM 11334 C CA . ASP A 1 772 ? 101.442 143.484 109.396 1.00 481.30 792 ASP B CA 1
ATOM 11335 C C . ASP A 1 772 ? 101.329 143.027 110.845 1.00 481.30 792 ASP B C 1
ATOM 11336 O O . ASP A 1 772 ? 101.613 141.866 111.158 1.00 481.30 792 ASP B O 1
ATOM 11345 N N . VAL A 1 773 ? 100.912 143.930 111.737 1.00 432.20 793 VAL B N 1
ATOM 11346 C CA . VAL A 1 773 ? 100.840 143.597 113.155 1.00 432.20 793 VAL B CA 1
ATOM 11347 C C . VAL A 1 773 ? 99.808 142.513 113.433 1.00 432.20 793 VAL B C 1
ATOM 11348 O O . VAL A 1 773 ? 99.875 141.857 114.479 1.00 432.20 793 VAL B O 1
ATOM 11361 N N . SER A 1 774 ? 98.851 142.304 112.526 1.00 421.84 794 SER B N 1
ATOM 11362 C CA . SER A 1 774 ? 97.840 141.276 112.751 1.00 421.84 794 SER B CA 1
ATOM 11363 C C . SER A 1 774 ? 98.471 139.904 112.954 1.00 421.84 794 SER B C 1
ATOM 11364 O O . SER A 1 774 ? 97.895 139.053 113.642 1.00 421.84 794 SER B O 1
ATOM 11372 N N . ASP A 1 775 ? 99.646 139.669 112.366 1.00 428.20 795 ASP B N 1
ATOM 11373 C CA . ASP A 1 775 ? 100.322 138.389 112.554 1.00 428.20 795 ASP B CA 1
ATOM 11374 C C . ASP A 1 775 ? 100.724 138.185 114.011 1.00 428.20 795 ASP B C 1
ATOM 11375 O O . ASP A 1 775 ? 100.569 137.087 114.557 1.00 428.20 795 ASP B O 1
ATOM 11384 N N . TRP A 1 776 ? 101.243 139.234 114.655 1.00 422.67 796 TRP B N 1
ATOM 11385 C CA . TRP A 1 776 ? 101.626 139.126 116.060 1.00 422.67 796 TRP B CA 1
ATOM 11386 C C . TRP A 1 776 ? 100.436 138.730 116.923 1.00 422.67 796 TRP B C 1
ATOM 11387 O O . TRP A 1 776 ? 100.556 137.882 117.815 1.00 422.67 796 TRP B O 1
ATOM 11408 N N . ILE A 1 777 ? 99.278 139.343 116.671 1.00 407.02 797 ILE B N 1
ATOM 11409 C CA . ILE A 1 777 ? 98.080 139.110 117.473 1.00 407.02 797 ILE B CA 1
ATOM 11410 C C . ILE A 1 777 ? 97.162 138.041 116.896 1.00 407.02 797 ILE B C 1
ATOM 11411 O O . ILE A 1 777 ? 96.222 137.612 117.584 1.00 407.02 797 ILE B O 1
ATOM 11427 N N . LYS A 1 778 ? 97.403 137.590 115.665 1.00 368.17 798 LYS B N 1
ATOM 11428 C CA . LYS A 1 778 ? 96.636 136.496 115.066 1.00 368.17 798 LYS B CA 1
ATOM 11429 C C . LYS A 1 778 ? 95.135 136.774 115.108 1.00 368.17 798 LYS B C 1
ATOM 11430 O O . LYS A 1 778 ? 94.327 135.887 115.391 1.00 368.17 798 LYS B O 1
ATOM 11449 N N . ASN A 1 779 ? 94.753 138.016 114.828 1.00 404.75 799 ASN B N 1
ATOM 11450 C CA . ASN A 1 779 ? 93.341 138.371 114.772 1.00 404.75 799 ASN B CA 1
ATOM 11451 C C . ASN A 1 779 ? 93.204 139.660 113.976 1.00 404.75 799 ASN B C 1
ATOM 11452 O O . ASN A 1 779 ? 94.194 140.321 113.652 1.00 404.75 799 ASN B O 1
ATOM 11463 N N . THR A 1 780 ? 91.959 140.011 113.665 1.00 433.07 800 THR B N 1
ATOM 11464 C CA . THR A 1 780 ? 91.664 141.212 112.893 1.00 433.07 800 THR B CA 1
ATOM 11465 C C . THR A 1 780 ? 90.892 142.248 113.694 1.00 433.07 800 THR B C 1
ATOM 11466 O O . THR A 1 780 ? 91.274 143.424 113.701 1.00 433.07 800 THR B O 1
ATOM 11477 N N . GLU A 1 781 ? 89.815 141.851 114.373 1.00 453.63 801 GLU B N 1
ATOM 11478 C CA . GLU A 1 781 ? 88.956 142.798 115.086 1.00 453.63 801 GLU B CA 1
ATOM 11479 C C . GLU A 1 781 ? 88.437 142.134 116.359 1.00 453.63 801 GLU B C 1
ATOM 11480 O O . GLU A 1 781 ? 87.487 141.346 116.309 1.00 453.63 801 GLU B O 1
ATOM 11492 N N . TYR A 1 782 ? 89.056 142.456 117.494 1.00 386.11 802 TYR B N 1
ATOM 11493 C CA . TYR A 1 782 ? 88.535 142.098 118.805 1.00 386.11 802 TYR B CA 1
ATOM 11494 C C . TYR A 1 782 ? 88.171 143.359 119.575 1.00 386.11 802 TYR B C 1
ATOM 11495 O O . TYR A 1 782 ? 88.751 144.429 119.361 1.00 386.11 802 TYR B O 1
ATOM 11513 N N . THR A 1 783 ? 87.199 143.221 120.479 1.00 450.91 803 THR B N 1
ATOM 11514 C CA . THR A 1 783 ? 86.866 144.312 121.385 1.00 450.91 803 THR B CA 1
ATOM 11515 C C . THR A 1 783 ? 87.909 144.481 122.483 1.00 450.91 803 THR B C 1
ATOM 11516 O O . THR A 1 783 ? 87.958 145.542 123.115 1.00 450.91 803 THR B O 1
ATOM 11527 N N . SER A 1 784 ? 88.738 143.467 122.721 1.00 488.27 804 SER B N 1
ATOM 11528 C CA . SER A 1 784 ? 89.777 143.537 123.737 1.00 488.27 804 SER B CA 1
ATOM 11529 C C . SER A 1 784 ? 90.958 142.684 123.297 1.00 488.27 804 SER B C 1
ATOM 11530 O O . SER A 1 784 ? 90.810 141.757 122.497 1.00 488.27 804 SER B O 1
ATOM 11538 N N . GLY A 1 785 ? 92.134 143.009 123.831 1.00 443.30 805 GLY B N 1
ATOM 11539 C CA . GLY A 1 785 ? 93.346 142.281 123.508 1.00 443.30 805 GLY B CA 1
ATOM 11540 C C . GLY A 1 785 ? 93.719 141.269 124.571 1.00 443.30 805 GLY B C 1
ATOM 11541 O O . GLY A 1 785 ? 93.010 140.279 124.773 1.00 443.30 805 GLY B O 1
ATOM 11545 N N . TYR A 1 786 ? 94.836 141.507 125.259 1.00 381.96 806 TYR B N 1
ATOM 11546 C CA . TYR A 1 786 ? 95.286 140.650 126.348 1.00 381.96 806 TYR B CA 1
ATOM 11547 C C . TYR A 1 786 ? 94.624 140.989 127.679 1.00 381.96 806 TYR B C 1
ATOM 11548 O O . TYR A 1 786 ? 95.149 140.605 128.731 1.00 381.96 806 TYR B O 1
ATOM 11566 N N . GLU A 1 787 ? 93.495 141.699 127.658 1.00 387.22 807 GLU B N 1
ATOM 11567 C CA . GLU A 1 787 ? 92.822 142.143 128.878 1.00 387.22 807 GLU B CA 1
ATOM 11568 C C . GLU A 1 787 ? 93.713 143.073 129.696 1.00 387.22 807 GLU B C 1
ATOM 11569 O O . GLU A 1 787 ? 93.594 143.147 130.921 1.00 387.22 807 GLU B O 1
ATOM 11581 N N . ARG A 1 788 ? 94.610 143.787 129.019 1.00 338.27 808 ARG B N 1
ATOM 11582 C CA . ARG A 1 788 ? 95.519 144.733 129.655 1.00 338.27 808 ARG B CA 1
ATOM 11583 C C . ARG A 1 788 ? 95.368 146.077 128.961 1.00 338.27 808 ARG B C 1
ATOM 11584 O O . ARG A 1 788 ? 95.674 146.197 127.770 1.00 338.27 808 ARG B O 1
ATOM 11605 N N . GLU A 1 789 ? 94.901 147.079 129.705 1.00 391.33 809 GLU B N 1
ATOM 11606 C CA . GLU A 1 789 ? 94.638 148.418 129.173 1.00 391.33 809 GLU B CA 1
ATOM 11607 C C . GLU A 1 789 ? 94.003 148.339 127.786 1.00 391.33 809 GLU B C 1
ATOM 11608 O O . GLU A 1 789 ? 94.441 148.980 126.829 1.00 391.33 809 GLU B O 1
ATOM 11620 N N . ASP A 1 790 ? 92.939 147.542 127.693 1.00 405.44 810 ASP B N 1
ATOM 11621 C CA . ASP A 1 790 ? 92.279 147.302 126.410 1.00 405.44 810 ASP B CA 1
ATOM 11622 C C . ASP A 1 790 ? 91.888 148.580 125.681 1.00 405.44 810 ASP B C 1
ATOM 11623 O O . ASP A 1 790 ? 92.158 148.677 124.473 1.00 405.44 810 ASP B O 1
ATOM 11632 N N . PRO A 1 791 ? 91.262 149.577 126.317 1.00 419.30 811 PRO B N 1
ATOM 11633 C CA . PRO A 1 791 ? 90.972 150.817 125.576 1.00 419.30 811 PRO B CA 1
ATOM 11634 C C . PRO A 1 791 ? 92.219 151.462 124.999 1.00 419.30 811 PRO B C 1
ATOM 11635 O O . PRO A 1 791 ? 92.170 152.027 123.899 1.00 419.30 811 PRO B O 1
ATOM 11646 N N . VAL A 1 792 ? 93.343 151.393 125.715 1.00 404.12 812 VAL B N 1
ATOM 11647 C CA . VAL A 1 792 ? 94.601 151.885 125.164 1.00 404.12 812 VAL B CA 1
ATOM 11648 C C . VAL A 1 792 ? 95.053 151.003 124.007 1.00 404.12 812 VAL B C 1
ATOM 11649 O O . VAL A 1 792 ? 95.557 151.497 122.991 1.00 404.12 812 VAL B O 1
ATOM 11662 N N . ILE A 1 793 ? 94.883 149.685 124.141 1.00 397.50 813 ILE B N 1
ATOM 11663 C CA . ILE A 1 793 ? 95.259 148.774 123.063 1.00 397.50 813 ILE B CA 1
ATOM 11664 C C . ILE A 1 793 ? 94.447 149.071 121.809 1.00 397.50 813 ILE B C 1
ATOM 11665 O O . ILE A 1 793 ? 94.980 149.072 120.693 1.00 397.50 813 ILE B O 1
ATOM 11681 N N . GLN A 1 794 ? 93.146 149.320 121.968 1.00 405.45 814 GLN B N 1
ATOM 11682 C CA . GLN A 1 794 ? 92.316 149.654 120.815 1.00 405.45 814 GLN B CA 1
ATOM 11683 C C . GLN A 1 794 ? 92.833 150.908 120.122 1.00 405.45 814 GLN B C 1
ATOM 11684 O O . GLN A 1 794 ? 92.931 150.957 118.891 1.00 405.45 814 GLN B O 1
ATOM 11698 N N . TRP A 1 795 ? 93.175 151.936 120.902 1.00 407.08 815 TRP B N 1
ATOM 11699 C CA . TRP A 1 795 ? 93.796 153.122 120.322 1.00 407.08 815 TRP B CA 1
ATOM 11700 C C . TRP A 1 795 ? 95.137 152.777 119.690 1.00 407.08 815 TRP B C 1
ATOM 11701 O O . TRP A 1 795 ? 95.487 153.304 118.627 1.00 407.08 815 TRP B O 1
ATOM 11722 N N . PHE A 1 796 ? 95.905 151.893 120.332 1.00 418.85 816 PHE B N 1
ATOM 11723 C CA . PHE A 1 796 ? 97.164 151.447 119.746 1.00 418.85 816 PHE B CA 1
ATOM 11724 C C . PHE A 1 796 ? 96.927 150.748 118.413 1.00 418.85 816 PHE B C 1
ATOM 11725 O O . PHE A 1 796 ? 97.737 150.869 117.487 1.00 418.85 816 PHE B O 1
ATOM 11742 N N . TRP A 1 797 ? 95.826 150.003 118.299 1.00 418.74 817 TRP B N 1
ATOM 11743 C CA . TRP A 1 797 ? 95.479 149.393 117.019 1.00 418.74 817 TRP B CA 1
ATOM 11744 C C . TRP A 1 797 ? 95.009 150.442 116.018 1.00 418.74 817 TRP B C 1
ATOM 11745 O O . TRP A 1 797 ? 95.279 150.328 114.817 1.00 418.74 817 TRP B O 1
ATOM 11766 N N . GLU A 1 798 ? 94.293 151.465 116.490 1.00 424.37 818 GLU B N 1
ATOM 11767 C CA . GLU A 1 798 ? 93.782 152.490 115.585 1.00 424.37 818 GLU B CA 1
ATOM 11768 C C . GLU A 1 798 ? 94.906 153.362 115.036 1.00 424.37 818 GLU B C 1
ATOM 11769 O O . GLU A 1 798 ? 94.855 153.792 113.878 1.00 424.37 818 GLU B O 1
ATOM 11781 N N . VAL A 1 799 ? 95.919 153.655 115.853 1.00 443.39 819 VAL B N 1
ATOM 11782 C CA . VAL A 1 799 ? 97.006 154.515 115.393 1.00 443.39 819 VAL B CA 1
ATOM 11783 C C . VAL A 1 799 ? 97.873 153.789 114.369 1.00 443.39 819 VAL B C 1
ATOM 11784 O O . VAL A 1 799 ? 98.279 154.375 113.358 1.00 443.39 819 VAL B O 1
ATOM 11797 N N . VAL A 1 800 ? 98.168 152.508 114.606 1.00 428.50 820 VAL B N 1
ATOM 11798 C CA . VAL A 1 800 ? 99.087 151.787 113.726 1.00 428.50 820 VAL B CA 1
ATOM 11799 C C . VAL A 1 800 ? 98.519 151.690 112.315 1.00 428.50 820 VAL B C 1
ATOM 11800 O O . VAL A 1 800 ? 99.245 151.858 111.327 1.00 428.50 820 VAL B O 1
ATOM 11813 N N . GLU A 1 801 ? 97.221 151.406 112.191 1.00 459.50 821 GLU B N 1
ATOM 11814 C CA . GLU A 1 801 ? 96.621 151.325 110.862 1.00 459.50 821 GLU B CA 1
ATOM 11815 C C . GLU A 1 801 ? 96.587 152.693 110.190 1.00 459.50 821 GLU B C 1
ATOM 11816 O O . GLU A 1 801 ? 96.780 152.798 108.973 1.00 459.50 821 GLU B O 1
ATOM 11828 N N . ASP A 1 802 ? 96.341 153.753 110.964 1.00 447.78 822 ASP B N 1
ATOM 11829 C CA . ASP A 1 802 ? 96.296 155.095 110.390 1.00 447.78 822 ASP B CA 1
ATOM 11830 C C . ASP A 1 802 ? 97.654 155.494 109.825 1.00 447.78 822 ASP B C 1
ATOM 11831 O O . ASP A 1 802 ? 97.746 156.019 108.709 1.00 447.78 822 ASP B O 1
ATOM 11840 N N . ILE A 1 803 ? 98.725 155.254 110.585 1.00 403.77 823 ILE B N 1
ATOM 11841 C CA . ILE A 1 803 ? 100.060 155.595 110.111 1.00 403.77 823 ILE B CA 1
ATOM 11842 C C . ILE A 1 803 ? 100.414 154.729 108.910 1.00 403.77 823 ILE B C 1
ATOM 11843 O O . ILE A 1 803 ? 100.018 153.560 108.819 1.00 403.77 823 ILE B O 1
ATOM 11859 N N . THR A 1 804 ? 101.165 155.307 107.976 1.00 380.25 824 THR B N 1
ATOM 11860 C CA . THR A 1 804 ? 101.529 154.590 106.764 1.00 380.25 824 THR B CA 1
ATOM 11861 C C . THR A 1 804 ? 102.459 153.424 107.090 1.00 380.25 824 THR B C 1
ATOM 11862 O O . THR A 1 804 ? 103.051 153.342 108.170 1.00 380.25 824 THR B O 1
ATOM 11873 N N . GLN A 1 805 ? 102.580 152.509 106.126 1.00 400.41 825 GLN B N 1
ATOM 11874 C CA . GLN A 1 805 ? 103.358 151.294 106.347 1.00 400.41 825 GLN B CA 1
ATOM 11875 C C . GLN A 1 805 ? 104.822 151.614 106.629 1.00 400.41 825 GLN B C 1
ATOM 11876 O O . GLN A 1 805 ? 105.447 150.984 107.489 1.00 400.41 825 GLN B O 1
ATOM 11890 N N . GLU A 1 806 ? 105.387 152.589 105.913 1.00 405.33 826 GLU B N 1
ATOM 11891 C CA . GLU A 1 806 ? 106.820 152.846 106.018 1.00 405.33 826 GLU B CA 1
ATOM 11892 C C . GLU A 1 806 ? 107.214 153.254 107.433 1.00 405.33 826 GLU B C 1
ATOM 11893 O O . GLU A 1 806 ? 108.231 152.787 107.959 1.00 405.33 826 GLU B O 1
ATOM 11905 N N . GLU A 1 807 ? 106.425 154.122 108.069 1.00 411.12 827 GLU B N 1
ATOM 11906 C CA . GLU A 1 807 ? 106.773 154.592 109.407 1.00 411.12 827 GLU B CA 1
ATOM 11907 C C . GLU A 1 807 ? 106.486 153.556 110.486 1.00 411.12 827 GLU B C 1
ATOM 11908 O O . GLU A 1 807 ? 107.063 153.644 111.575 1.00 411.12 827 GLU B O 1
ATOM 11920 N N . ARG A 1 808 ? 105.614 152.581 110.217 1.00 403.64 828 ARG B N 1
ATOM 11921 C CA . ARG A 1 808 ? 105.450 151.473 111.152 1.00 403.64 828 ARG B CA 1
ATOM 11922 C C . ARG A 1 808 ? 106.703 150.610 111.209 1.00 403.64 828 ARG B C 1
ATOM 11923 O O . ARG A 1 808 ? 107.032 150.063 112.268 1.00 403.64 828 ARG B O 1
ATOM 11944 N N . VAL A 1 809 ? 107.409 150.474 110.085 1.00 417.57 829 VAL B N 1
ATOM 11945 C CA . VAL A 1 809 ? 108.669 149.737 110.080 1.00 417.57 829 VAL B CA 1
ATOM 11946 C C . VAL A 1 809 ? 109.686 150.424 110.981 1.00 417.57 829 VAL B C 1
ATOM 11947 O O . VAL A 1 809 ? 110.413 149.768 111.737 1.00 417.57 829 VAL B O 1
ATOM 11960 N N . LEU A 1 810 ? 109.755 151.756 110.913 1.00 439.00 830 LEU B N 1
ATOM 11961 C CA . LEU A 1 810 ? 110.692 152.490 111.758 1.00 439.00 830 LEU B CA 1
ATOM 11962 C C . LEU A 1 810 ? 110.428 152.217 113.233 1.00 439.00 830 LEU B C 1
ATOM 11963 O O . LEU A 1 810 ? 111.366 152.147 114.037 1.00 439.00 830 LEU B O 1
ATOM 11979 N N . LEU A 1 811 ? 109.157 152.061 113.611 1.00 438.43 831 LEU B N 1
ATOM 11980 C CA . LEU A 1 811 ? 108.842 151.690 114.986 1.00 438.43 831 LEU B CA 1
ATOM 11981 C C . LEU A 1 811 ? 109.465 150.346 115.341 1.00 438.43 831 LEU B C 1
ATOM 11982 O O . LEU A 1 811 ? 110.042 150.185 116.422 1.00 438.43 831 LEU B O 1
ATOM 11998 N N . LEU A 1 812 ? 109.358 149.367 114.439 1.00 437.27 832 LEU B N 1
ATOM 11999 C CA . LEU A 1 812 ? 110.019 148.086 114.657 1.00 437.27 832 LEU B CA 1
ATOM 12000 C C . LEU A 1 812 ? 111.535 148.224 114.600 1.00 437.27 832 LEU B C 1
ATOM 12001 O O . LEU A 1 812 ? 112.251 147.480 115.280 1.00 437.27 832 LEU B O 1
ATOM 12017 N N . GLN A 1 813 ? 112.039 149.161 113.794 1.00 442.14 833 GLN B N 1
ATOM 12018 C CA . GLN A 1 813 ? 113.481 149.365 113.707 1.00 442.14 833 GLN B CA 1
ATOM 12019 C C . GLN A 1 813 ? 114.056 149.814 115.044 1.00 442.14 833 GLN B C 1
ATOM 12020 O O . GLN A 1 813 ? 115.123 149.345 115.460 1.00 442.14 833 GLN B O 1
ATOM 12034 N N . PHE A 1 814 ? 113.367 150.727 115.732 1.00 425.97 834 PHE B N 1
ATOM 12035 C CA . PHE A 1 814 ? 113.878 151.241 116.999 1.00 425.97 834 PHE B CA 1
ATOM 12036 C C . PHE A 1 814 ? 114.013 150.126 118.029 1.00 425.97 834 PHE B C 1
ATOM 12037 O O . PHE A 1 814 ? 115.055 149.990 118.682 1.00 425.97 834 PHE B O 1
ATOM 12054 N N . VAL A 1 815 ? 112.966 149.315 118.189 1.00 444.15 835 VAL B N 1
ATOM 12055 C CA . VAL A 1 815 ? 113.004 148.246 119.182 1.00 444.15 835 VAL B CA 1
ATOM 12056 C C . VAL A 1 815 ? 113.964 147.143 118.750 1.00 444.15 835 VAL B C 1
ATOM 12057 O O . VAL A 1 815 ? 114.751 146.636 119.559 1.00 444.15 835 VAL B O 1
ATOM 12070 N N . THR A 1 816 ? 113.917 146.753 117.475 1.00 450.65 836 THR B N 1
ATOM 12071 C CA . THR A 1 816 ? 114.731 145.635 117.009 1.00 450.65 836 THR B CA 1
ATOM 12072 C C . THR A 1 816 ? 116.151 146.072 116.668 1.00 450.65 836 THR B C 1
ATOM 12073 O O . THR A 1 816 ? 117.114 145.372 117.000 1.00 450.65 836 THR B O 1
ATOM 12084 N N . GLY A 1 817 ? 116.301 147.220 116.010 1.00 423.21 837 GLY B N 1
ATOM 12085 C CA . GLY A 1 817 ? 117.594 147.697 115.568 1.00 423.21 837 GLY B CA 1
ATOM 12086 C C . GLY A 1 817 ? 117.893 147.460 114.104 1.00 423.21 837 GLY B C 1
ATOM 12087 O O . GLY A 1 817 ? 118.940 147.912 113.625 1.00 423.21 837 GLY B O 1
ATOM 12091 N N . SER A 1 818 ? 117.012 146.770 113.381 1.00 411.44 838 SER B N 1
ATOM 12092 C CA . SER A 1 818 ? 117.177 146.524 111.956 1.00 411.44 838 SER B CA 1
ATOM 12093 C C . SER A 1 818 ? 115.920 146.968 111.224 1.00 411.44 838 SER B C 1
ATOM 12094 O O . SER A 1 818 ? 114.802 146.689 111.665 1.00 411.44 838 SER B O 1
ATOM 12102 N N . SER A 1 819 ? 116.113 147.661 110.099 1.00 439.92 839 SER B N 1
ATOM 12103 C CA . SER A 1 819 ? 114.973 148.162 109.339 1.00 439.92 839 SER B CA 1
ATOM 12104 C C . SER A 1 819 ? 114.131 147.028 108.770 1.00 439.92 839 SER B C 1
ATOM 12105 O O . SER A 1 819 ? 112.914 147.180 108.616 1.00 439.92 839 SER B O 1
ATOM 12113 N N . ARG A 1 820 ? 114.749 145.894 108.457 1.00 389.97 840 ARG B N 1
ATOM 12114 C CA . ARG A 1 820 ? 114.036 144.766 107.881 1.00 389.97 840 ARG B CA 1
ATOM 12115 C C . ARG A 1 820 ? 113.395 143.918 108.977 1.00 389.97 840 ARG B C 1
ATOM 12116 O O . ARG A 1 820 ? 113.597 144.138 110.173 1.00 389.97 840 ARG B O 1
ATOM 12137 N N . VAL A 1 821 ? 112.613 142.933 108.548 1.00 395.24 841 VAL B N 1
ATOM 12138 C CA . VAL A 1 821 ? 111.865 142.070 109.460 1.00 395.24 841 VAL B CA 1
ATOM 12139 C C . VAL A 1 821 ? 112.152 140.618 109.091 1.00 395.24 841 VAL B C 1
ATOM 12140 O O . VAL A 1 821 ? 112.241 140.293 107.898 1.00 395.24 841 VAL B O 1
ATOM 12153 N N . PRO A 1 822 ? 112.302 139.715 110.059 1.00 379.68 842 PRO B N 1
ATOM 12154 C CA . PRO A 1 822 ? 112.648 138.330 109.725 1.00 379.68 842 PRO B CA 1
ATOM 12155 C C . PRO A 1 822 ? 111.532 137.614 108.981 1.00 379.68 842 PRO B C 1
ATOM 12156 O O . PRO A 1 822 ? 110.357 137.982 109.045 1.00 379.68 842 PRO B O 1
ATOM 12167 N N . HIS A 1 823 ? 111.930 136.568 108.261 1.00 443.25 843 HIS B N 1
ATOM 12168 C CA . HIS A 1 823 ? 110.976 135.750 107.527 1.00 443.25 843 HIS B CA 1
ATOM 12169 C C . HIS A 1 823 ? 110.036 135.035 108.491 1.00 443.25 843 HIS B C 1
ATOM 12170 O O . HIS A 1 823 ? 110.381 134.756 109.642 1.00 443.25 843 HIS B O 1
ATOM 12184 N N . GLY A 1 824 ? 108.833 134.736 108.006 1.00 439.84 844 GLY B N 1
ATOM 12185 C CA . GLY A 1 824 ? 107.826 134.081 108.812 1.00 439.84 844 GLY B CA 1
ATOM 12186 C C . GLY A 1 824 ? 107.002 135.007 109.677 1.00 439.84 844 GLY B C 1
ATOM 12187 O O . GLY A 1 824 ? 106.137 134.525 110.420 1.00 439.84 844 GLY B O 1
ATOM 12191 N N . GLY A 1 825 ? 107.237 136.314 109.610 1.00 436.88 845 GLY B N 1
ATOM 12192 C CA . GLY A 1 825 ? 106.468 137.252 110.397 1.00 436.88 845 GLY B CA 1
ATOM 12193 C C . GLY A 1 825 ? 106.908 137.284 111.851 1.00 436.88 845 GLY B C 1
ATOM 12194 O O . GLY A 1 825 ? 108.039 136.934 112.207 1.00 436.88 845 GLY B O 1
ATOM 12198 N N . PHE A 1 826 ? 105.980 137.718 112.704 1.00 431.79 846 PHE B N 1
ATOM 12199 C CA . PHE A 1 826 ? 106.261 137.863 114.127 1.00 431.79 846 PHE B CA 1
ATOM 12200 C C . PHE A 1 826 ? 106.471 136.530 114.832 1.00 431.79 846 PHE B C 1
ATOM 12201 O O . PHE A 1 826 ? 106.939 136.524 115.976 1.00 431.79 846 PHE B O 1
ATOM 12218 N N . ALA A 1 827 ? 106.135 135.409 114.191 1.00 413.36 847 ALA B N 1
ATOM 12219 C CA . ALA A 1 827 ? 106.350 134.104 114.802 1.00 413.36 847 ALA B CA 1
ATOM 12220 C C . ALA A 1 827 ? 107.823 133.725 114.889 1.00 413.36 847 ALA B C 1
ATOM 12221 O O . ALA A 1 827 ? 108.151 132.754 115.579 1.00 413.36 847 ALA B O 1
ATOM 12228 N N . ASN A 1 828 ? 108.709 134.455 114.215 1.00 433.92 848 ASN B N 1
ATOM 12229 C CA . ASN A 1 828 ? 110.136 134.143 114.172 1.00 433.92 848 ASN B CA 1
ATOM 12230 C C . ASN A 1 828 ? 110.963 135.388 114.474 1.00 433.92 848 ASN B C 1
ATOM 12231 O O . ASN A 1 828 ? 111.929 135.711 113.780 1.00 433.92 848 ASN B O 1
ATOM 12242 N N . ILE A 1 829 ? 110.583 136.108 115.525 1.00 448.91 849 ILE B N 1
ATOM 12243 C CA . ILE A 1 829 ? 111.331 137.282 115.961 1.00 448.91 849 ILE B CA 1
ATOM 12244 C C . ILE A 1 829 ? 112.552 136.824 116.747 1.00 448.91 849 ILE B C 1
ATOM 12245 O O . ILE A 1 829 ? 112.437 136.026 117.686 1.00 448.91 849 ILE B O 1
ATOM 12261 N N . MET A 1 830 ? 113.725 137.328 116.370 1.00 478.26 850 MET B N 1
ATOM 12262 C CA . MET A 1 830 ? 114.963 137.049 117.087 1.00 478.26 850 MET B CA 1
ATOM 12263 C C . MET A 1 830 ? 115.272 138.220 118.011 1.00 478.26 850 MET B C 1
ATOM 12264 O O . MET A 1 830 ? 115.436 139.355 117.550 1.00 478.26 850 MET B O 1
ATOM 12278 N N . GLY A 1 831 ? 115.349 137.941 119.310 1.00 480.82 851 GLY B N 1
ATOM 12279 C CA . GLY A 1 831 ? 115.679 138.956 120.291 1.00 480.82 851 GLY B CA 1
ATOM 12280 C C . GLY A 1 831 ? 117.079 138.791 120.843 1.00 480.82 851 GLY B C 1
ATOM 12281 O O . GLY A 1 831 ? 117.992 138.370 120.126 1.00 480.82 851 GLY B O 1
ATOM 12285 N N . GLY A 1 832 ? 117.261 139.123 122.122 1.00 473.60 852 GLY B N 1
ATOM 12286 C CA . GLY A 1 832 ? 118.573 138.976 122.731 1.00 473.60 852 GLY B CA 1
ATOM 12287 C C . GLY A 1 832 ? 119.028 137.530 122.799 1.00 473.60 852 GLY B C 1
ATOM 12288 O O . GLY A 1 832 ? 120.205 137.230 122.583 1.00 473.60 852 GLY B O 1
ATOM 12292 N N . SER A 1 833 ? 118.105 136.617 123.094 1.00 485.96 853 SER B N 1
ATOM 12293 C CA . SER A 1 833 ? 118.404 135.196 123.244 1.00 485.96 853 SER B CA 1
ATOM 12294 C C . SER A 1 833 ? 117.832 134.382 122.087 1.00 485.96 853 SER B C 1
ATOM 12295 O O . SER A 1 833 ? 117.327 133.274 122.276 1.00 485.96 853 SER B O 1
ATOM 12303 N N . GLY A 1 834 ? 117.906 134.923 120.878 1.00 464.20 854 GLY B N 1
ATOM 12304 C CA . GLY A 1 834 ? 117.381 134.214 119.721 1.00 464.20 854 GLY B CA 1
ATOM 12305 C C . GLY A 1 834 ? 115.878 134.341 119.653 1.00 464.20 854 GLY B C 1
ATOM 12306 O O . GLY A 1 834 ? 115.329 135.435 119.809 1.00 464.20 854 GLY B O 1
ATOM 12310 N N . LEU A 1 835 ? 115.203 133.218 119.420 1.00 432.36 855 LEU B N 1
ATOM 12311 C CA . LEU A 1 835 ? 113.748 133.220 119.329 1.00 432.36 855 LEU B CA 1
ATOM 12312 C C . LEU A 1 835 ? 113.142 133.824 120.589 1.00 432.36 855 LEU B C 1
ATOM 12313 O O . LEU A 1 835 ? 113.330 133.302 121.692 1.00 432.36 855 LEU B O 1
ATOM 12329 N N . GLN A 1 836 ? 112.415 134.926 120.421 1.00 447.33 856 GLN B N 1
ATOM 12330 C CA . GLN A 1 836 ? 111.783 135.612 121.545 1.00 447.33 856 GLN B CA 1
ATOM 12331 C C . GLN A 1 836 ? 110.566 136.353 121.012 1.00 447.33 856 GLN B C 1
ATOM 12332 O O . GLN A 1 836 ? 110.709 137.306 120.240 1.00 447.33 856 GLN B O 1
ATOM 12346 N N . ASN A 1 837 ? 109.377 135.918 121.420 1.00 438.45 857 ASN B N 1
ATOM 12347 C CA . ASN A 1 837 ? 108.151 136.544 120.948 1.00 438.45 857 ASN B CA 1
ATOM 12348 C C . ASN A 1 837 ? 108.075 137.991 121.419 1.00 438.45 857 ASN B C 1
ATOM 12349 O O . ASN A 1 837 ? 108.388 138.306 122.571 1.00 438.45 857 ASN B O 1
ATOM 12360 N N . PHE A 1 838 ? 107.655 138.873 120.517 1.00 422.01 858 PHE B N 1
ATOM 12361 C CA . PHE A 1 838 ? 107.555 140.289 120.842 1.00 422.01 858 PHE B CA 1
ATOM 12362 C C . PHE A 1 838 ? 106.488 140.518 121.905 1.00 422.01 858 PHE B C 1
ATOM 12363 O O . PHE A 1 838 ? 105.419 139.901 121.880 1.00 422.01 858 PHE B O 1
ATOM 12380 N N . THR A 1 839 ? 106.785 141.412 122.847 1.00 463.23 859 THR B N 1
ATOM 12381 C CA . THR A 1 839 ? 105.873 141.702 123.944 1.00 463.23 859 THR B CA 1
ATOM 12382 C C . THR A 1 839 ? 105.977 143.176 124.308 1.00 463.23 859 THR B C 1
ATOM 12383 O O . THR A 1 839 ? 106.969 143.844 124.003 1.00 463.23 859 THR B O 1
ATOM 12394 N N . ILE A 1 840 ? 104.934 143.675 124.967 1.00 490.19 860 ILE B N 1
ATOM 12395 C CA . ILE A 1 840 ? 104.852 145.066 125.398 1.00 490.19 860 ILE B CA 1
ATOM 12396 C C . ILE A 1 840 ? 104.557 145.086 126.891 1.00 490.19 860 ILE B C 1
ATOM 12397 O O . ILE A 1 840 ? 103.665 144.370 127.361 1.00 490.19 860 ILE B O 1
ATOM 12413 N N . ALA A 1 841 ? 105.303 145.901 127.631 1.00 516.50 861 ALA B N 1
ATOM 12414 C CA . ALA A 1 841 ? 105.152 146.026 129.075 1.00 516.50 861 ALA B CA 1
ATOM 12415 C C . ALA A 1 841 ? 104.530 147.375 129.409 1.00 516.50 861 ALA B C 1
ATOM 12416 O O . ALA A 1 841 ? 105.003 148.415 128.940 1.00 516.50 861 ALA B O 1
ATOM 12423 N N . ALA A 1 842 ? 103.471 147.351 130.215 1.00 505.50 862 ALA B N 1
ATOM 12424 C CA . ALA A 1 842 ? 102.800 148.579 130.614 1.00 505.50 862 ALA B CA 1
ATOM 12425 C C . ALA A 1 842 ? 103.633 149.345 131.637 1.00 505.50 862 ALA B C 1
ATOM 12426 O O . ALA A 1 842 ? 104.325 148.760 132.474 1.00 505.50 862 ALA B O 1
ATOM 12433 N N . VAL A 1 843 ? 103.558 150.671 131.560 1.00 530.36 863 VAL B N 1
ATOM 12434 C CA . VAL A 1 843 ? 104.283 151.552 132.473 1.00 530.36 863 VAL B CA 1
ATOM 12435 C C . VAL A 1 843 ? 103.334 152.647 132.948 1.00 530.36 863 VAL B C 1
ATOM 12436 O O . VAL A 1 843 ? 102.476 153.093 132.173 1.00 530.36 863 VAL B O 1
ATOM 12449 N N . PRO A 1 844 ? 103.438 153.111 134.195 1.00 509.68 864 PRO B N 1
ATOM 12450 C CA . PRO A 1 844 ? 102.605 154.242 134.621 1.00 509.68 864 PRO B CA 1
ATOM 12451 C C . PRO A 1 844 ? 102.886 155.479 133.780 1.00 509.68 864 PRO B C 1
ATOM 12452 O O . PRO A 1 844 ? 104.019 155.727 133.362 1.00 509.68 864 PRO B O 1
ATOM 12463 N N . TYR A 1 845 ? 101.835 156.257 133.534 1.00 436.36 865 TYR B N 1
ATOM 12464 C CA . TYR A 1 845 ? 101.910 157.399 132.633 1.00 436.36 865 TYR B CA 1
ATOM 12465 C C . TYR A 1 845 ? 102.340 158.653 133.382 1.00 436.36 865 TYR B C 1
ATOM 12466 O O . TYR A 1 845 ? 101.854 158.933 134.482 1.00 436.36 865 TYR B O 1
ATOM 12484 N N . THR A 1 846 ? 103.255 159.404 132.777 1.00 443.78 866 THR B N 1
ATOM 12485 C CA . THR A 1 846 ? 103.681 160.696 133.288 1.00 443.78 866 THR B CA 1
ATOM 12486 C C . THR A 1 846 ? 103.669 161.712 132.156 1.00 443.78 866 THR B C 1
ATOM 12487 O O . THR A 1 846 ? 103.830 161.345 130.987 1.00 443.78 866 THR B O 1
ATOM 12498 N N . PRO A 1 847 ? 103.479 162.994 132.469 1.00 443.54 867 PRO B N 1
ATOM 12499 C CA . PRO A 1 847 ? 103.387 163.999 131.402 1.00 443.54 867 PRO B CA 1
ATOM 12500 C C . PRO A 1 847 ? 104.650 164.032 130.553 1.00 443.54 867 PRO B C 1
ATOM 12501 O O . PRO A 1 847 ? 105.767 163.902 131.059 1.00 443.54 867 PRO B O 1
ATOM 12512 N N . ASN A 1 848 ? 104.458 164.209 129.246 1.00 434.01 868 ASN B N 1
ATOM 12513 C CA . ASN A 1 848 ? 105.559 164.285 128.288 1.00 434.01 868 ASN B CA 1
ATOM 12514 C C . ASN A 1 848 ? 106.510 163.099 128.447 1.00 434.01 868 ASN B C 1
ATOM 12515 O O . ASN A 1 848 ? 107.731 163.253 128.529 1.00 434.01 868 ASN B O 1
ATOM 12526 N N . LEU A 1 849 ? 105.935 161.900 128.493 1.00 446.71 869 LEU B N 1
ATOM 12527 C CA . LEU A 1 849 ? 106.700 160.664 128.605 1.00 446.71 869 LEU B CA 1
ATOM 12528 C C . LEU A 1 849 ? 106.687 159.939 127.266 1.00 446.71 869 LEU B C 1
ATOM 12529 O O . LEU A 1 849 ? 105.618 159.688 126.701 1.00 446.71 869 LEU B O 1
ATOM 12545 N N . LEU A 1 850 ? 107.882 159.597 126.764 1.00 456.21 870 LEU B N 1
ATOM 12546 C CA . LEU A 1 850 ? 107.988 158.881 125.504 1.00 456.21 870 LEU B CA 1
ATOM 12547 C C . LEU A 1 850 ? 108.274 157.404 125.749 1.00 456.21 870 LEU B C 1
ATOM 12548 O O . LEU A 1 850 ? 108.905 157.044 126.748 1.00 456.21 870 LEU B O 1
ATOM 12564 N N . PRO A 1 851 ? 107.825 156.519 124.861 1.00 480.07 871 PRO B N 1
ATOM 12565 C CA . PRO A 1 851 ? 108.089 155.091 125.057 1.00 480.07 871 PRO B CA 1
ATOM 12566 C C . PRO A 1 851 ? 109.571 154.775 124.928 1.00 480.07 871 PRO B C 1
ATOM 12567 O O . PRO A 1 851 ? 110.315 155.443 124.207 1.00 480.07 871 PRO B O 1
ATOM 12578 N N . THR A 1 852 ? 109.993 153.738 125.648 1.00 527.88 872 THR B N 1
ATOM 12579 C CA . THR A 1 852 ? 111.388 153.322 125.672 1.00 527.88 872 THR B CA 1
ATOM 12580 C C . THR A 1 852 ? 111.457 151.807 125.561 1.00 527.88 872 THR B C 1
ATOM 12581 O O . THR A 1 852 ? 110.492 151.096 125.853 1.00 527.88 872 THR B O 1
ATOM 12592 N N . SER A 1 853 ? 112.615 151.316 125.123 1.00 505.85 873 SER B N 1
ATOM 12593 C CA . SER A 1 853 ? 112.818 149.884 124.950 1.00 505.85 873 SER B CA 1
ATOM 12594 C C . SER A 1 853 ? 114.297 149.560 125.085 1.00 505.85 873 SER B C 1
ATOM 12595 O O . SER A 1 853 ? 115.140 150.249 124.503 1.00 505.85 873 SER B O 1
ATOM 12603 N N . SER A 1 854 ? 114.604 148.515 125.851 1.00 460.41 874 SER B N 1
ATOM 12604 C CA . SER A 1 854 ? 115.958 147.976 125.915 1.00 460.41 874 SER B CA 1
ATOM 12605 C C . SER A 1 854 ? 116.179 147.126 124.670 1.00 460.41 874 SER B C 1
ATOM 12606 O O . SER A 1 854 ? 115.624 146.030 124.551 1.00 460.41 874 SER B O 1
ATOM 12614 N N . THR A 1 855 ? 116.994 147.630 123.742 1.00 436.54 875 THR B N 1
ATOM 12615 C CA . THR A 1 855 ? 117.027 147.068 122.397 1.00 436.54 875 THR B CA 1
ATOM 12616 C C . THR A 1 855 ? 117.506 145.621 122.363 1.00 436.54 875 THR B C 1
ATOM 12617 O O . THR A 1 855 ? 117.169 144.899 121.418 1.00 436.54 875 THR B O 1
ATOM 12628 N N . CYS A 1 856 ? 118.279 145.170 123.356 1.00 436.24 876 CYS B N 1
ATOM 12629 C CA . CYS A 1 856 ? 118.732 143.781 123.333 1.00 436.24 876 CYS B CA 1
ATOM 12630 C C . CYS A 1 856 ? 117.550 142.824 123.407 1.00 436.24 876 CYS B C 1
ATOM 12631 O O . CYS A 1 856 ? 117.518 141.809 122.702 1.00 436.24 876 CYS B O 1
ATOM 12638 N N . ILE A 1 857 ? 116.573 143.128 124.256 1.00 431.02 877 ILE B N 1
ATOM 12639 C CA . ILE A 1 857 ? 115.351 142.342 124.371 1.00 431.02 877 ILE B CA 1
ATOM 12640 C C . ILE A 1 857 ? 114.271 143.024 123.546 1.00 431.02 877 ILE B C 1
ATOM 12641 O O . ILE A 1 857 ? 113.971 144.206 123.756 1.00 431.02 877 ILE B O 1
ATOM 12657 N N . ASN A 1 858 ? 113.683 142.281 122.608 1.00 448.25 878 ASN B N 1
ATOM 12658 C CA . ASN A 1 858 ? 112.668 142.828 121.707 1.00 448.25 878 ASN B CA 1
ATOM 12659 C C . ASN A 1 858 ? 111.356 143.000 122.474 1.00 448.25 878 ASN B C 1
ATOM 12660 O O . ASN A 1 858 ? 110.359 142.308 122.254 1.00 448.25 878 ASN B O 1
ATOM 12671 N N . MET A 1 859 ? 111.375 143.958 123.400 1.00 483.57 879 MET B N 1
ATOM 12672 C CA . MET A 1 859 ? 110.214 144.286 124.212 1.00 483.57 879 MET B CA 1
ATOM 12673 C C . MET A 1 859 ? 110.091 145.800 124.298 1.00 483.57 879 MET B C 1
ATOM 12674 O O . MET A 1 859 ? 111.080 146.525 124.168 1.00 483.57 879 MET B O 1
ATOM 12688 N N . LEU A 1 860 ? 108.865 146.270 124.518 1.00 522.83 880 LEU B N 1
ATOM 12689 C CA . LEU A 1 860 ? 108.554 147.692 124.522 1.00 522.83 880 LEU B CA 1
ATOM 12690 C C . LEU A 1 860 ? 107.963 148.097 125.865 1.00 522.83 880 LEU B C 1
ATOM 12691 O O . LEU A 1 860 ? 107.140 147.375 126.436 1.00 522.83 880 LEU B O 1
ATOM 12707 N N . LYS A 1 861 ? 108.389 149.257 126.362 1.00 529.36 881 LYS B N 1
ATOM 12708 C CA . LYS A 1 861 ? 107.852 149.844 127.590 1.00 529.36 881 LYS B CA 1
ATOM 12709 C C . LYS A 1 861 ? 106.869 150.933 127.173 1.00 529.36 881 LYS B C 1
ATOM 12710 O O . LYS A 1 861 ? 107.245 152.084 126.948 1.00 529.36 881 LYS B O 1
ATOM 12729 N N . LEU A 1 862 ? 105.592 150.560 127.071 1.00 545.51 882 LEU B N 1
ATOM 12730 C CA . LEU A 1 862 ? 104.563 151.471 126.592 1.00 545.51 882 LEU B CA 1
ATOM 12731 C C . LEU A 1 862 ? 103.848 152.105 127.774 1.00 545.51 882 LEU B C 1
ATOM 12732 O O . LEU A 1 862 ? 103.180 151.385 128.533 1.00 545.51 882 LEU B O 1
ATOM 12748 N N . PRO A 1 863 ? 103.947 153.419 127.979 1.00 507.05 883 PRO B N 1
ATOM 12749 C CA . PRO A 1 863 ? 103.211 154.043 129.085 1.00 507.05 883 PRO B CA 1
ATOM 12750 C C . PRO A 1 863 ? 101.707 153.952 128.885 1.00 507.05 883 PRO B C 1
ATOM 12751 O O . PRO A 1 863 ? 101.204 153.886 127.761 1.00 507.05 883 PRO B O 1
ATOM 12762 N N . GLU A 1 864 ? 100.985 153.947 130.008 1.00 469.87 884 GLU B N 1
ATOM 12763 C CA . GLU A 1 864 ? 99.525 153.844 130.004 1.00 469.87 884 GLU B CA 1
ATOM 12764 C C . GLU A 1 864 ? 98.919 155.211 129.677 1.00 469.87 884 GLU B C 1
ATOM 12765 O O . GLU A 1 864 ? 98.381 155.920 130.529 1.00 469.87 884 GLU B O 1
ATOM 12777 N N . TYR A 1 865 ? 99.008 155.570 128.401 1.00 440.09 885 TYR B N 1
ATOM 12778 C CA . TYR A 1 865 ? 98.491 156.855 127.954 1.00 440.09 885 TYR B CA 1
ATOM 12779 C C . TYR A 1 865 ? 96.980 156.912 128.170 1.00 440.09 885 TYR B C 1
ATOM 12780 O O . TYR A 1 865 ? 96.267 155.984 127.764 1.00 440.09 885 TYR B O 1
ATOM 12798 N N . PRO A 1 866 ? 96.453 157.970 128.796 1.00 421.61 886 PRO B N 1
ATOM 12799 C CA . PRO A 1 866 ? 95.006 158.013 129.059 1.00 421.61 886 PRO B CA 1
ATOM 12800 C C . PRO A 1 866 ? 94.166 158.305 127.828 1.00 421.61 886 PRO B C 1
ATOM 12801 O O . PRO A 1 866 ? 92.968 157.997 127.836 1.00 421.61 886 PRO B O 1
ATOM 12812 N N . SER A 1 867 ? 94.744 158.888 126.778 1.00 428.55 887 SER B N 1
ATOM 12813 C CA . SER A 1 867 ? 93.996 159.247 125.583 1.00 428.55 887 SER B CA 1
ATOM 12814 C C . SER A 1 867 ? 94.784 158.840 124.346 1.00 428.55 887 SER B C 1
ATOM 12815 O O . SER A 1 867 ? 96.014 158.746 124.377 1.00 428.55 887 SER B O 1
ATOM 12823 N N . LYS A 1 868 ? 94.056 158.600 123.253 1.00 437.56 888 LYS B N 1
ATOM 12824 C CA . LYS A 1 868 ? 94.707 158.232 122.000 1.00 437.56 888 LYS B CA 1
ATOM 12825 C C . LYS A 1 868 ? 95.566 159.373 121.471 1.00 437.56 888 LYS B C 1
ATOM 12826 O O . LYS A 1 868 ? 96.646 159.141 120.915 1.00 437.56 888 LYS B O 1
ATOM 12845 N N . GLU A 1 869 ? 95.102 160.614 121.632 1.00 444.50 889 GLU B N 1
ATOM 12846 C CA . GLU A 1 869 ? 95.854 161.756 121.123 1.00 444.50 889 GLU B CA 1
ATOM 12847 C C . GLU A 1 869 ? 97.239 161.819 121.753 1.00 444.50 889 GLU B C 1
ATOM 12848 O O . GLU A 1 869 ? 98.241 162.033 121.061 1.00 444.50 889 GLU B O 1
ATOM 12860 N N . ILE A 1 870 ? 97.319 161.627 123.070 1.00 430.04 890 ILE B N 1
ATOM 12861 C CA . ILE A 1 870 ? 98.623 161.576 123.723 1.00 430.04 890 ILE B CA 1
ATOM 12862 C C . ILE A 1 870 ? 99.425 160.392 123.202 1.00 430.04 890 ILE B C 1
ATOM 12863 O O . ILE A 1 870 ? 100.627 160.506 122.936 1.00 430.04 890 ILE B O 1
ATOM 12879 N N . LEU A 1 871 ? 98.772 159.241 123.033 1.00 441.11 891 LEU B N 1
ATOM 12880 C CA . LEU A 1 871 ? 99.482 158.050 122.578 1.00 441.11 891 LEU B CA 1
ATOM 12881 C C . LEU A 1 871 ? 100.168 158.295 121.240 1.00 441.11 891 LEU B C 1
ATOM 12882 O O . LEU A 1 871 ? 101.347 157.968 121.064 1.00 441.11 891 LEU B O 1
ATOM 12898 N N . LYS A 1 872 ? 99.445 158.878 120.280 1.00 409.41 892 LYS B N 1
ATOM 12899 C CA . LYS A 1 872 ? 100.010 159.062 118.947 1.00 409.41 892 LYS B CA 1
ATOM 12900 C C . LYS A 1 872 ? 101.037 160.189 118.920 1.00 409.41 892 LYS B C 1
ATOM 12901 O O . LYS A 1 872 ? 102.050 160.092 118.217 1.00 409.41 892 LYS B O 1
ATOM 12920 N N . ASP A 1 873 ? 100.802 161.268 119.672 1.00 445.24 893 ASP B N 1
ATOM 12921 C CA . ASP A 1 873 ? 101.772 162.359 119.705 1.00 445.24 893 ASP B CA 1
ATOM 12922 C C . ASP A 1 873 ? 103.103 161.895 120.285 1.00 445.24 893 ASP B C 1
ATOM 12923 O O . ASP A 1 873 ? 104.172 162.213 119.751 1.00 445.24 893 ASP B O 1
ATOM 12932 N N . ARG A 1 874 ? 103.057 161.139 121.384 1.00 447.34 894 ARG B N 1
ATOM 12933 C CA . ARG A 1 874 ? 104.287 160.745 122.064 1.00 447.34 894 ARG B CA 1
ATOM 12934 C C . ARG A 1 874 ? 105.144 159.850 121.176 1.00 447.34 894 ARG B C 1
ATOM 12935 O O . ARG A 1 874 ? 106.361 160.043 121.070 1.00 447.34 894 ARG B O 1
ATOM 12956 N N . LEU A 1 875 ? 104.525 158.861 120.525 1.00 434.74 895 LEU B N 1
ATOM 12957 C CA . LEU A 1 875 ? 105.286 157.974 119.649 1.00 434.74 895 LEU B CA 1
ATOM 12958 C C . LEU A 1 875 ? 105.820 158.727 118.436 1.00 434.74 895 LEU B C 1
ATOM 12959 O O . LEU A 1 875 ? 106.912 158.421 117.942 1.00 434.74 895 LEU B O 1
ATOM 12975 N N . LEU A 1 876 ? 105.067 159.711 117.939 1.00 431.38 896 LEU B N 1
ATOM 12976 C CA . LEU A 1 876 ? 105.567 160.532 116.841 1.00 431.38 896 LEU B CA 1
ATOM 12977 C C . LEU A 1 876 ? 106.800 161.320 117.267 1.00 431.38 896 LEU B C 1
ATOM 12978 O O . LEU A 1 876 ? 107.772 161.425 116.510 1.00 431.38 896 LEU B O 1
ATOM 12994 N N . VAL A 1 877 ? 106.777 161.884 118.477 1.00 445.29 897 VAL B N 1
ATOM 12995 C CA . VAL A 1 877 ? 107.947 162.596 118.986 1.00 445.29 897 VAL B CA 1
ATOM 12996 C C . VAL A 1 877 ? 109.129 161.645 119.116 1.00 445.29 897 VAL B C 1
ATOM 12997 O O . VAL A 1 877 ? 110.264 161.989 118.767 1.00 445.29 897 VAL B O 1
ATOM 13010 N N . ALA A 1 878 ? 108.883 160.434 119.623 1.00 431.47 898 ALA B N 1
ATOM 13011 C CA . ALA A 1 878 ? 109.954 159.450 119.733 1.00 431.47 898 ALA B CA 1
ATOM 13012 C C . ALA A 1 878 ? 110.550 159.134 118.367 1.00 431.47 898 ALA B C 1
ATOM 13013 O O . ALA A 1 878 ? 111.766 158.949 118.239 1.00 431.47 898 ALA B O 1
ATOM 13020 N N . LEU A 1 879 ? 109.707 159.062 117.334 1.00 428.63 899 LEU B N 1
ATOM 13021 C CA . LEU A 1 879 ? 110.213 158.824 115.987 1.00 428.63 899 LEU B CA 1
ATOM 13022 C C . LEU A 1 879 ? 111.165 159.933 115.555 1.00 428.63 899 LEU B C 1
ATOM 13023 O O . LEU A 1 879 ? 112.225 159.662 114.978 1.00 428.63 899 LEU B O 1
ATOM 13039 N N . HIS A 1 880 ? 110.803 161.189 115.824 1.00 377.53 900 HIS B N 1
ATOM 13040 C CA . HIS A 1 880 ? 111.671 162.304 115.459 1.00 377.53 900 HIS B CA 1
ATOM 13041 C C . HIS A 1 880 ? 113.011 162.214 116.179 1.00 377.53 900 HIS B C 1
ATOM 13042 O O . HIS A 1 880 ? 114.073 162.331 115.557 1.00 377.53 900 HIS B O 1
ATOM 13056 N N . CYS A 1 881 ? 112.979 162.004 117.496 1.00 422.58 901 CYS B N 1
ATOM 13057 C CA . CYS A 1 881 ? 114.221 161.906 118.258 1.00 422.58 901 CYS B CA 1
ATOM 13058 C C . CYS A 1 881 ? 114.918 160.574 118.010 1.00 422.58 901 CYS B C 1
ATOM 13059 O O . CYS A 1 881 ? 116.153 160.507 117.997 1.00 422.58 901 CYS B O 1
ATOM 13067 N N . GLY A 1 882 ? 114.148 159.505 117.812 1.00 408.69 902 GLY B N 1
ATOM 13068 C CA . GLY A 1 882 ? 114.719 158.186 117.614 1.00 408.69 902 GLY B CA 1
ATOM 13069 C C . GLY A 1 882 ? 115.317 157.940 116.247 1.00 408.69 902 GLY B C 1
ATOM 13070 O O . GLY A 1 882 ? 115.965 156.908 116.049 1.00 408.69 902 GLY B O 1
ATOM 13074 N N . SER A 1 883 ? 115.118 158.854 115.302 1.00 408.32 903 SER B N 1
ATOM 13075 C CA . SER A 1 883 ? 115.660 158.696 113.958 1.00 408.32 903 SER B CA 1
ATOM 13076 C C . SER A 1 883 ? 117.183 158.632 113.993 1.00 408.32 903 SER B C 1
ATOM 13077 O O . SER A 1 883 ? 117.790 157.730 113.414 1.00 408.32 903 SER B O 1
ATOM 13085 N N . MET B 2 22 ? 146.878 121.845 148.687 1.00 339.31 1 MET C N 1
ATOM 13086 C CA . MET B 2 22 ? 145.412 122.038 148.880 1.00 339.31 1 MET C CA 1
ATOM 13087 C C . MET B 2 22 ? 145.067 123.523 148.860 1.00 339.31 1 MET C C 1
ATOM 13088 O O . MET B 2 22 ? 145.828 124.354 149.354 1.00 339.31 1 MET C O 1
ATOM 13102 N N . GLN B 2 23 ? 143.911 123.848 148.284 1.00 326.35 2 GLN C N 1
ATOM 13103 C CA . GLN B 2 23 ? 143.436 125.219 148.188 1.00 326.35 2 GLN C CA 1
ATOM 13104 C C . GLN B 2 23 ? 141.996 125.290 148.672 1.00 326.35 2 GLN C C 1
ATOM 13105 O O . GLN B 2 23 ? 141.249 124.310 148.597 1.00 326.35 2 GLN C O 1
ATOM 13119 N N . ALA B 2 24 ? 141.613 126.462 149.174 1.00 358.23 3 ALA C N 1
ATOM 13120 C CA . ALA B 2 24 ? 140.271 126.695 149.685 1.00 358.23 3 ALA C CA 1
ATOM 13121 C C . ALA B 2 24 ? 139.726 127.998 149.122 1.00 358.23 3 ALA C C 1
ATOM 13122 O O . ALA B 2 24 ? 140.475 128.947 148.870 1.00 358.23 3 ALA C O 1
ATOM 13129 N N . ILE B 2 25 ? 138.410 128.033 148.925 1.00 359.64 4 ILE C N 1
ATOM 13130 C CA . ILE B 2 25 ? 137.716 129.206 148.414 1.00 359.64 4 ILE C CA 1
ATOM 13131 C C . ILE B 2 25 ? 136.546 129.518 149.334 1.00 359.64 4 ILE C C 1
ATOM 13132 O O . ILE B 2 25 ? 136.002 128.632 150.001 1.00 359.64 4 ILE C O 1
ATOM 13148 N N . LYS B 2 26 ? 136.158 130.789 149.365 1.00 341.97 5 LYS C N 1
ATOM 13149 C CA . LYS B 2 26 ? 135.048 131.258 150.184 1.00 341.97 5 LYS C CA 1
ATOM 13150 C C . LYS B 2 26 ? 133.888 131.650 149.281 1.00 341.97 5 LYS C C 1
ATOM 13151 O O . LYS B 2 26 ? 134.071 132.400 148.316 1.00 341.97 5 LYS C O 1
ATOM 13170 N N . CYS B 2 27 ? 132.699 131.141 149.596 1.00 339.54 6 CYS C N 1
ATOM 13171 C CA . CYS B 2 27 ? 131.487 131.437 148.847 1.00 339.54 6 CYS C CA 1
ATOM 13172 C C . CYS B 2 27 ? 130.408 131.895 149.816 1.00 339.54 6 CYS C C 1
ATOM 13173 O O . CYS B 2 27 ? 130.309 131.382 150.934 1.00 339.54 6 CYS C O 1
ATOM 13181 N N . VAL B 2 28 ? 129.601 132.862 149.383 1.00 312.72 7 VAL C N 1
ATOM 13182 C CA . VAL B 2 28 ? 128.597 133.483 150.236 1.00 312.72 7 VAL C CA 1
ATOM 13183 C C . VAL B 2 28 ? 127.264 133.524 149.503 1.00 312.72 7 VAL C C 1
ATOM 13184 O O . VAL B 2 28 ? 127.207 133.686 148.280 1.00 312.72 7 VAL C O 1
ATOM 13197 N N . VAL B 2 29 ? 126.186 133.374 150.268 1.00 314.92 8 VAL C N 1
ATOM 13198 C CA . VAL B 2 29 ? 124.821 133.477 149.765 1.00 314.92 8 VAL C CA 1
ATOM 13199 C C . VAL B 2 29 ? 124.200 134.737 150.350 1.00 314.92 8 VAL C C 1
ATOM 13200 O O . VAL B 2 29 ? 124.236 134.944 151.570 1.00 314.92 8 VAL C O 1
ATOM 13213 N N . VAL B 2 30 ? 123.633 135.575 149.486 1.00 316.50 9 VAL C N 1
ATOM 13214 C CA . VAL B 2 30 ? 122.998 136.821 149.895 1.00 316.50 9 VAL C CA 1
ATOM 13215 C C . VAL B 2 30 ? 121.648 136.927 149.202 1.00 316.50 9 VAL C C 1
ATOM 13216 O O . VAL B 2 30 ? 121.528 136.643 148.005 1.00 316.50 9 VAL C O 1
ATOM 13229 N N . GLY B 2 31 ? 120.636 137.333 149.956 1.00 329.13 10 GLY C N 1
ATOM 13230 C CA . GLY B 2 31 ? 119.297 137.451 149.413 1.00 329.13 10 GLY C CA 1
ATOM 13231 C C . GLY B 2 31 ? 118.314 137.797 150.504 1.00 329.13 10 GLY C C 1
ATOM 13232 O O . GLY B 2 31 ? 118.630 137.778 151.698 1.00 329.13 10 GLY C O 1
ATOM 13236 N N . ASP B 2 32 ? 117.099 138.121 150.070 1.00 330.42 11 ASP C N 1
ATOM 13237 C CA . ASP B 2 32 ? 116.058 138.527 151.000 1.00 330.42 11 ASP C CA 1
ATOM 13238 C C . ASP B 2 32 ? 115.670 137.368 151.913 1.00 330.42 11 ASP C C 1
ATOM 13239 O O . ASP B 2 32 ? 115.934 136.197 151.629 1.00 330.42 11 ASP C O 1
ATOM 13248 N N . GLY B 2 33 ? 115.043 137.714 153.034 1.00 317.97 12 GLY C N 1
ATOM 13249 C CA . GLY B 2 33 ? 114.527 136.696 153.924 1.00 317.97 12 GLY C CA 1
ATOM 13250 C C . GLY B 2 33 ? 113.353 135.959 153.308 1.00 317.97 12 GLY C C 1
ATOM 13251 O O . GLY B 2 33 ? 112.650 136.471 152.437 1.00 317.97 12 GLY C O 1
ATOM 13255 N N . ALA B 2 34 ? 113.145 134.728 153.772 1.00 297.43 13 ALA C N 1
ATOM 13256 C CA . ALA B 2 34 ? 112.066 133.878 153.274 1.00 297.43 13 ALA C CA 1
ATOM 13257 C C . ALA B 2 34 ? 112.241 133.561 151.791 1.00 297.43 13 ALA C C 1
ATOM 13258 O O . ALA B 2 34 ? 111.264 133.317 151.079 1.00 297.43 13 ALA C O 1
ATOM 13265 N N . VAL B 2 35 ? 113.484 133.566 151.316 1.00 307.14 14 VAL C N 1
ATOM 13266 C CA . VAL B 2 35 ? 113.765 133.274 149.913 1.00 307.14 14 VAL C CA 1
ATOM 13267 C C . VAL B 2 35 ? 114.042 131.791 149.700 1.00 307.14 14 VAL C C 1
ATOM 13268 O O . VAL B 2 35 ? 113.586 131.206 148.714 1.00 307.14 14 VAL C O 1
ATOM 13281 N N . GLY B 2 36 ? 114.785 131.166 150.611 1.00 288.66 15 GLY C N 1
ATOM 13282 C CA . GLY B 2 36 ? 115.121 129.761 150.488 1.00 288.66 15 GLY C CA 1
ATOM 13283 C C . GLY B 2 36 ? 116.609 129.497 150.583 1.00 288.66 15 GLY C C 1
ATOM 13284 O O . GLY B 2 36 ? 117.082 128.425 150.193 1.00 288.66 15 GLY C O 1
ATOM 13288 N N . LYS B 2 37 ? 117.361 130.470 151.102 1.00 298.96 16 LYS C N 1
ATOM 13289 C CA . LYS B 2 37 ? 118.801 130.284 151.256 1.00 298.96 16 LYS C CA 1
ATOM 13290 C C . LYS B 2 37 ? 119.105 129.161 152.240 1.00 298.96 16 LYS C C 1
ATOM 13291 O O . LYS B 2 37 ? 119.990 128.333 151.995 1.00 298.96 16 LYS C O 1
ATOM 13310 N N . THR B 2 38 ? 118.381 129.118 153.360 1.00 323.03 17 THR C N 1
ATOM 13311 C CA . THR B 2 38 ? 118.583 128.043 154.326 1.00 323.03 17 THR C CA 1
ATOM 13312 C C . THR B 2 38 ? 118.235 126.690 153.718 1.00 323.03 17 THR C C 1
ATOM 13313 O O . THR B 2 38 ? 118.948 125.702 153.930 1.00 323.03 17 THR C O 1
ATOM 13324 N N . CYS B 2 39 ? 117.138 126.626 152.959 1.00 358.66 18 CYS C N 1
ATOM 13325 C CA . CYS B 2 39 ? 116.738 125.367 152.339 1.00 358.66 18 CYS C CA 1
ATOM 13326 C C . CYS B 2 39 ? 117.755 124.901 151.306 1.00 358.66 18 CYS C C 1
ATOM 13327 O O . CYS B 2 39 ? 117.984 123.694 151.163 1.00 358.66 18 CYS C O 1
ATOM 13335 N N . LEU B 2 40 ? 118.372 125.834 150.578 1.00 331.41 19 LEU C N 1
ATOM 13336 C CA . LEU B 2 40 ? 119.297 125.452 149.515 1.00 331.41 19 LEU C CA 1
ATOM 13337 C C . LEU B 2 40 ? 120.485 124.669 150.060 1.00 331.41 19 LEU C C 1
ATOM 13338 O O . LEU B 2 40 ? 120.876 123.645 149.489 1.00 331.41 19 LEU C O 1
ATOM 13354 N N . LEU B 2 41 ? 121.071 125.132 151.163 1.00 315.60 20 LEU C N 1
ATOM 13355 C CA . LEU B 2 41 ? 122.291 124.524 151.678 1.00 315.60 20 LEU C CA 1
ATOM 13356 C C . LEU B 2 41 ? 122.022 123.318 152.566 1.00 315.60 20 LEU C C 1
ATOM 13357 O O . LEU B 2 41 ? 122.826 122.379 152.577 1.00 315.60 20 LEU C O 1
ATOM 13373 N N . ILE B 2 42 ? 120.916 123.316 153.311 1.00 330.32 21 ILE C N 1
ATOM 13374 C CA . ILE B 2 42 ? 120.568 122.139 154.100 1.00 330.32 21 ILE C CA 1
ATOM 13375 C C . ILE B 2 42 ? 120.141 120.996 153.186 1.00 330.32 21 ILE C C 1
ATOM 13376 O O . ILE B 2 42 ? 120.523 119.839 153.395 1.00 330.32 21 ILE C O 1
ATOM 13392 N N . SER B 2 43 ? 119.345 121.301 152.158 1.00 357.33 22 SER C N 1
ATOM 13393 C CA . SER B 2 43 ? 118.907 120.264 151.229 1.00 357.33 22 SER C CA 1
ATOM 13394 C C . SER B 2 43 ? 120.087 119.675 150.467 1.00 357.33 22 SER C C 1
ATOM 13395 O O . SER B 2 43 ? 120.173 118.454 150.288 1.00 357.33 22 SER C O 1
ATOM 13403 N N . TYR B 2 44 ? 121.005 120.527 150.008 1.00 335.59 23 TYR C N 1
ATOM 13404 C CA . TYR B 2 44 ? 122.155 120.041 149.253 1.00 335.59 23 TYR C CA 1
ATOM 13405 C C . TYR B 2 44 ? 123.041 119.144 150.109 1.00 335.59 23 TYR C C 1
ATOM 13406 O O . TYR B 2 44 ? 123.520 118.104 149.641 1.00 335.59 23 TYR C O 1
ATOM 13424 N N . THR B 2 45 ? 123.268 119.527 151.365 1.00 308.74 24 THR C N 1
ATOM 13425 C CA . THR B 2 45 ? 124.212 118.822 152.221 1.00 308.74 24 THR C CA 1
ATOM 13426 C C . THR B 2 45 ? 123.594 117.656 152.982 1.00 308.74 24 THR C C 1
ATOM 13427 O O . THR B 2 45 ? 124.338 116.797 153.470 1.00 308.74 24 THR C O 1
ATOM 13438 N N . THR B 2 46 ? 122.265 117.598 153.098 1.00 336.29 25 THR C N 1
ATOM 13439 C CA . THR B 2 46 ? 121.627 116.558 153.895 1.00 336.29 25 THR C CA 1
ATOM 13440 C C . THR B 2 46 ? 120.406 115.928 153.240 1.00 336.29 25 THR C C 1
ATOM 13441 O O . THR B 2 46 ? 119.848 114.986 153.812 1.00 336.29 25 THR C O 1
ATOM 13452 N N . ASN B 2 47 ? 119.967 116.407 152.079 1.00 360.77 26 ASN C N 1
ATOM 13453 C CA . ASN B 2 47 ? 118.799 115.880 151.380 1.00 360.77 26 ASN C CA 1
ATOM 13454 C C . ASN B 2 47 ? 117.522 115.996 152.205 1.00 360.77 26 ASN C C 1
ATOM 13455 O O . ASN B 2 47 ? 116.504 115.388 151.852 1.00 360.77 26 ASN C O 1
ATOM 13466 N N . ALA B 2 48 ? 117.547 116.761 153.294 1.00 355.21 27 ALA C N 1
ATOM 13467 C CA . ALA B 2 48 ? 116.418 116.894 154.205 1.00 355.21 27 ALA C CA 1
ATOM 13468 C C . ALA B 2 48 ? 115.804 118.278 154.058 1.00 355.21 27 ALA C C 1
ATOM 13469 O O . ALA B 2 48 ? 116.525 119.281 154.018 1.00 355.21 27 ALA C O 1
ATOM 13476 N N . PHE B 2 49 ? 114.475 118.327 153.978 1.00 332.02 28 PHE C N 1
ATOM 13477 C CA . PHE B 2 49 ? 113.745 119.576 153.811 1.00 332.02 28 PHE C CA 1
ATOM 13478 C C . PHE B 2 49 ? 113.021 119.939 155.100 1.00 332.02 28 PHE C C 1
ATOM 13479 O O . PHE B 2 49 ? 112.177 119.159 155.565 1.00 332.02 28 PHE C O 1
ATOM 13496 N N . PRO B 2 50 ? 113.321 121.079 155.727 1.00 360.01 29 PRO C N 1
ATOM 13497 C CA . PRO B 2 50 ? 112.579 121.465 156.933 1.00 360.01 29 PRO C CA 1
ATOM 13498 C C . PRO B 2 50 ? 111.106 121.695 156.634 1.00 360.01 29 PRO C C 1
ATOM 13499 O O . PRO B 2 50 ? 110.726 122.110 155.537 1.00 360.01 29 PRO C O 1
ATOM 13510 N N . GLY B 2 51 ? 110.273 121.417 157.634 1.00 398.92 30 GLY C N 1
ATOM 13511 C CA . GLY B 2 51 ? 108.838 121.570 157.494 1.00 398.92 30 GLY C CA 1
ATOM 13512 C C . GLY B 2 51 ? 108.306 122.889 158.016 1.00 398.92 30 GLY C C 1
ATOM 13513 O O . GLY B 2 51 ? 107.205 123.305 157.644 1.00 398.92 30 GLY C O 1
ATOM 13517 N N . GLU B 2 52 ? 109.070 123.556 158.876 1.00 402.32 31 GLU C N 1
ATOM 13518 C CA . GLU B 2 52 ? 108.630 124.774 159.540 1.00 402.32 31 GLU C CA 1
ATOM 13519 C C . GLU B 2 52 ? 109.349 125.993 158.972 1.00 402.32 31 GLU C C 1
ATOM 13520 O O . GLU B 2 52 ? 110.242 125.890 158.126 1.00 402.32 31 GLU C O 1
ATOM 13532 N N . TYR B 2 53 ? 108.937 127.161 159.460 1.00 281.07 32 TYR C N 1
ATOM 13533 C CA . TYR B 2 53 ? 109.385 128.462 158.966 1.00 281.07 32 TYR C CA 1
ATOM 13534 C C . TYR B 2 53 ? 110.253 129.116 160.039 1.00 281.07 32 TYR C C 1
ATOM 13535 O O . TYR B 2 53 ? 109.738 129.625 161.038 1.00 281.07 32 TYR C O 1
ATOM 13553 N N . ILE B 2 54 ? 111.568 129.105 159.831 1.00 267.76 33 ILE C N 1
ATOM 13554 C CA . ILE B 2 54 ? 112.511 129.622 160.823 1.00 267.76 3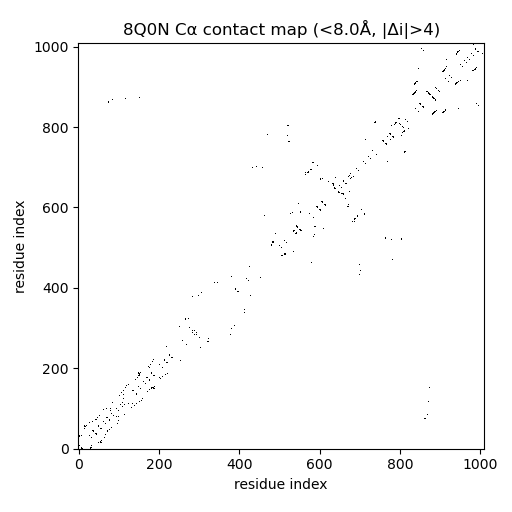3 ILE C CA 1
ATOM 13555 C C . ILE B 2 54 ? 113.546 130.526 160.160 1.00 267.76 33 ILE C C 1
ATOM 13556 O O . ILE B 2 54 ? 114.446 130.025 159.470 1.00 267.76 33 ILE C O 1
ATOM 13572 N N . PRO B 2 55 ? 113.471 131.845 160.336 1.00 269.43 34 PRO C N 1
ATOM 13573 C CA . PRO B 2 55 ? 114.593 132.701 159.933 1.00 269.43 34 PRO C CA 1
ATOM 13574 C C . PRO B 2 55 ? 115.854 132.346 160.707 1.00 269.43 34 PRO C C 1
ATOM 13575 O O . PRO B 2 55 ? 115.831 131.607 161.694 1.00 269.43 34 PRO C O 1
ATOM 13586 N N . THR B 2 56 ? 116.976 132.894 160.248 1.00 284.25 35 THR C N 1
ATOM 13587 C CA . THR B 2 56 ? 118.287 132.556 160.785 1.00 284.25 35 THR C CA 1
ATOM 13588 C C . THR B 2 56 ? 119.064 133.830 161.093 1.00 284.25 35 THR C C 1
ATOM 13589 O O . THR B 2 56 ? 118.640 134.943 160.766 1.00 284.25 35 THR C O 1
ATOM 13600 N N . VAL B 2 57 ? 120.220 133.653 161.733 1.00 282.27 36 VAL C N 1
ATOM 13601 C CA . VAL B 2 57 ? 121.108 134.763 162.061 1.00 282.27 36 VAL C CA 1
ATOM 13602 C C . VAL B 2 57 ? 122.502 134.488 161.511 1.00 282.27 36 VAL C C 1
ATOM 13603 O O . VAL B 2 57 ? 123.264 135.421 161.231 1.00 282.27 36 VAL C O 1
ATOM 13616 N N . PHE B 2 58 ? 122.844 133.213 161.341 1.00 318.53 37 PHE C N 1
ATOM 13617 C CA . PHE B 2 58 ? 124.168 132.843 160.856 1.00 318.53 37 PHE C CA 1
ATOM 13618 C C . PHE B 2 58 ? 124.201 131.341 160.622 1.00 318.53 37 PHE C C 1
ATOM 13619 O O . PHE B 2 58 ? 123.571 130.576 161.356 1.00 318.53 37 PHE C O 1
ATOM 13636 N N . ASP B 2 59 ? 124.970 130.930 159.617 1.00 369.61 38 ASP C N 1
ATOM 13637 C CA . ASP B 2 59 ? 125.047 129.533 159.203 1.00 369.61 38 ASP C CA 1
ATOM 13638 C C . ASP B 2 59 ? 126.384 129.307 158.513 1.00 369.61 38 ASP C C 1
ATOM 13639 O O . ASP B 2 59 ? 127.082 130.257 158.147 1.00 369.61 38 ASP C O 1
ATOM 13648 N N . ASN B 2 60 ? 126.732 128.033 158.342 1.00 357.90 39 ASN C N 1
ATOM 13649 C CA . ASN B 2 60 ? 127.975 127.666 157.678 1.00 357.90 39 ASN C CA 1
ATOM 13650 C C . ASN B 2 60 ? 127.845 126.246 157.147 1.00 357.90 39 ASN C C 1
ATOM 13651 O O . ASN B 2 60 ? 127.122 125.421 157.712 1.00 357.90 39 ASN C O 1
ATOM 13662 N N . TYR B 2 61 ? 128.551 125.974 156.050 1.00 374.06 40 TYR C N 1
ATOM 13663 C CA . TYR B 2 61 ? 128.553 124.654 155.433 1.00 374.06 40 TYR C CA 1
ATOM 13664 C C . TYR B 2 61 ? 129.903 124.434 154.761 1.00 374.06 40 TYR C C 1
ATOM 13665 O O . TYR B 2 61 ? 130.787 125.296 154.800 1.00 374.06 40 TYR C O 1
ATOM 13683 N N . SER B 2 62 ? 130.060 123.267 154.141 1.00 428.06 41 SER C N 1
ATOM 13684 C CA . SER B 2 62 ? 131.309 122.926 153.473 1.00 428.06 41 SER C CA 1
ATOM 13685 C C . SER B 2 62 ? 131.055 121.803 152.478 1.00 428.06 41 SER C C 1
ATOM 13686 O O . SER B 2 62 ? 130.036 121.110 152.539 1.00 428.06 41 SER C O 1
ATOM 13694 N N . ALA B 2 63 ? 132.001 121.637 151.559 1.00 391.07 42 ALA C N 1
ATOM 13695 C CA . ALA B 2 63 ? 131.970 120.561 150.574 1.00 391.07 42 ALA C CA 1
ATOM 13696 C C . ALA B 2 63 ? 133.384 120.393 150.026 1.00 391.07 42 ALA C C 1
ATOM 13697 O O . ALA B 2 63 ? 134.336 120.998 150.530 1.00 391.07 42 ALA C O 1
ATOM 13704 N N . ASN B 2 64 ? 133.526 119.569 148.989 1.00 366.78 43 ASN C N 1
ATOM 13705 C CA . ASN B 2 64 ? 134.833 119.276 148.418 1.00 366.78 43 ASN C CA 1
ATOM 13706 C C . ASN B 2 64 ? 134.733 119.157 146.905 1.00 366.78 43 ASN C C 1
ATOM 13707 O O . ASN B 2 64 ? 133.678 118.825 146.357 1.00 366.78 43 ASN C O 1
ATOM 13718 N N . VAL B 2 65 ? 135.851 119.440 146.237 1.00 347.49 44 VAL C N 1
ATOM 13719 C CA . VAL B 2 65 ? 135.987 119.262 144.795 1.00 347.49 44 VAL C CA 1
ATOM 13720 C C . VAL B 2 65 ? 137.437 118.891 144.508 1.00 347.49 44 VAL C C 1
ATOM 13721 O O . VAL B 2 65 ? 138.267 118.851 145.423 1.00 347.49 44 VAL C O 1
ATOM 13734 N N . MET B 2 66 ? 137.755 118.621 143.243 1.00 355.11 45 MET C N 1
ATOM 13735 C CA . MET B 2 66 ? 139.087 118.180 142.850 1.00 355.11 45 MET C CA 1
ATOM 13736 C C . MET B 2 66 ? 139.626 119.077 141.747 1.00 355.11 45 MET C C 1
ATOM 13737 O O . MET B 2 66 ? 138.879 119.505 140.861 1.00 355.11 45 MET C O 1
ATOM 13751 N N . VAL B 2 67 ? 140.928 119.358 141.806 1.00 338.50 46 VAL C N 1
ATOM 13752 C CA . VAL B 2 67 ? 141.591 120.184 140.802 1.00 338.50 46 VAL C CA 1
ATOM 13753 C C . VAL B 2 67 ? 143.004 119.665 140.568 1.00 338.50 46 VAL C C 1
ATOM 13754 O O . VAL B 2 67 ? 143.860 119.739 141.456 1.00 338.50 46 VAL C O 1
ATOM 13767 N N . ASP B 2 68 ? 143.254 119.140 139.368 1.00 357.01 47 ASP C N 1
ATOM 13768 C CA . ASP B 2 68 ? 144.588 118.685 138.972 1.00 357.01 47 ASP C CA 1
ATOM 13769 C C . ASP B 2 68 ? 145.144 117.665 139.964 1.00 357.01 47 ASP C C 1
ATOM 13770 O O . ASP B 2 68 ? 146.340 117.640 140.259 1.00 357.01 47 ASP C O 1
ATOM 13779 N N . GLY B 2 69 ? 144.264 116.812 140.482 1.00 329.05 48 GLY C N 1
ATOM 13780 C CA . GLY B 2 69 ? 144.661 115.781 141.416 1.00 329.05 48 GLY C CA 1
ATOM 13781 C C . GLY B 2 69 ? 144.852 116.247 142.842 1.00 329.05 48 GLY C C 1
ATOM 13782 O O . GLY B 2 69 ? 145.199 115.426 143.700 1.00 329.05 48 GLY C O 1
ATOM 13786 N N . LYS B 2 70 ? 144.637 117.531 143.126 1.00 318.18 49 LYS C N 1
ATOM 13787 C CA . LYS B 2 70 ? 144.774 118.072 144.468 1.00 318.18 49 LYS C CA 1
ATOM 13788 C C . LYS B 2 70 ? 143.417 118.534 144.975 1.00 318.18 49 LYS C C 1
ATOM 13789 O O . LYS B 2 70 ? 142.757 119.335 144.299 1.00 318.18 49 LYS C O 1
ATOM 13808 N N . PRO B 2 71 ? 142.960 118.065 146.137 1.00 308.11 50 PRO C N 1
ATOM 13809 C CA . PRO B 2 71 ? 141.627 118.460 146.606 1.00 308.11 50 PRO C CA 1
ATOM 13810 C C . PRO B 2 71 ? 141.540 119.958 146.854 1.00 308.11 50 PRO C C 1
ATOM 13811 O O . PRO B 2 71 ? 142.508 120.602 147.265 1.00 308.11 50 PRO C O 1
ATOM 13822 N N . VAL B 2 72 ? 140.357 120.510 146.594 1.00 335.69 51 VAL C N 1
ATOM 13823 C CA . VAL B 2 72 ? 140.070 121.922 146.823 1.00 335.69 51 VAL C CA 1
ATOM 13824 C C . VAL B 2 72 ? 138.798 122.007 147.654 1.00 335.69 51 VAL C C 1
ATOM 13825 O O . VAL B 2 72 ? 137.764 121.446 147.271 1.00 335.69 51 VAL C O 1
ATOM 13838 N N . ASN B 2 73 ? 138.873 122.704 148.784 1.00 359.92 52 ASN C N 1
ATOM 13839 C CA . ASN B 2 73 ? 137.741 122.802 149.692 1.00 359.92 52 ASN C CA 1
ATOM 13840 C C . ASN B 2 73 ? 136.819 123.947 149.289 1.00 359.92 52 ASN C C 1
ATOM 13841 O O . ASN B 2 73 ? 137.255 124.963 148.740 1.00 359.92 52 ASN C O 1
ATOM 13852 N N . LEU B 2 74 ? 135.529 123.769 149.568 1.00 371.81 53 LEU C N 1
ATOM 13853 C CA . LEU B 2 74 ? 134.511 124.779 149.306 1.00 371.81 53 LEU C CA 1
ATOM 13854 C C . LEU B 2 74 ? 133.904 125.208 150.633 1.00 371.81 53 LEU C C 1
ATOM 13855 O O . LEU B 2 74 ? 133.396 124.371 151.386 1.00 371.81 53 LEU C O 1
ATOM 13871 N N . GLY B 2 75 ? 133.957 126.507 150.915 1.00 359.00 54 GLY C N 1
ATOM 13872 C CA . GLY B 2 75 ? 133.379 127.076 152.121 1.00 359.00 54 GLY C CA 1
ATOM 13873 C C . GLY B 2 75 ? 132.182 127.944 151.772 1.00 359.00 54 GLY C C 1
ATOM 13874 O O . GLY B 2 75 ? 132.276 128.836 150.925 1.00 359.00 54 GLY C O 1
ATOM 13878 N N . LEU B 2 76 ? 131.061 127.671 152.435 1.00 350.30 55 LEU C N 1
ATOM 13879 C CA . LEU B 2 76 ? 129.796 128.337 152.155 1.00 350.30 55 LEU C CA 1
ATOM 13880 C C . LEU B 2 76 ? 129.302 129.047 153.406 1.00 350.30 55 LEU C C 1
ATOM 13881 O O . LEU B 2 76 ? 129.149 128.421 154.461 1.00 350.30 55 LEU C O 1
ATOM 13897 N N . TRP B 2 77 ? 129.057 130.350 153.285 1.00 339.65 56 TRP C N 1
ATOM 13898 C CA . TRP B 2 77 ? 128.516 131.163 154.363 1.00 339.65 56 TRP C CA 1
ATOM 13899 C C . TRP B 2 77 ? 127.136 131.675 153.973 1.00 339.65 56 TRP C C 1
ATOM 13900 O O . TRP B 2 77 ? 126.822 131.819 152.787 1.00 339.65 56 TRP C O 1
ATOM 13921 N N . ASP B 2 78 ? 126.313 131.948 154.983 1.00 337.79 57 ASP C N 1
ATOM 13922 C CA . ASP B 2 78 ? 124.969 132.467 154.774 1.00 337.79 57 ASP C CA 1
ATOM 13923 C C . ASP B 2 78 ? 124.730 133.626 155.730 1.00 337.79 57 ASP C C 1
ATOM 13924 O O . ASP B 2 78 ? 125.400 133.758 156.758 1.00 337.79 57 ASP C O 1
ATOM 13933 N N . THR B 2 79 ? 123.762 134.472 155.380 1.00 307.42 58 THR C N 1
ATOM 13934 C CA . THR B 2 79 ? 123.480 135.680 156.142 1.00 307.42 58 THR C CA 1
ATOM 13935 C C . THR B 2 79 ? 121.977 135.924 156.185 1.00 307.42 58 THR C C 1
ATOM 13936 O O . THR B 2 79 ? 121.218 135.420 155.353 1.00 307.42 58 THR C O 1
ATOM 13947 N N . ALA B 2 80 ? 121.558 136.708 157.176 1.00 280.46 59 ALA C N 1
ATOM 13948 C CA . ALA B 2 80 ? 120.161 137.031 157.407 1.00 280.46 59 ALA C CA 1
ATOM 13949 C C . ALA B 2 80 ? 119.807 138.353 156.723 1.00 280.46 59 ALA C C 1
ATOM 13950 O O . ALA B 2 80 ? 120.586 138.900 155.935 1.00 280.46 59 ALA C O 1
ATOM 13957 N N . GLY B 2 81 ? 118.618 138.877 157.025 1.00 331.03 60 GLY C N 1
ATOM 13958 C CA . GLY B 2 81 ? 118.105 140.048 156.337 1.00 331.03 60 GLY C CA 1
ATOM 13959 C C . GLY B 2 81 ? 117.717 141.216 157.225 1.00 331.03 60 GLY C C 1
ATOM 13960 O O . GLY B 2 81 ? 117.266 142.248 156.720 1.00 331.03 60 GLY C O 1
ATOM 13964 N N . LEU B 2 82 ? 117.883 141.081 158.538 1.00 326.95 61 LEU C N 1
ATOM 13965 C CA . LEU B 2 82 ? 117.474 142.145 159.444 1.00 326.95 61 LEU C CA 1
ATOM 13966 C C . LEU B 2 82 ? 118.382 143.364 159.300 1.00 326.95 61 LEU C C 1
ATOM 13967 O O . LEU B 2 82 ? 119.495 143.291 158.771 1.00 326.95 61 LEU C O 1
ATOM 13983 N N . GLU B 2 83 ? 117.882 144.505 159.784 1.00 347.52 62 GLU C N 1
ATOM 13984 C CA . GLU B 2 83 ? 118.631 145.753 159.675 1.00 347.52 62 GLU C CA 1
ATOM 13985 C C . GLU B 2 83 ? 119.961 145.662 160.414 1.00 347.52 62 GLU C C 1
ATOM 13986 O O . GLU B 2 83 ? 120.995 146.120 159.916 1.00 347.52 62 GLU C O 1
ATOM 13998 N N . ASP B 2 84 ? 119.952 145.080 161.615 1.00 330.96 63 ASP C N 1
ATOM 13999 C CA . ASP B 2 84 ? 121.200 144.904 162.350 1.00 330.96 63 ASP C CA 1
ATOM 14000 C C . ASP B 2 84 ? 122.175 144.040 161.562 1.00 330.96 63 ASP C C 1
ATOM 14001 O O . ASP B 2 84 ? 123.380 144.315 161.535 1.00 330.96 63 ASP C O 1
ATOM 14010 N N . TYR B 2 85 ? 121.670 142.992 160.913 1.00 309.83 64 TYR C N 1
ATOM 14011 C CA . TYR B 2 85 ? 122.509 142.110 160.114 1.00 309.83 64 TYR C CA 1
ATOM 14012 C C . TYR B 2 85 ? 122.787 142.661 158.722 1.00 309.83 64 TYR C C 1
ATOM 14013 O O . TYR B 2 85 ? 123.618 142.093 158.005 1.00 309.83 64 TYR C O 1
ATOM 14031 N N . ASP B 2 86 ? 122.118 143.746 158.322 1.00 312.35 65 ASP C N 1
ATOM 14032 C CA . ASP B 2 86 ? 122.478 144.421 157.082 1.00 312.35 65 ASP C CA 1
ATOM 14033 C C . ASP B 2 86 ? 123.857 145.059 157.169 1.00 312.35 65 ASP C C 1
ATOM 14034 O O . ASP B 2 86 ? 124.462 145.345 156.130 1.00 312.35 65 ASP C O 1
ATOM 14043 N N . ARG B 2 87 ? 124.360 145.291 158.381 1.00 324.35 66 ARG C N 1
ATOM 14044 C CA . ARG B 2 87 ? 125.709 145.795 158.604 1.00 324.35 66 ARG C CA 1
ATOM 14045 C C . ARG B 2 87 ? 126.695 144.687 158.942 1.00 324.35 66 ARG C C 1
ATOM 14046 O O . ARG B 2 87 ? 127.852 144.743 158.514 1.00 324.35 66 ARG C O 1
ATOM 14067 N N . LEU B 2 88 ? 126.263 143.676 159.700 1.00 299.13 67 LEU C N 1
ATOM 14068 C CA . LEU B 2 88 ? 127.132 142.534 159.970 1.00 299.13 67 LEU C CA 1
ATOM 14069 C C . LEU B 2 88 ? 127.363 141.698 158.718 1.00 299.13 67 LEU C C 1
ATOM 14070 O O . LEU B 2 88 ? 128.453 141.142 158.542 1.00 299.13 67 LEU C O 1
ATOM 14086 N N . ARG B 2 89 ? 126.361 141.586 157.847 1.00 282.00 68 ARG C N 1
ATOM 14087 C CA . ARG B 2 89 ? 126.549 140.872 156.585 1.00 282.00 68 ARG C CA 1
ATOM 14088 C C . ARG B 2 89 ? 127.736 141.405 155.794 1.00 282.00 68 ARG C C 1
ATOM 14089 O O . ARG B 2 89 ? 128.536 140.593 155.303 1.00 282.00 68 ARG C O 1
ATOM 14110 N N . PRO B 2 90 ? 127.911 142.718 155.627 1.00 295.44 69 PRO C N 1
ATOM 14111 C CA . PRO B 2 90 ? 129.168 143.212 155.044 1.00 295.44 69 PRO C CA 1
ATOM 14112 C C . PRO B 2 90 ? 130.407 142.718 155.770 1.00 295.44 69 PRO C C 1
ATOM 14113 O O . PRO B 2 90 ? 131.428 142.445 155.127 1.00 295.44 69 PRO C O 1
ATOM 14124 N N . LEU B 2 91 ? 130.347 142.596 157.098 1.00 322.09 70 LEU C N 1
ATOM 14125 C CA . LEU B 2 91 ? 131.513 142.158 157.857 1.00 322.09 70 LEU C CA 1
ATOM 14126 C C . LEU B 2 91 ? 131.917 140.727 157.522 1.00 322.09 70 LEU C C 1
ATOM 14127 O O . LEU B 2 91 ? 133.054 140.336 157.804 1.00 322.09 70 LEU C O 1
ATOM 14143 N N . SER B 2 92 ? 131.015 139.938 156.938 1.00 329.37 71 SER C N 1
ATOM 14144 C CA . SER B 2 92 ? 131.326 138.573 156.531 1.00 329.37 71 SER C CA 1
ATOM 14145 C C . SER B 2 92 ? 131.856 138.479 155.105 1.00 329.37 71 SER C C 1
ATOM 14146 O O . SER B 2 92 ? 132.302 137.401 154.698 1.00 329.37 71 SER C O 1
ATOM 14154 N N . TYR B 2 93 ? 131.819 139.571 154.343 1.00 325.01 72 TYR C N 1
ATOM 14155 C CA . TYR B 2 93 ? 132.302 139.600 152.967 1.00 325.01 72 TYR C CA 1
ATOM 14156 C C . TYR B 2 93 ? 133.823 139.539 152.829 1.00 325.01 72 TYR C C 1
ATOM 14157 O O . TYR B 2 93 ? 134.311 138.998 151.828 1.00 325.01 72 TYR C O 1
ATOM 14175 N N . PRO B 2 94 ? 134.609 140.079 153.768 1.00 341.66 73 PRO C N 1
ATOM 14176 C CA . PRO B 2 94 ? 136.048 140.230 153.511 1.00 341.66 73 PRO C CA 1
ATOM 14177 C C . PRO B 2 94 ? 136.692 138.939 153.024 1.00 341.66 73 PRO C C 1
ATOM 14178 O O . PRO B 2 94 ? 136.442 137.853 153.552 1.00 341.66 73 PRO C O 1
ATOM 14189 N N . GLN B 2 95 ? 137.533 139.075 151.998 1.00 333.03 74 GLN C N 1
ATOM 14190 C CA . GLN B 2 95 ? 138.239 137.947 151.392 1.00 333.03 74 GLN C CA 1
ATOM 14191 C C . GLN B 2 95 ? 137.272 136.926 150.800 1.00 333.03 74 GLN C C 1
ATOM 14192 O O . GLN B 2 95 ? 137.588 135.737 150.710 1.00 333.03 74 GLN C O 1
ATOM 14206 N N . THR B 2 96 ? 136.090 137.377 150.389 1.00 330.71 75 THR C N 1
ATOM 14207 C CA . THR B 2 96 ? 135.167 136.513 149.669 1.00 330.71 75 THR C CA 1
ATOM 14208 C C . THR B 2 96 ? 135.625 136.369 148.226 1.00 330.71 75 THR C C 1
ATOM 14209 O O . THR B 2 96 ? 136.087 137.332 147.607 1.00 330.71 75 THR C O 1
ATOM 14220 N N . ASP B 2 97 ? 135.497 135.154 147.691 1.00 354.79 76 ASP C N 1
ATOM 14221 C CA . ASP B 2 97 ? 135.951 134.862 146.341 1.00 354.79 76 ASP C CA 1
ATOM 14222 C C . ASP B 2 97 ? 134.812 134.624 145.359 1.00 354.79 76 ASP C C 1
ATOM 14223 O O . ASP B 2 97 ? 135.037 134.717 144.149 1.00 354.79 76 ASP C O 1
ATOM 14232 N N . VAL B 2 98 ? 133.606 134.329 145.845 1.00 309.78 77 VAL C N 1
ATOM 14233 C CA . VAL B 2 98 ? 132.428 134.196 144.995 1.00 309.78 77 VAL C CA 1
ATOM 14234 C C . VAL B 2 98 ? 131.212 134.653 145.788 1.00 309.78 77 VAL C C 1
ATOM 14235 O O . VAL B 2 98 ? 131.158 134.511 147.013 1.00 309.78 77 VAL C O 1
ATOM 14248 N N . PHE B 2 99 ? 130.233 135.210 145.078 1.00 305.44 78 PHE C N 1
ATOM 14249 C CA . PHE B 2 99 ? 128.951 135.597 145.651 1.00 305.44 78 PHE C CA 1
ATOM 14250 C C . PHE B 2 99 ? 127.823 134.892 144.914 1.00 305.44 78 PHE C C 1
ATOM 14251 O O . PHE B 2 99 ? 127.900 134.678 143.700 1.00 305.44 78 PHE C O 1
ATOM 14268 N N . LEU B 2 100 ? 126.778 134.532 145.655 1.00 321.13 79 LEU C N 1
ATOM 14269 C CA . LEU B 2 100 ? 125.559 133.945 145.097 1.00 321.13 79 LEU C CA 1
ATOM 14270 C C . LEU B 2 100 ? 124.383 134.805 145.548 1.00 321.13 79 LEU C C 1
ATOM 14271 O O . LEU B 2 100 ? 123.770 134.547 146.586 1.00 321.13 79 LEU C O 1
ATOM 14287 N N . ILE B 2 101 ? 124.068 135.837 144.764 1.00 305.86 80 ILE C N 1
ATOM 14288 C CA . ILE B 2 101 ? 122.872 136.624 145.038 1.00 305.86 80 ILE C CA 1
ATOM 14289 C C . ILE B 2 101 ? 121.646 135.779 144.729 1.00 305.86 80 ILE C C 1
ATOM 14290 O O . ILE B 2 101 ? 121.535 135.185 143.648 1.00 305.86 80 ILE C O 1
ATOM 14306 N N . CYS B 2 102 ? 120.715 135.729 145.676 1.00 321.47 81 CYS C N 1
ATOM 14307 C CA . CYS B 2 102 ? 119.538 134.883 145.576 1.00 321.47 81 CYS C CA 1
ATOM 14308 C C . CYS B 2 102 ? 118.277 135.722 145.721 1.00 321.47 81 CYS C C 1
ATOM 14309 O O . CYS B 2 102 ? 118.268 136.757 146.395 1.00 321.47 81 CYS C O 1
ATOM 14317 N N . PHE B 2 103 ? 117.211 135.259 145.075 1.00 298.25 82 PHE C N 1
ATOM 14318 C CA . PHE B 2 103 ? 115.912 135.905 145.159 1.00 298.25 82 PHE C CA 1
ATOM 14319 C C . PHE B 2 103 ? 114.837 134.845 144.984 1.00 298.25 82 PHE C C 1
ATOM 14320 O O . PHE B 2 103 ? 115.079 133.772 144.425 1.00 298.25 82 PHE C O 1
ATOM 14337 N N . SER B 2 104 ? 113.641 135.158 145.471 1.00 327.52 83 SER C N 1
ATOM 14338 C CA . SER B 2 104 ? 112.517 134.234 145.418 1.00 327.52 83 SER C CA 1
ATOM 14339 C C . SER B 2 104 ? 111.836 134.356 144.061 1.00 327.52 83 SER C C 1
ATOM 14340 O O . SER B 2 104 ? 111.437 135.454 143.656 1.00 327.52 83 SER C O 1
ATOM 14348 N N . LEU B 2 105 ? 111.708 133.228 143.359 1.00 330.21 84 LEU C N 1
ATOM 14349 C CA . LEU B 2 105 ? 111.114 133.243 142.029 1.00 330.21 84 LEU C CA 1
ATOM 14350 C C . LEU B 2 105 ? 109.618 133.534 142.060 1.00 330.21 84 LEU C C 1
ATOM 14351 O O . LEU B 2 105 ? 109.068 133.978 141.047 1.00 330.21 84 LEU C O 1
ATOM 14367 N N . VAL B 2 106 ? 108.950 133.299 143.193 1.00 350.02 85 VAL C N 1
ATOM 14368 C CA . VAL B 2 106 ? 107.511 133.529 143.302 1.00 350.02 85 VAL C CA 1
ATOM 14369 C C . VAL B 2 106 ? 107.182 134.878 143.936 1.00 350.02 85 VAL C C 1
ATOM 14370 O O . VAL B 2 106 ? 106.015 135.301 143.893 1.00 350.02 85 VAL C O 1
ATOM 14383 N N . SER B 2 107 ? 108.171 135.580 144.491 1.00 332.50 86 SER C N 1
ATOM 14384 C CA . SER B 2 107 ? 107.948 136.874 145.129 1.00 332.50 86 SER C CA 1
ATOM 14385 C C . SER B 2 107 ? 108.575 137.975 144.281 1.00 332.50 86 SER C C 1
ATOM 14386 O O . SER B 2 107 ? 109.796 138.186 144.343 1.00 332.50 86 SER C O 1
ATOM 14394 N N . PRO B 2 108 ? 107.795 138.700 143.473 1.00 324.92 87 PRO C N 1
ATOM 14395 C CA . PRO B 2 108 ? 108.391 139.777 142.664 1.00 324.92 87 PRO C CA 1
ATOM 14396 C C . PRO B 2 108 ? 109.070 140.856 143.489 1.00 324.92 87 PRO C C 1
ATOM 14397 O O . PRO B 2 108 ? 110.044 141.458 143.021 1.00 324.92 87 PRO C O 1
ATOM 14408 N N . ALA B 2 109 ? 108.585 141.123 144.705 1.00 314.64 88 ALA C N 1
ATOM 14409 C CA . ALA B 2 109 ? 109.163 142.196 145.509 1.00 314.64 88 ALA C CA 1
ATOM 14410 C C . ALA B 2 109 ? 110.639 141.945 145.785 1.00 314.64 88 ALA C C 1
ATOM 14411 O O . ALA B 2 109 ? 111.461 142.865 145.694 1.00 314.64 88 ALA C O 1
ATOM 14418 N N . SER B 2 110 ? 110.998 140.706 146.127 1.00 316.29 89 SER C N 1
ATOM 14419 C CA . SER B 2 110 ? 112.402 140.383 146.353 1.00 316.29 89 SER C CA 1
ATOM 14420 C C . SER B 2 110 ? 113.220 140.571 145.081 1.00 316.29 89 SER C C 1
ATOM 14421 O O . SER B 2 110 ? 114.342 141.088 145.126 1.00 316.29 89 SER C O 1
ATOM 14429 N N . PHE B 2 111 ? 112.674 140.155 143.936 1.00 293.22 90 PHE C N 1
ATOM 14430 C CA . PHE B 2 111 ? 113.377 140.349 142.672 1.00 293.22 90 PHE C CA 1
ATOM 14431 C C . PHE B 2 111 ? 113.596 141.829 142.388 1.00 293.22 90 PHE C C 1
ATOM 14432 O O . PHE B 2 111 ? 114.681 142.232 141.950 1.00 293.22 90 PHE C O 1
ATOM 14449 N N . GLU B 2 112 ? 112.577 142.657 142.631 1.00 315.87 91 GLU C N 1
ATOM 14450 C CA . GLU B 2 112 ? 112.748 144.097 142.475 1.00 315.87 91 GLU C CA 1
ATOM 14451 C C . GLU B 2 112 ? 113.748 144.646 143.482 1.00 315.87 91 GLU C C 1
ATOM 14452 O O . GLU B 2 112 ? 114.485 145.590 143.175 1.00 315.87 91 GLU C O 1
ATOM 14464 N N . ASN B 2 113 ? 113.789 144.071 144.686 1.00 261.83 92 ASN C N 1
ATOM 14465 C CA . ASN B 2 113 ? 114.733 144.526 145.699 1.00 261.83 92 ASN C CA 1
ATOM 14466 C C . ASN B 2 113 ? 116.180 144.331 145.269 1.00 261.83 92 ASN C C 1
ATOM 14467 O O . ASN B 2 113 ? 117.069 145.001 145.805 1.00 261.83 92 ASN C O 1
ATOM 14478 N N . VAL B 2 114 ? 116.440 143.428 144.321 1.00 258.17 93 VAL C N 1
ATOM 14479 C CA . VAL B 2 114 ? 117.812 143.202 143.871 1.00 258.17 93 VAL C CA 1
ATOM 14480 C C . VAL B 2 114 ? 118.397 144.487 143.300 1.00 258.17 93 VAL C C 1
ATOM 14481 O O . VAL B 2 114 ? 119.516 144.889 143.642 1.00 258.17 93 VAL C O 1
ATOM 14494 N N . ARG B 2 115 ? 117.649 145.152 142.417 1.00 272.00 94 ARG C N 1
ATOM 14495 C CA . ARG B 2 115 ? 118.106 146.430 141.882 1.00 272.00 94 ARG C CA 1
ATOM 14496 C C . ARG B 2 115 ? 118.197 147.482 142.979 1.00 272.00 94 ARG C C 1
ATOM 14497 O O . ARG B 2 115 ? 119.164 148.251 143.037 1.00 272.00 94 ARG C O 1
ATOM 14518 N N . ALA B 2 116 ? 117.195 147.531 143.859 1.00 269.94 95 ALA C N 1
ATOM 14519 C CA . ALA B 2 116 ? 117.142 148.583 144.869 1.00 269.94 95 ALA C CA 1
ATOM 14520 C C . ALA B 2 116 ? 118.191 148.370 145.953 1.00 269.94 95 ALA C C 1
ATOM 14521 O O . ALA B 2 116 ? 118.878 149.315 146.358 1.00 269.94 95 ALA C O 1
ATOM 14528 N N . LYS B 2 117 ? 118.332 147.135 146.438 1.00 253.54 96 LYS C N 1
ATOM 14529 C CA . LYS B 2 117 ? 119.139 146.852 147.619 1.00 253.54 96 LYS C CA 1
ATOM 14530 C C . LYS B 2 117 ? 120.379 146.024 147.309 1.00 253.54 96 LYS C C 1
ATOM 14531 O O . LYS B 2 117 ? 121.498 146.462 147.592 1.00 253.54 96 LYS C O 1
ATOM 14550 N N . TRP B 2 118 ? 120.219 144.836 146.724 1.00 268.62 97 TRP C N 1
ATOM 14551 C CA . TRP B 2 118 ? 121.323 143.882 146.696 1.00 268.62 97 TRP C CA 1
ATOM 14552 C C . TRP B 2 118 ? 122.385 144.269 145.674 1.00 268.62 97 TRP C C 1
ATOM 14553 O O . TRP B 2 118 ? 123.574 144.331 146.004 1.00 268.62 97 TRP C O 1
ATOM 14574 N N . TYR B 2 119 ? 121.983 144.538 144.434 1.00 255.89 98 TYR C N 1
ATOM 14575 C CA . TYR B 2 119 ? 122.974 144.881 143.416 1.00 255.89 98 TYR C CA 1
ATOM 14576 C C . TYR B 2 119 ? 123.818 146.078 143.831 1.00 255.89 98 TYR C C 1
ATOM 14577 O O . TYR B 2 119 ? 125.055 145.996 143.735 1.00 255.89 98 TYR C O 1
ATOM 14595 N N . PRO B 2 120 ? 123.248 147.197 144.292 1.00 250.04 99 PRO C N 1
ATOM 14596 C CA . PRO B 2 120 ? 124.108 148.263 144.835 1.00 250.04 99 PRO C CA 1
ATOM 14597 C C . PRO B 2 120 ? 124.879 147.838 146.074 1.00 250.04 99 PRO C C 1
ATOM 14598 O O . PRO B 2 120 ? 126.042 148.227 146.240 1.00 250.04 99 PRO C O 1
ATOM 14609 N N . GLU B 2 121 ? 124.260 147.046 146.953 1.00 264.98 100 GLU C N 1
ATOM 14610 C CA . GLU B 2 121 ? 124.890 146.715 148.228 1.00 264.98 100 GLU C CA 1
ATOM 14611 C C . GLU B 2 121 ? 126.105 145.817 148.032 1.00 264.98 100 GLU C C 1
ATOM 14612 O O . GLU B 2 121 ? 127.186 146.093 148.566 1.00 264.98 100 GLU C O 1
ATOM 14624 N N . VAL B 2 122 ? 125.950 144.734 147.268 1.00 272.22 101 VAL C N 1
ATOM 14625 C CA . VAL B 2 122 ? 127.064 143.811 147.066 1.00 272.22 101 VAL C CA 1
ATOM 14626 C C . VAL B 2 122 ? 128.195 144.499 146.314 1.00 272.22 101 VAL C C 1
ATOM 14627 O O . VAL B 2 122 ? 129.373 144.347 146.659 1.00 272.22 101 VAL C O 1
ATOM 14640 N N . ARG B 2 123 ? 127.860 145.264 145.272 1.00 266.67 102 ARG C N 1
ATOM 14641 C CA . ARG B 2 123 ? 128.893 145.956 144.507 1.00 266.67 102 ARG C CA 1
ATOM 14642 C C . ARG B 2 123 ? 129.595 147.011 145.352 1.00 266.67 102 ARG C C 1
ATOM 14643 O O . ARG B 2 123 ? 130.808 147.211 145.223 1.00 266.67 102 ARG C O 1
ATOM 14664 N N . HIS B 2 124 ? 128.850 147.699 146.219 1.00 300.55 103 HIS C N 1
ATOM 14665 C CA . HIS B 2 124 ? 129.458 148.732 147.051 1.00 300.55 103 HIS C CA 1
ATOM 14666 C C . HIS B 2 124 ? 130.540 148.146 147.949 1.00 300.55 103 HIS C C 1
ATOM 14667 O O . HIS B 2 124 ? 131.601 148.752 148.133 1.00 300.55 103 HIS C O 1
ATOM 14681 N N . HIS B 2 125 ? 130.289 146.966 148.516 1.00 302.67 104 HIS C N 1
ATOM 14682 C CA . HIS B 2 125 ? 131.241 146.324 149.414 1.00 302.67 104 HIS C CA 1
ATOM 14683 C C . HIS B 2 125 ? 132.274 145.485 148.670 1.00 302.67 104 HIS C C 1
ATOM 14684 O O . HIS B 2 125 ? 133.467 145.557 148.984 1.00 302.67 104 HIS C O 1
ATOM 14698 N N . CYS B 2 126 ? 131.846 144.687 147.692 1.00 316.85 105 CYS C N 1
ATOM 14699 C CA . CYS B 2 126 ? 132.748 143.817 146.938 1.00 316.85 105 CYS C CA 1
ATOM 14700 C C . CYS B 2 126 ? 132.317 143.793 145.478 1.00 316.85 105 CYS C C 1
ATOM 14701 O O . CYS B 2 126 ? 131.552 142.916 145.055 1.00 316.85 105 CYS C O 1
ATOM 14709 N N . PRO B 2 127 ? 132.791 144.749 144.669 1.00 299.02 106 PRO C N 1
ATOM 14710 C CA . PRO B 2 127 ? 132.372 144.795 143.261 1.00 299.02 106 PRO C CA 1
ATOM 14711 C C . PRO B 2 127 ? 133.207 143.908 142.348 1.00 299.02 106 PRO C C 1
ATOM 14712 O O . PRO B 2 127 ? 132.731 143.471 141.296 1.00 299.02 106 PRO C O 1
ATOM 14723 N N . ASN B 2 128 ? 134.454 143.639 142.739 1.00 301.81 107 ASN C N 1
ATOM 14724 C CA . ASN B 2 128 ? 135.383 142.957 141.842 1.00 301.81 107 ASN C CA 1
ATOM 14725 C C . ASN B 2 128 ? 134.976 141.506 141.603 1.00 301.81 107 ASN C C 1
ATOM 14726 O O . ASN B 2 128 ? 134.968 141.034 140.460 1.00 301.81 107 ASN C O 1
ATOM 14737 N N . THR B 2 129 ? 134.631 140.785 142.666 1.00 322.38 108 THR C N 1
ATOM 14738 C CA . THR B 2 129 ? 134.476 139.342 142.566 1.00 322.38 108 THR C CA 1
ATOM 14739 C C . THR B 2 129 ? 133.274 138.976 141.693 1.00 322.38 108 THR C C 1
ATOM 14740 O O . THR B 2 129 ? 132.321 139.751 141.574 1.00 322.38 108 THR C O 1
ATOM 14751 N N . PRO B 2 130 ? 133.297 137.794 141.071 1.00 313.13 109 PRO C N 1
ATOM 14752 C CA . PRO B 2 130 ? 132.186 137.399 140.196 1.00 313.13 109 PRO C CA 1
ATOM 14753 C C . PRO B 2 130 ? 130.884 137.233 140.966 1.00 313.13 109 PRO C C 1
ATOM 14754 O O . PRO B 2 130 ? 130.873 136.888 142.150 1.00 313.13 109 PRO C O 1
ATOM 14765 N N . ILE B 2 131 ? 129.775 137.469 140.266 1.00 303.46 110 ILE C N 1
ATOM 14766 C CA . ILE B 2 131 ? 128.438 137.454 140.848 1.00 303.46 110 ILE C CA 1
ATOM 14767 C C . ILE B 2 131 ? 127.575 136.475 140.064 1.00 303.46 110 ILE C C 1
ATOM 14768 O O . ILE B 2 131 ? 127.573 136.496 138.828 1.00 303.46 110 ILE C O 1
ATOM 14784 N N . ILE B 2 132 ? 126.840 135.627 140.782 1.00 283.32 111 ILE C N 1
ATOM 14785 C CA . ILE B 2 132 ? 125.958 134.627 140.187 1.00 283.32 111 ILE C CA 1
ATOM 14786 C C . ILE B 2 132 ? 124.546 134.854 140.706 1.00 283.32 111 ILE C C 1
ATOM 14787 O O . ILE B 2 132 ? 124.334 134.962 141.920 1.00 283.32 111 ILE C O 1
ATOM 14803 N N . LEU B 2 133 ? 123.584 134.922 139.788 1.00 295.91 112 LEU C N 1
ATOM 14804 C CA . LEU B 2 133 ? 122.176 135.056 140.140 1.00 295.91 112 LEU C CA 1
ATOM 14805 C C . LEU B 2 133 ? 121.526 133.678 140.172 1.00 295.91 112 LEU C C 1
ATOM 14806 O O . LEU B 2 133 ? 121.664 132.898 139.224 1.00 295.91 112 LEU C O 1
ATOM 14822 N N . VAL B 2 134 ? 120.821 133.382 141.262 1.00 303.73 113 VAL C N 1
ATOM 14823 C CA . VAL B 2 134 ? 120.169 132.091 141.455 1.00 303.73 113 VAL C CA 1
ATOM 14824 C C . VAL B 2 134 ? 118.740 132.326 141.922 1.00 303.73 113 VAL C C 1
ATOM 14825 O O . VAL B 2 134 ? 118.489 133.169 142.789 1.00 303.73 113 VAL C O 1
ATOM 14838 N N . GLY B 2 135 ? 117.804 131.578 141.342 1.00 309.69 114 GLY C N 1
ATOM 14839 C CA . GLY B 2 135 ? 116.400 131.653 141.705 1.00 309.69 114 GLY C CA 1
ATOM 14840 C C . GLY B 2 135 ? 115.964 130.387 142.424 1.00 309.69 114 GLY C C 1
ATOM 14841 O O . GLY B 2 135 ? 116.183 129.277 141.933 1.00 309.69 114 GLY C O 1
ATOM 14845 N N . THR B 2 136 ? 115.349 130.572 143.587 1.00 346.32 115 THR C N 1
ATOM 14846 C CA . THR B 2 136 ? 114.864 129.481 144.418 1.00 346.32 115 THR C CA 1
ATOM 14847 C C . THR B 2 136 ? 113.337 129.483 144.438 1.00 346.32 115 THR C C 1
ATOM 14848 O O . THR B 2 136 ? 112.681 130.262 143.740 1.00 346.32 115 THR C O 1
ATOM 14859 N N . LYS B 2 137 ? 112.772 128.591 145.253 1.00 346.87 116 LYS C N 1
ATOM 14860 C CA . LYS B 2 137 ? 111.327 128.368 145.301 1.00 346.87 116 LYS C CA 1
ATOM 14861 C C . LYS B 2 137 ? 110.797 127.854 143.966 1.00 346.87 116 LYS C C 1
ATOM 14862 O O . LYS B 2 137 ? 109.635 128.077 143.617 1.00 346.87 116 LYS C O 1
ATOM 14881 N N . LEU B 2 138 ? 111.651 127.158 143.213 1.00 381.55 117 LEU C N 1
ATOM 14882 C CA . LEU B 2 138 ? 111.219 126.566 141.952 1.00 381.55 117 LEU C CA 1
ATOM 14883 C C . LEU B 2 138 ? 110.109 125.542 142.161 1.00 381.55 117 LEU C C 1
ATOM 14884 O O . LEU B 2 138 ? 109.296 125.319 141.257 1.00 381.55 117 LEU C O 1
ATOM 14900 N N . ASP B 2 139 ? 110.059 124.909 143.336 1.00 384.86 118 ASP C N 1
ATOM 14901 C CA . ASP B 2 139 ? 108.989 123.957 143.619 1.00 384.86 118 ASP C CA 1
ATOM 14902 C C . ASP B 2 139 ? 107.636 124.658 143.689 1.00 384.86 118 ASP C C 1
ATOM 14903 O O . ASP B 2 139 ? 106.666 124.219 143.060 1.00 384.86 118 ASP C O 1
ATOM 14912 N N . LEU B 2 140 ? 107.548 125.750 144.455 1.00 399.27 119 LEU C N 1
ATOM 14913 C CA . LEU B 2 140 ? 106.337 126.564 144.427 1.00 399.27 119 LEU C CA 1
ATOM 14914 C C . LEU B 2 140 ? 106.098 127.145 143.041 1.00 399.27 119 LEU C C 1
ATOM 14915 O O . LEU B 2 140 ? 104.950 127.395 142.660 1.00 399.27 119 LEU C O 1
ATOM 14931 N N . ARG B 2 141 ? 107.167 127.355 142.271 1.00 431.21 120 ARG C N 1
ATOM 14932 C CA . ARG B 2 141 ? 107.014 127.855 140.910 1.00 431.21 120 ARG C CA 1
ATOM 14933 C C . ARG B 2 141 ? 106.345 126.822 140.015 1.00 431.21 120 ARG C C 1
ATOM 14934 O O . ARG B 2 141 ? 105.604 127.186 139.095 1.00 431.21 120 ARG C O 1
ATOM 14955 N N . ASP B 2 142 ? 106.601 125.537 140.264 1.00 443.17 121 ASP C N 1
ATOM 14956 C CA . ASP B 2 142 ? 105.987 124.459 139.498 1.00 443.17 121 ASP C CA 1
ATOM 14957 C C . ASP B 2 142 ? 104.609 124.074 140.017 1.00 443.17 121 ASP C C 1
ATOM 14958 O O . ASP B 2 142 ? 103.768 123.617 139.234 1.00 443.17 121 ASP C O 1
ATOM 14967 N N . ASP B 2 143 ? 104.357 124.245 141.314 1.00 504.96 122 ASP C N 1
ATOM 14968 C CA . ASP B 2 143 ? 103.074 123.855 141.885 1.00 504.96 122 ASP C CA 1
ATOM 14969 C C . ASP B 2 143 ? 101.936 124.597 141.197 1.00 504.96 122 ASP C C 1
ATOM 14970 O O . ASP B 2 143 ? 101.995 125.816 141.008 1.00 504.96 122 ASP C O 1
ATOM 14979 N N . LYS B 2 144 ? 100.892 123.854 140.824 1.00 507.07 123 LYS C N 1
ATOM 14980 C CA . LYS B 2 144 ? 99.753 124.467 140.150 1.00 507.07 123 LYS C CA 1
ATOM 14981 C C . LYS B 2 144 ? 98.908 125.283 141.120 1.00 507.07 123 LYS C C 1
ATOM 14982 O O . LYS B 2 144 ? 98.353 126.322 140.747 1.00 507.07 123 LYS C O 1
ATOM 15001 N N . ASP B 2 145 ? 98.787 124.824 142.368 1.00 541.75 124 ASP C N 1
ATOM 15002 C CA . ASP B 2 145 ? 98.005 125.571 143.347 1.00 541.75 124 ASP C CA 1
ATOM 15003 C C . ASP B 2 145 ? 98.613 126.939 143.624 1.00 541.75 124 ASP C C 1
ATOM 15004 O O . ASP B 2 145 ? 97.888 127.886 143.949 1.00 541.75 124 ASP C O 1
ATOM 15013 N N . THR B 2 146 ? 99.936 127.064 143.503 1.00 522.66 125 THR C N 1
ATOM 15014 C CA . THR B 2 146 ? 100.586 128.344 143.768 1.00 522.66 125 THR C CA 1
ATOM 15015 C C . THR B 2 146 ? 100.135 129.406 142.772 1.00 522.66 125 THR C C 1
ATOM 15016 O O . THR B 2 146 ? 99.825 130.539 143.157 1.00 522.66 125 THR C O 1
ATOM 15027 N N . ILE B 2 147 ? 100.093 129.059 141.484 1.00 533.53 126 ILE C N 1
ATOM 15028 C CA . ILE B 2 147 ? 99.662 130.028 140.481 1.00 533.53 126 ILE C CA 1
ATOM 15029 C C . ILE B 2 147 ? 98.178 130.341 140.635 1.00 533.53 126 ILE C C 1
ATOM 15030 O O . ILE B 2 147 ? 97.732 131.444 140.296 1.00 533.53 126 ILE C O 1
ATOM 15046 N N . GLU B 2 148 ? 97.391 129.389 141.142 1.00 544.72 127 GLU C N 1
ATOM 15047 C CA . GLU B 2 148 ? 95.967 129.639 141.342 1.00 544.72 127 GLU C CA 1
ATOM 15048 C C . GLU B 2 148 ? 95.746 130.766 142.344 1.00 544.72 127 GLU C C 1
ATOM 15049 O O . GLU B 2 148 ? 94.993 131.710 142.078 1.00 544.72 127 GLU C O 1
ATOM 15061 N N . LYS B 2 149 ? 96.397 130.683 143.506 1.00 519.01 128 LYS C N 1
ATOM 15062 C CA . LYS B 2 149 ? 96.271 131.750 144.493 1.00 519.01 128 LYS C CA 1
ATOM 15063 C C . LYS B 2 149 ? 96.905 133.044 143.999 1.00 519.01 128 LYS C C 1
ATOM 15064 O O . LYS B 2 149 ? 96.393 134.132 144.286 1.00 519.01 128 LYS C O 1
ATOM 15083 N N . LEU B 2 150 ? 98.012 132.949 143.259 1.00 515.88 129 LEU C N 1
ATOM 15084 C CA . LEU B 2 150 ? 98.592 134.141 142.650 1.00 515.88 129 LEU C CA 1
ATOM 15085 C C . LEU B 2 150 ? 97.632 134.759 141.642 1.00 515.88 129 LEU C C 1
ATOM 15086 O O . LEU B 2 150 ? 97.501 135.987 141.567 1.00 515.88 129 LEU C O 1
ATOM 15102 N N . LYS B 2 151 ? 96.953 133.922 140.854 1.00 527.16 130 LYS C N 1
ATOM 15103 C CA . LYS B 2 151 ? 96.002 134.435 139.874 1.00 527.16 130 LYS C CA 1
ATOM 15104 C C . LYS B 2 151 ? 94.873 135.200 140.553 1.00 527.16 130 LYS C C 1
ATOM 15105 O O . LYS B 2 151 ? 94.479 136.279 140.094 1.00 527.16 130 LYS C O 1
ATOM 15124 N N . GLU B 2 152 ? 94.337 134.658 141.649 1.00 533.36 131 GLU C N 1
ATOM 15125 C CA . GLU B 2 152 ? 93.291 135.365 142.381 1.00 533.36 131 GLU C CA 1
ATOM 15126 C C . GLU B 2 152 ? 93.812 136.684 142.936 1.00 533.36 131 GLU C C 1
ATOM 15127 O O . GLU B 2 152 ? 93.093 137.690 142.949 1.00 533.36 131 GLU C O 1
ATOM 15139 N N . LYS B 2 153 ? 95.061 136.699 143.398 1.00 518.37 132 LYS C N 1
ATOM 15140 C CA . LYS B 2 153 ? 95.704 137.924 143.852 1.00 518.37 132 LYS C CA 1
ATOM 15141 C C . LYS B 2 153 ? 96.162 138.807 142.698 1.00 518.37 132 LYS C C 1
ATOM 15142 O O . LYS B 2 153 ? 96.692 139.895 142.947 1.00 518.37 132 LYS C O 1
ATOM 15161 N N . LYS B 2 154 ? 95.979 138.364 141.453 1.00 520.75 133 LYS C N 1
ATOM 15162 C CA . LYS B 2 154 ? 96.378 139.131 140.274 1.00 520.75 133 LYS C CA 1
ATOM 15163 C C . LYS B 2 154 ? 97.894 139.324 140.241 1.00 520.75 133 LYS C C 1
ATOM 15164 O O . LYS B 2 154 ? 98.403 140.433 140.067 1.00 520.75 133 LYS C O 1
ATOM 15183 N N . LEU B 2 155 ? 98.616 138.218 140.410 1.00 528.97 134 LEU C N 1
ATOM 15184 C CA . LEU B 2 155 ? 100.069 138.203 140.371 1.00 528.97 134 LEU C CA 1
ATOM 15185 C C . LEU B 2 155 ? 100.534 137.105 139.426 1.00 528.97 134 LEU C C 1
ATOM 15186 O O . LEU B 2 155 ? 99.863 136.082 139.262 1.00 528.97 134 LEU C O 1
ATOM 15202 N N . THR B 2 156 ? 101.693 137.325 138.805 1.00 537.97 135 THR C N 1
ATOM 15203 C CA . THR B 2 156 ? 102.266 136.362 137.879 1.00 537.97 135 THR C CA 1
ATOM 15204 C C . THR B 2 156 ? 103.690 136.027 138.306 1.00 537.97 135 THR C C 1
ATOM 15205 O O . THR B 2 156 ? 104.429 136.917 138.744 1.00 537.97 135 THR C O 1
ATOM 15216 N N . PRO B 2 157 ? 104.108 134.764 138.193 1.00 468.17 136 PRO C N 1
ATOM 15217 C CA . PRO B 2 157 ? 105.470 134.407 138.607 1.00 468.17 136 PRO C CA 1
ATOM 15218 C C . PRO B 2 157 ? 106.528 135.071 137.737 1.00 468.17 136 PRO C C 1
ATOM 15219 O O . PRO B 2 157 ? 106.283 135.469 136.597 1.00 468.17 136 PRO C O 1
ATOM 15230 N N . ILE B 2 158 ? 107.730 135.182 138.305 1.00 383.20 137 ILE C N 1
ATOM 15231 C CA . ILE B 2 158 ? 108.869 135.705 137.563 1.00 383.20 137 ILE C CA 1
ATOM 15232 C C . ILE B 2 158 ? 109.287 134.694 136.500 1.00 383.20 137 ILE C C 1
ATOM 15233 O O . ILE B 2 158 ? 109.137 133.476 136.671 1.00 383.20 137 ILE C O 1
ATOM 15249 N N . THR B 2 159 ? 109.822 135.199 135.390 1.00 354.51 138 THR C N 1
ATOM 15250 C CA . THR B 2 159 ? 110.120 134.386 134.218 1.00 354.51 138 THR C CA 1
ATOM 15251 C C . THR B 2 159 ? 111.622 134.335 133.961 1.00 354.51 138 THR C C 1
ATOM 15252 O O . THR B 2 159 ? 112.411 135.072 134.558 1.00 354.51 138 THR C O 1
ATOM 15263 N N . TYR B 2 160 ? 112.006 133.433 133.044 1.00 316.21 139 TYR C N 1
ATOM 15264 C CA . TYR B 2 160 ? 113.429 133.183 132.802 1.00 316.21 139 TYR C CA 1
ATOM 15265 C C . TYR B 2 160 ? 114.064 134.263 131.937 1.00 316.21 139 TYR C C 1
ATOM 15266 O O . TYR B 2 160 ? 115.064 134.868 132.365 1.00 316.21 139 TYR C O 1
ATOM 15284 N N . PRO B 2 161 ? 113.565 134.556 130.729 1.00 292.47 140 PRO C N 1
ATOM 15285 C CA . PRO B 2 161 ? 114.354 135.393 129.806 1.00 292.47 140 PRO C CA 1
ATOM 15286 C C . PRO B 2 161 ? 114.741 136.746 130.378 1.00 292.47 140 PRO C C 1
ATOM 15287 O O . PRO B 2 161 ? 115.869 137.204 130.155 1.00 292.47 140 PRO C O 1
ATOM 15298 N N . GLN B 2 162 ? 113.843 137.402 131.114 1.00 290.44 141 GLN C N 1
ATOM 15299 C CA . GLN B 2 162 ? 114.191 138.690 131.703 1.00 290.44 141 GLN C CA 1
ATOM 15300 C C . GLN B 2 162 ? 115.100 138.514 132.911 1.00 290.44 141 GLN C C 1
ATOM 15301 O O . GLN B 2 162 ? 115.873 139.422 133.237 1.00 290.44 141 GLN C O 1
ATOM 15315 N N . GLY B 2 163 ? 115.019 137.366 133.586 1.00 293.70 142 GLY C N 1
ATOM 15316 C CA . GLY B 2 163 ? 115.921 137.111 134.696 1.00 293.70 142 GLY C CA 1
ATOM 15317 C C . GLY B 2 163 ? 117.372 137.090 134.259 1.00 293.70 142 GLY C C 1
ATOM 15318 O O . GLY B 2 163 ? 118.252 137.592 134.964 1.00 293.70 142 GLY C O 1
ATOM 15322 N N . LEU B 2 164 ? 117.643 136.506 133.090 1.00 261.78 143 LEU C N 1
ATOM 15323 C CA . LEU B 2 164 ? 118.984 136.584 132.523 1.00 261.78 143 LEU C CA 1
ATOM 15324 C C . LEU B 2 164 ? 119.352 138.029 132.208 1.00 261.78 143 LEU C C 1
ATOM 15325 O O . LEU B 2 164 ? 120.503 138.440 132.392 1.00 261.78 143 LEU C O 1
ATOM 15341 N N . ALA B 2 165 ? 118.382 138.816 131.734 1.00 252.44 144 ALA C N 1
ATOM 15342 C CA . ALA B 2 165 ? 118.627 140.238 131.521 1.00 252.44 144 ALA C CA 1
ATOM 15343 C C . ALA B 2 165 ? 118.961 140.934 132.834 1.00 252.44 144 ALA C C 1
ATOM 15344 O O . ALA B 2 165 ? 119.834 141.808 132.878 1.00 252.44 144 ALA C O 1
ATOM 15351 N N . MET B 2 166 ? 118.273 140.560 133.916 1.00 265.04 145 MET C N 1
ATOM 15352 C CA . MET B 2 166 ? 118.630 141.085 135.230 1.00 265.04 145 MET C CA 1
ATOM 15353 C C . MET B 2 166 ? 120.068 140.730 135.582 1.00 265.04 145 MET C C 1
ATOM 15354 O O . MET B 2 166 ? 120.814 141.571 136.097 1.00 265.04 145 MET C O 1
ATOM 15368 N N . ALA B 2 167 ? 120.476 139.490 135.306 1.00 289.33 146 ALA C N 1
ATOM 15369 C CA . ALA B 2 167 ? 121.849 139.082 135.585 1.00 289.33 146 ALA C CA 1
ATOM 15370 C C . ALA B 2 167 ? 122.840 139.965 134.838 1.00 289.33 146 ALA C C 1
ATOM 15371 O O . ALA B 2 167 ? 123.855 140.394 135.400 1.00 289.33 146 ALA C O 1
ATOM 15378 N N . LYS B 2 168 ? 122.564 140.247 133.562 1.00 286.81 147 LYS C N 1
ATOM 15379 C CA . LYS B 2 168 ? 123.412 141.173 132.819 1.00 286.81 147 LYS C CA 1
ATOM 15380 C C . LYS B 2 168 ? 123.389 142.560 133.447 1.00 286.81 147 LYS C C 1
ATOM 15381 O O . LYS B 2 168 ? 124.436 143.200 133.602 1.00 286.81 147 LYS C O 1
ATOM 15399 N N . GLU B 2 169 ? 122.199 143.041 133.814 1.00 280.82 148 GLU C N 1
ATOM 15400 C CA . GLU B 2 169 ? 122.080 144.392 134.351 1.00 280.82 148 GLU C CA 1
ATOM 15401 C C . GLU B 2 169 ? 122.870 144.539 135.645 1.00 280.82 148 GLU C C 1
ATOM 15402 O O . GLU B 2 169 ? 123.549 145.551 135.854 1.00 280.82 148 GLU C O 1
ATOM 15414 N N . ILE B 2 170 ? 122.794 143.537 136.528 1.00 285.87 149 ILE C N 1
ATOM 15415 C CA . ILE B 2 170 ? 123.566 143.565 137.769 1.00 285.87 149 ILE C CA 1
ATOM 15416 C C . ILE B 2 170 ? 124.988 143.067 137.583 1.00 285.87 149 ILE C C 1
ATOM 15417 O O . ILE B 2 170 ? 125.739 142.986 138.564 1.00 285.87 149 ILE C O 1
ATOM 15433 N N . GLY B 2 171 ? 125.384 142.729 136.356 1.00 308.52 150 GLY C N 1
ATOM 15434 C CA . GLY B 2 171 ? 126.726 142.247 136.101 1.00 308.52 150 GLY C CA 1
ATOM 15435 C C . GLY B 2 171 ? 126.983 140.817 136.514 1.00 308.52 150 GLY C C 1
ATOM 15436 O O . GLY B 2 171 ? 128.143 140.396 136.541 1.00 308.52 150 GLY C O 1
ATOM 15440 N N . ALA B 2 172 ? 125.942 140.055 136.838 1.00 312.29 151 ALA C N 1
ATOM 15441 C CA . ALA B 2 172 ? 126.129 138.669 137.242 1.00 312.29 151 ALA C CA 1
ATOM 15442 C C . ALA B 2 172 ? 126.630 137.835 136.070 1.00 312.29 151 ALA C C 1
ATOM 15443 O O . ALA B 2 172 ? 126.153 137.970 134.939 1.00 312.29 151 ALA C O 1
ATOM 15450 N N . VAL B 2 173 ? 127.603 136.965 136.347 1.00 330.57 152 VAL C N 1
ATOM 15451 C CA . VAL B 2 173 ? 128.206 136.168 135.284 1.00 330.57 152 VAL C CA 1
ATOM 15452 C C . VAL B 2 173 ? 127.189 135.199 134.695 1.00 330.57 152 VAL C C 1
ATOM 15453 O O . VAL B 2 173 ? 127.121 135.019 133.473 1.00 330.57 152 VAL C O 1
ATOM 15466 N N . LYS B 2 174 ? 126.386 134.558 135.544 1.00 326.39 153 LYS C N 1
ATOM 15467 C CA . LYS B 2 174 ? 125.478 133.514 135.095 1.00 326.39 153 LYS C CA 1
ATOM 15468 C C . LYS B 2 174 ? 124.181 133.584 135.890 1.00 326.39 153 LYS C C 1
ATOM 15469 O O . LYS B 2 174 ? 124.130 134.138 136.991 1.00 326.39 153 LYS C O 1
ATOM 15488 N N . TYR B 2 175 ? 123.127 133.009 135.312 1.00 306.37 154 TYR C N 1
ATOM 15489 C CA . TYR B 2 175 ? 121.808 132.948 135.931 1.00 306.37 154 TYR C CA 1
ATOM 15490 C C . TYR B 2 175 ? 121.326 131.505 135.928 1.00 306.37 154 TYR C C 1
ATOM 15491 O O . TYR B 2 175 ? 121.377 130.836 134.891 1.00 306.37 154 TYR C O 1
ATOM 15509 N N . LEU B 2 176 ? 120.855 131.030 137.081 1.00 281.63 155 LEU C N 1
ATOM 15510 C CA . LEU B 2 176 ? 120.407 129.651 137.224 1.00 281.63 155 LEU C CA 1
ATOM 15511 C C . LEU B 2 176 ? 119.116 129.598 138.029 1.00 281.63 155 LEU C C 1
ATOM 15512 O O . LEU B 2 176 ? 118.772 130.527 138.764 1.00 281.63 155 LEU C O 1
ATOM 15528 N N . GLU B 2 177 ? 118.406 128.481 137.873 1.00 310.78 156 GLU C N 1
ATOM 15529 C CA . GLU B 2 177 ? 117.149 128.218 138.557 1.00 310.78 156 GLU C CA 1
ATOM 15530 C C . GLU B 2 177 ? 117.221 126.831 139.179 1.00 310.78 156 GLU C C 1
ATOM 15531 O O . GLU B 2 177 ? 117.735 125.895 138.559 1.00 310.78 156 GLU C O 1
ATOM 15543 N N . CYS B 2 178 ? 116.711 126.695 140.403 1.00 343.86 157 CYS C N 1
ATOM 15544 C CA . CYS B 2 178 ? 116.910 125.463 141.155 1.00 343.86 157 CYS C CA 1
ATOM 15545 C C . CYS B 2 178 ? 115.777 125.251 142.148 1.00 343.86 157 CYS C C 1
ATOM 15546 O O . CYS B 2 178 ? 115.039 126.178 142.495 1.00 343.86 157 CYS C O 1
ATOM 15554 N N . SER B 2 179 ? 115.663 124.007 142.608 1.00 331.60 158 SER C N 1
ATOM 15555 C CA . SER B 2 179 ? 114.710 123.602 143.629 1.00 331.60 158 SER C CA 1
ATOM 15556 C C . SER B 2 179 ? 115.460 123.078 144.847 1.00 331.60 158 SER C C 1
ATOM 15557 O O . SER B 2 179 ? 116.620 122.666 144.760 1.00 331.60 158 SER C O 1
ATOM 15565 N N . ALA B 2 180 ? 114.780 123.101 145.994 1.00 312.86 159 ALA C N 1
ATOM 15566 C CA . ALA B 2 180 ? 115.320 122.561 147.235 1.00 312.86 159 ALA C CA 1
ATOM 15567 C C . ALA B 2 180 ? 114.566 121.345 147.744 1.00 312.86 159 ALA C C 1
ATOM 15568 O O . ALA B 2 180 ? 115.169 120.485 148.390 1.00 312.86 159 ALA C O 1
ATOM 15575 N N . LEU B 2 181 ? 113.265 121.253 147.468 1.00 311.48 160 LEU C N 1
ATOM 15576 C CA . LEU B 2 181 ? 112.481 120.090 147.874 1.00 311.48 160 LEU C CA 1
ATOM 15577 C C . LEU B 2 181 ? 112.695 118.922 146.919 1.00 311.48 160 LEU C C 1
ATOM 15578 O O . LEU B 2 181 ? 113.151 117.848 147.326 1.00 311.48 160 LEU C O 1
ATOM 15594 N N . THR B 2 182 ? 112.375 119.117 145.643 1.00 302.01 161 THR C N 1
ATOM 15595 C CA . THR B 2 182 ? 112.542 118.082 144.634 1.00 302.01 161 THR C CA 1
ATOM 15596 C C . THR B 2 182 ? 113.922 118.103 143.985 1.00 302.01 161 THR C C 1
ATOM 15597 O O . THR B 2 182 ? 114.218 117.224 143.169 1.00 302.01 161 THR C O 1
ATOM 15608 N N . GLN B 2 183 ? 114.765 119.078 144.322 1.00 314.35 162 GLN C N 1
ATOM 15609 C CA . GLN B 2 183 ? 116.168 119.106 143.911 1.00 314.35 162 GLN C CA 1
ATOM 15610 C C . GLN B 2 183 ? 116.343 119.198 142.397 1.00 314.35 162 GLN C C 1
ATOM 15611 O O . GLN B 2 183 ? 117.400 118.836 141.872 1.00 314.35 162 GLN C O 1
ATOM 15625 N N . ARG B 2 184 ? 115.333 119.676 141.675 1.00 319.20 163 ARG C N 1
ATOM 15626 C CA . ARG B 2 184 ? 115.478 119.869 140.237 1.00 319.20 163 ARG C CA 1
ATOM 15627 C C . ARG B 2 184 ? 116.493 120.971 139.958 1.00 319.20 163 ARG C C 1
ATOM 15628 O O . ARG B 2 184 ? 116.267 122.136 140.298 1.00 319.20 163 ARG C O 1
ATOM 15649 N N . GLY B 2 185 ? 117.612 120.599 139.338 1.00 318.18 164 GLY C N 1
ATOM 15650 C CA . GLY B 2 185 ? 118.630 121.565 138.977 1.00 318.18 164 GLY C CA 1
ATOM 15651 C C . GLY B 2 185 ? 119.460 122.085 140.126 1.00 318.18 164 GLY C C 1
ATOM 15652 O O . GLY B 2 185 ? 120.218 123.043 139.940 1.00 318.18 164 GLY C O 1
ATOM 15656 N N . LEU B 2 186 ? 119.344 121.487 141.314 1.00 309.72 165 LEU C N 1
ATOM 15657 C CA . LEU B 2 186 ? 120.118 121.954 142.459 1.00 309.72 165 LEU C CA 1
ATOM 15658 C C . LEU B 2 186 ? 121.614 121.789 142.222 1.00 309.72 165 LEU C C 1
ATOM 15659 O O . LEU B 2 186 ? 122.403 122.692 142.523 1.00 309.72 165 LEU C O 1
ATOM 15675 N N . LYS B 2 187 ? 122.020 120.639 141.681 1.00 303.23 166 LYS C N 1
ATOM 15676 C CA . LYS B 2 187 ? 123.440 120.312 141.602 1.00 303.23 166 LYS C CA 1
ATOM 15677 C C . LYS B 2 187 ? 124.159 121.244 140.632 1.00 303.23 166 LYS C C 1
ATOM 15678 O O . LYS B 2 187 ? 125.333 121.577 140.831 1.00 303.23 166 LYS C O 1
ATOM 15697 N N . THR B 2 188 ? 123.470 121.672 139.570 1.00 335.57 167 THR C N 1
ATOM 15698 C CA . THR B 2 188 ? 124.081 122.580 138.603 1.00 335.57 167 THR C CA 1
ATOM 15699 C C . THR B 2 188 ? 124.467 123.911 139.236 1.00 335.57 167 THR C C 1
ATOM 15700 O O . THR B 2 188 ? 125.422 124.555 138.788 1.00 335.57 167 THR C O 1
ATOM 15711 N N . VAL B 2 189 ? 123.738 124.343 140.268 1.00 316.53 168 VAL C N 1
ATOM 15712 C CA . VAL B 2 189 ? 123.988 125.657 140.858 1.00 316.53 168 VAL C CA 1
ATOM 15713 C C . VAL B 2 189 ? 125.428 125.759 141.343 1.00 316.53 168 VAL C C 1
ATOM 15714 O O . VAL B 2 189 ? 126.133 126.733 141.054 1.00 316.53 168 VAL C O 1
ATOM 15727 N N . PHE B 2 190 ? 125.888 124.753 142.086 1.00 356.77 169 PHE C N 1
ATOM 15728 C CA . PHE B 2 190 ? 127.240 124.779 142.627 1.00 356.77 169 PHE C CA 1
ATOM 15729 C C . PHE B 2 190 ? 128.294 124.378 141.603 1.00 356.77 169 PHE C C 1
ATOM 15730 O O . PHE B 2 190 ? 129.466 124.730 141.774 1.00 356.77 169 PHE C O 1
ATOM 15747 N N . ASP B 2 191 ? 127.912 123.653 140.547 1.00 349.54 170 ASP C N 1
ATOM 15748 C CA . ASP B 2 191 ? 128.866 123.323 139.492 1.00 349.54 170 ASP C CA 1
ATOM 15749 C C . ASP B 2 191 ? 129.236 124.561 138.683 1.00 349.54 170 ASP C C 1
ATOM 15750 O O . ASP B 2 191 ? 130.415 124.797 138.392 1.00 349.54 170 ASP C O 1
ATOM 15759 N N . GLU B 2 192 ? 128.238 125.361 138.302 1.00 364.24 171 GLU C N 1
ATOM 15760 C CA . GLU B 2 192 ? 128.522 126.604 137.594 1.00 364.24 171 GLU C CA 1
ATOM 15761 C C . GLU B 2 192 ? 129.277 127.580 138.488 1.00 364.24 171 GLU C C 1
ATOM 15762 O O . GLU B 2 192 ? 130.153 128.314 138.016 1.00 364.24 171 GLU C O 1
ATOM 15774 N N . ALA B 2 193 ? 128.950 127.606 139.783 1.00 360.84 172 ALA C N 1
ATOM 15775 C CA . ALA B 2 193 ? 129.660 128.487 140.704 1.00 360.84 172 ALA C CA 1
ATOM 15776 C C . ALA B 2 193 ? 131.141 128.136 140.765 1.00 360.84 172 ALA C C 1
ATOM 15777 O O . ALA B 2 193 ? 132.005 129.015 140.663 1.00 360.84 172 ALA C O 1
ATOM 15784 N N . ILE B 2 194 ? 131.457 126.849 140.928 1.00 385.97 173 ILE C N 1
ATOM 15785 C CA . ILE B 2 194 ? 132.856 126.438 140.989 1.00 385.97 173 ILE C CA 1
ATOM 15786 C C . ILE B 2 194 ? 133.511 126.577 139.619 1.00 385.97 173 ILE C C 1
ATOM 15787 O O . ILE B 2 194 ? 134.678 126.969 139.511 1.00 385.97 173 ILE C O 1
ATOM 15803 N N . ARG B 2 195 ? 132.780 126.244 138.553 1.00 403.95 174 ARG C N 1
ATOM 15804 C CA . ARG B 2 195 ? 133.323 126.415 137.210 1.00 403.95 174 ARG C CA 1
ATOM 15805 C C . ARG B 2 195 ? 133.557 127.887 136.893 1.00 403.95 174 ARG C C 1
ATOM 15806 O O . ARG B 2 195 ? 134.593 128.252 136.326 1.00 403.95 174 ARG C O 1
ATOM 15827 N N . ALA B 2 196 ? 132.602 128.748 137.252 1.00 398.61 175 ALA C N 1
ATOM 15828 C CA . ALA B 2 196 ? 132.730 130.167 136.938 1.00 398.61 175 ALA C CA 1
ATOM 15829 C C . ALA B 2 196 ? 133.937 130.782 137.634 1.00 398.61 175 ALA C C 1
ATOM 15830 O O . ALA B 2 196 ? 134.695 131.544 137.022 1.00 398.61 175 ALA C O 1
ATOM 15837 N N . VAL B 2 197 ? 134.133 130.465 138.915 1.00 385.37 176 VAL C N 1
ATOM 15838 C CA . VAL B 2 197 ? 135.233 131.065 139.663 1.00 385.37 176 VAL C CA 1
ATOM 15839 C C . VAL B 2 197 ? 136.575 130.552 139.150 1.00 385.37 176 VAL C C 1
ATOM 15840 O O . VAL B 2 197 ? 137.528 131.324 138.992 1.00 385.37 176 VAL C O 1
ATOM 15853 N N . LEU B 2 198 ? 136.676 129.247 138.885 1.00 439.50 177 LEU C N 1
ATOM 15854 C CA . LEU B 2 198 ? 137.919 128.704 138.346 1.00 439.50 177 LEU C CA 1
ATOM 15855 C C . LEU B 2 198 ? 138.228 129.292 136.975 1.00 439.50 177 LEU C C 1
ATOM 15856 O O . LEU B 2 198 ? 139.380 129.635 136.683 1.00 439.50 177 LEU C O 1
ATOM 15872 N N . CYS B 2 199 ? 137.216 129.415 136.122 1.00 469.37 178 CYS C N 1
ATOM 15873 C CA . CYS B 2 199 ? 137.404 129.962 134.784 1.00 469.37 178 CYS C CA 1
ATOM 15874 C C . CYS B 2 199 ? 136.158 130.713 134.327 1.00 469.37 178 CYS C C 1
ATOM 15875 O O . CYS B 2 199 ? 136.174 131.394 133.301 1.00 469.37 178 CYS C O 1
#

Nearest PDB structures (foldseek):
  8q0n-assembly1_B  TM=1.001E+00  e=0.000E+00  Homo sapiens
  8pwl-assembly1_A  TM=6.538E-01  e=5.787E-90  Homo sapiens
  8pwl-assembly1_B  TM=7.394E-01  e=9.138E-77  Homo sapiens
  8hae-assembly1_B  TM=6.382E-01  e=2.565E-81  Homo sapiens
  8h8x-assembly1_A  TM=6.081E-01  e=8.955E-82  Homo sapiens

B-factor: mean 372.16, std 115.4, range [20.0, 1063.4]

Foldseek 3Di:
DQDLDQVSRCVVVLVVLQVLPLVVVLCVLVVHDHQQCAFDDPQRDGSLLSNLLHQSLSVNLSNVVSPHDQCDATPQGDGSLLSNLLVVRVSSVVSCVVSPNAFCGAGPQRDTSLQSNLLVQPVVVVVVVVVRHPDQQGATPQGHGSLLNNLLNQRLVSVVSCVVVVHDQLRQTNQGDGSLLSNLLNQHQNSNLVSVVVPRDFDQTNVRQGSVNNNLQVLNLNNVVSVCVVPVVCVLVLLVCLLDPPHDLVSNLNNLLVQCQCDVVVLLVLLLSLLQVLLVLLVLQLDLPHDNVSSLCSNLSSLVSNLVSLLDDYDDVDDCSSVVSCVSVVVVVVVLVVVLVVVVVVVVVVVVVVCVVVVCVVVVVVVVVVVSVLSSVLSSLSVLLSVQSNQCSPDDHLDGDPVNVPVCVVSVVVVVVSCVVPVCSCVPRVPPCLRDVVSCVSCLVVNLPDDVVSLVVSLVVVLLVPDLDCLVVVDDDDPLLEDAAACVVVLVGVLVCCVVPDVVSPRNDDFHHYHPDPDGFQLVVLLSLAVNLCVCQPCVCQQWDAWPVRQAIDGHLPNVPPVCLLSSLLVVLQVLLVCLSVQRAHQHHHDLCLLCLLLPNQDALVVVVRPPVVVSVVLVVPLVDWCPPVPPQDWQWDFAQDVNDTDIDGLDVVRRVGRDGNVRSRVSSSSVRCRYRCPSCVSSSVSSSNNNCVSPPSSSVNSDHSVVCCCRHHHDPDADCCVLQVDDDDQAGPPPLGVVVVLVVVLLVVDDPQVNLLVQCLQQVHSHAHPPYQQQDQALSGRDREEEAEDADDPLDAKDHDNRGSYTHQYSDPDSVCRNVRPVVCSVVSD/DEEAEEEEDFAPPQCPVLLQCCVVPVDGDDDHDFDAWDWDWDWDDDPNHIYIYIYIYHYHDPVRLVVVLVVCPRHQEYEYEGEQADVVRVVVCVVPVLCSCCVSPVPHAYEYEYEPVVCVPDPVNVVVCVVVVHDTHDDPVQVVVCVVSVHPYYYYAYRNVTVCSVVVVVCRVVVSVD

InterPro domains:
  IPR000569 HECT domain [PF00632] (604-907)
  IPR000569 HECT domain [PS50237] (574-909)
  IPR000569 HECT domain [SM00119] (572-909)
  IPR000569 HECT domain [cd00078] (554-903)
  IPR002110 Ankyrin repeat [PF12796] (37-126)
  IPR002110 Ankyrin repeat [PF13637] (168-217)
  IPR002110 Ankyrin repeat [PR01415] (98-113)
  IPR002110 Ankyrin repeat [PR01415] (179-193)
  IPR002110 Ankyrin repeat [PS50088] (64-96)
  IPR002110 Ankyrin repeat [PS50088] (97-129)
  IPR002110 Ankyrin repeat [PS50088] (130-162)
  IPR002110 Ankyrin repeat [PS50088] (163-195)
  IPR002110 Ankyrin repeat [PS50088] (196-221)
  IPR002110 Ankyrin repeat [SM00248] (64-93)
  IPR002110 Ankyrin repeat [SM00248] (97-126)
  IPR002110 Ankyrin repeat [SM00248] (130-159)
  IPR002110 Ankyrin repeat [SM00248] (163-192)
  IPR002110 Ankyrin repeat [SM00248] (196-227)
  IPR002110 Ankyrin repeat [SM00248] (228-257)
  IPR035983 HECT, E3 ligase catalytic domain [SSF56204] (547-902)

Radius of gyration: 36.95 Å; Cα contacts (8 Å, |Δi|>4): 1389; chains: 2; bounding box: 64×72×132 Å

Solvent-accessible surface area: 49388 Å² total; per-residue (Å²): 181,17,55,172,62,45,96,57,2,15,134,53,7,43,58,33,3,53,66,51,69,86,150,46,5,42,93,26,6,65,103,26,187,27,92,10,67,103,13,48,45,211,25,103,16,4,9,4,0,15,0,0,6,24,40,5,30,72,10,3,24,43,1,15,133,103,50,7,69,12,72,83,82,8,86,28,0,19,2,0,5,2,3,0,1,32,29,13,60,144,124,1,22,49,80,1,63,102,94,96,5,62,5,69,39,61,23,91,71,12,6,8,1,4,0,12,3,0,0,20,19,108,12,128,28,0,97,98,15,27,145,100,19,98,69,25,30,52,67,14,82,74,8,4,2,1,4,2,2,0,0,6,5,9,22,120,65,1,1,94,17,2,31,106,51,58,9,48,35,46,75,68,15,109,50,1,3,4,2,16,26,24,0,2,37,35,10,18,112,51,0,0,64,45,3,17,115,116,45,11,133,64,52,66,6,158,94,54,48,39,9,11,22,44,0,12,94,21,8,59,6,70,0,5,72,13,10,20,118,121,44,89,143,12,13,88,42,18,5,98,46,3,79,69,84,111,14,169,40,107,87,1,54,82,6,5,40,96,9,6,70,110,40,117,62,48,12,63,102,0,3,56,17,1,1,103,14,4,17,68,1,0,105,80,1,24,46,131,98,31,90,124,57,36,27,18,115,5,0,30,29,0,6,91,1,6,8,46,1,16,139,52,39,60,65,124,143,120,153,80,46,50,63,73,3,27,110,34,5,68,106,2,5,91,23,9,45,112,84,27,80,94,11,26,50,39,19,78,92,53,139,150,71,45,78,114,103,64,56,102,109,159,198,164,126,79,62,101,78,98,80,72,36,14,105,15,4,20,9,19,8,0,3,18,34,0,4,36,49,4,4,40,9,97,61,87,112,66,106,33,9,107,109,0,48,101,12,5,41,153,18,32,98,2,22,52,30,20,4,102,90,27,53,119,5,1,28,60,23,7,47,15,0,8,80,8,87,103,1,14,68,72,1,50,100,24,0,67,85,27,85,134,153,38,19,38,82,4,5,31,96,75,19,57,92,66,43,51,82,34,81,150,66,38,123,93,39,83,125,115,32,16,26,77,21,106,133,107,66,8,10,87,12,2,4,62,32,23,62,163,34,84,90,62,90,38,96,117,18,47,19,9,61,19,94,68,103,140,36,96,5,51,0,57,20,18,50,8,15,23,57,1,3,65,42,16,16,35,102,121,74,31,5,11,47,87,12,79,117,40,78,31,36,16,10,27,57,79,4,100,116,50,118,60,17,66,59,31,6,68,2,11,0,28,23,13,0,35,2,4,17,35,34,38,11,15,20,11,54,9,6,62,2,3,0,17,19,0,19,58,72,98,7,62,82,117,8,0,35,28,87,36,61,112,49,9,141,94,6,59,150,11,49,100,48,69,8,73,121,101,63,91,141,67,28,1,21,23,112,11,64,41,205,48,41,138,88,98,43,63,18,73,137,46,0,36,98,81,81,6,36,87,125,16,14,68,68,2,4,74,35,5,0,39,10,74,7,30,115,41,13,76,65,6,12,95,10,11,29,101,0,0,51,61,44,0,59,75,33,8,3,52,0,13,64,37,147,34,4,37,79,23,2,2,4,65,85,134,25,86,16,37,56,13,32,138,24,126,157,134,118,25,25,128,129,144,46,27,72,14,14,58,54,12,47,73,18,20,129,110,26,82,105,111,36,13,34,76,41,6,25,94,3,8,0,7,25,66,3,9,46,54,16,5,80,24,6,24,3,8,65,24,110,27,95,9,65,31,32,46,30,107,68,62,110,128,52,60,20,82,26,75,33,20,36,2,33,17,86,14,3,60,1,80,33,89,96,43,1,82,56,36,27,70,73,18,56,152,94,23,130,130,98,74,30,49,4,0,0,0,1,25,54,56,2,21,13,43,36,1,0,19,3,18,0,1,39,17,118,47,72,92,128,36,85,34,18,69,4,40,4,32,6,32,32,113,45,144,76,115,62,8,49,15,20,0,70,3,11,12,37,108,143,54,18,28,168,61,3,24,123,12,8,68,157,10,58,2,0,1,2,0,1,2,0,25,43,43,76,8,10,92,48,0,104,80,74,6,70,64,18,1,60,142,78,21,65,138,25,42,2,0,0,0,0,5,70,23,16,79,40,75,60,136,82,6,73,85,109,14,141,124,140,188,83,98,36,25,69,101,66,60,0,16,28,7,1,100,96,0,38,10,55,34,5,17,40,0,0,13,77,86,75,145,35,6,70,66,1,9,34,38,8,28,124,29,34,98,98